Protein 4XCW (pdb70)

CATH classification: 3.40.980.10

Secondary structure (DSSP, 8-state):
-PPPPEEEEEEEE---S--HHHHHHHHHHHHHB-S-EEEEEEEE-S-HHHHHHHHHHHHHTS--SEEEEES--SSSTT--HHHHHHHH-SEE-HHHHHHHHHHHHTT-GGGGG----EEEETTEEEEEE-SSHHHHHHHHHHHGGGHHHHHHHTT-----B-TTTS-------/-PPPPEEEEEEEE--SSS-SS-TTHHHHHHHHHHHHHB-S-EEEEEEEE-S-HHHHHHHHHIIIIIS--SEEEEES--SSSTT--HHHHHHHH-SEE-HHHHHHHHHHHHTT-GGGGG----EEEETTEEEEEE-SSHHHHHHHHHHHGGGHHHHHHHTT-----B-TTT--------/--PPPEEEEEEEE--SSSSTT-TTHHHHHHHHHHHHHB-S-EEEEEEEE-S-HHHHHHHHHHHHHTS--SEEEEES--SSSTT--HHHHHHHH-SEE-HHHHHHHHHHHHTT-GGGGG----EEEETTEEEEEE-SSHHHHHHHHHHHGGGHHHHHHHTT-----B-TTT-------/-PPPPEEEEEEEE--S-----HHHHHHHHHHHHHB-S-EEEEEEEE-S-HHHHHHHHHIIIIIS--SEEEEES--SSSTT--HHHHHHHH-SEE-HHHHHHHHHHHHTT-GGGGG----EEEETTEEEEEE-SSHHHHHHHHHHHGGGHHHHHHHTT-----B-TTT--------/-PPPPEEEEEEEE------STTHHHHHHHHHHHHHB-S-EEEEEEEE-S-HHHHHHHHHHHHHTS--SEEEEES--SSSTT--HHHHHHHH-SEE-HHHHHHHHHHHHTT-GGGGG----EEEETTEEEEEE-SSHHHHHHHHHHHGGGHHHHHHHTT-----B-TTT--------/---PPEEEEEEEE--S---HHHHHHHHHHHHHB-S-EEEEEEEE-S-HHHHHHHHHHHHHTS--SEEEEES--SSSTT--HHHHHHHH-SEE-HHHHHHHHHHHTTT-GGGGG----EEEETTEEEEEE-SSHHHHHHHHHHHGGGHHHHHHHTT-----B-TTT--------

Structure (mmCIF, N/CA/C/O backbone):
data_4XCW
#
_entry.id   4XCW
#
_cell.length_a   65.619
_cell.length_b   66.018
_cell.length_c   76.049
_cell.angle_alpha   71.97
_cell.angle_beta   86.42
_cell.angle_gamma   60.22
#
_symmetry.space_group_name_H-M   'P 1'
#
loop_
_entity.id
_entity.type
_entity.pdbx_description
1 polymer 'Molybdopterin adenylyltransferase'
2 water water
#
loop_
_atom_site.group_PDB
_atom_site.id
_atom_site.type_symbol
_atom_site.label_atom_id
_atom_site.label_alt_id
_atom_site.label_comp_id
_atom_site.label_asym_id
_atom_site.label_entity_id
_atom_site.label_seq_id
_atom_site.pdbx_PDB_ins_code
_atom_site.Cartn_x
_atom_site.Cartn_y
_atom_site.Cartn_z
_atom_site.occupancy
_atom_site.B_iso_or_equiv
_atom_site.auth_seq_id
_atom_site.auth_comp_id
_atom_site.auth_asym_id
_atom_site.auth_atom_id
_atom_site.pdbx_PDB_model_num
ATOM 1 N N . GLN A 1 1 ? -64.284 38.857 20.600 1.00 77.67 -1 GLN A N 1
ATOM 2 C CA . GLN A 1 1 ? -64.170 39.496 19.294 1.00 77.44 -1 GLN A CA 1
ATOM 3 C C . GLN A 1 1 ? -64.131 41.021 19.409 1.00 71.92 -1 GLN A C 1
ATOM 4 O O . GLN A 1 1 ? -63.632 41.708 18.516 1.00 73.46 -1 GLN A O 1
ATOM 10 N N . GLY A 1 2 ? -64.656 41.545 20.512 1.00 62.30 0 GLY A N 1
ATOM 11 C CA . GLY A 1 2 ? -64.656 42.978 20.743 1.00 54.25 0 GLY A CA 1
ATOM 12 C C . GLY A 1 2 ? -63.263 43.510 21.018 1.00 49.24 0 GLY A C 1
ATOM 13 O O . GLY A 1 2 ? -62.500 42.908 21.772 1.00 49.12 0 GLY A O 1
ATOM 14 N N . MET A 1 3 ? -62.925 44.638 20.405 1.00 39.34 1 MET A N 1
ATOM 15 C CA . MET A 1 3 ? -61.644 45.280 20.666 1.00 36.98 1 MET A CA 1
ATOM 16 C C . MET A 1 3 ? -61.629 45.890 22.060 1.00 38.73 1 MET A C 1
ATOM 17 O O . MET A 1 3 ? -62.628 46.461 22.496 1.00 38.50 1 MET A O 1
ATOM 22 N N . GLN A 1 4 ? -60.499 45.775 22.751 1.00 32.60 2 GLN A N 1
ATOM 23 C CA . GLN A 1 4 ? -60.347 46.393 24.065 1.00 34.54 2 GLN A CA 1
ATOM 24 C C . GLN A 1 4 ? -60.257 47.908 23.950 1.00 34.87 2 GLN A C 1
ATOM 25 O O . GLN A 1 4 ? -59.711 48.439 22.981 1.00 31.96 2 GLN A O 1
ATOM 31 N N . THR A 1 5 ? -60.794 48.604 24.943 1.00 35.48 3 THR A N 1
ATOM 32 C CA . THR A 1 5 ? -60.636 50.047 25.008 1.00 33.29 3 THR A CA 1
ATOM 33 C C . THR A 1 5 ? -59.214 50.363 25.404 1.00 29.63 3 THR A C 1
ATOM 34 O O . THR A 1 5 ? -58.694 49.791 26.354 1.00 32.89 3 THR A O 1
ATOM 38 N N . ILE A 1 6 ? -58.582 51.265 24.666 1.00 26.86 4 ILE A N 1
ATOM 39 C CA . ILE A 1 6 ? -57.244 51.717 25.021 1.00 22.98 4 ILE A CA 1
ATOM 40 C C . ILE A 1 6 ? -57.337 53.048 25.753 1.00 29.35 4 ILE A C 1
ATOM 41 O O . ILE A 1 6 ? -57.935 54.000 25.251 1.00 30.65 4 ILE A O 1
ATOM 46 N N . HIS A 1 7 ? -56.762 53.111 26.947 1.00 29.96 5 HIS A N 1
ATOM 47 C CA . HIS A 1 7 ? -56.740 54.362 27.692 1.00 25.95 5 HIS A CA 1
ATOM 48 C C . HIS A 1 7 ? -55.412 55.063 27.463 1.00 26.18 5 HIS A C 1
ATOM 49 O O . HIS A 1 7 ? -54.356 54.475 27.654 1.00 23.61 5 HIS A O 1
ATOM 56 N N . ILE A 1 8 ? -55.483 56.318 27.034 1.00 26.20 6 ILE A N 1
ATOM 57 C CA . ILE A 1 8 ? -54.299 57.064 26.633 1.00 27.59 6 ILE A CA 1
ATOM 58 C C . ILE A 1 8 ? -54.221 58.371 27.405 1.00 25.98 6 ILE A C 1
ATOM 59 O O . ILE A 1 8 ? -55.155 59.174 27.389 1.00 26.34 6 ILE A O 1
ATOM 64 N N . GLY A 1 9 ? -53.109 58.564 28.103 1.00 23.90 7 GLY A N 1
ATOM 65 C CA . GLY A 1 9 ? -52.908 59.782 28.862 1.00 28.99 7 GLY A CA 1
ATOM 66 C C . GLY A 1 9 ? -52.160 60.793 28.026 1.00 28.18 7 GLY A C 1
ATOM 67 O O . GLY A 1 9 ? -51.202 60.455 27.336 1.00 26.45 7 GLY A O 1
ATOM 68 N N . VAL A 1 10 ? -52.613 62.037 28.079 1.00 24.14 8 VAL A N 1
ATOM 69 C CA . VAL A 1 10 ? -51.981 63.121 27.347 1.00 24.61 8 VAL A CA 1
ATOM 70 C C . VAL A 1 10 ? -51.671 64.229 28.339 1.00 25.77 8 VAL A C 1
ATOM 71 O O . VAL A 1 10 ? -52.574 64.891 28.833 1.00 27.55 8 VAL A O 1
ATOM 75 N N . LEU A 1 11 ? -50.390 64.404 28.645 1.00 25.84 9 LEU A N 1
ATOM 76 C CA . LEU A 1 11 ? -49.965 65.372 29.644 1.00 26.40 9 LEU A CA 1
ATOM 77 C C . LEU A 1 11 ? -49.242 66.543 28.990 1.00 31.74 9 LEU A C 1
ATOM 78 O O . LEU A 1 11 ? -48.136 66.391 28.478 1.00 30.74 9 LEU A O 1
ATOM 83 N N . SER A 1 12 ? -49.864 67.716 29.009 1.00 29.67 10 SER A N 1
ATOM 84 C CA . SER A 1 12 ? -49.216 68.905 28.467 1.00 34.85 10 SER A CA 1
ATOM 85 C C . SER A 1 12 ? -48.551 69.723 29.572 1.00 39.45 10 SER A C 1
ATOM 86 O O . SER A 1 12 ? -49.223 70.259 30.454 1.00 42.47 10 SER A O 1
ATOM 89 N N . ALA A 1 13 ? -47.227 69.811 29.520 1.00 40.72 11 ALA A N 1
ATOM 90 C CA . ALA A 1 13 ? -46.462 70.529 30.530 1.00 49.04 11 ALA A CA 1
ATOM 91 C C . ALA A 1 13 ? -46.224 71.975 30.110 1.00 56.57 11 ALA A C 1
ATOM 92 O O . ALA A 1 13 ? -45.444 72.245 29.194 1.00 54.48 11 ALA A O 1
ATOM 94 N N . SER A 1 14 ? -46.913 72.896 30.778 1.00 71.56 12 SER A N 1
ATOM 95 C CA . SER A 1 14 ? -46.780 74.327 30.513 1.00 79.98 12 SER A CA 1
ATOM 96 C C . SER A 1 14 ? -47.526 75.142 31.563 1.00 87.89 12 SER A C 1
ATOM 97 O O . SER A 1 14 ? -47.200 76.304 31.805 1.00 95.44 12 SER A O 1
ATOM 100 N N . GLY A 1 20 ? -52.671 80.832 29.135 1.00 78.18 18 GLY A N 1
ATOM 101 C CA . GLY A 1 20 ? -53.883 80.284 28.556 1.00 73.49 18 GLY A CA 1
ATOM 102 C C . GLY A 1 20 ? -54.432 81.118 27.413 1.00 76.38 18 GLY A C 1
ATOM 103 O O . GLY A 1 20 ? -55.639 81.146 27.188 1.00 76.74 18 GLY A O 1
ATOM 104 N N . VAL A 1 21 ? -53.601 81.766 26.620 1.00 74.87 19 VAL A N 1
ATOM 105 C CA . VAL A 1 21 ? -54.073 82.526 25.473 1.00 70.04 19 VAL A CA 1
ATOM 106 C C . VAL A 1 21 ? -53.777 81.716 24.214 1.00 63.84 19 VAL A C 1
ATOM 107 O O . VAL A 1 21 ? -53.931 82.180 23.115 1.00 60.12 19 VAL A O 1
ATOM 111 N N . TYR A 1 22 ? -53.315 80.493 24.394 1.00 72.45 20 TYR A N 1
ATOM 112 C CA . TYR A 1 22 ? -52.938 79.660 23.259 1.00 70.80 20 TYR A CA 1
ATOM 113 C C . TYR A 1 22 ? -53.872 78.470 23.066 1.00 67.16 20 TYR A C 1
ATOM 114 O O . TYR A 1 22 ? -54.454 77.951 24.023 1.00 63.61 20 TYR A O 1
ATOM 123 N N . GLU A 1 23 ? -54.001 78.045 21.815 1.00 74.90 21 GLU A N 1
ATOM 124 C CA . GLU A 1 23 ? -54.649 76.786 21.477 1.00 77.75 21 GLU A CA 1
ATOM 125 C C . GLU A 1 23 ? -53.669 75.648 21.755 1.00 68.62 21 GLU A C 1
ATOM 126 O O . GLU A 1 23 ? -52.497 75.746 21.389 1.00 67.49 21 GLU A O 1
ATOM 132 N N . ASP A 1 24 ? -54.118 74.576 22.405 1.00 57.89 22 ASP A N 1
ATOM 133 C CA . ASP A 1 24 ? -53.231 73.432 22.586 1.00 52.91 22 ASP A CA 1
ATOM 134 C C . ASP A 1 24 ? -53.199 72.610 21.311 1.00 45.50 22 ASP A C 1
ATOM 135 O O . ASP A 1 24 ? -53.745 71.506 21.259 1.00 42.87 22 ASP A O 1
ATOM 140 N N . LEU A 1 25 ? -52.551 73.157 20.288 1.00 43.87 23 LEU A N 1
ATOM 141 C CA . LEU A 1 25 ? -52.373 72.453 19.025 1.00 43.33 23 LEU A CA 1
ATOM 142 C C . LEU A 1 25 ? -51.630 71.132 19.216 1.00 37.59 23 LEU A C 1
ATOM 143 O O . LEU A 1 25 ? -51.858 70.171 18.481 1.00 36.85 23 LEU A O 1
ATOM 148 N N . SER A 1 26 ? -50.753 71.082 20.214 1.00 38.77 24 SER A N 1
ATOM 149 C CA . SER A 1 26 ? -49.988 69.872 20.501 1.00 34.44 24 SER A CA 1
ATOM 150 C C . SER A 1 26 ? -50.867 68.740 21.033 1.00 33.35 24 SER A C 1
ATOM 151 O O . SER A 1 26 ? -50.779 67.600 20.569 1.00 28.13 24 SER A O 1
ATOM 154 N N . GLY A 1 27 ? -51.702 69.053 22.017 1.00 35.26 25 GLY A N 1
ATOM 155 C CA . GLY A 1 27 ? -52.623 68.078 22.567 1.00 33.52 25 GLY A CA 1
ATOM 156 C C . GLY A 1 27 ? -53.578 67.545 21.516 1.00 35.37 25 GLY A C 1
ATOM 157 O O . GLY A 1 27 ? -53.857 66.345 21.468 1.00 33.79 25 GLY A O 1
ATOM 158 N N . LYS A 1 28 ? -54.076 68.438 20.665 1.00 35.32 26 LYS A N 1
ATOM 159 C CA . LYS A 1 28 ? -54.995 68.043 19.600 1.00 34.70 26 LYS A CA 1
ATOM 160 C C . LYS A 1 28 ? -54.295 67.150 18.582 1.00 35.80 26 LYS A C 1
ATOM 161 O O . LYS A 1 28 ? -54.866 66.159 18.119 1.00 37.93 26 LYS A O 1
ATOM 167 N N . ALA A 1 29 ? -53.053 67.500 18.251 1.00 31.33 27 ALA A N 1
ATOM 168 C CA . ALA A 1 29 ? -52.270 66.746 17.278 1.00 31.58 27 ALA A CA 1
ATOM 169 C C . ALA A 1 29 ? -52.068 65.325 17.766 1.00 30.07 27 ALA A C 1
ATOM 170 O O . ALA A 1 29 ? -52.142 64.373 16.985 1.00 32.98 27 ALA A O 1
ATOM 172 N N . ILE A 1 30 ? -51.807 65.190 19.063 1.00 28.05 28 ILE A N 1
ATOM 173 C CA . ILE A 1 30 ? -51.572 63.885 19.667 1.00 27.64 28 ILE A CA 1
ATOM 174 C C . ILE A 1 30 ? -52.816 63.006 19.546 1.00 26.08 28 ILE A C 1
ATOM 175 O O . ILE A 1 30 ? -52.730 61.863 19.089 1.00 23.75 28 ILE A O 1
ATOM 180 N N . GLN A 1 31 ? -53.974 63.543 19.919 1.00 28.32 29 GLN A N 1
ATOM 181 C CA A GLN A 1 31 ? -55.202 62.765 19.847 0.50 30.73 29 GLN A CA 1
ATOM 182 C CA B GLN A 1 31 ? -55.220 62.785 19.845 0.50 31.32 29 GLN A CA 1
ATOM 183 C C . GLN A 1 31 ? -55.587 62.464 18.397 1.00 33.84 29 GLN A C 1
ATOM 184 O O . GLN A 1 31 ? -56.077 61.375 18.097 1.00 32.12 29 GLN A O 1
ATOM 195 N N . GLU A 1 32 ? -55.344 63.412 17.497 1.00 28.03 30 GLU A N 1
ATOM 196 C CA . GLU A 1 32 ? -55.624 63.196 16.078 1.00 27.65 30 GLU A CA 1
ATOM 197 C C . GLU A 1 32 ? -54.806 62.042 15.500 1.00 30.31 30 GLU A C 1
ATOM 198 O O . GLU A 1 32 ? -55.340 61.169 14.813 1.00 34.47 30 GLU A O 1
ATOM 204 N N . VAL A 1 33 ? -53.504 62.057 15.768 1.00 28.68 31 VAL A N 1
ATOM 205 C CA . VAL A 1 33 ? -52.595 61.057 15.215 1.00 27.08 31 VAL A CA 1
ATOM 206 C C . VAL A 1 33 ? -52.889 59.674 15.786 1.00 28.71 31 VAL A C 1
ATOM 207 O O . VAL A 1 33 ? -52.934 58.680 15.054 1.00 29.22 31 VAL A O 1
ATOM 211 N N . LEU A 1 34 ? -53.087 59.608 17.096 1.00 26.49 32 LEU A N 1
ATOM 212 C CA . LEU A 1 34 ? -53.319 58.324 17.741 1.00 26.32 32 LEU A CA 1
ATOM 213 C C . LEU A 1 34 ? -54.652 57.726 17.290 1.00 27.82 32 LEU A C 1
ATOM 214 O O . LEU A 1 34 ? -54.787 56.510 17.175 1.00 28.72 32 LEU A O 1
ATOM 219 N N . SER A 1 35 ? -55.630 58.584 17.012 1.00 27.95 33 SER A N 1
ATOM 220 C CA . SER A 1 35 ? -56.928 58.118 16.528 1.00 28.67 33 SER A CA 1
ATOM 221 C C . SER A 1 35 ? -56.843 57.575 15.103 1.00 30.76 33 SER A C 1
ATOM 222 O O . SER A 1 35 ? -57.651 56.735 14.704 1.00 31.29 33 SER A O 1
ATOM 225 N N . GLU A 1 36 ? -55.873 58.062 14.337 1.00 28.56 34 GLU A N 1
ATOM 226 C CA . GLU A 1 36 ? -55.616 57.534 12.997 1.00 28.52 34 GLU A CA 1
ATOM 227 C C . GLU A 1 36 ? -54.907 56.185 13.048 1.00 29.56 34 GLU A C 1
ATOM 228 O O . GLU A 1 36 ? -55.068 55.355 12.153 1.00 29.90 34 GLU A O 1
ATOM 234 N N . TYR A 1 37 ? -54.099 55.987 14.087 1.00 26.24 35 TYR A N 1
ATOM 235 C CA . TYR A 1 37 ? -53.208 54.828 14.156 1.00 25.91 35 TYR A CA 1
ATOM 236 C C . TYR A 1 37 ? -53.863 53.601 14.784 1.00 28.51 35 TYR A C 1
ATOM 237 O O . TYR A 1 37 ? -53.382 52.481 14.609 1.00 29.11 35 TYR A O 1
ATOM 246 N N . LEU A 1 38 ? -54.946 53.817 15.524 1.00 30.24 36 LEU A N 1
ATOM 247 C CA . LEU A 1 38 ? -55.577 52.745 16.284 1.00 27.79 36 LEU A CA 1
ATOM 248 C C . LEU A 1 38 ? -57.028 52.514 15.874 1.00 29.69 36 LEU A C 1
ATOM 249 O O . LEU A 1 38 ? -57.779 53.460 15.626 1.00 33.34 36 LEU A O 1
ATOM 254 N N . LEU A 1 39 ? -57.417 51.245 15.803 1.00 27.90 37 LEU A N 1
ATOM 255 C CA . LEU A 1 39 ? -58.798 50.890 15.493 1.00 30.59 37 LEU A CA 1
ATOM 256 C C . LEU A 1 39 ? -59.639 50.792 16.759 1.00 32.01 37 LEU A C 1
ATOM 257 O O . LEU A 1 39 ? -60.862 50.913 16.702 1.00 32.60 37 LEU A O 1
ATOM 262 N N . ASN A 1 40 ? -58.978 50.569 17.894 1.00 31.96 38 ASN A N 1
ATOM 263 C CA . ASN A 1 40 ? -59.661 50.413 19.185 1.00 31.83 38 ASN A CA 1
ATOM 264 C C . ASN A 1 40 ? -60.532 51.591 19.573 1.00 32.51 38 ASN A C 1
ATOM 265 O O . ASN A 1 40 ? -60.279 52.715 19.140 1.00 31.04 38 ASN A O 1
ATOM 270 N N . PRO A 1 41 ? -61.448 51.372 20.511 1.00 31.83 39 PRO A N 1
ATOM 271 C CA . PRO A 1 41 ? -62.218 52.481 21.074 1.00 34.02 39 PRO A CA 1
ATOM 272 C C . PRO A 1 41 ? -61.179 53.149 21.988 1.00 35.17 39 PRO A C 1
ATOM 273 O O . PRO A 1 41 ? -60.515 52.434 22.737 1.00 33.96 39 PRO A O 1
ATOM 277 N N . LEU A 1 42 ? -61.019 54.468 21.922 1.00 30.07 40 LEU A N 1
ATOM 278 C CA . LEU A 1 42 ? -60.005 55.168 22.694 1.00 28.36 40 LEU A CA 1
ATOM 279 C C . LEU A 1 42 ? -60.651 56.051 23.751 1.00 35.25 40 LEU A C 1
ATOM 280 O O . LEU A 1 42 ? -61.701 56.642 23.512 1.00 34.34 40 LEU A O 1
ATOM 285 N N . GLU A 1 43 ? -60.033 56.120 24.926 1.00 31.96 41 GLU A N 1
ATOM 286 C CA . GLU A 1 43 ? -60.424 57.100 25.931 1.00 34.56 41 GLU A CA 1
ATOM 287 C C . GLU A 1 43 ? -59.206 57.920 26.297 1.00 31.86 41 GLU A C 1
ATOM 288 O O . GLU A 1 43 ? -58.230 57.392 26.823 1.00 31.72 41 GLU A O 1
ATOM 294 N N . PHE A 1 44 ? -59.260 59.211 25.997 1.00 33.32 42 PHE A N 1
ATOM 295 C CA . PHE A 1 44 ? -58.145 60.092 26.290 1.00 30.46 42 PHE A CA 1
ATOM 296 C C . PHE A 1 44 ? -58.318 60.763 27.639 1.00 33.09 42 PHE A C 1
ATOM 297 O O . PHE A 1 44 ? -59.382 61.303 27.953 1.00 33.56 42 PHE A O 1
ATOM 305 N N . HIS A 1 45 ? -57.254 60.721 28.427 1.00 29.55 43 HIS A N 1
ATOM 306 C CA . HIS A 1 45 ? -57.201 61.405 29.708 1.00 33.12 43 HIS A CA 1
ATOM 307 C C . HIS A 1 45 ? -56.220 62.558 29.579 1.00 30.34 43 HIS A C 1
ATOM 308 O O . HIS A 1 45 ? -55.007 62.379 29.702 1.00 29.37 43 HIS A O 1
ATOM 315 N N . TYR A 1 46 ? -56.757 63.739 29.303 1.00 36.12 44 TYR A N 1
ATOM 316 C CA . TYR A 1 46 ? -55.945 64.896 28.963 1.00 37.04 44 TYR A CA 1
ATOM 317 C C . TYR A 1 46 ? -55.839 65.855 30.134 1.00 38.44 44 TYR A C 1
ATOM 318 O O . TYR A 1 46 ? -56.852 66.251 30.710 1.00 39.86 44 TYR A O 1
ATOM 327 N N . GLU A 1 47 ? -54.611 66.217 30.492 1.00 32.90 45 GLU A N 1
ATOM 328 C CA . GLU A 1 47 ? -54.378 67.162 31.579 1.00 40.53 45 GLU A CA 1
ATOM 329 C C . GLU A 1 47 ? -53.280 68.168 31.253 1.00 40.01 45 GLU A C 1
ATOM 330 O O . GLU A 1 47 ? -52.254 67.829 30.655 1.00 36.96 45 GLU A O 1
ATOM 336 N N . ILE A 1 48 ? -53.518 69.412 31.645 1.00 38.52 46 ILE A N 1
ATOM 337 C CA . ILE A 1 48 ? -52.515 70.462 31.579 1.00 41.74 46 ILE A CA 1
ATOM 338 C C . ILE A 1 48 ? -51.889 70.608 32.956 1.00 43.40 46 ILE A C 1
ATOM 339 O O . ILE A 1 48 ? -52.600 70.727 33.956 1.00 49.51 46 ILE A O 1
ATOM 344 N N . VAL A 1 49 ? -50.563 70.593 33.010 1.00 38.04 47 VAL A N 1
ATOM 345 C CA . VAL A 1 49 ? -49.852 70.658 34.283 1.00 42.82 47 VAL A CA 1
ATOM 346 C C . VAL A 1 49 ? -48.687 71.647 34.210 1.00 47.36 47 VAL A C 1
ATOM 347 O O . VAL A 1 49 ? -48.000 71.739 33.190 1.00 46.12 47 VAL A O 1
ATOM 351 N N . ALA A 1 50 ? -48.484 72.400 35.287 1.00 51.02 48 ALA A N 1
ATOM 352 C CA . ALA A 1 50 ? -47.408 73.384 35.352 1.00 54.57 48 ALA A CA 1
ATOM 353 C C . ALA A 1 50 ? -46.038 72.714 35.369 1.00 54.92 48 ALA A C 1
ATOM 354 O O . ALA A 1 50 ? -45.911 71.555 35.762 1.00 53.02 48 ALA A O 1
ATOM 356 N N . ASP A 1 51 ? -45.013 73.452 34.948 1.00 56.41 49 ASP A N 1
ATOM 357 C CA . ASP A 1 51 ? -43.659 72.912 34.867 1.00 57.12 49 ASP A CA 1
ATOM 358 C C . ASP A 1 51 ? -43.003 72.761 36.236 1.00 52.96 49 ASP A C 1
ATOM 359 O O . ASP A 1 51 ? -41.962 73.362 36.509 1.00 52.97 49 ASP A O 1
ATOM 364 N N . GLU A 1 52 ? -43.619 71.950 37.089 1.00 46.51 50 GLU A N 1
ATOM 365 C CA . GLU A 1 52 ? -43.038 71.598 38.376 1.00 43.00 50 GLU A CA 1
ATOM 366 C C . GLU A 1 52 ? -42.871 70.088 38.428 1.00 41.15 50 GLU A C 1
ATOM 367 O O . GLU A 1 52 ? -43.793 69.346 38.086 1.00 40.24 50 GLU A O 1
ATOM 373 N N . ARG A 1 53 ? -41.698 69.631 38.852 1.00 43.85 51 ARG A N 1
ATOM 374 C CA . ARG A 1 53 ? -41.376 68.211 38.758 1.00 45.08 51 ARG A CA 1
ATOM 375 C C . ARG A 1 53 ? -42.332 67.341 39.572 1.00 40.69 51 ARG A C 1
ATOM 376 O O . ARG A 1 53 ? -42.826 66.332 39.072 1.00 40.23 51 ARG A O 1
ATOM 384 N N . ASP A 1 54 ? -42.611 67.738 40.810 1.00 37.59 52 ASP A N 1
ATOM 385 C CA . ASP A 1 54 ? -43.497 66.943 41.652 1.00 40.47 52 ASP A CA 1
ATOM 386 C C . ASP A 1 54 ? -44.915 66.891 41.079 1.00 37.81 52 ASP A C 1
ATOM 387 O O . ASP A 1 54 ? -45.581 65.860 41.173 1.00 38.69 52 ASP A O 1
ATOM 392 N N . LEU A 1 55 ? -45.358 67.979 40.452 1.00 39.92 53 LEU A N 1
ATOM 393 C CA . LEU A 1 55 ? -46.691 68.018 39.844 1.00 38.23 53 LEU A CA 1
ATOM 394 C C . LEU A 1 55 ? -46.797 67.139 38.593 1.00 33.33 53 LEU A C 1
ATOM 395 O O . LEU A 1 55 ? -47.815 66.469 38.372 1.00 31.12 53 LEU A O 1
ATOM 400 N N . ILE A 1 56 ? -45.757 67.142 37.765 1.00 29.12 54 ILE A N 1
ATOM 401 C CA . ILE A 1 56 ? -45.747 66.264 36.601 1.00 29.38 54 ILE A CA 1
ATOM 402 C C . ILE A 1 56 ? -45.662 64.802 37.044 1.00 31.02 54 ILE A C 1
ATOM 403 O O . ILE A 1 56 ? -46.329 63.934 36.475 1.00 30.00 54 ILE A O 1
ATOM 408 N N . GLU A 1 57 ? -44.855 64.531 38.068 1.00 29.01 55 GLU A N 1
ATOM 409 C CA . GLU A 1 57 ? -44.773 63.176 38.607 1.00 28.94 55 GLU A CA 1
ATOM 410 C C . GLU A 1 57 ? -46.151 62.708 39.074 1.00 29.62 55 GLU A C 1
ATOM 411 O O . GLU A 1 57 ? -46.576 61.590 38.779 1.00 29.52 55 GLU A O 1
ATOM 417 N N . LYS A 1 58 ? -46.839 63.587 39.794 1.00 31.36 56 LYS A N 1
ATOM 418 C CA . LYS A 1 58 ? -48.146 63.295 40.365 1.00 34.70 56 LYS A CA 1
ATOM 419 C C . LYS A 1 58 ? -49.170 63.000 39.270 1.00 31.12 56 LYS A C 1
ATOM 420 O O . LYS A 1 58 ? -49.989 62.087 39.394 1.00 29.03 56 LYS A O 1
ATOM 426 N N . SER A 1 59 ? -49.100 63.761 38.182 1.00 27.18 57 SER A N 1
ATOM 427 C CA . SER A 1 59 ? -50.027 63.583 37.074 1.00 33.34 57 SER A CA 1
ATOM 428 C C . SER A 1 59 ? -49.754 62.282 36.325 1.00 28.49 57 SER A C 1
ATOM 429 O O . SER A 1 59 ? -50.686 61.551 35.976 1.00 25.55 57 SER A O 1
ATOM 432 N N . LEU A 1 60 ? -48.477 61.999 36.083 1.00 24.00 58 LEU A N 1
ATOM 433 C CA . LEU A 1 60 ? -48.077 60.756 35.436 1.00 28.25 58 LEU A CA 1
ATOM 434 C C . LEU A 1 60 ? -48.538 59.557 36.263 1.00 31.47 58 LEU A C 1
ATOM 435 O O . LEU A 1 60 ? -49.072 58.586 35.734 1.00 26.90 58 LEU A O 1
ATOM 440 N N . ILE A 1 61 ? -48.332 59.640 37.571 1.00 25.11 59 ILE A N 1
ATOM 441 C CA . ILE A 1 61 ? -48.698 58.554 38.459 1.00 26.51 59 ILE A CA 1
ATOM 442 C C . ILE A 1 61 ? -50.215 58.330 38.412 1.00 34.16 59 ILE A C 1
ATOM 443 O O . ILE A 1 61 ? -50.679 57.191 38.343 1.00 32.12 59 ILE A O 1
ATOM 448 N N . LYS A 1 62 ? -50.984 59.415 38.391 1.00 27.39 60 LYS A N 1
ATOM 449 C CA . LYS A 1 62 ? -52.440 59.284 38.321 1.00 33.27 60 LYS A CA 1
ATOM 450 C C . LYS A 1 62 ? -52.890 58.632 37.009 1.00 27.53 60 LYS A C 1
ATOM 451 O O . LYS A 1 62 ? -53.750 57.750 37.016 1.00 29.55 60 LYS A O 1
ATOM 457 N N . MET A 1 63 ? -52.305 59.051 35.891 1.00 26.27 61 MET A N 1
ATOM 458 C CA . MET A 1 63 ? -52.703 58.511 34.593 1.00 25.05 61 MET A CA 1
ATOM 459 C C . MET A 1 63 ? -52.400 57.017 34.481 1.00 29.51 61 MET A C 1
ATOM 460 O O . MET A 1 63 ? -53.221 56.254 33.970 1.00 29.07 61 MET A O 1
ATOM 465 N N . CYS A 1 64 ? -51.234 56.595 34.966 1.00 25.77 62 CYS A N 1
ATOM 466 C CA . CYS A 1 64 ? -50.889 55.172 34.938 1.00 27.53 62 CYS A CA 1
ATOM 467 C C . CYS A 1 64 ? -51.693 54.355 35.938 1.00 30.51 62 CYS A C 1
ATOM 468 O O . CYS A 1 64 ? -52.283 53.333 35.583 1.00 32.65 62 CYS A O 1
ATOM 471 N N . ASP A 1 65 ? -51.699 54.803 37.191 1.00 27.65 63 ASP A N 1
ATOM 472 C CA . ASP A 1 65 ? -52.188 53.990 38.305 1.00 30.42 63 ASP A CA 1
ATOM 473 C C . ASP A 1 65 ? -53.702 54.004 38.471 1.00 37.60 63 ASP A C 1
ATOM 474 O O . ASP A 1 65 ? -54.308 52.974 38.772 1.00 39.88 63 ASP A O 1
ATOM 479 N N . GLU A 1 66 ? -54.303 55.177 38.311 1.00 33.96 64 GLU A N 1
ATOM 480 C CA . GLU A 1 66 ? -55.731 55.344 38.568 1.00 36.27 64 GLU A CA 1
ATOM 481 C C . GLU A 1 66 ? -56.551 55.233 37.286 1.00 35.19 64 GLU A C 1
ATOM 482 O O . GLU A 1 66 ? -57.588 54.561 37.261 1.00 36.53 64 GLU A O 1
ATOM 488 N N . TYR A 1 67 ? -56.086 55.898 36.233 1.00 32.97 65 TYR A N 1
ATOM 489 C CA . TYR A 1 67 ? -56.781 55.885 34.947 1.00 35.58 65 TYR A CA 1
ATOM 490 C C . TYR A 1 67 ? -56.413 54.652 34.124 1.00 35.11 65 TYR A C 1
ATOM 491 O O . TYR A 1 67 ? -57.034 54.378 33.095 1.00 29.80 65 TYR A O 1
ATOM 500 N N . GLN A 1 68 ? -55.399 53.921 34.584 1.00 33.61 66 GLN A N 1
ATOM 501 C CA . GLN A 1 68 ? -54.941 52.695 33.931 1.00 36.09 66 GLN A CA 1
ATOM 502 C C . GLN A 1 68 ? -54.611 52.901 32.453 1.00 32.69 66 GLN A C 1
ATOM 503 O O . GLN A 1 68 ? -54.970 52.082 31.602 1.00 30.57 66 GLN A O 1
ATOM 509 N N . CYS A 1 69 ? -53.926 53.995 32.149 1.00 27.12 67 CYS A N 1
ATOM 510 C CA . CYS A 1 69 ? -53.507 54.258 30.776 1.00 28.20 67 CYS A CA 1
ATOM 511 C C . CYS A 1 69 ? -52.474 53.244 30.291 1.00 27.61 67 CYS A C 1
ATOM 512 O O . CYS A 1 69 ? -51.487 52.972 30.974 1.00 29.24 67 CYS A O 1
ATOM 515 N N . ASP A 1 70 ? -52.703 52.690 29.104 1.00 26.94 68 ASP A N 1
ATOM 516 C CA . ASP A 1 70 ? -51.738 51.798 28.467 1.00 26.86 68 ASP A CA 1
ATOM 517 C C . ASP A 1 70 ? -50.551 52.578 27.914 1.00 23.90 68 ASP A C 1
ATOM 518 O O . ASP A 1 70 ? -49.410 52.106 27.906 1.00 24.42 68 ASP A O 1
ATOM 523 N N . LEU A 1 71 ? -50.850 53.773 27.426 1.00 23.60 69 LEU A N 1
ATOM 524 C CA . LEU A 1 71 ? -49.865 54.665 26.849 1.00 21.87 69 LEU A CA 1
ATOM 525 C C . LEU A 1 71 ? -50.055 56.046 27.439 1.00 22.88 69 LEU A C 1
ATOM 526 O O . LEU A 1 71 ? -51.166 56.561 27.456 1.00 24.97 69 LEU A O 1
ATOM 531 N N . VAL A 1 72 ? -48.975 56.647 27.924 1.00 20.77 70 VAL A N 1
ATOM 532 C CA . VAL A 1 72 ? -49.042 58.025 28.396 1.00 21.99 70 VAL A CA 1
ATOM 533 C C . VAL A 1 72 ? -48.022 58.843 27.640 1.00 24.38 70 VAL A C 1
ATOM 534 O O . VAL A 1 72 ? -46.846 58.486 27.611 1.00 22.68 70 VAL A O 1
ATOM 538 N N . VAL A 1 73 ? -48.459 59.931 27.018 1.00 22.71 71 VAL A N 1
ATOM 539 C CA . VAL A 1 73 ? -47.522 60.787 26.299 1.00 24.63 71 VAL A CA 1
ATOM 540 C C . VAL A 1 73 ? -47.496 62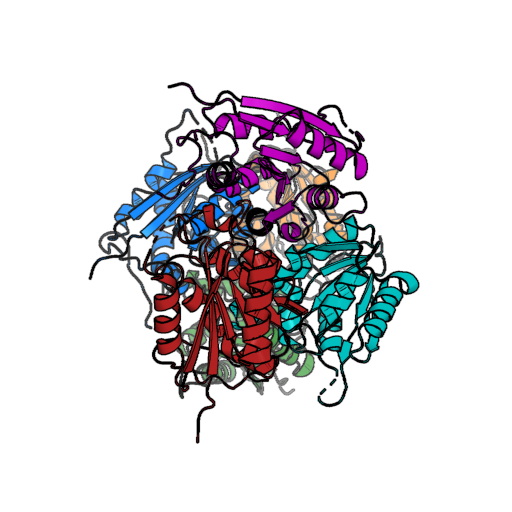.191 26.891 1.00 24.52 71 VAL A C 1
ATOM 541 O O . VAL A 1 73 ? -48.527 62.722 27.305 1.00 28.61 71 VAL A O 1
ATOM 545 N N . THR A 1 74 ? -46.305 62.771 26.964 1.00 24.36 72 THR A N 1
ATOM 546 C CA . THR A 1 74 ? -46.162 64.138 27.437 1.00 20.94 72 THR A CA 1
ATOM 547 C C . THR A 1 74 ? -45.797 65.053 26.288 1.00 24.07 72 THR A C 1
ATOM 548 O O . THR A 1 74 ? -45.244 64.615 25.279 1.00 23.96 72 THR A O 1
ATOM 552 N N . THR A 1 75 ? -46.112 66.329 26.426 1.00 20.49 73 THR A N 1
ATOM 553 C CA . THR A 1 75 ? -45.585 67.282 25.471 1.00 23.46 73 THR A CA 1
ATOM 554 C C . THR A 1 75 ? -45.100 68.504 26.240 1.00 26.99 73 THR A C 1
ATOM 555 O O . THR A 1 75 ? -45.772 68.984 27.153 1.00 31.95 73 THR A O 1
ATOM 559 N N . GLY A 1 76 ? -43.908 68.969 25.893 1.00 28.70 74 GLY A N 1
ATOM 560 C CA . GLY A 1 76 ? -43.332 70.138 26.534 1.00 32.74 74 GLY A CA 1
ATOM 561 C C . GLY A 1 76 ? -42.205 69.808 27.496 1.00 30.72 74 GLY A C 1
ATOM 562 O O . GLY A 1 76 ? -42.091 68.674 27.960 1.00 26.75 74 GLY A O 1
ATOM 563 N N . GLY A 1 77 ? -41.359 70.804 27.768 1.00 28.51 75 GLY A N 1
ATOM 564 C CA . GLY A 1 77 ? -40.352 70.736 28.813 1.00 26.81 75 GLY A CA 1
ATOM 565 C C . GLY A 1 77 ? -39.249 69.702 28.709 1.00 23.75 75 GLY A C 1
ATOM 566 O O . GLY A 1 77 ? -38.890 69.087 29.716 1.00 26.57 75 GLY A O 1
ATOM 567 N N . THR A 1 78 ? -38.678 69.521 27.519 1.00 24.63 76 THR A N 1
ATOM 568 C CA . THR A 1 78 ? -37.708 68.446 27.322 1.00 21.58 76 THR A CA 1
ATOM 569 C C . THR A 1 78 ? -36.355 68.910 26.796 1.00 23.64 76 THR A C 1
ATOM 570 O O . THR A 1 78 ? -35.531 68.086 26.393 1.00 27.61 76 THR A O 1
ATOM 574 N N . GLY A 1 79 ? -36.119 70.217 26.801 1.00 23.90 77 GLY A N 1
ATOM 575 C CA . GLY A 1 79 ? -34.844 70.751 26.350 1.00 22.26 77 GLY A CA 1
ATOM 576 C C . GLY A 1 79 ? -33.849 71.011 27.471 1.00 27.22 77 GLY A C 1
ATOM 577 O O . GLY A 1 79 ? -34.033 70.555 28.599 1.00 26.36 77 GLY A O 1
ATOM 578 N N . PRO A 1 80 ? -32.773 71.748 27.162 1.00 27.25 78 PRO A N 1
ATOM 579 C CA . PRO A 1 80 ? -31.707 72.018 28.134 1.00 26.05 78 PRO A CA 1
ATOM 580 C C . PRO A 1 80 ? -32.038 73.103 29.158 1.00 26.87 78 PRO A C 1
ATOM 581 O O . PRO A 1 80 ? -31.284 73.270 30.118 1.00 26.42 78 PRO A O 1
ATOM 585 N N . ALA A 1 81 ? -33.143 73.821 28.968 1.00 27.15 79 ALA A N 1
ATOM 586 C CA . ALA A 1 81 ? -33.457 74.969 29.819 1.00 28.51 79 ALA A CA 1
ATOM 587 C C . ALA A 1 81 ? -33.818 74.546 31.238 1.00 26.30 79 ALA A C 1
ATOM 588 O O . ALA A 1 81 ? -34.244 73.413 31.470 1.00 25.09 79 ALA A O 1
ATOM 590 N N . LEU A 1 82 ? -33.671 75.483 32.171 1.00 26.61 80 LEU A N 1
ATOM 591 C CA . LEU A 1 82 ? -33.791 75.210 33.602 1.00 38.30 80 LEU A CA 1
ATOM 592 C C . LEU A 1 82 ? -35.131 74.600 34.021 1.00 36.31 80 LEU A C 1
ATOM 593 O O . LEU A 1 82 ? -35.165 73.662 34.818 1.00 36.39 80 LEU A O 1
ATOM 598 N N . ARG A 1 83 ? -36.231 75.122 33.489 1.00 30.57 81 ARG A N 1
ATOM 599 C CA . ARG A 1 83 ? -37.548 74.636 33.890 1.00 31.97 81 ARG A CA 1
ATOM 600 C C . ARG A 1 83 ? -38.056 73.494 33.017 1.00 31.33 81 ARG A C 1
ATOM 601 O O . ARG A 1 83 ? -39.215 73.114 33.106 1.00 31.99 81 ARG A O 1
ATOM 609 N N . ASP A 1 84 ? -37.194 72.940 32.173 1.00 27.67 82 ASP A N 1
ATOM 610 C CA . ASP A 1 84 ? -37.574 71.759 31.404 1.00 26.96 82 ASP A CA 1
ATOM 611 C C . ASP A 1 84 ? -37.292 70.481 32.189 1.00 29.92 82 ASP A C 1
ATOM 612 O O . ASP A 1 84 ? -36.217 69.897 32.059 1.00 27.24 82 ASP A O 1
ATOM 617 N N . ILE A 1 85 ? -38.262 70.040 32.987 1.00 25.63 83 ILE A N 1
ATOM 618 C CA . ILE A 1 85 ? -38.041 68.923 33.903 1.00 25.28 83 ILE A CA 1
ATOM 619 C C . ILE A 1 85 ? -38.954 67.733 33.647 1.00 27.82 83 ILE A C 1
ATOM 620 O O . ILE A 1 85 ? -39.149 66.897 34.526 1.00 29.72 83 ILE A O 1
ATOM 625 N N . THR A 1 86 ? -39.516 67.648 32.445 1.00 22.32 84 THR A N 1
ATOM 626 C CA . THR A 1 86 ? -40.389 66.528 32.124 1.00 25.63 84 THR A CA 1
ATOM 627 C C . THR A 1 86 ? -39.615 65.195 32.056 1.00 24.71 84 THR A C 1
ATOM 628 O O . THR A 1 86 ? -40.111 64.181 32.556 1.00 24.45 84 THR A O 1
ATOM 632 N N . PRO A 1 87 ? -38.391 65.183 31.474 1.00 25.49 85 PRO A N 1
ATOM 633 C CA . PRO A 1 87 ? -37.672 63.900 31.500 1.00 22.43 85 PRO A CA 1
ATOM 634 C C . PRO A 1 87 ? -37.295 63.452 32.914 1.00 23.71 85 PRO A C 1
ATOM 635 O O . PRO A 1 87 ? -37.380 62.256 33.202 1.00 26.69 85 PRO A O 1
ATOM 639 N N . GLU A 1 88 ? -36.900 64.384 33.781 1.00 23.75 86 GLU A N 1
ATOM 640 C CA . GLU A 1 88 ? -36.641 64.060 35.185 1.00 27.36 86 GLU A CA 1
ATOM 641 C C . GLU A 1 88 ? -37.852 63.434 35.874 1.00 28.61 86 GLU A C 1
ATOM 642 O O . GLU A 1 88 ? -37.733 62.415 36.556 1.00 28.31 86 GLU A O 1
ATOM 648 N N . ALA A 1 89 ? -39.012 64.063 35.713 1.00 27.73 87 ALA A N 1
ATOM 649 C CA . ALA A 1 89 ? -40.245 63.532 36.277 1.00 29.82 87 ALA A CA 1
ATOM 650 C C . ALA A 1 89 ? -40.536 62.138 35.737 1.00 27.17 87 ALA A C 1
ATOM 651 O O . ALA A 1 89 ? -40.975 61.253 36.472 1.00 26.71 87 ALA A O 1
ATOM 653 N N . THR A 1 90 ? -40.303 61.950 34.441 1.00 22.07 88 THR A N 1
ATOM 654 C CA . THR A 1 90 ? -40.557 60.666 33.800 1.00 22.97 88 THR A CA 1
ATOM 655 C C . THR A 1 90 ? -39.670 59.566 34.383 1.00 21.50 88 THR A C 1
ATOM 656 O O . THR A 1 90 ? -40.154 58.492 34.752 1.00 25.22 88 THR A O 1
ATOM 660 N N . LYS A 1 91 ? -38.373 59.836 34.473 1.00 23.60 89 LYS A N 1
ATOM 661 C CA . LYS A 1 91 ? -37.441 58.861 35.042 1.00 28.35 89 LYS A CA 1
ATOM 662 C C . LYS A 1 91 ? -37.814 58.484 36.469 1.00 28.58 89 LYS A C 1
ATOM 663 O O . LYS A 1 91 ? -37.586 57.355 36.903 1.00 30.89 89 LYS A O 1
ATOM 669 N N . LYS A 1 92 ? -38.383 59.437 37.197 1.00 27.08 90 LYS A N 1
ATOM 670 C CA . LYS A 1 92 ? -38.730 59.237 38.602 1.00 26.90 90 LYS A CA 1
ATOM 671 C C . LYS A 1 92 ? -39.884 58.242 38.775 1.00 31.08 90 LYS A C 1
ATOM 672 O O . LYS A 1 92 ? -39.902 57.455 39.722 1.00 29.60 90 LYS A O 1
ATOM 678 N N . VAL A 1 93 ? -40.851 58.274 37.867 1.00 28.64 91 VAL A N 1
ATOM 679 C CA . VAL A 1 93 ? -42.033 57.435 38.041 1.00 30.85 91 VAL A CA 1
ATOM 680 C C . VAL A 1 93 ? -41.916 56.100 37.304 1.00 27.77 91 VAL A C 1
ATOM 681 O O . VAL A 1 93 ? -42.692 55.185 37.562 1.00 29.95 91 VAL A O 1
ATOM 685 N N . CYS A 1 94 ? -40.943 55.985 36.402 1.00 28.42 92 CYS A N 1
ATOM 686 C CA . CYS A 1 94 ? -40.709 54.736 35.670 1.00 29.27 92 CYS A CA 1
ATOM 687 C C . CYS A 1 94 ? -39.770 53.778 36.418 1.00 33.27 92 CYS A C 1
ATOM 688 O O . CYS A 1 94 ? -38.865 54.215 37.125 1.00 37.55 92 CYS A O 1
ATOM 691 N N . GLN A 1 95 ? -39.983 52.475 36.247 1.00 28.57 93 GLN A N 1
ATOM 692 C CA . GLN A 1 95 ? -39.083 51.464 36.818 1.00 34.88 93 GLN A CA 1
ATOM 693 C C . GLN A 1 95 ? -37.949 51.090 35.865 1.00 36.01 93 GLN A C 1
ATOM 694 O O . GLN A 1 95 ? -36.847 50.745 36.296 1.00 38.46 93 GLN A O 1
ATOM 700 N N . LYS A 1 96 ? -38.246 51.124 34.572 1.00 33.55 94 LYS A N 1
ATOM 701 C CA . LYS A 1 96 ? -37.283 50.818 33.516 1.00 33.19 94 LYS A CA 1
ATOM 702 C C . LYS A 1 96 ? -37.337 51.937 32.494 1.00 30.71 94 LYS A C 1
ATOM 703 O O . LYS A 1 96 ? -38.422 52.388 32.163 1.00 30.88 94 LYS A O 1
ATOM 709 N N . MET A 1 97 ? -36.194 52.384 31.981 1.00 25.21 95 MET A N 1
ATOM 710 C CA . MET A 1 97 ? -36.215 53.320 30.856 1.00 24.61 95 MET A CA 1
ATOM 711 C C . MET A 1 97 ? -35.870 52.580 29.566 1.00 24.49 95 MET A C 1
ATOM 712 O O . MET A 1 97 ? -35.152 51.583 29.592 1.00 27.06 95 MET A O 1
ATOM 717 N N . LEU A 1 98 ? -36.363 53.080 28.439 1.00 21.86 96 LEU A N 1
ATOM 718 C CA . LEU A 1 98 ? -36.085 52.451 27.151 1.00 23.97 96 LEU A CA 1
ATOM 719 C C . LEU A 1 98 ? -35.288 53.403 26.276 1.00 22.37 96 LEU A C 1
ATOM 720 O O . LEU A 1 98 ? -35.867 54.234 25.580 1.00 22.61 96 LEU A O 1
ATOM 725 N N . PRO A 1 99 ? -33.953 53.299 26.318 1.00 23.17 97 PRO A N 1
ATOM 726 C CA . PRO A 1 99 ? -33.116 54.294 25.635 1.00 25.37 97 PRO A CA 1
ATOM 727 C C . PRO A 1 99 ? -33.323 54.317 24.122 1.00 26.97 97 PRO A C 1
ATOM 728 O O . PRO A 1 99 ? -33.071 55.343 23.494 1.00 23.65 97 PRO A O 1
ATOM 732 N N . GLY A 1 100 ? -33.792 53.211 23.552 1.00 24.22 98 GLY A N 1
ATOM 733 C CA . GLY A 1 100 ? -34.039 53.145 22.119 1.00 25.89 98 GLY A CA 1
ATOM 734 C C . GLY A 1 100 ? -35.007 54.200 21.605 1.00 25.27 98 GLY A C 1
ATOM 735 O O . GLY A 1 100 ? -34.845 54.709 20.490 1.00 21.70 98 GLY A O 1
ATOM 736 N N . PHE A 1 101 ? -36.017 54.530 22.408 1.00 24.68 99 PHE A N 1
ATOM 737 C CA . PHE A 1 101 ? -36.986 55.568 22.033 1.00 22.80 99 PHE A CA 1
ATOM 738 C C . PHE A 1 101 ? -36.337 56.941 21.938 1.00 24.79 99 PHE A C 1
ATOM 739 O O . PHE A 1 101 ? -36.542 57.669 20.960 1.00 23.83 99 PHE A O 1
ATOM 747 N N . GLY A 1 102 ? -35.562 57.298 22.958 1.00 24.55 100 GLY A N 1
ATOM 748 C CA . GLY A 1 102 ? -34.890 58.586 22.972 1.00 26.24 100 GLY A CA 1
ATOM 749 C C . GLY A 1 102 ? -33.959 58.723 21.785 1.00 26.93 100 GLY A C 1
ATOM 750 O O . GLY A 1 102 ? -33.904 59.772 21.140 1.00 22.66 100 GLY A O 1
ATOM 751 N N . GLU A 1 103 ? -33.229 57.652 21.491 1.00 19.74 101 GLU A N 1
ATOM 752 C CA . GLU A 1 103 ? -32.330 57.630 20.335 1.00 19.90 101 GLU A CA 1
ATOM 753 C C . GLU A 1 103 ? -33.077 57.852 19.029 1.00 22.55 101 GLU A C 1
ATOM 754 O O . GLU A 1 103 ? -32.665 58.663 18.194 1.00 25.04 101 GLU A O 1
ATOM 760 N N . LEU A 1 104 ? -34.165 57.116 18.838 1.00 21.05 102 LEU A N 1
ATOM 761 C CA . LEU A 1 104 ? -34.893 57.197 17.574 1.00 23.00 102 LEU A CA 1
ATOM 762 C C . LEU A 1 104 ? -35.609 58.541 17.418 1.00 22.00 102 LEU A C 1
ATOM 763 O O . LEU A 1 104 ? -35.677 59.092 16.321 1.00 24.76 102 LEU A O 1
ATOM 768 N N . MET A 1 105 ? -36.129 59.086 18.510 1.00 21.56 103 MET A N 1
ATOM 769 C CA . MET A 1 105 ? -36.807 60.369 18.409 1.00 19.17 103 MET A CA 1
ATOM 770 C C . MET A 1 105 ? -35.811 61.470 18.025 1.00 21.01 103 MET A C 1
ATOM 771 O O . MET A 1 105 ? -36.112 62.312 17.187 1.00 22.89 103 MET A O 1
ATOM 776 N N . ARG A 1 106 ? -34.617 61.446 18.605 1.00 21.66 104 ARG A N 1
ATOM 777 C CA . ARG A 1 106 ? -33.598 62.426 18.232 1.00 19.90 104 ARG A CA 1
ATOM 778 C C . ARG A 1 106 ? -33.118 62.235 16.799 1.00 22.17 104 ARG A C 1
ATOM 779 O O . ARG A 1 106 ? -32.960 63.210 16.063 1.00 25.29 104 ARG A O 1
ATOM 787 N N . MET A 1 107 ? -32.893 60.985 16.398 1.00 21.71 105 MET A N 1
ATOM 788 C CA . MET A 1 107 ? -32.447 60.692 15.039 1.00 25.84 105 MET A CA 1
ATOM 789 C C . MET A 1 107 ? -33.476 61.188 14.024 1.00 25.56 105 MET A C 1
ATOM 790 O O . MET A 1 107 ? -33.129 61.695 12.953 1.00 27.72 105 MET A O 1
ATOM 795 N N . THR A 1 108 ? -34.746 61.043 14.385 1.00 25.23 106 THR A N 1
ATOM 796 C CA . THR A 1 108 ? -35.842 61.456 13.527 1.00 25.86 106 THR A CA 1
ATOM 797 C C . THR A 1 108 ? -35.828 62.964 13.333 1.00 25.54 106 THR A C 1
ATOM 798 O O . THR A 1 108 ? -35.853 63.454 12.211 1.00 27.48 106 THR A O 1
ATOM 802 N N . SER A 1 109 ? -35.762 63.700 14.434 1.00 25.00 107 SER A N 1
ATOM 803 C CA A SER A 1 109 ? -35.767 65.157 14.370 0.50 27.53 107 SER A CA 1
ATOM 804 C CA B SER A 1 109 ? -35.772 65.154 14.360 0.50 27.54 107 SER A CA 1
ATOM 805 C C . SER A 1 109 ? -34.490 65.702 13.741 1.00 27.10 107 SER A C 1
ATOM 806 O O . SER A 1 109 ? -34.509 66.744 13.088 1.00 28.03 107 SER A O 1
ATOM 811 N N . LEU A 1 110 ? -33.381 64.989 13.939 1.00 23.82 108 LEU A N 1
ATOM 812 C CA . LEU A 1 110 ? -32.083 65.420 13.421 1.00 26.72 108 LEU A CA 1
ATOM 813 C C . LEU A 1 110 ? -32.051 65.453 11.892 1.00 28.80 108 LEU A C 1
ATOM 814 O O . LEU A 1 110 ? -31.195 66.113 11.293 1.00 30.00 108 LEU A O 1
ATOM 819 N N . LYS A 1 111 ? -32.986 64.746 11.264 1.00 26.01 109 LYS A N 1
ATOM 820 C CA . LYS A 1 111 ? -33.147 64.814 9.816 1.00 30.82 109 LYS A CA 1
ATOM 821 C C . LYS A 1 111 ? -33.384 66.248 9.360 1.00 30.97 109 LYS A C 1
ATOM 822 O O . LYS A 1 111 ? -32.990 66.637 8.264 1.00 32.63 109 LYS A O 1
ATOM 828 N N . TYR A 1 112 ? -34.029 67.033 10.213 1.00 30.29 110 TYR A N 1
ATOM 829 C CA . TYR A 1 112 ? -34.545 68.329 9.792 1.00 35.33 110 TYR A CA 1
ATOM 830 C C . TYR A 1 112 ? -33.869 69.523 10.457 1.00 37.89 110 TYR A C 1
ATOM 831 O O . TYR A 1 112 ? -33.698 70.559 9.820 1.00 39.21 110 TYR A O 1
ATOM 840 N N . VAL A 1 113 ? -33.497 69.388 11.731 1.00 35.75 111 VAL A N 1
ATOM 841 C CA . VAL A 1 113 ? -32.836 70.478 12.458 1.00 35.07 111 VAL A CA 1
ATOM 842 C C . VAL A 1 113 ? -31.685 69.976 13.334 1.00 29.80 111 VAL A C 1
ATOM 843 O O . VAL A 1 113 ? -31.815 68.963 14.023 1.00 27.56 111 VAL A O 1
ATOM 847 N N . PRO A 1 114 ? -30.548 70.684 13.298 1.00 29.69 112 PRO A N 1
ATOM 848 C CA . PRO A 1 114 ? -29.345 70.276 14.030 1.00 30.11 112 PRO A CA 1
ATOM 849 C C . PRO A 1 114 ? -29.548 70.338 15.539 1.00 30.92 112 PRO A C 1
ATOM 850 O O . PRO A 1 114 ? -28.908 69.590 16.278 1.00 29.75 112 PRO A O 1
ATOM 854 N N . THR A 1 115 ? -30.446 71.210 15.981 1.00 25.51 113 THR A N 1
ATOM 855 C CA . THR A 1 115 ? -30.719 71.384 17.407 1.00 26.18 113 THR A CA 1
ATOM 856 C C . THR A 1 115 ? -31.519 70.230 18.019 1.00 25.27 113 THR A C 1
ATOM 857 O O . THR A 1 115 ? -31.838 70.238 19.210 1.00 24.44 113 THR A O 1
ATOM 861 N N . ALA A 1 116 ? -31.825 69.222 17.212 1.00 24.06 114 ALA A N 1
ATOM 862 C CA . ALA A 1 116 ? -32.492 68.029 17.710 1.00 25.18 114 ALA A CA 1
ATOM 863 C C . ALA A 1 116 ? -31.697 67.336 18.813 1.00 23.72 114 ALA A C 1
ATOM 864 O O . ALA A 1 116 ? -32.275 66.647 19.647 1.00 25.42 114 ALA A O 1
ATOM 866 N N . ILE A 1 117 ? -30.378 67.511 18.819 1.00 23.64 115 ILE A N 1
ATOM 867 C CA . ILE A 1 117 ? -29.546 66.811 19.790 1.00 23.16 115 ILE A CA 1
ATOM 868 C C . ILE A 1 117 ? -29.657 67.436 21.172 1.00 23.44 115 ILE A C 1
ATOM 869 O O . ILE A 1 117 ? -29.064 66.945 22.126 1.00 23.17 115 ILE A O 1
ATOM 874 N N . LEU A 1 118 ? -30.413 68.523 21.276 1.00 21.50 116 LEU A N 1
ATOM 875 C CA . LEU A 1 118 ? -30.595 69.180 22.565 1.00 22.21 116 LEU A CA 1
ATOM 876 C C . LEU A 1 118 ? -31.737 68.556 23.343 1.00 21.82 116 LEU A C 1
ATOM 877 O O . LEU A 1 118 ? -31.927 68.860 24.525 1.00 22.92 116 LEU A O 1
ATOM 882 N N . SER A 1 119 ? -32.501 67.685 22.686 1.00 21.95 117 SER A N 1
ATOM 883 C CA . SER A 1 119 ? -33.688 67.105 23.312 1.00 25.31 117 SER A CA 1
ATOM 884 C C . SER A 1 119 ? -33.375 65.983 24.293 1.00 22.15 117 SER A C 1
ATOM 885 O O . SER A 1 119 ? -32.571 65.095 24.001 1.00 23.68 117 SER A O 1
ATOM 888 N N . ARG A 1 120 ? -34.033 66.024 25.451 1.00 19.43 118 ARG A N 1
ATOM 889 C CA . ARG A 1 120 ? -33.869 65.002 26.479 1.00 22.03 118 ARG A CA 1
ATOM 890 C C . ARG A 1 120 ? -35.101 64.108 26.567 1.00 24.26 118 ARG A C 1
ATOM 891 O O . ARG A 1 120 ? -35.290 63.410 27.561 1.00 25.30 118 ARG A O 1
ATOM 899 N N . GLN A 1 121 ? -35.931 64.134 25.524 1.00 20.48 119 GLN A N 1
ATOM 900 C CA . GLN A 1 121 ? -37.110 63.269 25.457 1.00 23.86 119 GLN A CA 1
ATOM 901 C C . GLN A 1 121 ? -36.711 61.819 25.691 1.00 25.50 119 GLN A C 1
ATOM 902 O O . GLN A 1 121 ? -35.709 61.351 25.154 1.00 23.71 119 GLN A O 1
ATOM 908 N N . SER A 1 122 ? -37.478 61.111 26.510 1.00 21.64 120 SER A N 1
ATOM 909 C CA A SER A 1 122 ? -37.203 59.714 26.812 0.50 23.52 120 SER A CA 1
ATOM 910 C CA B SER A 1 122 ? -37.194 59.694 26.717 0.50 22.26 120 SER A CA 1
ATOM 911 C C . SER A 1 122 ? -38.484 58.892 26.798 1.00 23.28 120 SER A C 1
ATOM 912 O O . SER A 1 122 ? -39.561 59.407 26.502 1.00 23.11 120 SER A O 1
ATOM 917 N N . ALA A 1 123 ? -38.356 57.617 27.146 1.00 22.15 121 ALA A N 1
ATOM 918 C CA . ALA A 1 123 ? -39.508 56.749 27.325 1.00 22.34 121 ALA A CA 1
ATOM 919 C C . ALA A 1 123 ? -39.162 55.698 28.364 1.00 22.61 121 ALA A C 1
ATOM 920 O O . ALA A 1 123 ? -37.997 55.310 28.502 1.00 23.81 121 ALA A O 1
ATOM 922 N N . GLY A 1 124 ? -40.165 55.253 29.107 1.00 21.48 122 GLY A N 1
ATOM 923 C CA . GLY A 1 124 ? -39.961 54.200 30.081 1.00 22.20 122 GLY A CA 1
ATOM 924 C C . GLY A 1 124 ? -41.236 53.463 30.442 1.00 25.10 122 GLY A C 1
ATOM 925 O O . GLY A 1 124 ? -42.316 53.783 29.951 1.00 24.48 122 GLY A O 1
ATOM 926 N N . ILE A 1 125 ? -41.097 52.484 31.328 1.00 25.77 123 ILE A N 1
ATOM 927 C CA . ILE A 1 125 ? -42.211 51.658 31.756 1.00 27.55 123 ILE A CA 1
ATOM 928 C C . ILE A 1 125 ? -42.560 51.912 33.218 1.00 27.61 123 ILE A C 1
ATOM 929 O O . ILE A 1 125 ? -41.683 51.943 34.076 1.00 27.71 123 ILE A O 1
ATOM 934 N N . ARG A 1 126 ? -43.847 52.106 33.492 1.00 25.30 124 ARG A N 1
ATOM 935 C CA . ARG A 1 126 ? -44.346 52.083 34.859 1.00 25.71 124 ARG A CA 1
ATOM 936 C C . ARG A 1 126 ? -45.445 51.033 34.931 1.00 25.63 124 ARG A C 1
ATOM 937 O O . ARG A 1 126 ? -46.541 51.245 34.415 1.00 26.46 124 ARG A O 1
ATOM 945 N N . ASN A 1 127 ? -45.138 49.900 35.557 1.00 25.67 125 ASN A N 1
ATOM 946 C CA . ASN A 1 127 ? -46.071 48.781 35.625 1.00 29.05 125 ASN A CA 1
ATOM 947 C C . ASN A 1 127 ? -46.570 48.389 34.233 1.00 28.41 125 ASN A C 1
ATOM 948 O O . ASN A 1 127 ? -45.794 47.911 33.408 1.00 31.61 125 ASN A O 1
ATOM 953 N N . LYS A 1 128 ? -47.852 48.616 33.966 1.00 28.17 126 LYS A N 1
ATOM 954 C CA . LYS A 1 128 ? -48.447 48.227 32.689 1.00 29.17 126 LYS A CA 1
ATOM 955 C C . LYS A 1 128 ? -48.622 49.410 31.743 1.00 28.01 126 LYS A C 1
ATOM 956 O O . LYS A 1 128 ? -49.434 49.353 30.807 1.00 27.90 126 LYS A O 1
ATOM 962 N N . SER A 1 129 ? -47.874 50.482 31.990 1.00 28.92 127 SER A N 1
ATOM 963 C CA . SER A 1 129 ? -47.955 51.687 31.168 1.00 26.42 127 SER A CA 1
ATOM 964 C C . SER A 1 129 ? -46.627 52.020 30.492 1.00 22.83 127 SER A C 1
ATOM 965 O O . SER A 1 129 ? -45.574 51.952 31.116 1.00 25.61 127 SER A O 1
ATOM 968 N N . LEU A 1 130 ? -46.694 52.394 29.219 1.00 21.95 128 LEU A N 1
ATOM 969 C CA . LEU A 1 130 ? -45.564 53.000 28.521 1.00 21.02 128 LEU A CA 1
ATOM 970 C C . LEU A 1 130 ? -45.722 54.520 28.516 1.00 21.53 128 LEU A C 1
ATOM 971 O O . LEU A 1 130 ? -46.756 55.042 28.104 1.00 22.00 128 LEU A O 1
ATOM 976 N N . ILE A 1 131 ? -44.702 55.220 29.005 1.00 20.70 129 ILE A N 1
ATOM 977 C CA . ILE A 1 131 ? -44.676 56.676 29.005 1.00 23.53 129 ILE A CA 1
ATOM 978 C C . ILE A 1 131 ? -43.660 57.154 27.982 1.00 23.14 129 ILE A C 1
ATOM 979 O O . ILE A 1 131 ? -42.524 56.704 27.995 1.00 24.07 129 ILE A O 1
ATOM 984 N N . ILE A 1 132 ? -44.070 58.055 27.095 1.00 18.92 130 ILE A N 1
ATOM 985 C CA . ILE A 1 132 ? -43.156 58.605 26.099 1.00 19.54 130 ILE A CA 1
ATOM 986 C C . ILE A 1 132 ? -43.205 60.126 26.089 1.00 21.44 130 ILE A C 1
ATOM 987 O O . ILE A 1 132 ? -44.291 60.700 26.040 1.00 22.86 130 ILE A O 1
ATOM 992 N N . ASN A 1 133 ? -42.040 60.773 26.125 1.00 20.28 131 ASN A N 1
ATOM 993 C CA . ASN A 1 133 ? -41.973 62.229 25.985 1.00 22.11 131 ASN A CA 1
ATOM 994 C C . ASN A 1 133 ? -41.983 62.633 24.511 1.00 24.00 131 ASN A C 1
ATOM 995 O O . ASN A 1 133 ? -41.106 62.213 23.761 1.00 22.02 131 ASN A O 1
ATOM 1000 N N . LEU A 1 134 ? -42.950 63.455 24.107 1.00 21.23 132 LEU A N 1
ATOM 1001 C CA . LEU A 1 134 ? -43.068 63.904 22.715 1.00 24.65 132 LEU A CA 1
ATOM 1002 C C . LEU A 1 134 ? -42.627 65.368 22.558 1.00 29.91 132 LEU A C 1
ATOM 1003 O O . LEU A 1 134 ? -42.470 66.078 23.557 1.00 27.60 132 LEU A O 1
ATOM 1008 N N . PRO A 1 135 ? -42.436 65.833 21.304 1.00 29.79 133 PRO A N 1
ATOM 1009 C CA . PRO A 1 135 ? -42.073 67.241 21.091 1.00 31.79 133 PRO A CA 1
ATOM 1010 C C . PRO A 1 135 ? -43.223 68.199 21.387 1.00 30.58 133 PRO A C 1
ATOM 1011 O O . PRO A 1 135 ? -44.277 67.772 21.862 1.00 30.37 133 PRO A O 1
ATOM 1015 N N . GLY A 1 136 ? -43.028 69.479 21.074 1.00 36.32 134 GLY A N 1
ATOM 1016 C CA . GLY A 1 136 ? -44.003 70.505 21.407 1.00 39.87 134 GLY A CA 1
ATOM 1017 C C . GLY A 1 136 ? -44.872 71.028 20.276 1.00 44.59 134 GLY A C 1
ATOM 1018 O O . GLY A 1 136 ? -45.849 71.729 20.529 1.00 53.60 134 GLY A O 1
ATOM 1019 N N . LYS A 1 137 ? -44.533 70.697 19.032 1.00 41.24 135 LYS A N 1
ATOM 1020 C CA . LYS A 1 137 ? -45.292 71.192 17.884 1.00 42.55 135 LYS A CA 1
ATOM 1021 C C . LYS A 1 137 ? -45.978 70.066 17.109 1.00 39.21 135 LYS A C 1
ATOM 1022 O O . LYS A 1 137 ? -45.440 68.969 17.004 1.00 40.58 135 LYS A O 1
ATOM 1028 N N . PRO A 1 138 ? -47.167 70.345 16.553 1.00 39.95 136 PRO A N 1
ATOM 1029 C CA . PRO A 1 138 ? -47.944 69.364 15.782 1.00 40.82 136 PRO A CA 1
ATOM 1030 C C . PRO A 1 138 ? -47.136 68.620 14.712 1.00 40.98 136 PRO A C 1
ATOM 1031 O O . PRO A 1 138 ? -47.223 67.394 14.635 1.00 38.08 136 PRO A O 1
ATOM 1035 N N . LYS A 1 139 ? -46.365 69.344 13.909 1.00 42.63 137 LYS A N 1
ATOM 1036 C CA . LYS A 1 139 ? -45.585 68.717 12.846 1.00 40.83 137 LYS A CA 1
ATOM 1037 C C . LYS A 1 139 ? -44.568 67.733 13.421 1.00 36.58 137 LYS A C 1
ATOM 1038 O O . LYS A 1 139 ? -44.487 66.587 12.981 1.00 33.84 137 LYS A O 1
ATOM 1044 N N . SER A 1 140 ? -43.805 68.174 14.416 1.00 33.91 138 SER A N 1
ATOM 1045 C CA . SER A 1 140 ? -42.783 67.318 15.012 1.00 34.64 138 SER A CA 1
ATOM 1046 C C . SER A 1 140 ? -43.400 66.166 15.807 1.00 32.78 138 SER A C 1
ATOM 1047 O O . SER A 1 140 ? -42.806 65.092 15.924 1.00 26.98 138 SER A O 1
ATOM 1050 N N . ILE A 1 141 ? -44.594 66.388 16.351 1.00 28.62 139 ILE A N 1
ATOM 1051 C CA . ILE A 1 141 ? -45.301 65.335 17.075 1.00 28.10 139 ILE A CA 1
ATOM 1052 C C . ILE A 1 141 ? -45.706 64.202 16.128 1.00 27.62 139 ILE A C 1
ATOM 1053 O O . ILE A 1 141 ? -45.529 63.021 16.447 1.00 29.21 139 ILE A O 1
ATOM 1058 N N . ARG A 1 142 ? -46.219 64.561 14.953 1.00 29.40 140 ARG A N 1
ATOM 1059 C CA . ARG A 1 142 ? -46.606 63.552 13.975 1.00 32.95 140 ARG A CA 1
ATOM 1060 C C . ARG A 1 142 ? -45.386 62.785 13.488 1.00 33.58 140 ARG A C 1
ATOM 1061 O O . ARG A 1 142 ? -45.409 61.557 13.417 1.00 33.40 140 ARG A O 1
ATOM 1069 N N . GLU A 1 143 ? -44.323 63.516 13.164 1.00 35.04 141 GLU A N 1
ATOM 1070 C CA . GLU A 1 143 ? -43.069 62.903 12.737 1.00 34.45 141 GLU A CA 1
ATOM 1071 C C . GLU A 1 143 ? -42.535 61.975 13.821 1.00 33.27 141 GLU A C 1
ATOM 1072 O O . GLU A 1 143 ? -42.048 60.878 13.538 1.00 31.08 141 GLU A O 1
ATOM 1078 N N . CYS A 1 144 ? -42.647 62.414 15.069 1.00 30.57 142 CYS A N 1
ATOM 1079 C CA . CYS A 1 144 ? -42.196 61.613 16.198 1.00 27.81 142 CYS A CA 1
ATOM 1080 C C . CYS A 1 144 ? -43.003 60.320 16.349 1.00 26.12 142 CYS A C 1
ATOM 1081 O O . CYS A 1 144 ? -42.442 59.226 16.435 1.00 27.64 142 CYS A O 1
ATOM 1084 N N . LEU A 1 145 ? -44.323 60.451 16.384 1.00 25.26 143 LEU A N 1
ATOM 1085 C CA . LEU A 1 145 ? -45.192 59.290 16.538 1.00 23.73 143 LEU A CA 1
ATOM 1086 C C . LEU A 1 145 ? -45.076 58.343 15.353 1.00 27.70 143 LEU A C 1
ATOM 1087 O O . LEU A 1 145 ? -45.130 57.122 15.519 1.00 27.87 143 LEU A O 1
ATOM 1092 N N . GLU A 1 146 ? -44.912 58.904 14.159 1.00 30.21 144 GLU A N 1
ATOM 1093 C CA . GLU A 1 146 ? -44.757 58.090 12.961 1.00 35.74 144 GLU A CA 1
ATOM 1094 C C . GLU A 1 146 ? -43.547 57.171 13.111 1.00 33.06 144 GLU A C 1
ATOM 1095 O O . GLU A 1 146 ? -43.591 56.009 12.721 1.00 32.35 144 GLU A O 1
ATOM 1101 N N . ALA A 1 147 ? -42.483 57.691 13.719 1.00 26.12 145 ALA A N 1
ATOM 1102 C CA . ALA A 1 147 ? -41.260 56.928 13.911 1.00 26.81 145 ALA A CA 1
ATOM 1103 C C . ALA A 1 147 ? -41.384 55.867 15.005 1.00 27.45 145 ALA A C 1
ATOM 1104 O O . ALA A 1 147 ? -40.954 54.726 14.816 1.00 27.19 145 ALA A O 1
ATOM 1106 N N . VAL A 1 148 ? -41.967 56.226 16.145 1.00 29.19 146 VAL A N 1
ATOM 1107 C CA . VAL A 1 148 ? -41.934 55.316 17.283 1.00 24.63 146 VAL A CA 1
ATOM 1108 C C . VAL A 1 148 ? -43.185 54.451 17.442 1.00 25.82 146 VAL A C 1
ATOM 1109 O O . VAL A 1 148 ? -43.132 53.435 18.129 1.00 26.79 146 VAL A O 1
ATOM 1113 N N . PHE A 1 149 ? -44.299 54.823 16.818 1.00 25.88 147 PHE A N 1
ATOM 1114 C CA . PHE A 1 149 ? -45.511 54.036 17.039 1.00 26.94 147 PHE A CA 1
ATOM 1115 C C . PHE A 1 149 ? -45.413 52.573 16.590 1.00 26.15 147 PHE A C 1
ATOM 1116 O O . PHE A 1 149 ? -45.977 51.714 17.255 1.00 25.16 147 PHE A O 1
ATOM 1124 N N . PRO A 1 150 ? -44.710 52.276 15.474 1.00 27.65 148 PRO A N 1
ATOM 1125 C CA . PRO A 1 150 ? -44.683 50.858 15.082 1.00 28.17 148 PRO A CA 1
ATOM 1126 C C . PRO A 1 150 ? -44.217 49.874 16.163 1.00 30.70 148 PRO A C 1
ATOM 1127 O O . PRO A 1 150 ? -44.566 48.689 16.100 1.00 33.77 148 PRO A O 1
ATOM 1131 N N . ALA A 1 151 ? -43.463 50.353 17.144 1.00 22.24 149 ALA A N 1
ATOM 1132 C CA . ALA A 1 151 ? -42.978 49.489 18.219 1.00 28.01 149 ALA A CA 1
ATOM 1133 C C . ALA A 1 151 ? -43.890 49.479 19.453 1.00 26.34 149 ALA A C 1
ATOM 1134 O O . ALA A 1 151 ? -43.709 48.663 20.361 1.00 24.30 149 ALA A O 1
ATOM 1136 N N . ILE A 1 152 ? -44.868 50.377 19.490 1.00 26.43 150 ILE A N 1
ATOM 1137 C CA . ILE A 1 152 ? -45.647 50.575 20.715 1.00 23.46 150 ILE A CA 1
ATOM 1138 C C . ILE A 1 152 ? -46.633 49.436 21.060 1.00 21.50 150 ILE A C 1
ATOM 1139 O O . ILE A 1 152 ? -46.670 48.999 22.211 1.00 25.95 150 ILE A O 1
ATOM 1144 N N . PRO A 1 153 ? -47.425 48.940 20.088 1.00 22.78 151 PRO A N 1
ATOM 1145 C CA . PRO A 1 153 ? -48.353 47.861 20.464 1.00 22.35 151 PRO A CA 1
ATOM 1146 C C . PRO A 1 153 ? -47.664 46.636 21.084 1.00 24.94 151 PRO A C 1
ATOM 1147 O O . PRO A 1 153 ? -48.130 46.117 22.093 1.00 25.64 151 PRO A O 1
ATOM 1151 N N . TYR A 1 154 ? -46.562 46.192 20.499 1.00 23.30 152 TYR A N 1
ATOM 1152 C CA . TYR A 1 154 ? -45.853 45.046 21.068 1.00 25.86 152 TYR A CA 1
ATOM 1153 C C . TYR A 1 154 ? -45.293 45.369 22.456 1.00 27.18 152 TYR A C 1
ATOM 1154 O O . TYR A 1 154 ? -45.316 44.523 23.355 1.00 29.36 152 TYR A O 1
ATOM 1163 N N . CYS A 1 155 ? -44.793 46.589 22.628 1.00 26.96 153 CYS A N 1
ATOM 1164 C CA . CYS A 1 155 ? -44.287 47.016 23.932 1.00 26.69 153 CYS A CA 1
ATOM 1165 C C . CYS A 1 155 ? -45.396 46.943 24.970 1.00 26.67 153 CYS A C 1
ATOM 1166 O O . CYS A 1 155 ? -45.194 46.426 26.068 1.00 27.16 153 CYS A O 1
ATOM 1169 N N . VAL A 1 156 ? -46.578 47.436 24.608 1.00 26.34 154 VAL A N 1
ATOM 1170 C CA . VAL A 1 156 ? -47.720 47.402 25.517 1.00 25.09 154 VAL A CA 1
ATOM 1171 C C . VAL A 1 156 ? -48.130 45.959 25.802 1.00 26.09 154 VAL A C 1
ATOM 1172 O O . VAL A 1 156 ? -48.477 45.626 26.937 1.00 27.73 154 VAL A O 1
ATOM 1176 N N . ASP A 1 157 ? -48.067 45.099 24.783 1.00 26.88 155 ASP A N 1
ATOM 1177 C CA . ASP A 1 157 ? -48.286 43.665 24.982 1.00 30.87 155 ASP A CA 1
ATOM 1178 C C . ASP A 1 157 ? -47.368 43.101 26.070 1.00 31.83 155 ASP A C 1
ATOM 1179 O O . ASP A 1 157 ? -47.818 42.401 26.976 1.00 28.59 155 ASP A O 1
ATOM 1184 N N . LEU A 1 158 ? -46.076 43.404 25.969 1.00 29.58 156 LEU A N 1
ATOM 1185 C CA . LEU A 1 158 ? -45.081 42.804 26.851 1.00 30.95 156 LEU A CA 1
ATOM 1186 C C . LEU A 1 158 ? -45.217 43.254 28.304 1.00 30.17 156 LEU A C 1
ATOM 1187 O O . LEU A 1 158 ? -44.870 42.508 29.217 1.00 34.27 156 LEU A O 1
ATOM 1192 N N . ILE A 1 159 ? -45.706 44.474 28.515 1.00 27.39 157 ILE A N 1
ATOM 1193 C CA . ILE A 1 159 ? -45.855 44.992 29.871 1.00 31.40 157 ILE A CA 1
ATOM 1194 C C . ILE A 1 159 ? -47.261 44.700 30.397 1.00 31.19 157 ILE A C 1
ATOM 1195 O O . ILE A 1 159 ? -47.634 45.146 31.482 1.00 30.36 157 ILE A O 1
ATOM 1200 N N . LEU A 1 160 ? -48.007 43.922 29.612 1.00 32.29 158 LEU A N 1
ATOM 1201 C CA . LEU A 1 160 ? -49.329 43.393 29.966 1.00 32.85 158 LEU A CA 1
ATOM 1202 C C . LEU A 1 160 ? -50.420 44.466 29.949 1.00 30.91 158 LEU A C 1
ATOM 1203 O O . LEU A 1 160 ? -51.402 44.377 30.688 1.00 32.36 158 LEU A O 1
ATOM 1208 N N . GLY A 1 161 ? -50.250 45.470 29.093 1.00 28.13 159 GLY A N 1
ATOM 1209 C CA . GLY A 1 161 ? -51.304 46.441 28.842 1.00 29.07 159 GLY A CA 1
ATOM 1210 C C . GLY A 1 161 ? -52.336 45.871 27.878 1.00 30.04 159 GLY A C 1
ATOM 1211 O O . GLY A 1 161 ? -52.201 44.733 27.427 1.00 29.79 159 GLY A O 1
ATOM 1212 N N . ASN A 1 162 ? -53.372 46.647 27.563 1.00 28.94 160 ASN A N 1
ATOM 1213 C CA . ASN A 1 162 ? -54.414 46.171 26.651 1.00 27.60 160 ASN A CA 1
ATOM 1214 C C . ASN A 1 162 ? -53.914 46.020 25.219 1.00 28.22 160 ASN A C 1
ATOM 1215 O O . ASN A 1 162 ? -52.873 46.554 24.848 1.00 30.11 160 ASN A O 1
ATOM 1220 N N . TYR A 1 163 ? -54.678 45.293 24.416 1.00 27.77 161 TYR A N 1
ATOM 1221 C CA . TYR A 1 163 ? -54.223 44.896 23.095 1.00 28.82 161 TYR A CA 1
ATOM 1222 C C . TYR A 1 163 ? -54.626 45.906 22.022 1.00 28.71 161 TYR A C 1
ATOM 1223 O O . TYR A 1 163 ? -55.791 45.982 21.626 1.00 27.46 161 TYR A O 1
ATOM 1232 N N . MET A 1 164 ? -53.651 46.681 21.561 1.00 29.21 162 MET A N 1
ATOM 1233 C CA . MET A 1 164 ? -53.866 47.663 20.504 1.00 24.14 162 MET A CA 1
ATOM 1234 C C . MET A 1 164 ? -54.065 46.995 19.152 1.00 28.81 162 MET A C 1
ATOM 1235 O O . MET A 1 164 ? -53.319 46.089 18.788 1.00 32.68 162 MET A O 1
ATOM 1240 N N . GLN A 1 165 ? -55.068 47.453 18.411 1.00 31.95 163 GLN A N 1
ATOM 1241 C CA . GLN A 1 165 ? -55.283 46.989 17.047 1.00 34.17 163 GLN A CA 1
ATOM 1242 C C . GLN A 1 165 ? -54.993 48.134 16.090 1.00 31.97 163 GLN A C 1
ATOM 1243 O O . GLN A 1 165 ? -55.708 49.136 16.061 1.00 31.38 163 GLN A O 1
ATOM 1249 N N . VAL A 1 166 ? -53.931 47.974 15.314 1.00 27.05 164 VAL A N 1
ATOM 1250 C CA . VAL A 1 166 ? -53.391 49.045 14.488 1.00 26.98 164 VAL A CA 1
ATOM 1251 C C . VAL A 1 166 ? -54.207 49.270 13.218 1.00 31.73 164 VAL A C 1
ATOM 1252 O O . VAL A 1 166 ? -54.693 48.319 12.601 1.00 31.03 164 VAL A O 1
ATOM 1256 N N . ASN A 1 167 ? -54.383 50.535 12.848 1.00 28.92 165 ASN A N 1
ATOM 1257 C CA . ASN A 1 167 ? -54.985 50.868 11.568 1.00 31.58 165 ASN A CA 1
ATOM 1258 C C . ASN A 1 167 ? -53.873 50.854 10.531 1.00 31.88 165 ASN A C 1
ATOM 1259 O O . ASN A 1 167 ? -53.154 51.842 10.359 1.00 30.64 165 ASN A O 1
ATOM 1264 N N . GLU A 1 168 ? -53.726 49.716 9.862 1.00 30.31 166 GLU A N 1
ATOM 1265 C CA . GLU A 1 168 ? -52.617 49.487 8.939 1.00 33.72 166 GLU A CA 1
ATOM 1266 C C . GLU A 1 168 ? -52.614 50.411 7.732 1.00 34.99 166 GLU A C 1
ATOM 1267 O O . GLU A 1 168 ? -51.590 50.571 7.068 1.00 35.89 166 GLU A O 1
ATOM 1273 N N . LYS A 1 169 ? -53.768 50.987 7.423 1.00 36.82 167 LYS A N 1
ATOM 1274 C CA . LYS A 1 169 ? -53.843 51.974 6.363 1.00 38.07 167 LYS A CA 1
ATOM 1275 C C . LYS A 1 169 ? -52.933 53.164 6.675 1.00 33.67 167 LYS A C 1
ATOM 1276 O O . LYS A 1 169 ? -52.366 53.778 5.772 1.00 39.82 167 LYS A O 1
ATOM 1282 N N . ASN A 1 170 ? -52.767 53.465 7.959 1.00 28.72 168 ASN A N 1
ATOM 1283 C CA . ASN A 1 170 ? -52.092 54.696 8.355 1.00 34.53 168 ASN A CA 1
ATOM 1284 C C . ASN A 1 170 ? -50.706 54.523 8.964 1.00 35.15 168 ASN A C 1
ATOM 1285 O O . ASN A 1 170 ? -49.901 55.459 8.957 1.00 34.21 168 ASN A O 1
ATOM 1290 N N . ILE A 1 171 ? -50.421 53.334 9.479 1.00 33.75 169 ILE A N 1
ATOM 1291 C CA . ILE A 1 171 ? -49.153 53.091 10.157 1.00 30.46 169 ILE A CA 1
ATOM 1292 C C . ILE A 1 171 ? -48.879 51.591 10.137 1.00 32.46 169 ILE A C 1
ATOM 1293 O O . ILE A 1 171 ? -49.816 50.789 10.116 1.00 31.83 169 ILE A O 1
ATOM 1298 N N . GLN A 1 172 ? -47.607 51.203 10.116 1.00 33.79 170 GLN A N 1
ATOM 1299 C CA . GLN A 1 172 ? -47.286 49.785 9.992 1.00 40.75 170 GLN A CA 1
ATOM 1300 C C . GLN A 1 172 ? -47.586 49.031 11.285 1.00 40.31 170 GLN A C 1
ATOM 1301 O O . GLN A 1 172 ? -47.307 49.500 12.391 1.00 40.16 170 GLN A O 1
ATOM 1307 N N . ALA A 1 173 ? -48.195 47.863 11.135 1.00 40.05 171 ALA A N 1
ATOM 1308 C CA . ALA A 1 173 ? -48.414 46.981 12.265 1.00 40.77 171 ALA A CA 1
ATOM 1309 C C . ALA A 1 173 ? -47.279 45.975 12.311 1.00 42.34 171 ALA A C 1
ATOM 1310 O O . ALA A 1 173 ? -46.968 45.352 11.296 1.00 49.04 171 ALA A O 1
ATOM 1312 N N . PHE A 1 174 ? -46.650 45.821 13.470 1.00 35.88 172 PHE A N 1
ATOM 1313 C CA . PHE A 1 174 ? -45.618 44.799 13.605 1.00 42.55 172 PHE A CA 1
ATOM 1314 C C . PHE A 1 174 ? -45.536 44.188 14.994 1.00 45.40 172 PHE A C 1
ATOM 1315 O O . PHE A 1 174 ? -45.240 44.868 15.977 1.00 44.97 172 PHE A O 1
ATOM 1323 N N . ARG A 1 175 ? -45.774 42.885 15.052 1.00 38.95 173 ARG A N 1
ATOM 1324 C CA . ARG A 1 175 ? -45.541 42.102 16.252 1.00 39.07 173 ARG A CA 1
ATOM 1325 C C . ARG A 1 175 ? -44.721 40.883 15.855 1.00 45.54 173 ARG A C 1
ATOM 1326 O O . ARG A 1 175 ? -45.121 40.134 14.968 1.00 45.01 173 ARG A O 1
ATOM 1334 N N . PRO A 1 176 ? -43.561 40.687 16.496 1.00 48.78 174 PRO A N 1
ATOM 1335 C CA . PRO A 1 176 ? -42.654 39.607 16.090 1.00 54.98 174 PRO A CA 1
ATOM 1336 C C . PRO A 1 176 ? -43.221 38.220 16.356 1.00 64.74 174 PRO A C 1
ATOM 1337 O O . PRO A 1 176 ? -44.211 38.080 17.074 1.00 63.96 174 PRO A O 1
ATOM 1341 N N . LYS A 1 177 ? -42.582 37.210 15.775 1.00 76.19 175 LYS A N 1
ATOM 1342 C CA . LYS A 1 177 ? -43.005 35.823 15.922 1.00 85.47 175 LYS A CA 1
ATOM 1343 C C . LYS A 1 177 ? -42.894 35.343 17.365 1.00 91.65 175 LYS A C 1
ATOM 1344 O O . LYS A 1 177 ? -41.800 35.285 17.927 1.00 90.98 175 LYS A O 1
ATOM 1350 N N . GLN A 1 178 ? -44.031 35.001 17.961 1.00 99.15 176 GLN A N 1
ATOM 1351 C CA . GLN A 1 178 ? -44.048 34.447 19.309 1.00 105.32 176 GLN A CA 1
ATOM 1352 C C . GLN A 1 178 ? -44.536 33.003 19.291 1.00 109.28 176 GLN A C 1
ATOM 1353 O O . GLN A 1 178 ? -45.332 32.615 18.436 1.00 109.73 176 GLN A O 1
ATOM 1360 N N . GLN B 1 1 ? -24.960 97.548 20.702 1.00 77.36 -1 GLN B N 1
ATOM 1361 C CA . GLN B 1 1 ? -24.757 96.662 19.563 1.00 74.94 -1 GLN B CA 1
ATOM 1362 C C . GLN B 1 1 ? -23.399 95.971 19.618 1.00 68.97 -1 GLN B C 1
ATOM 1363 O O . GLN B 1 1 ? -22.989 95.310 18.663 1.00 66.74 -1 GLN B O 1
ATOM 1369 N N . GLY B 1 2 ? -22.696 96.138 20.732 1.00 66.31 0 GLY B N 1
ATOM 1370 C CA . GLY B 1 2 ? -21.442 95.441 20.939 1.00 60.31 0 GLY B CA 1
ATOM 1371 C C . GLY B 1 2 ? -21.713 93.975 21.212 1.00 61.81 0 GLY B C 1
ATOM 1372 O O . GLY B 1 2 ? -22.596 93.634 21.999 1.00 62.03 0 GLY B O 1
ATOM 1373 N N . MET B 1 3 ? -20.965 93.100 20.553 1.00 51.62 1 MET B N 1
ATOM 1374 C CA . MET B 1 3 ? -21.117 91.674 20.796 1.00 49.52 1 MET B CA 1
ATOM 1375 C C . MET B 1 3 ? -20.622 91.319 22.186 1.00 48.60 1 MET B C 1
ATOM 1376 O O . MET B 1 3 ? -19.627 91.867 22.660 1.00 48.33 1 MET B O 1
ATOM 1381 N N . GLN B 1 4 ? -21.319 90.400 22.841 1.00 42.72 2 GLN B N 1
ATOM 1382 C CA . GLN B 1 4 ? -20.891 89.940 24.152 1.00 42.20 2 GLN B CA 1
ATOM 1383 C C . GLN B 1 4 ? -19.621 89.116 24.048 1.00 41.98 2 GLN B C 1
ATOM 1384 O O . GLN B 1 4 ? -19.419 88.382 23.079 1.00 39.72 2 GLN B O 1
ATOM 1390 N N . THR B 1 5 ? -18.761 89.248 25.049 1.00 45.30 3 THR B N 1
ATOM 1391 C CA . THR B 1 5 ? -17.602 88.379 25.162 1.00 41.61 3 THR B CA 1
ATOM 1392 C C . THR B 1 5 ? -18.048 86.977 25.534 1.00 37.80 3 THR B C 1
ATOM 1393 O O . THR B 1 5 ? -18.847 86.788 26.456 1.00 38.58 3 THR B O 1
ATOM 1397 N N . ILE B 1 6 ? -17.546 85.993 24.803 1.00 33.12 4 ILE B N 1
ATOM 1398 C CA . ILE B 1 6 ? -17.842 84.605 25.121 1.00 31.13 4 ILE B CA 1
ATOM 1399 C C . ILE B 1 6 ? -16.656 84.027 25.871 1.00 35.86 4 ILE B C 1
ATOM 1400 O O . ILE B 1 6 ? -15.524 84.069 25.387 1.00 36.11 4 ILE B O 1
ATOM 1405 N N . HIS B 1 7 ? -16.915 83.521 27.070 1.00 35.04 5 HIS B N 1
ATOM 1406 C CA . HIS B 1 7 ? -15.880 82.867 27.852 1.00 32.55 5 HIS B CA 1
ATOM 1407 C C . HIS B 1 7 ? -15.924 81.368 27.610 1.00 33.26 5 HIS B C 1
ATOM 1408 O O . HIS B 1 7 ? -16.981 80.739 27.697 1.00 33.42 5 HIS B O 1
ATOM 1415 N N . ILE B 1 8 ? -14.769 80.807 27.269 1.00 31.81 6 ILE B N 1
ATOM 1416 C CA . ILE B 1 8 ? -14.689 79.406 26.880 1.00 27.32 6 ILE B CA 1
ATOM 1417 C C . ILE B 1 8 ? -13.635 78.666 27.689 1.00 29.28 6 ILE B C 1
ATOM 1418 O O . ILE B 1 8 ? -12.470 79.061 27.712 1.00 29.45 6 ILE B O 1
ATOM 1423 N N . GLY B 1 9 ? -14.056 77.602 28.362 1.00 30.96 7 GLY B N 1
ATOM 1424 C CA . GLY B 1 9 ? -13.137 76.763 29.110 1.00 28.04 7 GLY B CA 1
ATOM 1425 C C . GLY B 1 9 ? -12.570 75.661 28.237 1.00 28.57 7 GLY B C 1
ATOM 1426 O O . GLY B 1 9 ? -13.287 75.046 27.450 1.00 26.22 7 GLY B O 1
ATOM 1427 N N . VAL B 1 10 ? -11.268 75.426 28.358 1.00 26.49 8 VAL B N 1
ATOM 1428 C CA . VAL B 1 10 ? -10.619 74.335 27.638 1.00 25.24 8 VAL B CA 1
ATOM 1429 C C . VAL B 1 10 ? -9.839 73.516 28.653 1.00 29.31 8 VAL B C 1
ATOM 1430 O O . VAL B 1 10 ? -8.841 73.979 29.200 1.00 31.76 8 VAL B O 1
ATOM 1434 N N . LEU B 1 11 ? -10.306 72.301 28.906 1.00 27.80 9 LEU B N 1
ATOM 1435 C CA A LEU B 1 11 ? -9.717 71.448 29.921 0.50 28.91 9 LEU B CA 1
ATOM 1436 C CA B LEU B 1 11 ? -9.702 71.450 29.929 0.50 28.93 9 LEU B CA 1
ATOM 1437 C C . LEU B 1 11 ? -9.025 70.235 29.307 1.00 32.20 9 LEU B C 1
ATOM 1438 O O . LEU B 1 11 ? -9.684 69.361 28.757 1.00 30.38 9 LEU B O 1
ATOM 1447 N N . SER B 1 12 ? -7.700 70.184 29.405 1.00 27.93 10 SER B N 1
ATOM 1448 C CA . SER B 1 12 ? -6.961 69.016 28.938 1.00 31.71 10 SER B CA 1
ATOM 1449 C C . SER B 1 12 ? -6.699 68.069 30.098 1.00 33.46 10 SER B C 1
ATOM 1450 O O . SER B 1 12 ? -6.022 68.430 31.058 1.00 36.82 10 SER B O 1
ATOM 1453 N N . ALA B 1 13 ? -7.259 66.866 30.015 1.00 34.95 11 ALA B N 1
ATOM 1454 C CA . ALA B 1 13 ? -7.038 65.842 31.026 1.00 37.01 11 ALA B CA 1
ATOM 1455 C C . ALA B 1 13 ? -5.857 64.994 30.605 1.00 38.91 11 ALA B C 1
ATOM 1456 O O . ALA B 1 13 ? -5.903 64.336 29.565 1.00 41.40 11 ALA B O 1
ATOM 1458 N N . SER B 1 14 ? -4.801 65.009 31.409 1.00 40.95 12 SER B N 1
ATOM 1459 C CA . SER B 1 14 ? -3.556 64.351 31.025 1.00 46.82 12 SER B CA 1
ATOM 1460 C C . SER B 1 14 ? -2.636 64.124 32.216 1.00 48.97 12 SER B C 1
ATOM 1461 O O . SER B 1 14 ? -2.480 65.002 33.061 1.00 53.49 12 SER B O 1
ATOM 1464 N N . ASP B 1 15 ? -2.023 62.945 32.276 1.00 51.99 13 ASP B N 1
ATOM 1465 C CA . ASP B 1 15 ? -1.062 62.648 33.331 1.00 56.39 13 ASP B CA 1
ATOM 1466 C C . ASP B 1 15 ? 0.323 63.170 32.957 1.00 63.16 13 ASP B C 1
ATOM 1467 O O . ASP B 1 15 ? 1.265 63.074 33.746 1.00 72.14 13 ASP B O 1
ATOM 1472 N N . ARG B 1 16 ? 0.429 63.722 31.749 1.00 64.05 14 ARG B N 1
ATOM 1473 C CA . ARG B 1 16 ? 1.686 64.251 31.210 1.00 74.99 14 ARG B CA 1
ATOM 1474 C C . ARG B 1 16 ? 2.818 63.230 31.246 1.00 84.26 14 ARG B C 1
ATOM 1475 O O . ARG B 1 16 ? 3.941 63.543 31.648 1.00 90.94 14 ARG B O 1
ATOM 1483 N N . ALA B 1 17 ? 2.517 62.011 30.814 1.00 82.15 15 ALA B N 1
ATOM 1484 C CA . ALA B 1 17 ? 3.497 60.935 30.818 1.00 85.04 15 ALA B CA 1
ATOM 1485 C C . ALA B 1 17 ? 3.452 60.154 29.508 1.00 84.30 15 ALA B C 1
ATOM 1486 O O . ALA B 1 17 ? 4.023 59.069 29.401 1.00 86.15 15 ALA B O 1
ATOM 1488 N N . SER B 1 18 ? 2.770 60.715 28.514 1.00 93.60 16 SER B N 1
ATOM 1489 C CA . SER B 1 18 ? 2.614 60.051 27.225 1.00 95.01 16 SER B CA 1
ATOM 1490 C C . SER B 1 18 ? 3.095 60.934 26.078 1.00 95.59 16 SER B C 1
ATOM 1491 O O . SER B 1 18 ? 3.881 60.503 25.229 1.00 79.88 16 SER B O 1
ATOM 1494 N N . LYS B 1 19 ? 2.615 62.174 26.064 1.00 92.38 17 LYS B N 1
ATOM 1495 C CA . LYS B 1 19 ? 2.882 63.094 24.964 1.00 93.66 17 LYS B CA 1
ATOM 1496 C C . LYS B 1 19 ? 4.285 63.698 25.025 1.00 96.99 17 LYS B C 1
ATOM 1497 O O . LYS B 1 19 ? 4.969 63.784 24.008 1.00 97.21 17 LYS B O 1
ATOM 1503 N N . GLY B 1 20 ? 4.710 64.109 26.217 1.00 99.31 18 GLY B N 1
ATOM 1504 C CA . GLY B 1 20 ? 5.986 64.787 26.375 1.00 101.75 18 GLY B CA 1
ATOM 1505 C C . GLY B 1 20 ? 5.870 66.235 25.940 1.00 98.65 18 GLY B C 1
ATOM 1506 O O . GLY B 1 20 ? 5.259 67.051 26.632 1.00 99.93 18 GLY B O 1
ATOM 1507 N N . VAL B 1 21 ? 6.461 66.559 24.793 1.00 97.25 19 VAL B N 1
ATOM 1508 C CA . VAL B 1 21 ? 6.130 67.804 24.112 1.00 95.31 19 VAL B CA 1
ATOM 1509 C C . VAL B 1 21 ? 4.829 67.547 23.355 1.00 87.38 19 VAL B C 1
ATOM 1510 O O . VAL B 1 21 ? 4.244 66.472 23.489 1.00 83.87 19 VAL B O 1
ATOM 1514 N N . TYR B 1 22 ? 4.373 68.526 22.577 1.00 86.80 20 TYR B N 1
ATOM 1515 C CA . TYR B 1 22 ? 3.086 68.441 21.877 1.00 86.32 20 TYR B CA 1
ATOM 1516 C C . TYR B 1 22 ? 1.912 68.284 22.847 1.00 89.46 20 TYR B C 1
ATOM 1517 O O . TYR B 1 22 ? 0.833 67.840 22.453 1.00 83.49 20 TYR B O 1
ATOM 1526 N N . GLU B 1 23 ? 2.119 68.648 24.109 1.00 100.16 21 GLU B N 1
ATOM 1527 C CA . GLU B 1 23 ? 1.073 68.520 25.121 1.00 101.19 21 GLU B CA 1
ATOM 1528 C C . GLU B 1 23 ? -0.032 69.557 24.901 1.00 95.16 21 GLU B C 1
ATOM 1529 O O . GLU B 1 23 ? -1.092 69.500 25.526 1.00 96.57 21 GLU B O 1
ATOM 1535 N N . ASP B 1 24 ? 0.215 70.493 23.990 1.00 84.65 22 ASP B N 1
ATOM 1536 C CA . ASP B 1 24 ? -0.715 71.586 23.741 1.00 75.87 22 ASP B CA 1
ATOM 1537 C C . ASP B 1 24 ? -1.484 71.455 22.428 1.00 63.37 22 ASP B C 1
ATOM 1538 O O . ASP B 1 24 ? -2.352 72.276 22.144 1.00 48.25 22 ASP B O 1
ATOM 1543 N N . LEU B 1 25 ? -1.172 70.432 21.636 1.00 54.82 23 LEU B N 1
ATOM 1544 C CA . LEU B 1 25 ? -1.739 70.303 20.291 1.00 46.60 23 LEU B CA 1
ATOM 1545 C C . LEU B 1 25 ? -3.267 70.277 20.265 1.00 42.96 23 LEU B C 1
ATOM 1546 O O . LEU B 1 25 ? -3.892 70.960 19.452 1.00 42.03 23 LEU B O 1
ATOM 1551 N N . SER B 1 26 ? -3.862 69.482 21.147 1.00 38.63 24 SER B N 1
ATOM 1552 C CA . SER B 1 26 ? -5.313 69.347 21.191 1.00 37.24 24 SER B CA 1
ATOM 1553 C C . SER B 1 26 ? -5.971 70.657 21.600 1.00 39.53 24 SER B C 1
ATOM 1554 O O . SER B 1 26 ? -6.947 71.085 20.987 1.00 35.13 24 SER B O 1
ATOM 1557 N N . GLY B 1 27 ? -5.416 71.299 22.624 1.00 42.67 25 GLY B N 1
ATOM 1558 C CA . GLY B 1 27 ? -5.912 72.581 23.084 1.00 39.43 25 GLY B CA 1
ATOM 1559 C C . GLY B 1 27 ? -5.795 73.653 22.019 1.00 37.64 25 GLY B C 1
ATOM 1560 O O . GLY B 1 27 ? -6.692 74.479 21.858 1.00 38.74 25 GLY B O 1
ATOM 1561 N N . LYS B 1 28 ? -4.687 73.639 21.284 1.00 41.90 26 LYS B N 1
ATOM 1562 C CA . LYS B 1 28 ? -4.475 74.606 20.213 1.00 46.40 26 LYS B CA 1
ATOM 1563 C C . LYS B 1 28 ? -5.495 74.419 19.096 1.00 45.79 26 LYS B C 1
ATOM 1564 O O . LYS B 1 28 ? -5.972 75.392 18.513 1.00 45.06 26 LYS B O 1
ATOM 1570 N N . ALA B 1 29 ? -5.828 73.167 18.801 1.00 44.60 27 ALA B N 1
ATOM 1571 C CA . ALA B 1 29 ? -6.806 72.870 17.764 1.00 43.13 27 ALA B CA 1
ATOM 1572 C C . ALA B 1 29 ? -8.187 73.354 18.182 1.00 40.19 27 ALA B C 1
ATOM 1573 O O . ALA B 1 29 ? -8.955 73.853 17.361 1.00 39.95 27 ALA B O 1
ATOM 1575 N N . ILE B 1 30 ? -8.494 73.204 19.467 1.00 38.28 28 ILE B N 1
ATOM 1576 C CA . ILE B 1 30 ? -9.767 73.658 20.009 1.00 34.65 28 ILE B CA 1
ATOM 1577 C C . ILE B 1 30 ? -9.920 75.172 19.881 1.00 33.47 28 ILE B C 1
ATOM 1578 O O . ILE B 1 30 ? -10.949 75.655 19.412 1.00 31.50 28 ILE B O 1
ATOM 1583 N N . GLN B 1 31 ? -8.895 75.917 20.282 1.00 34.50 29 GLN B N 1
ATOM 1584 C CA . GLN B 1 31 ? -8.945 77.375 20.204 1.00 37.72 29 GLN B CA 1
ATOM 1585 C C . GLN B 1 31 ? -8.995 77.877 18.766 1.00 37.74 29 GLN B C 1
ATOM 1586 O O . GLN B 1 31 ? -9.706 78.835 18.472 1.00 36.91 29 GLN B O 1
ATOM 1592 N N . GLU B 1 32 ? -8.249 77.231 17.877 1.00 33.50 30 GLU B N 1
ATOM 1593 C CA . GLU B 1 32 ? -8.261 77.600 16.462 1.00 40.06 30 GLU B CA 1
ATOM 1594 C C . GLU B 1 32 ? -9.660 77.480 15.867 1.00 36.11 30 GLU B C 1
ATOM 1595 O O . GLU B 1 32 ? -10.148 78.401 15.219 1.00 39.05 30 GLU B O 1
ATOM 1601 N N . VAL B 1 33 ? -10.296 76.337 16.090 1.00 35.54 31 VAL B N 1
ATOM 1602 C CA . VAL B 1 33 ? -11.617 76.073 15.530 1.00 34.64 31 VAL B CA 1
ATOM 1603 C C . VAL B 1 33 ? -12.684 77.015 16.073 1.00 36.68 31 VAL B C 1
ATOM 1604 O O . VAL B 1 33 ? -13.461 77.598 15.315 1.00 36.57 31 VAL B O 1
ATOM 1608 N N . LEU B 1 34 ? -12.726 77.160 17.391 1.00 32.00 32 LEU B N 1
ATOM 1609 C CA . LEU B 1 34 ? -13.735 78.011 18.001 1.00 34.47 32 LEU B CA 1
ATOM 1610 C C . LEU B 1 34 ? -13.520 79.473 17.612 1.00 39.53 32 LEU B C 1
ATOM 1611 O O . LEU B 1 34 ? -14.483 80.229 17.464 1.00 39.41 32 LEU B O 1
ATOM 1616 N N . SER B 1 35 ? -12.261 79.860 17.415 1.00 38.87 33 SER B N 1
ATOM 1617 C CA . SER B 1 35 ? -11.946 81.225 16.992 1.00 42.49 33 SER B CA 1
ATOM 1618 C C . SER B 1 35 ? -12.467 81.521 15.590 1.00 42.34 33 SER B C 1
ATOM 1619 O O . SER B 1 35 ? -12.825 82.655 15.286 1.00 40.33 33 SER B O 1
ATOM 1622 N N . GLU B 1 36 ? -12.499 80.502 14.738 1.00 43.22 34 GLU B N 1
ATOM 1623 C CA . GLU B 1 36 ? -12.986 80.660 13.371 1.00 43.45 34 GLU B CA 1
ATOM 1624 C C . GLU B 1 36 ? -14.512 80.610 13.299 1.00 40.19 34 GLU B C 1
ATOM 1625 O O . GLU B 1 36 ? -15.116 81.167 12.381 1.00 41.68 34 GLU B O 1
ATOM 1631 N N . TYR B 1 37 ? -15.123 79.942 14.272 1.00 36.36 35 TYR B N 1
ATOM 1632 C CA . TYR B 1 37 ? -16.570 79.734 14.289 1.00 34.87 35 TYR B CA 1
ATOM 1633 C C . TYR B 1 37 ? -17.349 80.917 14.856 1.00 37.19 35 TYR B C 1
ATOM 1634 O O . TYR B 1 37 ? -18.514 81.121 14.509 1.00 38.44 35 TYR B O 1
ATOM 1643 N N . LEU B 1 38 ? -16.711 81.682 15.737 1.00 36.62 36 LEU B N 1
ATOM 1644 C CA . LEU B 1 38 ? -17.383 82.773 16.440 1.00 37.64 36 LEU B CA 1
ATOM 1645 C C . LEU B 1 38 ? -16.846 84.149 16.065 1.00 39.33 36 LEU B C 1
ATOM 1646 O O . LEU B 1 38 ? -15.645 84.330 15.863 1.00 42.13 36 LEU B O 1
ATOM 1651 N N . LEU B 1 39 ? -17.750 85.120 15.989 1.00 37.53 37 LEU B N 1
ATOM 1652 C CA . LEU B 1 39 ? -17.385 86.499 15.706 1.00 40.90 37 LEU B CA 1
ATOM 1653 C C . LEU B 1 39 ? -17.128 87.275 16.995 1.00 42.45 37 LEU B C 1
ATOM 1654 O O . LEU B 1 39 ? -16.470 88.316 16.980 1.00 42.90 37 LEU B O 1
ATOM 1659 N N . ASN B 1 40 ? -17.647 86.760 18.105 1.00 40.11 38 ASN B N 1
ATOM 1660 C CA . ASN B 1 40 ? -17.501 87.417 19.403 1.00 39.85 38 ASN B CA 1
ATOM 1661 C C . ASN B 1 40 ? -16.050 87.588 19.811 1.00 39.87 38 ASN B C 1
ATOM 1662 O O . ASN B 1 40 ? -15.202 86.787 19.425 1.00 38.24 38 ASN B O 1
ATOM 1667 N N . PRO B 1 41 ? -15.760 88.631 20.601 1.00 42.87 39 PRO B N 1
ATOM 1668 C CA . PRO B 1 41 ? -14.497 88.598 21.338 1.00 44.81 39 PRO B CA 1
ATOM 1669 C C . PRO B 1 41 ? -14.477 87.366 22.235 1.00 40.82 39 PRO B C 1
ATOM 1670 O O . PRO B 1 41 ? -15.453 87.091 22.941 1.00 39.56 39 PRO B O 1
ATOM 1674 N N . LEU B 1 42 ? -13.387 86.611 22.190 1.00 37.93 40 LEU B N 1
ATOM 1675 C CA . LEU B 1 42 ? -13.315 85.369 22.939 1.00 35.70 40 LEU B CA 1
ATOM 1676 C C . LEU B 1 42 ? -12.257 85.440 24.028 1.00 38.89 40 LEU B C 1
ATOM 1677 O O . LEU B 1 42 ? -11.190 86.027 23.840 1.00 39.54 40 LEU B O 1
ATOM 1682 N N . GLU B 1 43 ? -12.565 84.847 25.174 1.00 37.08 41 GLU B N 1
ATOM 1683 C CA . GLU B 1 43 ? -11.577 84.679 26.227 1.00 43.11 41 GLU B CA 1
ATOM 1684 C C . GLU B 1 43 ? -11.511 83.208 26.589 1.00 39.34 41 GLU B C 1
ATOM 1685 O O . GLU B 1 43 ? -12.510 82.611 26.991 1.00 35.67 41 GLU B O 1
ATOM 1691 N N . PHE B 1 44 ? -10.330 82.622 26.419 1.00 38.05 42 PHE B N 1
ATOM 1692 C CA . PHE B 1 44 ? -10.141 81.205 26.668 1.00 35.86 42 PHE B CA 1
ATOM 1693 C C . PHE B 1 44 ? -9.532 80.939 28.038 1.00 40.98 42 PHE B C 1
ATOM 1694 O O . PHE B 1 44 ? -8.569 81.591 28.442 1.00 46.56 42 PHE B O 1
ATOM 1702 N N . HIS B 1 45 ? -10.105 79.972 28.746 1.00 36.00 43 HIS B N 1
ATOM 1703 C CA . HIS B 1 45 ? -9.608 79.574 30.055 1.00 37.47 43 HIS B CA 1
ATOM 1704 C C . HIS B 1 45 ? -9.082 78.152 29.977 1.00 34.52 43 HIS B C 1
ATOM 1705 O O . HIS B 1 45 ? -9.850 77.198 30.073 1.00 29.82 43 HIS B O 1
ATOM 1712 N N . TYR B 1 46 ? -7.772 78.024 29.799 1.00 39.71 44 TYR B N 1
ATOM 1713 C CA . TYR B 1 46 ? -7.156 76.731 29.529 1.00 40.38 44 TYR B CA 1
ATOM 1714 C C . TYR B 1 46 ? -6.447 76.181 30.758 1.00 39.94 44 TYR B C 1
ATOM 1715 O O . TYR B 1 46 ? -5.740 76.908 31.451 1.00 41.35 44 TYR B O 1
ATOM 1724 N N . GLU B 1 47 ? -6.645 74.894 31.022 1.00 36.16 45 GLU B N 1
ATOM 1725 C CA . GLU B 1 47 ? -5.991 74.225 32.138 1.00 41.10 45 GLU B CA 1
ATOM 1726 C C . GLU B 1 47 ? -5.653 72.790 31.779 1.00 36.06 45 GLU B C 1
ATOM 1727 O O . GLU B 1 47 ? -6.448 72.102 31.141 1.00 33.56 45 GLU B O 1
ATOM 1733 N N . ILE B 1 48 ? -4.470 72.353 32.189 1.00 39.00 46 ILE B N 1
ATOM 1734 C CA . ILE B 1 48 ? -4.087 70.954 32.091 1.00 43.19 46 ILE B CA 1
ATOM 1735 C C . ILE B 1 48 ? -4.289 70.316 33.455 1.00 41.78 46 ILE B C 1
ATOM 1736 O O . ILE B 1 48 ? -3.750 70.791 34.451 1.00 45.80 46 ILE B O 1
ATOM 1741 N N . VAL B 1 49 ? -5.069 69.246 33.499 1.00 36.87 47 VAL B N 1
ATOM 1742 C CA . VAL B 1 49 ? -5.397 68.596 34.762 1.00 39.17 47 VAL B CA 1
ATOM 1743 C C . VAL B 1 49 ? -5.107 67.096 34.697 1.00 41.14 47 VAL B C 1
ATOM 1744 O O . VAL B 1 49 ? -5.379 66.447 33.687 1.00 38.66 47 VAL B O 1
ATOM 1748 N N . ALA B 1 50 ? -4.533 66.558 35.770 1.00 39.37 48 ALA B N 1
ATOM 1749 C CA . ALA B 1 50 ? -4.239 65.129 35.850 1.00 41.61 48 ALA B CA 1
ATOM 1750 C C . ALA B 1 50 ? -5.512 64.285 35.764 1.00 45.82 48 ALA B C 1
ATOM 1751 O O . ALA B 1 50 ? -6.612 64.771 36.027 1.00 42.88 48 ALA B O 1
ATOM 1753 N N . ASP B 1 51 ? -5.356 63.018 35.391 1.00 46.81 49 ASP B N 1
ATOM 1754 C CA . ASP B 1 51 ? -6.494 62.106 35.282 1.00 45.67 49 ASP B CA 1
ATOM 1755 C C . ASP B 1 51 ? -7.011 61.684 36.652 1.00 41.93 49 ASP B C 1
ATOM 1756 O O . ASP B 1 51 ? -7.125 60.490 36.936 1.00 42.77 49 ASP B O 1
ATOM 1761 N N . GLU B 1 52 ? -7.298 62.665 37.503 1.00 40.30 50 GLU B N 1
ATOM 1762 C CA . GLU B 1 52 ? -7.870 62.405 38.820 1.00 39.12 50 GLU B CA 1
ATOM 1763 C C . GLU B 1 52 ? -9.260 63.009 38.850 1.00 33.47 50 GLU B C 1
ATOM 1764 O O . GLU B 1 52 ? -9.431 64.190 38.544 1.00 33.18 50 GLU B O 1
ATOM 1770 N N . ARG B 1 53 ? -10.253 62.200 39.205 1.00 38.58 51 ARG B N 1
ATOM 1771 C CA . ARG B 1 53 ? -11.646 62.623 39.084 1.00 38.37 51 ARG B CA 1
ATOM 1772 C C . ARG B 1 53 ? -11.946 63.923 39.825 1.00 34.94 51 ARG B C 1
ATOM 1773 O O . ARG B 1 53 ? -12.531 64.843 39.249 1.00 35.13 51 ARG B O 1
ATOM 1781 N N . ASP B 1 54 ? -11.552 64.013 41.092 1.00 32.18 52 ASP B N 1
ATOM 1782 C CA . ASP B 1 54 ? -11.916 65.196 41.867 1.00 35.35 52 ASP B CA 1
ATOM 1783 C C . ASP B 1 54 ? -11.262 66.458 41.300 1.00 33.74 52 ASP B C 1
ATOM 1784 O O . ASP B 1 54 ? -11.860 67.536 41.316 1.00 31.02 52 ASP B O 1
ATOM 1789 N N . LEU B 1 55 ? -10.046 66.321 40.782 1.00 33.35 53 LEU B N 1
ATOM 1790 C CA . LEU B 1 55 ? -9.352 67.458 40.191 1.00 31.61 53 LEU B CA 1
ATOM 1791 C C . LEU B 1 55 ? -10.055 67.940 38.929 1.00 30.28 53 LEU B C 1
ATOM 1792 O O . LEU B 1 55 ? -10.175 69.142 38.689 1.00 30.54 53 LEU B O 1
ATOM 1797 N N . ILE B 1 56 ? -10.525 67.006 38.114 1.00 28.26 54 ILE B N 1
ATOM 1798 C CA . ILE B 1 56 ? -11.257 67.388 36.913 1.00 24.88 54 ILE B CA 1
ATOM 1799 C C . ILE B 1 56 ? -12.594 68.040 37.274 1.00 24.41 54 ILE B C 1
ATOM 1800 O O . ILE B 1 56 ? -12.990 69.036 36.669 1.00 26.81 54 ILE B O 1
ATOM 1805 N N . GLU B 1 57 ? -13.276 67.496 38.277 1.00 27.55 55 GLU B N 1
ATOM 1806 C CA . GLU B 1 57 ? -14.531 68.095 38.734 1.00 27.29 55 GLU B CA 1
ATOM 1807 C C . GLU B 1 57 ? -14.298 69.525 39.199 1.00 27.08 55 GLU B C 1
ATOM 1808 O O . GLU B 1 57 ? -15.014 70.439 38.807 1.00 29.34 55 GLU B O 1
ATOM 1814 N N . LYS B 1 58 ? -13.290 69.708 40.047 1.00 29.56 56 LYS B N 1
ATOM 1815 C CA . LYS B 1 58 ? -12.966 71.031 40.564 1.00 30.60 56 LYS B CA 1
ATOM 1816 C C . LYS B 1 58 ? -12.648 72.025 39.458 1.00 29.96 56 LYS B C 1
ATOM 1817 O O . LYS B 1 58 ? -13.047 73.181 39.526 1.00 32.31 56 LYS B O 1
ATOM 1823 N N . SER B 1 59 ? -11.922 71.575 38.441 1.00 33.52 57 SER B N 1
ATOM 1824 C CA A SER B 1 59 ? -11.562 72.430 37.312 0.50 31.27 57 SER B CA 1
ATOM 1825 C CA B SER B 1 59 ? -11.567 72.451 37.335 0.50 31.36 57 SER B CA 1
ATOM 1826 C C . SER B 1 59 ? -12.791 72.832 36.508 1.00 29.40 57 SER B C 1
ATOM 1827 O O . SER B 1 59 ? -12.972 74.001 36.174 1.00 28.88 57 SER B O 1
ATOM 1832 N N . LEU B 1 60 ? -13.631 71.850 36.190 1.00 25.00 58 LEU B N 1
ATOM 1833 C CA . LEU B 1 60 ? -14.875 72.120 35.477 1.00 24.41 58 LEU B CA 1
ATOM 1834 C C . LEU B 1 60 ? -15.733 73.111 36.261 1.00 26.43 58 LEU B C 1
ATOM 1835 O O . LEU B 1 60 ? -16.283 74.059 35.703 1.00 26.25 58 LEU B O 1
ATOM 1840 N N . ILE B 1 61 ? -15.836 72.888 37.566 1.00 29.53 59 ILE B N 1
ATOM 1841 C CA . ILE B 1 61 ? -16.661 73.743 38.403 1.00 29.21 59 ILE B CA 1
ATOM 1842 C C . ILE B 1 61 ? -16.112 75.170 38.409 1.00 29.20 59 ILE B C 1
ATOM 1843 O O . ILE B 1 61 ? -16.874 76.134 38.334 1.00 29.40 59 ILE B O 1
ATOM 1848 N N . LYS B 1 62 ? -14.791 75.301 38.449 1.00 29.70 60 LYS B N 1
ATOM 1849 C CA . LYS B 1 62 ? -14.162 76.620 38.465 1.00 31.88 60 LYS B CA 1
ATOM 1850 C C . LYS B 1 62 ? -14.417 77.348 37.145 1.00 28.80 60 LYS B C 1
ATOM 1851 O O . LYS B 1 62 ? -14.714 78.542 37.133 1.00 33.28 60 LYS B O 1
ATOM 1857 N N . MET B 1 63 ? -14.316 76.626 36.033 1.00 29.29 61 MET B N 1
ATOM 1858 C CA . MET B 1 63 ? -14.526 77.245 34.725 1.00 29.76 61 MET B CA 1
ATOM 1859 C C . MET B 1 63 ? -15.965 77.736 34.566 1.00 30.68 61 MET B C 1
ATOM 1860 O O . MET B 1 63 ? -16.199 78.845 34.076 1.00 29.61 61 MET B O 1
ATOM 1865 N N . CYS B 1 64 ? -16.925 76.920 34.999 1.00 26.42 62 CYS B N 1
ATOM 1866 C CA . CYS B 1 64 ? -18.334 77.307 34.939 1.00 27.96 62 CYS B CA 1
ATOM 1867 C C . CYS B 1 64 ? -18.678 78.407 35.941 1.00 31.27 62 CYS B C 1
ATOM 1868 O O . CYS B 1 64 ? -19.253 79.440 35.574 1.00 32.09 62 CYS B O 1
ATOM 1871 N N . ASP B 1 65 ? -18.328 78.179 37.207 1.00 30.75 63 ASP B N 1
ATOM 1872 C CA . ASP B 1 65 ? -18.788 79.039 38.296 1.00 33.87 63 ASP B CA 1
ATOM 1873 C C . ASP B 1 65 ? -17.971 80.319 38.470 1.00 37.45 63 ASP B C 1
ATOM 1874 O O . ASP B 1 65 ? -18.539 81.402 38.630 1.00 41.60 63 ASP B O 1
ATOM 1879 N N . GLU B 1 66 ? -16.647 80.200 38.463 1.00 35.55 64 GLU B N 1
ATOM 1880 C CA . GLU B 1 66 ? -15.798 81.360 38.715 1.00 39.16 64 GLU B CA 1
ATOM 1881 C C . GLU B 1 66 ? -15.476 82.133 37.441 1.00 36.65 64 GLU B C 1
ATOM 1882 O O . GLU B 1 66 ? -15.571 83.361 37.420 1.00 40.21 64 GLU B O 1
ATOM 1888 N N . TYR B 1 67 ? -15.091 81.418 36.388 1.00 36.23 65 TYR B N 1
ATOM 1889 C CA . TYR B 1 67 ? -14.723 82.054 35.123 1.00 39.60 65 TYR B CA 1
ATOM 1890 C C . TYR B 1 67 ? -15.943 82.374 34.263 1.00 40.73 65 TYR B C 1
ATOM 1891 O O . TYR B 1 67 ? -15.821 83.051 33.240 1.00 36.27 65 TYR B O 1
ATOM 1900 N N . GLN B 1 68 ? -17.107 81.875 34.680 1.00 33.98 66 GLN B N 1
ATOM 1901 C CA . GLN B 1 68 ? -18.369 82.117 33.983 1.00 34.35 66 GLN B CA 1
ATOM 1902 C C . GLN B 1 68 ? -18.327 81.724 32.505 1.00 33.44 66 GLN B C 1
ATOM 1903 O O . GLN B 1 68 ? -18.844 82.445 31.652 1.00 32.13 66 GLN B O 1
ATOM 1909 N N . CYS B 1 69 ? -17.718 80.584 32.202 1.00 29.17 67 CYS B N 1
ATOM 1910 C CA . CYS B 1 69 ? -17.660 80.111 30.821 1.00 25.99 67 CYS B CA 1
ATOM 1911 C C . CYS B 1 69 ? -19.036 79.693 30.319 1.00 26.45 67 CYS B C 1
ATOM 1912 O O . CYS B 1 69 ? -19.734 78.934 30.982 1.00 31.44 67 CYS B O 1
ATOM 1915 N N . ASP B 1 70 ? -19.421 80.186 29.145 1.00 28.25 68 ASP B N 1
ATOM 1916 C CA . ASP B 1 70 ? -20.659 79.762 28.497 1.00 25.28 68 ASP B CA 1
ATOM 1917 C C . ASP B 1 70 ? -20.510 78.352 27.934 1.00 22.48 68 ASP B C 1
ATOM 1918 O O . ASP B 1 70 ? -21.472 77.586 27.858 1.00 24.70 68 ASP B O 1
ATOM 1923 N N . LEU B 1 71 ? -19.289 78.036 27.530 1.00 22.05 69 LEU B N 1
ATOM 1924 C CA . LEU B 1 71 ? -18.957 76.751 26.929 1.00 25.37 69 LEU B CA 1
ATOM 1925 C C . LEU B 1 71 ? -17.667 76.234 27.531 1.00 23.98 69 LEU B C 1
ATOM 1926 O O . LEU B 1 71 ? -16.676 76.955 27.603 1.00 26.69 69 LEU B O 1
ATOM 1931 N N . VAL B 1 72 ? -17.687 74.983 27.973 1.00 22.88 70 VAL B N 1
ATOM 1932 C CA . VAL B 1 72 ? -16.492 74.347 28.500 1.00 20.28 70 VAL B CA 1
ATOM 1933 C C . VAL B 1 72 ? -16.285 73.045 27.745 1.00 20.03 70 VAL B C 1
ATOM 1934 O O . VAL B 1 72 ? -17.196 72.224 27.653 1.00 22.93 70 VAL B O 1
ATOM 1938 N N . VAL B 1 73 ? -15.108 72.863 27.164 1.00 19.99 71 VAL B N 1
ATOM 1939 C CA . VAL B 1 73 ? -14.851 71.624 26.444 1.00 21.23 71 VAL B CA 1
ATOM 1940 C C . VAL B 1 73 ? -13.647 70.914 27.037 1.00 22.92 71 VAL B C 1
ATOM 1941 O O . VAL B 1 73 ? -12.695 71.548 27.481 1.00 28.46 71 VAL B O 1
ATOM 1945 N N . THR B 1 74 ? -13.702 69.587 27.051 1.00 22.51 72 THR B N 1
ATOM 1946 C CA . THR B 1 74 ? -12.585 68.799 27.538 1.00 22.60 72 THR B CA 1
ATOM 1947 C C . THR B 1 74 ? -11.952 68.030 26.396 1.00 24.67 72 THR B C 1
ATOM 1948 O O . THR B 1 74 ? -12.594 67.773 25.378 1.00 25.47 72 THR B O 1
ATOM 1952 N N . THR B 1 75 ? -10.688 67.654 26.571 1.00 23.49 73 THR B N 1
ATOM 1953 C CA . THR B 1 75 ? -10.032 66.759 25.642 1.00 23.11 73 THR B CA 1
ATOM 1954 C C . THR B 1 75 ? -9.276 65.714 26.448 1.00 33.80 73 THR B C 1
ATOM 1955 O O . THR B 1 75 ? -8.658 66.027 27.468 1.00 32.37 73 THR B O 1
ATOM 1959 N N . GLY B 1 76 ? -9.367 64.463 26.012 1.00 32.48 74 GLY B N 1
ATOM 1960 C CA . GLY B 1 76 ? -8.691 63.370 26.684 1.00 32.88 74 GLY B CA 1
ATOM 1961 C C . GLY B 1 76 ? -9.557 62.588 27.656 1.00 30.78 74 GLY B C 1
ATOM 1962 O O . GLY B 1 76 ? -10.558 63.094 28.173 1.00 29.37 74 GLY B O 1
ATOM 1963 N N . GLY B 1 77 ? -9.168 61.336 27.886 1.00 29.57 75 GLY B N 1
ATOM 1964 C CA . GLY B 1 77 ? -9.712 60.524 28.962 1.00 29.73 75 GLY B CA 1
ATOM 1965 C C . GLY B 1 77 ? -11.167 60.130 28.839 1.00 27.31 75 GLY B C 1
ATOM 1966 O O . GLY B 1 77 ? -11.911 60.202 29.816 1.00 24.81 75 GLY B O 1
ATOM 1967 N N . THR B 1 78 ? -11.580 59.688 27.654 1.00 23.67 76 THR B N 1
ATOM 1968 C CA . THR B 1 78 ? -12.991 59.382 27.428 1.00 22.16 76 THR B CA 1
ATOM 1969 C C . THR B 1 78 ? -13.261 57.996 26.831 1.00 26.27 76 THR B C 1
ATOM 1970 O O . THR B 1 78 ? -14.336 57.756 26.287 1.00 28.28 76 THR B O 1
ATOM 1974 N N . GLY B 1 79 ? -12.297 57.091 26.946 1.00 26.56 77 GLY B N 1
ATOM 1975 C CA . GLY B 1 79 ? -12.468 55.733 26.455 1.00 25.60 77 GLY B CA 1
ATOM 1976 C C . GLY B 1 79 ? -12.815 54.760 27.566 1.00 29.33 77 GLY B C 1
ATOM 1977 O O . GLY B 1 79 ? -13.233 55.172 28.655 1.00 29.61 77 GLY B O 1
ATOM 1978 N N . PRO B 1 80 ? -12.661 53.455 27.297 1.00 25.32 78 PRO B N 1
ATOM 1979 C CA . PRO B 1 80 ? -12.994 52.405 28.269 1.00 24.83 78 PRO B CA 1
ATOM 1980 C C . PRO B 1 80 ? -11.898 52.121 29.285 1.00 26.64 78 PRO B C 1
ATOM 1981 O O . PRO B 1 80 ? -12.116 51.313 30.190 1.00 28.01 78 PRO B O 1
ATOM 1985 N N . ALA B 1 81 ? -10.741 52.762 29.138 1.00 25.86 79 ALA B N 1
ATOM 1986 C CA . ALA B 1 81 ? -9.592 52.445 29.982 1.00 28.27 79 ALA B CA 1
ATOM 1987 C C . ALA B 1 81 ? -9.750 52.985 31.404 1.00 29.33 79 ALA B C 1
ATOM 1988 O O . ALA B 1 81 ? -10.529 53.904 31.651 1.00 29.28 79 ALA B O 1
ATOM 1990 N N . LEU B 1 82 ? -8.982 52.405 32.321 1.00 29.93 80 LEU B N 1
ATOM 1991 C CA . LEU B 1 82 ? -9.124 52.647 33.754 1.00 30.34 80 LEU B CA 1
ATOM 1992 C C . LEU B 1 82 ? -9.105 54.122 34.143 1.00 29.73 80 LEU B C 1
ATOM 1993 O O . LEU B 1 82 ? -9.966 54.580 34.895 1.00 31.03 80 LEU B O 1
ATOM 1998 N N . ARG B 1 83 ? -8.126 54.867 33.639 1.00 29.76 81 ARG B N 1
ATOM 1999 C CA . ARG B 1 83 ? -7.968 56.260 34.055 1.00 29.93 81 ARG B CA 1
ATOM 2000 C C . ARG B 1 83 ? -8.676 57.252 33.131 1.00 31.55 81 ARG B C 1
ATOM 2001 O O . ARG B 1 83 ? -8.438 58.461 33.208 1.00 31.16 81 ARG B O 1
ATOM 2009 N N . ASP B 1 84 ? -9.555 56.744 32.268 1.00 29.38 82 ASP B N 1
ATOM 2010 C CA . ASP B 1 84 ? -10.404 57.612 31.451 1.00 26.00 82 ASP B CA 1
ATOM 2011 C C . ASP B 1 84 ? -11.643 58.035 32.244 1.00 29.81 82 ASP B C 1
ATOM 2012 O O . ASP B 1 84 ? -12.722 57.458 32.089 1.00 30.10 82 ASP B O 1
ATOM 2017 N N . ILE B 1 85 ? -11.486 59.039 33.101 1.00 29.31 83 ILE B N 1
ATOM 2018 C CA . ILE B 1 85 ? -12.547 59.385 34.043 1.00 27.24 83 ILE B CA 1
ATOM 2019 C C . ILE B 1 85 ? -13.188 60.743 33.765 1.00 26.69 83 ILE B C 1
ATOM 2020 O O . ILE B 1 85 ? -13.941 61.266 34.585 1.00 26.98 83 ILE B O 1
ATOM 2025 N N . THR B 1 86 ? -12.898 61.310 32.600 1.00 23.11 84 THR B N 1
ATOM 2026 C CA . THR B 1 86 ? -13.457 62.609 32.236 1.00 20.31 84 THR B CA 1
ATOM 2027 C C . THR B 1 86 ? -14.996 62.612 32.106 1.00 22.73 84 THR B C 1
ATOM 2028 O O . THR B 1 86 ? -15.639 63.535 32.608 1.00 23.31 84 THR B O 1
ATOM 2032 N N . PRO B 1 87 ? -15.599 61.586 31.461 1.00 25.87 85 PRO B N 1
ATOM 2033 C CA . PRO B 1 87 ? -17.067 61.608 31.427 1.00 24.67 85 PRO B CA 1
ATOM 2034 C C . PRO B 1 87 ? -17.704 61.486 32.816 1.00 24.28 85 PRO B C 1
ATOM 2035 O O . PRO B 1 87 ? -18.707 62.140 33.062 1.00 27.36 85 PRO B O 1
ATOM 2039 N N . GLU B 1 88 ? -17.143 60.658 33.696 1.00 24.78 86 GLU B N 1
ATOM 2040 C CA . GLU B 1 88 ? -17.654 60.557 35.067 1.00 27.07 86 GLU B CA 1
ATOM 2041 C C . GLU B 1 88 ? -17.628 61.897 35.801 1.00 27.15 86 GLU B C 1
ATOM 2042 O O . GLU B 1 88 ? -18.573 62.249 36.512 1.00 26.47 86 GLU B O 1
ATOM 2048 N N . ALA B 1 89 ? -16.523 62.621 35.656 1.00 28.65 87 ALA B N 1
ATOM 2049 C CA . ALA B 1 89 ? -16.384 63.920 36.296 1.00 25.51 87 ALA B CA 1
ATOM 2050 C C . ALA B 1 89 ? -17.390 64.895 35.705 1.00 22.51 87 ALA B C 1
ATOM 2051 O O . ALA B 1 89 ? -17.979 65.697 36.415 1.00 25.37 87 ALA B O 1
ATOM 2053 N N . THR B 1 90 ? -17.593 64.807 34.396 1.00 19.74 88 THR B N 1
ATOM 2054 C CA . THR B 1 90 ? -18.537 65.677 33.710 1.00 19.75 88 THR B CA 1
ATOM 2055 C C . THR B 1 90 ? -19.957 65.430 34.208 1.00 23.34 88 THR B C 1
ATOM 2056 O O . THR B 1 90 ? -20.698 66.373 34.491 1.00 22.80 88 THR B O 1
ATOM 2060 N N . LYS B 1 91 ? -20.324 64.161 34.348 1.00 25.17 89 LYS B N 1
ATOM 2061 C CA . LYS B 1 91 ? -21.665 63.813 34.815 1.00 23.74 89 LYS B CA 1
ATOM 2062 C C . LYS B 1 91 ? -21.896 64.285 36.241 1.00 27.26 89 LYS B C 1
ATOM 2063 O O . LYS B 1 91 ? -23.007 64.687 36.620 1.00 25.99 89 LYS B O 1
ATOM 2069 N N . LYS B 1 92 ? -20.838 64.246 37.042 1.00 24.35 90 LYS B N 1
ATOM 2070 C CA . LYS B 1 92 ? -20.947 64.617 38.446 1.00 28.85 90 LYS B CA 1
ATOM 2071 C C . LYS B 1 92 ? -21.249 66.115 38.613 1.00 30.96 90 LYS B C 1
ATOM 2072 O O . LYS B 1 92 ? -22.010 66.510 39.503 1.00 32.08 90 LYS B O 1
ATOM 2078 N N . VAL B 1 93 ? -20.678 66.955 37.754 1.00 25.14 91 VAL B N 1
ATOM 2079 C CA . VAL B 1 93 ? -20.827 68.397 37.958 1.00 30.05 91 VAL B CA 1
ATOM 2080 C C . VAL B 1 93 ? -21.988 68.990 37.158 1.00 29.24 91 VAL B C 1
ATOM 2081 O O . VAL B 1 93 ? -22.365 70.139 37.384 1.00 27.99 91 VAL B O 1
ATOM 2085 N N . CYS B 1 94 ? -22.553 68.218 36.228 1.00 25.18 92 CYS B N 1
ATOM 2086 C CA . CYS B 1 94 ? -23.710 68.682 35.467 1.00 25.38 92 CYS B CA 1
ATOM 2087 C C . CYS B 1 94 ? -25.013 68.346 36.167 1.00 28.07 92 CYS B C 1
ATOM 2088 O O . CYS B 1 94 ? -25.103 67.344 36.875 1.00 30.41 92 CYS B O 1
ATOM 2091 N N . GLN B 1 95 ? -26.022 69.185 35.953 1.00 26.59 93 GLN B N 1
ATOM 2092 C CA . GLN B 1 95 ? -27.349 68.961 36.518 1.00 26.96 93 GLN B CA 1
ATOM 2093 C C . GLN B 1 95 ? -28.267 68.199 35.551 1.00 29.80 93 GLN B C 1
ATOM 2094 O O . GLN B 1 95 ? -29.146 67.445 35.977 1.00 34.62 93 GLN B O 1
ATOM 2100 N N . LYS B 1 96 ? -28.059 68.421 34.257 1.00 26.43 94 LYS B N 1
ATOM 2101 C CA . LYS B 1 96 ? -28.785 67.746 33.173 1.00 24.99 94 LYS B CA 1
ATOM 2102 C C . LYS B 1 96 ? -27.796 67.259 32.129 1.00 25.54 94 LYS B C 1
ATOM 2103 O O . LYS B 1 96 ? -26.965 68.043 31.676 1.00 28.60 94 LYS B O 1
ATOM 2109 N N . MET B 1 97 ? -27.891 65.998 31.710 1.00 21.17 95 MET B N 1
ATOM 2110 C CA . MET B 1 97 ? -27.050 65.530 30.610 1.00 20.70 95 MET B CA 1
ATOM 2111 C C . MET B 1 97 ? -27.816 65.617 29.289 1.00 20.74 95 MET B C 1
ATOM 2112 O O . MET B 1 97 ? -29.047 65.564 29.268 1.00 23.20 95 MET B O 1
ATOM 2117 N N . LEU B 1 98 ? -27.075 65.752 28.195 1.00 19.35 96 LEU B N 1
ATOM 2118 C CA . LEU B 1 98 ? -27.663 65.839 26.862 1.00 21.27 96 LEU B CA 1
ATOM 2119 C C . LEU B 1 98 ? -27.172 64.664 26.026 1.00 22.87 96 LEU B C 1
ATOM 2120 O O . LEU B 1 98 ? -26.159 64.775 25.341 1.00 22.43 96 LEU B O 1
ATOM 2125 N N . PRO B 1 99 ? -27.877 63.521 26.101 1.00 20.25 97 PRO B N 1
ATOM 2126 C CA . PRO B 1 99 ? -27.442 62.299 25.416 1.00 24.62 97 PRO B CA 1
ATOM 2127 C C . PRO B 1 99 ? -27.303 62.471 23.903 1.00 21.92 97 PRO B C 1
ATOM 2128 O O . PRO B 1 99 ? -26.566 61.711 23.281 1.00 25.93 97 PRO B O 1
ATOM 2132 N N . GLY B 1 100 ? -27.999 63.446 23.329 1.00 25.38 98 GLY B N 1
ATOM 2133 C CA . GLY B 1 100 ? -27.938 63.675 21.893 1.00 24.34 98 GLY B CA 1
ATOM 2134 C C . GLY B 1 100 ? -26.552 64.045 21.398 1.00 24.66 98 GLY B C 1
ATOM 2135 O O . GLY B 1 100 ? -26.177 63.712 20.270 1.00 24.95 98 GLY B O 1
ATOM 2136 N N . PHE B 1 101 ? -25.783 64.730 22.240 1.00 23.94 99 PHE B N 1
ATOM 2137 C CA . PHE B 1 101 ? -24.409 65.077 21.883 1.00 24.70 99 PHE B CA 1
ATOM 2138 C C . PHE B 1 101 ? -23.548 63.833 21.805 1.00 23.63 99 PHE B C 1
ATOM 2139 O O . PHE B 1 101 ? -22.824 63.646 20.838 1.00 21.13 99 PHE B O 1
ATOM 2147 N N . GLY B 1 102 ? -23.620 62.993 22.831 1.00 21.65 100 GLY B N 1
ATOM 2148 C CA . GLY B 1 102 ? -22.879 61.739 22.837 1.00 21.45 100 GLY B CA 1
ATOM 2149 C C . GLY B 1 102 ? -23.220 60.855 21.651 1.00 24.21 100 GLY B C 1
ATOM 2150 O O . GLY B 1 102 ? -22.348 60.218 21.054 1.00 23.11 100 GLY B O 1
ATOM 2151 N N . GLU B 1 103 ? -24.501 60.815 21.303 1.00 22.32 101 GLU B N 1
ATOM 2152 C CA . GLU B 1 103 ? -24.945 60.037 20.153 1.00 23.04 101 GLU B CA 1
ATOM 2153 C C . GLU B 1 103 ? -24.332 60.544 18.854 1.00 25.25 101 GLU B C 1
ATOM 2154 O O . GLU B 1 103 ? -23.797 59.763 18.057 1.00 27.42 101 GLU B O 1
ATOM 2160 N N . LEU B 1 104 ? -24.399 61.852 18.647 1.00 23.20 102 LEU B N 1
ATOM 2161 C CA . LEU B 1 104 ? -23.932 62.430 17.397 1.00 24.66 102 LEU B CA 1
ATOM 2162 C C . LEU B 1 104 ? -22.413 62.361 17.282 1.00 23.64 102 LEU B C 1
ATOM 2163 O O . LEU B 1 104 ? -21.888 62.137 16.197 1.00 26.35 102 LEU B O 1
ATOM 2168 N N . MET B 1 105 ? -21.702 62.556 18.394 1.00 23.76 103 MET B N 1
ATOM 2169 C CA . MET B 1 105 ? -20.242 62.516 18.333 1.00 24.75 103 MET B CA 1
ATOM 2170 C C . MET B 1 105 ? -19.754 61.105 17.973 1.00 26.25 103 MET B C 1
ATOM 2171 O O . MET B 1 105 ? -18.819 60.951 17.184 1.00 25.53 103 MET B O 1
ATOM 2176 N N . ARG B 1 106 ? -20.400 60.079 18.522 1.00 23.79 104 ARG B N 1
ATOM 2177 C CA . ARG B 1 106 ? -20.092 58.709 18.106 1.00 23.44 104 ARG B CA 1
ATOM 2178 C C . ARG B 1 106 ? -20.456 58.436 16.645 1.00 30.55 104 ARG B C 1
ATOM 2179 O O . ARG B 1 106 ? -19.668 57.819 15.931 1.00 32.41 104 ARG B O 1
ATOM 2187 N N . MET B 1 107 ? -21.636 58.875 16.201 1.00 30.33 105 MET B N 1
ATOM 2188 C CA A MET B 1 107 ? -22.059 58.654 14.817 0.50 31.57 105 MET B CA 1
ATOM 2189 C CA B MET B 1 107 ? -22.060 58.651 14.819 0.50 31.56 105 MET B CA 1
ATOM 2190 C C . MET B 1 107 ? -21.088 59.307 13.844 1.00 32.06 105 MET B C 1
ATOM 2191 O O . MET B 1 107 ? -20.765 58.745 12.789 1.00 38.19 105 MET B O 1
ATOM 2200 N N . THR B 1 108 ? -20.625 60.496 14.207 1.00 34.50 106 THR B N 1
ATOM 2201 C CA . THR B 1 108 ? -19.684 61.245 13.389 1.00 37.29 106 THR B CA 1
ATOM 2202 C C . THR B 1 108 ? -18.366 60.486 13.259 1.00 36.02 106 THR B C 1
ATOM 2203 O O . THR B 1 108 ? -17.835 60.329 12.159 1.00 39.35 106 THR B O 1
ATOM 2207 N N . SER B 1 109 ? -17.851 60.006 14.386 1.00 34.83 107 SER B N 1
ATOM 2208 C CA A SER B 1 109 ? -16.606 59.250 14.388 0.50 36.15 107 SER B CA 1
ATOM 2209 C CA B SER B 1 109 ? -16.608 59.246 14.400 0.50 36.11 107 SER B CA 1
ATOM 2210 C C . SER B 1 109 ? -16.786 57.876 13.747 1.00 37.52 107 SER B C 1
ATOM 2211 O O . SER B 1 109 ? -15.864 57.354 13.109 1.00 41.18 107 SER B O 1
ATOM 2216 N N . LEU B 1 110 ? -17.979 57.302 13.897 1.00 32.01 108 LEU B N 1
ATOM 2217 C CA . LEU B 1 110 ? -18.251 55.955 13.385 1.00 36.95 108 LEU B CA 1
ATOM 2218 C C . LEU B 1 110 ? -18.204 55.888 11.858 1.00 43.40 108 LEU B C 1
ATOM 2219 O O . LEU B 1 110 ? -18.091 54.803 11.279 1.00 42.79 108 LEU B O 1
ATOM 2224 N N . LYS B 1 111 ? -18.282 57.042 11.203 1.00 44.59 109 LYS B N 1
ATOM 2225 C CA . LYS B 1 111 ? -18.071 57.090 9.760 1.00 50.32 109 LYS B CA 1
ATOM 2226 C C . LYS B 1 111 ? -16.658 56.631 9.416 1.00 50.59 109 LYS B C 1
ATOM 2227 O O . LYS B 1 111 ? -16.432 56.006 8.378 1.00 54.11 109 LYS B O 1
ATOM 2233 N N . TYR B 1 112 ? -15.711 56.935 10.300 1.00 51.61 110 TYR B N 1
ATOM 2234 C CA . TYR B 1 112 ? -14.300 56.651 10.051 1.00 55.85 110 TYR B CA 1
ATOM 2235 C C . TYR B 1 112 ? -13.813 55.354 10.707 1.00 51.48 110 TYR B C 1
ATOM 2236 O O . TYR B 1 112 ? -13.246 54.488 10.038 1.00 49.67 110 TYR B O 1
ATOM 2245 N N . VAL B 1 113 ? -14.019 55.229 12.015 1.00 45.07 111 VAL B N 1
ATOM 2246 C CA . VAL B 1 113 ? -13.491 54.087 12.759 1.00 45.17 111 VAL B CA 1
ATOM 2247 C C . VAL B 1 113 ? -14.576 53.297 13.498 1.00 39.07 111 VAL B C 1
ATOM 2248 O O . VAL B 1 113 ? -15.438 53.877 14.157 1.00 35.52 111 VAL B O 1
ATOM 2252 N N . PRO B 1 114 ? -14.535 51.959 13.384 1.00 39.33 112 PRO B N 1
ATOM 2253 C CA . PRO B 1 114 ? -15.484 51.085 14.086 1.00 35.85 112 PRO B CA 1
ATOM 2254 C C . PRO B 1 114 ? -15.409 51.247 15.597 1.00 34.30 112 PRO B C 1
ATOM 2255 O O . PRO B 1 114 ? -16.429 51.168 16.286 1.00 32.74 112 PRO B O 1
ATOM 2259 N N . THR B 1 115 ? -14.210 51.510 16.103 1.00 32.21 113 THR B N 1
ATOM 2260 C CA . THR B 1 115 ? -13.997 51.655 17.539 1.00 29.42 113 THR B CA 1
ATOM 2261 C C . THR B 1 115 ? -14.566 52.951 18.107 1.00 30.12 113 THR B C 1
ATOM 2262 O O . THR B 1 115 ? -14.430 53.234 19.303 1.00 27.73 113 THR B O 1
ATOM 2266 N N . ALA B 1 116 ? -15.230 53.729 17.259 1.00 29.02 114 ALA B N 1
ATOM 2267 C CA . ALA B 1 116 ? -15.937 54.916 17.720 1.00 28.66 114 ALA B CA 1
ATOM 2268 C C . ALA B 1 116 ? -16.941 54.582 18.828 1.00 23.91 114 ALA B C 1
ATOM 2269 O O . ALA B 1 116 ? -17.226 55.424 19.669 1.00 24.74 114 ALA B O 1
ATOM 2271 N N . ILE B 1 117 ? -17.461 53.352 18.845 1.00 25.86 115 ILE B N 1
ATOM 2272 C CA . ILE B 1 117 ? -18.517 53.023 19.809 1.00 24.04 115 ILE B CA 1
ATOM 2273 C C . ILE B 1 117 ? -17.961 52.797 21.210 1.00 26.19 115 ILE B C 1
ATOM 2274 O O . ILE B 1 117 ? -18.720 52.607 22.163 1.00 27.18 115 ILE B O 1
ATOM 2279 N N . LEU B 1 118 ? -16.637 52.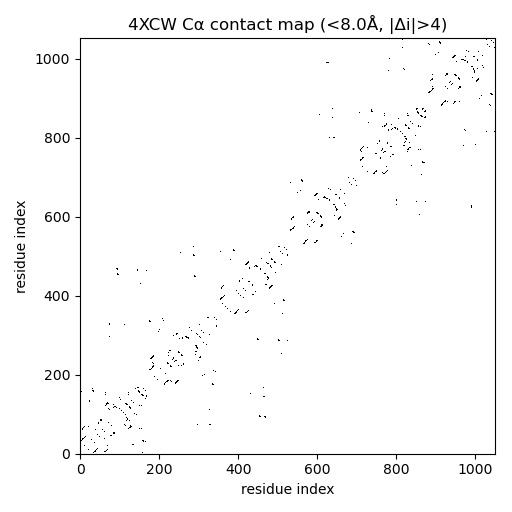839 21.332 1.00 20.59 116 LEU B N 1
ATOM 2280 C CA . LEU B 1 118 ? -15.976 52.742 22.635 1.00 21.40 116 LEU B CA 1
ATOM 2281 C C . LEU B 1 118 ? -15.946 54.061 23.394 1.00 23.57 116 LEU B C 1
ATOM 2282 O O . LEU B 1 118 ? -15.609 54.095 24.585 1.00 25.88 116 LEU B O 1
ATOM 2287 N N . SER B 1 119 ? -16.282 55.150 22.711 1.00 23.51 117 SER B N 1
ATOM 2288 C CA . SER B 1 119 ? -16.183 56.476 23.315 1.00 27.92 117 SER B CA 1
ATOM 2289 C C . SER B 1 119 ? -17.311 56.767 24.295 1.00 27.44 117 SER B C 1
ATOM 2290 O O . SER B 1 119 ? -18.482 56.501 24.011 1.00 25.60 117 SER B O 1
ATOM 2293 N N . ARG B 1 120 ? -16.948 57.329 25.448 1.00 23.63 118 ARG B N 1
ATOM 2294 C CA . ARG B 1 120 ? -17.925 57.744 26.440 1.00 22.22 118 ARG B CA 1
ATOM 2295 C C . ARG B 1 120 ? -18.065 59.265 26.504 1.00 21.83 118 ARG B C 1
ATOM 2296 O O . ARG B 1 120 ? -18.605 59.784 27.479 1.00 24.99 118 ARG B O 1
ATOM 2304 N N . GLN B 1 121 ? -17.586 59.968 25.477 1.00 21.02 119 GLN B N 1
ATOM 2305 C CA . GLN B 1 121 ? -17.735 61.429 25.403 1.00 21.67 119 GLN B CA 1
ATOM 2306 C C . GLN B 1 121 ? -19.187 61.810 25.562 1.00 24.96 119 GLN B C 1
ATOM 2307 O O . GLN B 1 121 ? -20.055 61.224 24.922 1.00 23.98 119 GLN B O 1
ATOM 2313 N N . SER B 1 122 ? -19.448 62.802 26.405 1.00 21.80 120 SER B N 1
ATOM 2314 C CA A SER B 1 122 ? -20.814 63.232 26.670 0.50 23.10 120 SER B CA 1
ATOM 2315 C CA B SER B 1 122 ? -20.818 63.229 26.665 0.50 23.08 120 SER B CA 1
ATOM 2316 C C . SER B 1 122 ? -20.912 64.749 26.711 1.00 21.72 120 SER B C 1
ATOM 2317 O O . SER B 1 122 ? -19.934 65.453 26.459 1.00 24.82 120 SER B O 1
ATOM 2322 N N . ALA B 1 123 ? -22.097 65.245 27.037 1.00 19.87 121 ALA B N 1
ATOM 2323 C CA . ALA B 1 123 ? -22.295 66.674 27.210 1.00 20.32 121 ALA B CA 1
ATOM 2324 C C . ALA B 1 123 ? -23.411 66.897 28.206 1.00 22.35 121 ALA B C 1
ATOM 2325 O O . ALA B 1 123 ? -24.293 66.054 28.358 1.00 22.23 121 ALA B O 1
ATOM 2327 N N . GLY B 1 124 ? -23.358 68.025 28.906 1.00 19.20 122 GLY B N 1
ATOM 2328 C CA . GLY B 1 124 ? -24.371 68.331 29.894 1.00 19.89 122 GLY B CA 1
ATOM 2329 C C . GLY B 1 124 ? -24.390 69.798 30.261 1.00 22.73 122 GLY B C 1
ATOM 2330 O O . GLY B 1 124 ? -23.539 70.576 29.824 1.00 20.43 122 GLY B O 1
ATOM 2331 N N . ILE B 1 125 ? -25.358 70.169 31.088 1.00 19.96 123 ILE B N 1
ATOM 2332 C CA . ILE B 1 125 ? -25.529 71.545 31.512 1.00 22.44 123 ILE B CA 1
ATOM 2333 C C . ILE B 1 125 ? -25.186 71.714 32.985 1.00 22.39 123 ILE B C 1
ATOM 2334 O O . ILE B 1 125 ? -25.654 70.951 33.817 1.00 20.88 123 ILE B O 1
ATOM 2339 N N . ARG B 1 126 ? -24.344 72.697 33.291 1.00 24.64 124 ARG B N 1
ATOM 2340 C CA . ARG B 1 126 ? -24.178 73.174 34.660 1.00 22.98 124 ARG B CA 1
ATOM 2341 C C . ARG B 1 126 ? -24.534 74.649 34.694 1.00 24.90 124 ARG B C 1
ATOM 2342 O O . ARG B 1 126 ? -23.777 75.485 34.197 1.00 25.32 124 ARG B O 1
ATOM 2350 N N . ASN B 1 127 ? -25.688 74.952 35.279 1.00 26.72 125 ASN B N 1
ATOM 2351 C CA . ASN B 1 127 ? -26.207 76.315 35.356 1.00 28.93 125 ASN B CA 1
ATOM 2352 C C . ASN B 1 127 ? -26.278 76.964 33.976 1.00 28.93 125 ASN B C 1
ATOM 2353 O O . ASN B 1 127 ? -27.072 76.538 33.140 1.00 29.31 125 ASN B O 1
ATOM 2358 N N . LYS B 1 128 ? -25.461 77.984 33.735 1.00 27.59 126 LYS B N 1
ATOM 2359 C CA . LYS B 1 128 ? -25.506 78.692 32.458 1.00 25.56 126 LYS B CA 1
ATOM 2360 C C . LYS B 1 128 ? -24.353 78.254 31.551 1.00 27.14 126 LYS B C 1
ATOM 2361 O O . LYS B 1 128 ? -23.956 78.979 30.634 1.00 25.75 126 LYS B O 1
ATOM 2367 N N . SER B 1 129 ? -23.826 77.059 31.813 1.00 24.49 127 SER B N 1
ATOM 2368 C CA . SER B 1 129 ? -22.686 76.531 31.062 1.00 24.42 127 SER B CA 1
ATOM 2369 C C . SER B 1 129 ? -22.987 75.211 30.365 1.00 23.87 127 SER B C 1
ATOM 2370 O O . SER B 1 129 ? -23.572 74.302 30.957 1.00 24.43 127 SER B O 1
ATOM 2373 N N . LEU B 1 130 ? -22.569 75.106 29.108 1.00 25.37 128 LEU B N 1
ATOM 2374 C CA . LEU B 1 130 ? -22.611 73.841 28.392 1.00 20.93 128 LEU B CA 1
ATOM 2375 C C . LEU B 1 130 ? -21.229 73.196 28.420 1.00 20.16 128 LEU B C 1
ATOM 2376 O O . LEU B 1 130 ? -20.246 73.810 28.017 1.00 21.65 128 LEU B O 1
ATOM 2381 N N . ILE B 1 131 ? -21.162 71.964 28.914 1.00 20.48 129 ILE B N 1
ATOM 2382 C CA . ILE B 1 131 ? -19.911 71.207 28.924 1.00 18.95 129 ILE B CA 1
ATOM 2383 C C . ILE B 1 131 ? -19.964 70.066 27.918 1.00 20.26 129 ILE B C 1
ATOM 2384 O O . ILE B 1 131 ? -20.908 69.286 27.902 1.00 21.10 129 ILE B O 1
ATOM 2389 N N . ILE B 1 132 ? -18.953 69.986 27.060 1.00 18.65 130 ILE B N 1
ATOM 2390 C CA . ILE B 1 132 ? -18.875 68.910 26.073 1.00 19.12 130 ILE B CA 1
ATOM 2391 C C . ILE B 1 132 ? -17.509 68.256 26.126 1.00 21.08 130 ILE B C 1
ATOM 2392 O O . ILE B 1 132 ? -16.498 68.957 26.128 1.00 22.04 130 ILE B O 1
ATOM 2397 N N . ASN B 1 133 ? -17.477 66.924 26.145 1.00 22.16 131 ASN B N 1
ATOM 2398 C CA . ASN B 1 133 ? -16.224 66.173 26.021 1.00 20.20 131 ASN B CA 1
ATOM 2399 C C . ASN B 1 133 ? -15.840 65.987 24.555 1.00 22.82 131 ASN B C 1
ATOM 2400 O O . ASN B 1 133 ? -16.615 65.423 23.796 1.00 24.72 131 ASN B O 1
ATOM 2405 N N . LEU B 1 134 ? -14.647 66.436 24.168 1.00 23.40 132 LEU B N 1
ATOM 2406 C CA . LEU B 1 134 ? -14.183 66.328 22.782 1.00 24.01 132 LEU B CA 1
ATOM 2407 C C . LEU B 1 134 ? -13.152 65.203 22.655 1.00 25.17 132 LEU B C 1
ATOM 2408 O O . LEU B 1 134 ? -12.710 64.676 23.669 1.00 29.19 132 LEU B O 1
ATOM 2413 N N . PRO B 1 135 ? -12.766 64.825 21.414 1.00 25.14 133 PRO B N 1
ATOM 2414 C CA . PRO B 1 135 ? -11.741 63.785 21.283 1.00 27.13 133 PRO B CA 1
ATOM 2415 C C . PRO B 1 135 ? -10.357 64.292 21.664 1.00 31.95 133 PRO B C 1
ATOM 2416 O O . PRO B 1 135 ? -10.223 65.423 22.135 1.00 32.01 133 PRO B O 1
ATOM 2420 N N . GLY B 1 136 ? -9.343 63.459 21.444 1.00 32.18 134 GLY B N 1
ATOM 2421 C CA . GLY B 1 136 ? -7.980 63.798 21.809 1.00 42.01 134 GLY B CA 1
ATOM 2422 C C . GLY B 1 136 ? -7.121 64.328 20.671 1.00 46.84 134 GLY B C 1
ATOM 2423 O O . GLY B 1 136 ? -6.207 65.122 20.895 1.00 53.35 134 GLY B O 1
ATOM 2424 N N . LYS B 1 137 ? -7.406 63.897 19.447 1.00 44.33 135 LYS B N 1
ATOM 2425 C CA . LYS B 1 137 ? -6.557 64.248 18.310 1.00 48.33 135 LYS B CA 1
ATOM 2426 C C . LYS B 1 137 ? -7.124 65.441 17.547 1.00 43.69 135 LYS B C 1
ATOM 2427 O O . LYS B 1 137 ? -8.335 65.525 17.339 1.00 35.24 135 LYS B O 1
ATOM 2433 N N . PRO B 1 138 ? -6.249 66.379 17.145 1.00 43.09 136 PRO B N 1
ATOM 2434 C CA . PRO B 1 138 ? -6.666 67.603 16.449 1.00 38.79 136 PRO B CA 1
ATOM 2435 C C . PRO B 1 138 ? -7.635 67.354 15.292 1.00 34.20 136 PRO B C 1
ATOM 2436 O O . PRO B 1 138 ? -8.642 68.050 15.213 1.00 33.20 136 PRO B O 1
ATOM 2440 N N . LYS B 1 139 ? -7.345 66.379 14.431 1.00 37.21 137 LYS B N 1
ATOM 2441 C CA . LYS B 1 139 ? -8.226 66.070 13.306 1.00 39.56 137 LYS B CA 1
ATOM 2442 C C . LYS B 1 139 ? -9.596 65.612 13.796 1.00 39.27 137 LYS B C 1
ATOM 2443 O O . LYS B 1 139 ? -10.627 66.051 13.277 1.00 38.61 137 LYS B O 1
ATOM 2449 N N . SER B 1 140 ? -9.606 64.742 14.804 1.00 37.78 138 SER B N 1
ATOM 2450 C CA . SER B 1 140 ? -10.859 64.280 15.408 1.00 33.30 138 SER B CA 1
ATOM 2451 C C . SER B 1 140 ? -11.631 65.417 16.077 1.00 34.81 138 SER B C 1
ATOM 2452 O O . SER B 1 140 ? -12.867 65.476 16.012 1.00 29.73 138 SER B O 1
ATOM 2455 N N . ILE B 1 141 ? -10.903 66.311 16.740 1.00 31.59 139 ILE B N 1
ATOM 2456 C CA . ILE B 1 141 ? -11.522 67.464 17.380 1.00 30.31 139 ILE B CA 1
ATOM 2457 C C . ILE B 1 141 ? -12.238 68.337 16.349 1.00 29.56 139 ILE B C 1
ATOM 2458 O O . ILE B 1 141 ? -13.373 68.761 16.568 1.00 31.68 139 ILE B O 1
ATOM 2463 N N . ARG B 1 142 ? -11.592 68.574 15.209 1.00 33.30 140 ARG B N 1
ATOM 2464 C CA . ARG B 1 142 ? -12.192 69.418 14.177 1.00 31.64 140 ARG B CA 1
ATOM 2465 C C . ARG B 1 142 ? -13.485 68.819 13.638 1.00 32.41 140 ARG B C 1
ATOM 2466 O O . ARG B 1 142 ? -14.500 69.510 13.536 1.00 34.15 140 ARG B O 1
ATOM 2474 N N . GLU B 1 143 ? -13.443 67.532 13.303 1.00 33.51 141 GLU B N 1
ATOM 2475 C CA . GLU B 1 143 ? -14.616 66.837 12.784 1.00 31.83 141 GLU B CA 1
ATOM 2476 C C . GLU B 1 143 ? -15.746 66.829 13.803 1.00 31.46 141 GLU B C 1
ATOM 2477 O O . GLU B 1 143 ? -16.912 66.998 13.451 1.00 34.28 141 GLU B O 1
ATOM 2483 N N . CYS B 1 144 ? -15.393 66.637 15.068 1.00 31.26 142 CYS B N 1
ATOM 2484 C CA . CYS B 1 144 ? -16.374 66.622 16.141 1.00 26.00 142 CYS B CA 1
ATOM 2485 C C . CYS B 1 144 ? -17.052 67.982 16.310 1.00 28.46 142 CYS B C 1
ATOM 2486 O O . CYS B 1 144 ? -18.279 68.069 16.355 1.00 28.95 142 CYS B O 1
ATOM 2489 N N . LEU B 1 145 ? -16.253 69.043 16.382 1.00 27.00 143 LEU B N 1
ATOM 2490 C CA . LEU B 1 145 ? -16.796 70.387 16.566 1.00 27.93 143 LEU B CA 1
ATOM 2491 C C . LEU B 1 145 ? -17.636 70.804 15.359 1.00 28.87 143 LEU B C 1
ATOM 2492 O O . LEU B 1 145 ? -18.674 71.445 15.508 1.00 29.79 143 LEU B O 1
ATOM 2497 N N . GLU B 1 146 ? -17.194 70.432 14.161 1.00 31.16 144 GLU B N 1
ATOM 2498 C CA . GLU B 1 146 ? -17.959 70.750 12.959 1.00 29.37 144 GLU B CA 1
ATOM 2499 C C . GLU B 1 146 ? -19.353 70.127 13.034 1.00 30.59 144 GLU B C 1
ATOM 2500 O O . GLU B 1 146 ? -20.341 70.725 12.602 1.00 30.73 144 GLU B O 1
ATOM 2506 N N . ALA B 1 147 ? -19.428 68.939 13.620 1.00 28.18 145 ALA B N 1
ATOM 2507 C CA . ALA B 1 147 ? -20.684 68.214 13.714 1.00 29.46 145 ALA B CA 1
ATOM 2508 C C . ALA B 1 147 ? -21.616 68.778 14.780 1.00 30.04 145 ALA B C 1
ATOM 2509 O O . ALA B 1 147 ? -22.822 68.871 14.554 1.00 29.90 145 ALA B O 1
ATOM 2511 N N . VAL B 1 148 ? -21.069 69.138 15.940 1.00 23.68 146 VAL B N 1
ATOM 2512 C CA . VAL B 1 148 ? -21.923 69.503 17.073 1.00 22.82 146 VAL B CA 1
ATOM 2513 C C . VAL B 1 148 ? -22.139 71.002 17.237 1.00 25.24 146 VAL B C 1
ATOM 2514 O O . VAL B 1 148 ? -23.137 71.413 17.826 1.00 26.89 146 VAL B O 1
ATOM 2518 N N . PHE B 1 149 ? -21.226 71.819 16.723 1.00 23.89 147 PHE B N 1
ATOM 2519 C CA . PHE B 1 149 ? -21.351 73.259 16.936 1.00 25.91 147 PHE B CA 1
ATOM 2520 C C . PHE B 1 149 ? -22.656 73.900 16.422 1.00 26.11 147 PHE B C 1
ATOM 2521 O O . PHE B 1 149 ? -23.143 74.844 17.047 1.00 27.19 147 PHE B O 1
ATOM 2529 N N . PRO B 1 150 ? -23.222 73.415 15.292 1.00 21.90 148 PRO B N 1
ATOM 2530 C CA . PRO B 1 150 ? -24.465 74.066 14.855 1.00 27.31 148 PRO B CA 1
ATOM 2531 C C . PRO B 1 150 ? -25.603 74.067 15.884 1.00 25.98 148 PRO B C 1
ATOM 2532 O O . PRO B 1 150 ? -26.546 74.835 15.719 1.00 28.01 148 PRO B O 1
ATOM 2536 N N . ALA B 1 151 ? -25.503 73.253 16.933 1.00 27.45 149 ALA B N 1
ATOM 2537 C CA . ALA B 1 151 ? -26.536 73.209 17.963 1.00 25.91 149 ALA B CA 1
ATOM 2538 C C . ALA B 1 151 ? -26.138 73.997 19.207 1.00 21.34 149 ALA B C 1
ATOM 2539 O O . ALA B 1 151 ? -26.942 74.177 20.121 1.00 25.98 149 ALA B O 1
ATOM 2541 N N . ILE B 1 152 ? -24.901 74.475 19.245 1.00 21.14 150 ILE B N 1
ATOM 2542 C CA . ILE B 1 152 ? -24.361 75.051 20.480 1.00 23.31 150 ILE B CA 1
ATOM 2543 C C . ILE B 1 152 ? -24.877 76.475 20.803 1.00 22.54 150 ILE B C 1
ATOM 2544 O O . ILE B 1 152 ? -25.301 76.730 21.937 1.00 24.27 150 ILE B O 1
ATOM 2549 N N . PRO B 1 153 ? -24.860 77.403 19.828 1.00 24.04 151 PRO B N 1
ATOM 2550 C CA . PRO B 1 153 ? -25.352 78.743 20.191 1.00 23.92 151 PRO B CA 1
ATOM 2551 C C . PRO B 1 153 ? -26.786 78.763 20.737 1.00 24.36 151 PRO B C 1
ATOM 2552 O O . PRO B 1 153 ? -27.065 79.481 21.697 1.00 25.82 151 PRO B O 1
ATOM 2556 N N . TYR B 1 154 ? -27.681 77.987 20.135 1.00 25.01 152 TYR B N 1
ATOM 2557 C CA . TYR B 1 154 ? -29.051 77.929 20.623 1.00 24.49 152 TYR B CA 1
ATOM 2558 C C . TYR B 1 154 ? -29.086 77.301 22.008 1.00 24.08 152 TYR B C 1
ATOM 2559 O O . TYR B 1 154 ? -29.830 77.750 22.873 1.00 25.93 152 TYR B O 1
ATOM 2568 N N . CYS B 1 155 ? -28.280 76.259 22.214 1.00 23.38 153 CYS B N 1
ATOM 2569 C CA . CYS B 1 155 ? -28.217 75.623 23.532 1.00 24.01 153 CYS B CA 1
ATOM 2570 C C . CYS B 1 155 ? -27.778 76.622 24.595 1.00 27.60 153 CYS B C 1
ATOM 2571 O O . CYS B 1 155 ? -28.340 76.670 25.689 1.00 26.56 153 CYS B O 1
ATOM 2574 N N . VAL B 1 156 ? -26.762 77.413 24.269 1.00 24.68 154 VAL B N 1
ATOM 2575 C CA . VAL B 1 156 ? -26.239 78.402 25.206 1.00 24.82 154 VAL B CA 1
ATOM 2576 C C . VAL B 1 156 ? -27.299 79.492 25.456 1.00 25.49 154 VAL B C 1
ATOM 2577 O O . VAL B 1 156 ? -27.446 79.968 26.586 1.00 23.48 154 VAL B O 1
ATOM 2581 N N . ASP B 1 157 ? -28.063 79.851 24.422 1.00 24.52 155 ASP B N 1
ATOM 2582 C CA . ASP B 1 157 ? -29.200 80.772 24.596 1.00 25.39 155 ASP B CA 1
ATOM 2583 C C . ASP B 1 157 ? -30.202 80.238 25.618 1.00 28.33 155 ASP B C 1
ATOM 2584 O O . ASP B 1 157 ? -30.646 80.966 26.509 1.00 26.12 155 ASP B O 1
ATOM 2589 N N . LEU B 1 158 ? -30.572 78.968 25.468 1.00 24.81 156 LEU B N 1
ATOM 2590 C CA . LEU B 1 158 ? -31.623 78.377 26.290 1.00 26.19 156 LEU B CA 1
ATOM 2591 C C . LEU B 1 158 ? -31.249 78.259 27.762 1.00 25.71 156 LEU B C 1
ATOM 2592 O O . LEU B 1 158 ? -32.126 78.288 28.620 1.00 28.09 156 LEU B O 1
ATOM 2597 N N . ILE B 1 159 ? -29.957 78.101 28.044 1.00 23.25 157 ILE B N 1
ATOM 2598 C CA . ILE B 1 159 ? -29.480 78.002 29.426 1.00 25.74 157 ILE B CA 1
ATOM 2599 C C . ILE B 1 159 ? -29.065 79.373 29.971 1.00 29.76 157 ILE B C 1
ATOM 2600 O O . ILE B 1 159 ? -28.528 79.486 31.075 1.00 31.59 157 ILE B O 1
ATOM 2605 N N . LEU B 1 160 ? -29.335 80.407 29.177 1.00 26.64 158 LEU B N 1
ATOM 2606 C CA . LEU B 1 160 ? -29.154 81.811 29.557 1.00 26.10 158 LEU B CA 1
ATOM 2607 C C . LEU B 1 160 ? -27.689 82.242 29.623 1.00 31.31 158 LEU B C 1
ATOM 2608 O O . LEU B 1 160 ? -27.344 83.167 30.361 1.00 29.29 158 LEU B O 1
ATOM 2613 N N . GLY B 1 161 ? -26.838 81.589 28.834 1.00 27.49 159 GLY B N 1
ATOM 2614 C CA . GLY B 1 161 ? -25.478 82.054 28.622 1.00 28.36 159 GLY B CA 1
ATOM 2615 C C . GLY B 1 161 ? -25.441 83.238 27.668 1.00 27.78 159 GLY B C 1
ATOM 2616 O O . GLY B 1 161 ? -26.486 83.700 27.195 1.00 28.93 159 GLY B O 1
ATOM 2617 N N . ASN B 1 162 ? -24.240 83.736 27.379 1.00 28.02 160 ASN B N 1
ATOM 2618 C CA . ASN B 1 162 ? -24.091 84.891 26.493 1.00 28.89 160 ASN B CA 1
ATOM 2619 C C . ASN B 1 162 ? -24.405 84.525 25.048 1.00 29.99 160 ASN B C 1
ATOM 2620 O O . ASN B 1 162 ? -24.427 83.352 24.677 1.00 33.15 160 ASN B O 1
ATOM 2625 N N . TYR B 1 163 ? -24.640 85.540 24.229 1.00 31.96 161 TYR B N 1
ATOM 2626 C CA . TYR B 1 163 ? -25.167 85.326 22.888 1.00 27.96 161 TYR B CA 1
ATOM 2627 C C . TYR B 1 163 ? -24.072 85.182 21.841 1.00 30.01 161 TYR B C 1
ATOM 2628 O O . TYR B 1 163 ? -23.464 86.167 21.425 1.00 29.80 161 TYR B O 1
ATOM 2637 N N . MET B 1 164 ? -23.829 83.944 21.424 1.00 29.92 162 MET B N 1
ATOM 2638 C CA . MET B 1 164 ? -22.852 83.652 20.389 1.00 28.52 162 MET B CA 1
ATOM 2639 C C . MET B 1 164 ? -23.296 84.162 19.031 1.00 33.88 162 MET B C 1
ATOM 2640 O O . MET B 1 164 ? -24.436 83.943 18.619 1.00 33.95 162 MET B O 1
ATOM 2645 N N . GLN B 1 165 ? -22.381 84.827 18.336 1.00 33.72 163 GLN B N 1
ATOM 2646 C CA . GLN B 1 165 ? -22.628 85.268 16.975 1.00 38.13 163 GLN B CA 1
ATOM 2647 C C . GLN B 1 165 ? -21.704 84.518 16.027 1.00 38.55 163 GLN B C 1
ATOM 2648 O O . GLN B 1 165 ? -20.481 84.659 16.065 1.00 39.73 163 GLN B O 1
ATOM 2654 N N . VAL B 1 166 ? -22.321 83.704 15.184 1.00 37.31 164 VAL B N 1
ATOM 2655 C CA . VAL B 1 166 ? -21.621 82.750 14.340 1.00 37.67 164 VAL B CA 1
ATOM 2656 C C . VAL B 1 166 ? -20.946 83.390 13.131 1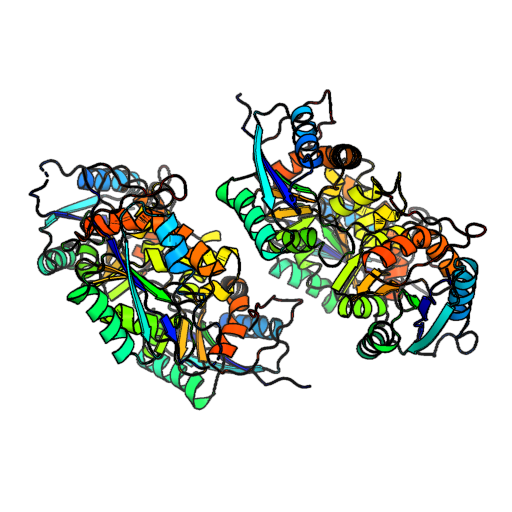.00 35.58 164 VAL B C 1
ATOM 2657 O O . VAL B 1 166 ? -21.503 84.285 12.503 1.00 37.54 164 VAL B O 1
ATOM 2661 N N . ASN B 1 167 ? -19.731 82.936 12.831 1.00 35.42 165 ASN B N 1
ATOM 2662 C CA . ASN B 1 167 ? -19.068 83.281 11.582 1.00 39.25 165 ASN B CA 1
ATOM 2663 C C . ASN B 1 167 ? -19.578 82.334 10.501 1.00 40.57 165 ASN B C 1
ATOM 2664 O O . ASN B 1 167 ? -19.096 81.211 10.362 1.00 39.75 165 ASN B O 1
ATOM 2669 N N . GLU B 1 168 ? -20.566 82.796 9.747 1.00 42.81 166 GLU B N 1
ATOM 2670 C CA . GLU B 1 168 ? -21.292 81.936 8.824 1.00 47.04 166 GLU B CA 1
ATOM 2671 C C . GLU B 1 168 ? -20.450 81.565 7.605 1.00 49.14 166 GLU B C 1
ATOM 2672 O O . GLU B 1 168 ? -20.806 80.672 6.839 1.00 50.77 166 GLU B O 1
ATOM 2678 N N . LYS B 1 169 ? -19.324 82.249 7.444 1.00 47.20 167 LYS B N 1
ATOM 2679 C CA . LYS B 1 169 ? -18.337 81.870 6.446 1.00 53.50 167 LYS B CA 1
ATOM 2680 C C . LYS B 1 169 ? -17.743 80.497 6.771 1.00 52.09 167 LYS B C 1
ATOM 2681 O O . LYS B 1 169 ? -17.271 79.785 5.886 1.00 54.83 167 LYS B O 1
ATOM 2687 N N . ASN B 1 170 ? -17.779 80.123 8.045 1.00 43.42 168 ASN B N 1
ATOM 2688 C CA . ASN B 1 170 ? -17.098 78.914 8.490 1.00 44.21 168 ASN B CA 1
ATOM 2689 C C . ASN B 1 170 ? -18.009 77.816 9.033 1.00 45.98 168 ASN B C 1
ATOM 2690 O O . ASN B 1 170 ? -17.647 76.640 9.008 1.00 45.13 168 ASN B O 1
ATOM 2695 N N . ILE B 1 171 ? -19.184 78.195 9.527 1.00 43.96 169 ILE B N 1
ATOM 2696 C CA . ILE B 1 171 ? -20.099 77.231 10.128 1.00 42.08 169 ILE B CA 1
ATOM 2697 C C . ILE B 1 171 ? -21.506 77.829 10.172 1.00 46.82 169 ILE B C 1
ATOM 2698 O O . ILE B 1 171 ? -21.669 79.049 10.184 1.00 46.17 169 ILE B O 1
ATOM 2703 N N . GLN B 1 172 ? -22.522 76.973 10.161 1.00 49.31 170 GLN B N 1
ATOM 2704 C CA . GLN B 1 172 ? -23.905 77.426 10.251 1.00 50.30 170 GLN B CA 1
ATOM 2705 C C . GLN B 1 172 ? -24.481 77.051 11.603 1.00 49.14 170 GLN B C 1
ATOM 2706 O O . GLN B 1 172 ? -24.314 75.921 12.047 1.00 48.52 170 GLN B O 1
ATOM 2712 N N . ALA B 1 173 ? -25.150 77.987 12.268 1.00 46.08 171 ALA B N 1
ATOM 2713 C CA . ALA B 1 173 ? -25.850 77.641 13.501 1.00 44.38 171 ALA B CA 1
ATOM 2714 C C . ALA B 1 173 ? -27.319 77.997 13.413 1.00 46.76 171 ALA B C 1
ATOM 2715 O O . ALA B 1 173 ? -27.696 79.076 12.960 1.00 51.12 171 ALA B O 1
ATOM 2717 N N . PHE B 1 174 ? -28.144 77.065 13.864 1.00 49.66 172 PHE B N 1
ATOM 2718 C CA . PHE B 1 174 ? -29.582 77.178 13.738 1.00 47.77 172 PHE B CA 1
ATOM 2719 C C . PHE B 1 174 ? -30.206 77.692 15.025 1.00 38.60 172 PHE B C 1
ATOM 2720 O O . PHE B 1 174 ? -29.979 77.133 16.092 1.00 32.73 172 PHE B O 1
ATOM 2728 N N . ARG B 1 175 ? -30.979 78.766 14.921 1.00 38.72 173 ARG B N 1
ATOM 2729 C CA . ARG B 1 175 ? -31.782 79.239 16.042 1.00 41.72 173 ARG B CA 1
ATOM 2730 C C . ARG B 1 175 ? -33.262 79.239 15.662 1.00 51.45 173 ARG B C 1
ATOM 2731 O O . ARG B 1 175 ? -33.682 80.003 14.789 1.00 57.68 173 ARG B O 1
ATOM 2739 N N . PRO B 1 176 ? -34.055 78.362 16.301 1.00 52.94 174 PRO B N 1
ATOM 2740 C CA . PRO B 1 176 ? -35.508 78.335 16.099 1.00 61.25 174 PRO B CA 1
ATOM 2741 C C . PRO B 1 176 ? -36.148 79.656 16.502 1.00 70.53 174 PRO B C 1
ATOM 2742 O O . PRO B 1 176 ? -35.833 80.189 17.567 1.00 70.26 174 PRO B O 1
ATOM 2746 N N . LYS B 1 177 ? -37.039 80.169 15.659 1.00 81.01 175 LYS B N 1
ATOM 2747 C CA . LYS B 1 177 ? -37.649 81.476 15.881 1.00 91.77 175 LYS B CA 1
ATOM 2748 C C . LYS B 1 177 ? -38.816 81.411 16.864 1.00 99.37 175 LYS B C 1
ATOM 2749 O O . LYS B 1 177 ? -38.812 80.596 17.788 1.00 97.94 175 LYS B O 1
ATOM 2755 N N . GLN B 1 178 ? -39.800 82.285 16.647 1.00 107.98 176 GLN B N 1
ATOM 2756 C CA . GLN B 1 178 ? -40.976 82.432 17.511 1.00 114.60 176 GLN B CA 1
ATOM 2757 C C . GLN B 1 178 ? -40.607 82.973 18.891 1.00 114.81 176 GLN B C 1
ATOM 2758 O O . GLN B 1 178 ? -41.152 82.540 19.907 1.00 115.30 176 GLN B O 1
ATOM 2765 N N . GLN C 1 1 ? 5.366 34.385 19.324 1.00 77.43 -1 GLN C N 1
ATOM 2766 C CA . GLN C 1 1 ? 5.136 33.119 20.009 1.00 79.19 -1 GLN C CA 1
ATOM 2767 C C . GLN C 1 1 ? 3.734 32.576 19.765 1.00 74.38 -1 GLN C C 1
ATOM 2768 O O . GLN C 1 1 ? 3.153 32.760 18.696 1.00 72.66 -1 GLN C O 1
ATOM 2774 N N . GLY C 1 2 ? 3.202 31.896 20.774 1.00 70.17 0 GLY C N 1
ATOM 2775 C CA . GLY C 1 2 ? 1.862 31.357 20.703 1.00 56.21 0 GLY C CA 1
ATOM 2776 C C . GLY C 1 2 ? 0.844 32.425 21.040 1.00 52.79 0 GLY C C 1
ATOM 2777 O O . GLY C 1 2 ? 1.191 33.542 21.422 1.00 53.44 0 GLY C O 1
ATOM 2778 N N . MET C 1 3 ? -0.424 32.083 20.899 1.00 49.74 1 MET C N 1
ATOM 2779 C CA . MET C 1 3 ? -1.482 33.025 21.218 1.00 48.79 1 MET C CA 1
ATOM 2780 C C . MET C 1 3 ? -1.930 32.861 22.660 1.00 52.05 1 MET C C 1
ATOM 2781 O O . MET C 1 3 ? -1.892 31.761 23.214 1.00 50.84 1 MET C O 1
ATOM 2786 N N . GLN C 1 4 ? -2.337 33.964 23.276 1.00 45.70 2 GLN C N 1
ATOM 2787 C CA . GLN C 1 4 ? -2.905 33.905 24.611 1.00 47.55 2 GLN C CA 1
ATOM 2788 C C . GLN C 1 4 ? -4.258 33.218 24.553 1.00 45.00 2 GLN C C 1
ATOM 2789 O O . GLN C 1 4 ? -4.999 33.375 23.582 1.00 45.35 2 GLN C O 1
ATOM 2795 N N . THR C 1 5 ? -4.588 32.457 25.588 1.00 46.97 3 THR C N 1
ATOM 2796 C CA . THR C 1 5 ? -5.925 31.887 25.682 1.00 45.99 3 THR C CA 1
ATOM 2797 C C . THR C 1 5 ? -6.917 32.984 26.028 1.00 44.35 3 THR C C 1
ATOM 2798 O O . THR C 1 5 ? -6.686 33.761 26.954 1.00 48.37 3 THR C O 1
ATOM 2802 N N . ILE C 1 6 ? -8.007 33.065 25.273 1.00 37.18 4 ILE C N 1
ATOM 2803 C CA . ILE C 1 6 ? -9.072 34.019 25.576 1.00 34.88 4 ILE C CA 1
ATOM 2804 C C . ILE C 1 6 ? -10.157 33.319 26.379 1.00 40.23 4 ILE C C 1
ATOM 2805 O O . ILE C 1 6 ? -10.704 32.307 25.943 1.00 39.58 4 ILE C O 1
ATOM 2810 N N . HIS C 1 7 ? -10.457 33.850 27.559 1.00 40.26 5 HIS C N 1
ATOM 2811 C CA . HIS C 1 7 ? -11.512 33.284 28.386 1.00 38.98 5 HIS C CA 1
ATOM 2812 C C . HIS C 1 7 ? -12.817 34.035 28.145 1.00 36.55 5 HIS C C 1
ATOM 2813 O O . HIS C 1 7 ? -12.862 35.260 28.198 1.00 34.58 5 HIS C O 1
ATOM 2820 N N . ILE C 1 8 ? -13.877 33.290 27.862 1.00 37.02 6 ILE C N 1
ATOM 2821 C CA . ILE C 1 8 ? -15.143 33.910 27.503 1.00 33.04 6 ILE C CA 1
ATOM 2822 C C . ILE C 1 8 ? -16.271 33.416 28.399 1.00 33.55 6 ILE C C 1
ATOM 2823 O O . ILE C 1 8 ? -16.486 32.214 28.542 1.00 34.47 6 ILE C O 1
ATOM 2828 N N . GLY C 1 9 ? -16.989 34.350 29.010 1.00 36.23 7 GLY C N 1
ATOM 2829 C CA . GLY C 1 9 ? -18.113 33.990 29.852 1.00 36.60 7 GLY C CA 1
ATOM 2830 C C . GLY C 1 9 ? -19.409 34.041 29.068 1.00 32.83 7 GLY C C 1
ATOM 2831 O O . GLY C 1 9 ? -19.636 34.968 28.294 1.00 31.11 7 GLY C O 1
ATOM 2832 N N . VAL C 1 10 ? -20.251 33.029 29.251 1.00 36.59 8 VAL C N 1
ATOM 2833 C CA . VAL C 1 10 ? -21.562 33.006 28.613 1.00 36.58 8 VAL C CA 1
ATOM 2834 C C . VAL C 1 10 ? -22.633 32.760 29.666 1.00 37.35 8 VAL C C 1
ATOM 2835 O O . VAL C 1 10 ? -22.683 31.693 30.277 1.00 43.00 8 VAL C O 1
ATOM 2839 N N . LEU C 1 11 ? -23.484 33.756 29.886 1.00 33.78 9 LEU C N 1
ATOM 2840 C CA . LEU C 1 11 ? -24.493 33.662 30.924 1.00 37.07 9 LEU C CA 1
ATOM 2841 C C . LEU C 1 11 ? -25.885 33.671 30.305 1.00 40.24 9 LEU C C 1
ATOM 2842 O O . LEU C 1 11 ? -26.277 34.633 29.647 1.00 38.46 9 LEU C O 1
ATOM 2847 N N . SER C 1 12 ? -26.628 32.593 30.512 1.00 44.51 10 SER C N 1
ATOM 2848 C CA . SER C 1 12 ? -27.985 32.516 29.993 1.00 49.36 10 SER C CA 1
ATOM 2849 C C . SER C 1 12 ? -29.023 32.760 31.083 1.00 50.79 10 SER C C 1
ATOM 2850 O O . SER C 1 12 ? -29.105 32.015 32.061 1.00 51.91 10 SER C O 1
ATOM 2853 N N . ALA C 1 13 ? -29.811 33.817 30.903 1.00 47.76 11 ALA C N 1
ATOM 2854 C CA . ALA C 1 13 ? -30.908 34.127 31.807 1.00 50.54 11 ALA C CA 1
ATOM 2855 C C . ALA C 1 13 ? -32.182 33.428 31.332 1.00 55.53 11 ALA C C 1
ATOM 2856 O O . ALA C 1 13 ? -32.736 33.760 30.281 1.00 57.39 11 ALA C O 1
ATOM 2858 N N . SER C 1 14 ? -32.627 32.448 32.111 1.00 58.88 12 SER C N 1
ATOM 2859 C CA . SER C 1 14 ? -33.748 31.598 31.735 1.00 71.51 12 SER C CA 1
ATOM 2860 C C . SER C 1 14 ? -34.661 31.361 32.943 1.00 79.38 12 SER C C 1
ATOM 2861 O O . SER C 1 14 ? -34.222 30.827 33.961 1.00 81.84 12 SER C O 1
ATOM 2864 N N . ASP C 1 15 ? -35.924 31.775 32.821 1.00 138.86 13 ASP C N 1
ATOM 2865 C CA . ASP C 1 15 ? -36.943 31.510 33.840 1.00 143.05 13 ASP C CA 1
ATOM 2866 C C . ASP C 1 15 ? -37.369 30.036 33.816 1.00 141.76 13 ASP C C 1
ATOM 2867 O O . ASP C 1 15 ? -38.546 29.715 33.650 1.00 141.80 13 ASP C O 1
ATOM 2872 N N . ARG C 1 16 ? -36.383 29.156 34.001 1.00 140.90 14 ARG C N 1
ATOM 2873 C CA . ARG C 1 16 ? -36.551 27.697 34.018 1.00 139.71 14 ARG C CA 1
ATOM 2874 C C . ARG C 1 16 ? -37.017 27.151 32.659 1.00 137.15 14 ARG C C 1
ATOM 2875 O O . ARG C 1 16 ? -36.198 26.997 31.752 1.00 135.39 14 ARG C O 1
ATOM 2883 N N . ALA C 1 17 ? -38.306 26.851 32.508 1.00 136.71 15 ALA C N 1
ATOM 2884 C CA . ALA C 1 17 ? -38.767 26.205 31.276 1.00 132.71 15 ALA C CA 1
ATOM 2885 C C . ALA C 1 17 ? -39.897 26.921 30.525 1.00 132.28 15 ALA C C 1
ATOM 2886 O O . ALA C 1 17 ? -41.064 26.873 30.927 1.00 133.22 15 ALA C O 1
ATOM 2888 N N . SER C 1 18 ? -39.524 27.583 29.433 1.00 129.35 16 SER C N 1
ATOM 2889 C CA . SER C 1 18 ? -40.460 28.006 28.401 1.00 125.07 16 SER C CA 1
ATOM 2890 C C . SER C 1 18 ? -39.882 27.513 27.082 1.00 120.67 16 SER C C 1
ATOM 2891 O O . SER C 1 18 ? -40.591 27.333 26.089 1.00 118.96 16 SER C O 1
ATOM 2894 N N . LYS C 1 19 ? -38.570 27.291 27.106 1.00 119.03 17 LYS C N 1
ATOM 2895 C CA . LYS C 1 19 ? -37.820 26.783 25.965 1.00 114.49 17 LYS C CA 1
ATOM 2896 C C . LYS C 1 19 ? -38.084 25.298 25.716 1.00 109.13 17 LYS C C 1
ATOM 2897 O O . LYS C 1 19 ? -38.284 24.878 24.578 1.00 106.95 17 LYS C O 1
ATOM 2903 N N . GLY C 1 20 ? -38.084 24.509 26.787 1.00 106.51 18 GLY C N 1
ATOM 2904 C CA . GLY C 1 20 ? -38.293 23.073 26.687 1.00 102.73 18 GLY C CA 1
ATOM 2905 C C . GLY C 1 20 ? -36.992 22.292 26.626 1.00 100.16 18 GLY C C 1
ATOM 2906 O O . GLY C 1 20 ? -36.232 22.268 27.591 1.00 97.04 18 GLY C O 1
ATOM 2907 N N . VAL C 1 21 ? -36.739 21.648 25.490 1.00 100.10 19 VAL C N 1
ATOM 2908 C CA . VAL C 1 21 ? -35.498 20.909 25.276 1.00 101.97 19 VAL C CA 1
ATOM 2909 C C . VAL C 1 21 ? -34.465 21.787 24.578 1.00 108.05 19 VAL C C 1
ATOM 2910 O O . VAL C 1 21 ? -33.300 21.412 24.444 1.00 107.01 19 VAL C O 1
ATOM 2914 N N . TYR C 1 22 ? -34.906 22.962 24.141 1.00 117.86 20 TYR C N 1
ATOM 2915 C CA . TYR C 1 22 ? -34.050 23.901 23.421 1.00 128.38 20 TYR C CA 1
ATOM 2916 C C . TYR C 1 22 ? -33.115 24.662 24.359 1.00 134.36 20 TYR C C 1
ATOM 2917 O O . TYR C 1 22 ? -32.475 25.627 23.943 1.00 136.87 20 TYR C O 1
ATOM 2926 N N . GLU C 1 23 ? -33.040 24.226 25.614 1.00 136.92 21 GLU C N 1
ATOM 2927 C CA . GLU C 1 23 ? -32.387 24.980 26.691 1.00 138.03 21 GLU C CA 1
ATOM 2928 C C . GLU C 1 23 ? -30.996 25.550 26.386 1.00 134.84 21 GLU C C 1
ATOM 2929 O O . GLU C 1 23 ? -30.531 26.454 27.081 1.00 137.23 21 GLU C O 1
ATOM 2935 N N . ASP C 1 24 ? -30.341 25.042 25.348 1.00 123.68 22 ASP C N 1
ATOM 2936 C CA . ASP C 1 24 ? -28.919 25.301 25.157 1.00 115.75 22 ASP C CA 1
ATOM 2937 C C . ASP C 1 24 ? -28.558 26.055 23.873 1.00 112.44 22 ASP C C 1
ATOM 2938 O O . ASP C 1 24 ? -27.395 26.402 23.666 1.00 101.81 22 ASP C O 1
ATOM 2943 N N . LEU C 1 25 ? -29.548 26.318 23.026 1.00 60.82 23 LEU C N 1
ATOM 2944 C CA . LEU C 1 25 ? -29.297 26.789 21.660 1.00 57.97 23 LEU C CA 1
ATOM 2945 C C . LEU C 1 25 ? -28.570 28.132 21.546 1.00 54.57 23 LEU C C 1
ATOM 2946 O O . LEU C 1 25 ? -27.788 28.339 20.617 1.00 48.46 23 LEU C O 1
ATOM 2951 N N . SER C 1 26 ? -28.825 29.044 22.478 1.00 49.87 24 SER C N 1
ATOM 2952 C CA . SER C 1 26 ? -28.234 30.377 22.403 1.00 50.89 24 SER C CA 1
ATOM 2953 C C . SER C 1 26 ? -26.734 30.363 22.692 1.00 49.70 24 SER C C 1
ATOM 2954 O O . SER C 1 26 ? -25.945 30.978 21.972 1.00 46.42 24 SER C O 1
ATOM 2957 N N . GLY C 1 27 ? -26.343 29.655 23.746 1.00 50.94 25 GLY C N 1
ATOM 2958 C CA . GLY C 1 27 ? -24.947 29.579 24.134 1.00 48.62 25 GLY C CA 1
ATOM 2959 C C . GLY C 1 27 ? -24.079 28.878 23.106 1.00 49.60 25 GLY C C 1
ATOM 2960 O O . GLY C 1 27 ? -22.891 29.179 22.984 1.00 48.78 25 GLY C O 1
ATOM 2961 N N . LYS C 1 28 ? -24.665 27.942 22.364 1.00 50.52 26 LYS C N 1
ATOM 2962 C CA . LYS C 1 28 ? -23.917 27.220 21.334 1.00 52.54 26 LYS C CA 1
ATOM 2963 C C . LYS C 1 28 ? -23.670 28.138 20.148 1.00 52.70 26 LYS C C 1
ATOM 2964 O O . LYS C 1 28 ? -22.587 28.138 19.563 1.00 53.10 26 LYS C O 1
ATOM 2970 N N . ALA C 1 29 ? -24.700 28.901 19.789 1.00 51.90 27 ALA C N 1
ATOM 2971 C CA . ALA C 1 29 ? -24.604 29.895 18.729 1.00 49.44 27 ALA C CA 1
ATOM 2972 C C . ALA C 1 29 ? -23.452 30.846 19.019 1.00 46.46 27 ALA C C 1
ATOM 2973 O O . ALA C 1 29 ? -22.644 31.152 18.142 1.00 44.02 27 ALA C O 1
ATOM 2975 N N . ILE C 1 30 ? -23.377 31.290 20.268 1.00 45.95 28 ILE C N 1
ATOM 2976 C CA . ILE C 1 30 ? -22.310 32.174 20.716 1.00 42.35 28 ILE C CA 1
ATOM 2977 C C . ILE C 1 30 ? -20.950 31.488 20.611 1.00 42.36 28 ILE C C 1
ATOM 2978 O O . ILE C 1 30 ? -19.985 32.075 20.119 1.00 38.67 28 ILE C O 1
ATOM 2983 N N . GLN C 1 31 ? -20.881 30.242 21.068 1.00 43.64 29 GLN C N 1
ATOM 2984 C CA . GLN C 1 31 ? -19.650 29.464 20.978 1.00 45.08 29 GLN C CA 1
ATOM 2985 C C . GLN C 1 31 ? -19.182 29.344 19.530 1.00 46.25 29 GLN C C 1
ATOM 2986 O O . GLN C 1 31 ? -18.005 29.550 19.232 1.00 47.26 29 GLN C O 1
ATOM 2992 N N . GLU C 1 32 ? -20.109 29.009 18.639 1.00 47.36 30 GLU C N 1
ATOM 2993 C CA . GLU C 1 32 ? -19.788 28.800 17.230 1.00 52.71 30 GLU C CA 1
ATOM 2994 C C . GLU C 1 32 ? -19.250 30.066 16.571 1.00 51.22 30 GLU C C 1
ATOM 2995 O O . GLU C 1 32 ? -18.258 30.022 15.846 1.00 48.90 30 GLU C O 1
ATOM 3001 N N . VAL C 1 33 ? -19.906 31.192 16.835 1.00 48.41 31 VAL C N 1
ATOM 3002 C CA . VAL C 1 33 ? -19.523 32.464 16.232 1.00 45.65 31 VAL C CA 1
ATOM 3003 C C . VAL C 1 33 ? -18.134 32.913 16.678 1.00 43.73 31 VAL C C 1
ATOM 3004 O O . VAL C 1 33 ? -17.282 33.248 15.850 1.00 41.13 31 VAL C O 1
ATOM 3008 N N . LEU C 1 34 ? -17.902 32.906 17.986 1.00 38.46 32 LEU C N 1
ATOM 3009 C CA . LEU C 1 34 ? -16.630 33.362 18.531 1.00 41.18 32 LEU C CA 1
ATOM 3010 C C . LEU C 1 34 ? -15.476 32.443 18.137 1.00 45.23 32 LEU C C 1
ATOM 3011 O O . LEU C 1 34 ? -14.352 32.904 17.940 1.00 43.35 32 LEU C O 1
ATOM 3016 N N . SER C 1 35 ? -15.757 31.149 18.008 1.00 44.87 33 SER C N 1
ATOM 3017 C CA . SER C 1 35 ? -14.753 30.192 17.555 1.00 49.55 33 SER C CA 1
ATOM 3018 C C . SER C 1 35 ? -14.362 30.483 16.110 1.00 50.05 33 SER C C 1
ATOM 3019 O O . SER C 1 35 ? -13.255 30.177 15.674 1.00 50.43 33 SER C O 1
ATOM 3022 N N . GLU C 1 36 ? -15.293 31.085 15.382 1.00 48.80 34 GLU C N 1
ATOM 3023 C CA . GLU C 1 36 ? -15.105 31.440 13.984 1.00 51.20 34 GLU C CA 1
ATOM 3024 C C . GLU C 1 36 ? -14.397 32.791 13.842 1.00 45.32 34 GLU C C 1
ATOM 3025 O O . GLU C 1 36 ? -13.667 33.030 12.878 1.00 42.04 34 GLU C O 1
ATOM 3031 N N . TYR C 1 37 ? -14.601 33.667 14.818 1.00 40.73 35 TYR C N 1
ATOM 3032 C CA . TYR C 1 37 ? -14.041 35.015 14.761 1.00 38.30 35 TYR C CA 1
ATOM 3033 C C . TYR C 1 37 ? -12.615 35.090 15.287 1.00 36.51 35 TYR C C 1
ATOM 3034 O O . TYR C 1 37 ? -11.851 35.984 14.914 1.00 35.45 35 TYR C O 1
ATOM 3043 N N . LEU C 1 38 ? -12.257 34.155 16.160 1.00 35.22 36 LEU C N 1
ATOM 3044 C CA . LEU C 1 38 ? -10.982 34.232 16.863 1.00 36.67 36 LEU C CA 1
ATOM 3045 C C . LEU C 1 38 ? -10.072 33.079 16.507 1.00 38.78 36 LEU C C 1
ATOM 3046 O O . LEU C 1 38 ? -10.524 31.948 16.350 1.00 40.35 36 LEU C O 1
ATOM 3051 N N . LEU C 1 39 ? -8.784 33.383 16.382 1.00 36.16 37 LEU C N 1
ATOM 3052 C CA . LEU C 1 39 ? -7.762 32.381 16.139 1.00 43.96 37 LEU C CA 1
ATOM 3053 C C . LEU C 1 39 ? -7.229 31.812 17.448 1.00 45.09 37 LEU C C 1
ATOM 3054 O O . LEU C 1 39 ? -6.658 30.724 17.468 1.00 47.23 37 LEU C O 1
ATOM 3059 N N . ASN C 1 40 ? -7.411 32.554 18.537 1.00 40.64 38 ASN C N 1
ATOM 3060 C CA . ASN C 1 40 ? -6.901 32.136 19.841 1.00 40.85 38 ASN C CA 1
ATOM 3061 C C . ASN C 1 40 ? -7.514 30.832 20.309 1.00 44.31 38 ASN C C 1
ATOM 3062 O O . ASN C 1 40 ? -8.662 30.534 19.974 1.00 44.65 38 ASN C O 1
ATOM 3067 N N . PRO C 1 41 ? -6.761 30.054 21.100 1.00 44.73 39 PRO C N 1
ATOM 3068 C CA . PRO C 1 41 ? -7.454 28.999 21.842 1.00 48.69 39 PRO C CA 1
ATOM 3069 C C . PRO C 1 41 ? -8.441 29.653 22.796 1.00 46.59 39 PRO C C 1
ATOM 3070 O O . PRO C 1 41 ? -8.111 30.678 23.393 1.00 39.85 39 PRO C O 1
ATOM 3074 N N . LEU C 1 42 ? -9.635 29.088 22.922 1.00 44.97 40 LEU C N 1
ATOM 3075 C CA . LEU C 1 42 ? -10.667 29.691 23.750 1.00 39.55 40 LEU C CA 1
ATOM 3076 C C . LEU C 1 42 ? -11.058 28.800 24.918 1.00 44.53 40 LEU C C 1
ATOM 3077 O O . LEU C 1 42 ? -11.050 27.574 24.808 1.00 45.91 40 LEU C O 1
ATOM 3082 N N . GLU C 1 43 ? -11.409 29.419 26.038 1.00 39.94 41 GLU C N 1
ATOM 3083 C CA . GLU C 1 43 ? -12.000 28.671 27.137 1.00 45.10 41 GLU C CA 1
ATOM 3084 C C . GLU C 1 43 ? -13.286 29.347 27.575 1.00 44.65 41 GLU C C 1
ATOM 3085 O O . GLU C 1 43 ? -13.266 30.449 28.123 1.00 38.45 41 GLU C O 1
ATOM 3091 N N . PHE C 1 44 ? -14.410 28.691 27.315 1.00 45.20 42 PHE C N 1
ATOM 3092 C CA . PHE C 1 44 ? -15.696 29.272 27.666 1.00 43.41 42 PHE C CA 1
ATOM 3093 C C . PHE C 1 44 ? -16.087 28.908 29.090 1.00 44.21 42 PHE C C 1
ATOM 3094 O O . PHE C 1 44 ? -15.806 27.806 29.563 1.00 47.45 42 PHE C O 1
ATOM 3102 N N . HIS C 1 45 ? -16.733 29.846 29.769 1.00 43.16 43 HIS C N 1
ATOM 3103 C CA . HIS C 1 45 ? -17.284 29.597 31.091 1.00 43.51 43 HIS C CA 1
ATOM 3104 C C . HIS C 1 45 ? -18.783 29.853 31.040 1.00 44.35 43 HIS C C 1
ATOM 3105 O O . HIS C 1 45 ? -19.225 30.996 30.999 1.00 45.04 43 HIS C O 1
ATOM 3112 N N . TYR C 1 46 ? -19.554 28.772 31.033 1.00 46.73 44 TYR C N 1
ATOM 3113 C CA . TYR C 1 46 ? -20.988 28.839 30.781 1.00 45.41 44 TYR C CA 1
ATOM 3114 C C . TYR C 1 46 ? -21.789 28.609 32.049 1.00 49.16 44 TYR C C 1
ATOM 3115 O O . TYR C 1 46 ? -21.438 27.764 32.873 1.00 51.06 44 TYR C O 1
ATOM 3124 N N . GLU C 1 47 ? -22.874 29.359 32.197 1.00 47.64 45 GLU C N 1
ATOM 3125 C CA . GLU C 1 47 ? -23.762 29.183 33.332 1.00 52.46 45 GLU C CA 1
ATOM 3126 C C . GLU C 1 47 ? -25.174 29.625 32.980 1.00 51.07 45 GLU C C 1
ATOM 3127 O O . GLU C 1 47 ? -25.369 30.655 32.336 1.00 42.75 45 GLU C O 1
ATOM 3133 N N . ILE C 1 48 ? -26.148 28.815 33.383 1.00 47.06 46 ILE C N 1
ATOM 3134 C CA . ILE C 1 48 ? -27.553 29.187 33.322 1.00 50.25 46 ILE C CA 1
ATOM 3135 C C . ILE C 1 48 ? -27.988 29.623 34.713 1.00 51.50 46 ILE C C 1
ATOM 3136 O O . ILE C 1 48 ? -27.747 28.916 35.689 1.00 51.68 46 ILE C O 1
ATOM 3141 N N . VAL C 1 49 ? -28.603 30.794 34.813 1.00 50.60 47 VAL C N 1
ATOM 3142 C CA . VAL C 1 49 ? -29.118 31.252 36.096 1.00 56.95 47 VAL C CA 1
ATOM 3143 C C . VAL C 1 49 ? -30.562 31.701 35.967 1.00 58.65 47 VAL C C 1
ATOM 3144 O O . VAL C 1 49 ? -30.990 32.157 34.905 1.00 59.99 47 VAL C O 1
ATOM 3148 N N . ALA C 1 50 ? -31.309 31.566 37.056 1.00 60.57 48 ALA C N 1
ATOM 3149 C CA . ALA C 1 50 ? -32.691 32.020 37.096 1.00 64.62 48 ALA C CA 1
ATOM 3150 C C . ALA C 1 50 ? -32.760 33.533 36.915 1.00 66.84 48 ALA C C 1
ATOM 3151 O O . ALA C 1 50 ? -31.791 34.244 37.182 1.00 65.86 48 ALA C O 1
ATOM 3153 N N . ASP C 1 51 ? -33.911 34.019 36.463 1.00 69.57 49 ASP C N 1
ATOM 3154 C CA . ASP C 1 51 ? -34.122 35.446 36.233 1.00 73.03 49 ASP C CA 1
ATOM 3155 C C . ASP C 1 51 ? -34.172 36.269 37.517 1.00 76.03 49 ASP C C 1
ATOM 3156 O O . ASP C 1 51 ? -35.085 37.072 37.708 1.00 76.93 49 ASP C O 1
ATOM 3161 N N . GLU C 1 52 ? -33.199 36.069 38.398 1.00 50.44 50 GLU C N 1
ATOM 3162 C CA A GLU C 1 52 ? -33.116 36.861 39.616 0.50 51.39 50 GLU C CA 1
ATOM 3163 C CA B GLU C 1 52 ? -33.105 36.841 39.630 0.50 51.42 50 GLU C CA 1
ATOM 3164 C C . GLU C 1 52 ? -31.897 37.765 39.547 1.00 47.99 50 GLU C C 1
ATOM 3165 O O . GLU C 1 52 ? -30.788 37.310 39.262 1.00 45.84 50 GLU C O 1
ATOM 3176 N N . ARG C 1 53 ? -32.111 39.055 39.794 1.00 43.64 51 ARG C N 1
ATOM 3177 C CA . ARG C 1 53 ? -31.051 40.046 39.601 1.00 46.76 51 ARG C CA 1
ATOM 3178 C C . ARG C 1 53 ? -29.787 39.731 40.402 1.00 46.17 51 ARG C C 1
ATOM 3179 O O . ARG C 1 53 ? -28.685 39.794 39.864 1.00 46.50 51 ARG C O 1
ATOM 3187 N N . ASP C 1 54 ? -29.941 39.381 41.675 1.00 45.98 52 ASP C N 1
ATOM 3188 C CA . ASP C 1 54 ? -28.771 39.115 42.506 1.00 48.63 52 ASP C CA 1
ATOM 3189 C C . ASP C 1 54 ? -27.953 37.926 41.995 1.00 49.53 52 ASP C C 1
ATOM 3190 O O . ASP C 1 54 ? -26.725 37.967 42.006 1.00 45.98 52 ASP C O 1
ATOM 3195 N N . LEU C 1 55 ? -28.630 36.871 41.546 1.00 48.74 53 LEU C N 1
ATOM 3196 C CA . LEU C 1 55 ? -27.935 35.691 41.034 1.00 43.88 53 LEU C CA 1
ATOM 3197 C C . LEU C 1 55 ? -27.141 36.011 39.771 1.00 39.99 53 LEU C C 1
ATOM 3198 O O . LEU C 1 55 ? -26.004 35.557 39.604 1.00 38.35 53 LEU C O 1
ATOM 3203 N N . ILE C 1 56 ? -27.742 36.791 38.879 1.00 40.08 54 ILE C N 1
ATOM 3204 C CA . ILE C 1 56 ? -27.065 37.198 37.652 1.00 37.95 54 ILE C CA 1
ATOM 3205 C C . ILE C 1 56 ? -25.865 38.080 37.964 1.00 38.20 54 ILE C C 1
ATOM 3206 O O . ILE C 1 56 ? -24.793 37.894 37.390 1.00 35.49 54 ILE C O 1
ATOM 3211 N N . GLU C 1 57 ? -26.044 39.028 38.882 1.00 35.84 55 GLU C N 1
ATOM 3212 C CA . GLU C 1 57 ? -24.932 39.840 39.369 1.00 33.34 55 GLU C CA 1
ATOM 3213 C C . GLU C 1 57 ? -23.775 38.980 39.863 1.00 36.86 55 GLU C C 1
ATOM 3214 O O . GLU C 1 57 ? -22.635 39.166 39.439 1.00 37.36 55 GLU C O 1
ATOM 3220 N N . LYS C 1 58 ? -24.075 38.037 40.755 1.00 37.51 56 LYS C N 1
ATOM 3221 C CA . LYS C 1 58 ? -23.054 37.152 41.312 1.00 43.20 56 LYS C CA 1
ATOM 3222 C C . LYS C 1 58 ? -22.355 36.355 40.217 1.00 43.05 56 LYS C C 1
ATOM 3223 O O . LYS C 1 58 ? -21.144 36.154 40.263 1.00 43.12 56 LYS C O 1
ATOM 3229 N N . SER C 1 59 ? -23.122 35.911 39.226 1.00 41.68 57 SER C N 1
ATOM 3230 C CA . SER C 1 59 ? -22.576 35.093 38.149 1.00 43.86 57 SER C CA 1
ATOM 3231 C C . SER C 1 59 ? -21.636 35.897 37.249 1.00 38.17 57 SER C C 1
ATOM 3232 O O . SER C 1 59 ? -20.570 35.415 36.861 1.00 38.86 57 SER C O 1
ATOM 3235 N N . LEU C 1 60 ? -22.035 37.119 36.915 1.00 36.03 58 LEU C N 1
ATOM 3236 C CA . LEU C 1 60 ? -21.175 38.011 36.139 1.00 34.62 58 LEU C CA 1
ATOM 3237 C C . LEU C 1 60 ? -19.879 38.290 36.899 1.00 35.98 58 LEU C C 1
ATOM 3238 O O . LEU C 1 60 ? -18.787 38.280 36.326 1.00 32.45 58 LEU C O 1
ATOM 3243 N N . ILE C 1 61 ? -20.015 38.532 38.197 1.00 37.09 59 ILE C N 1
ATOM 3244 C CA . ILE C 1 61 ? -18.873 38.847 39.037 1.00 37.65 59 ILE C CA 1
ATOM 3245 C C . ILE C 1 61 ? -17.919 37.659 39.087 1.00 39.29 59 ILE C C 1
ATOM 3246 O O . ILE C 1 61 ? -16.703 37.832 39.024 1.00 40.84 59 ILE C O 1
ATOM 3251 N N . LYS C 1 62 ? -18.480 36.453 39.162 1.00 36.69 60 LYS C N 1
ATOM 3252 C CA . LYS C 1 62 ? -17.677 35.235 39.193 1.00 38.97 60 LYS C CA 1
ATOM 3253 C C . LYS C 1 62 ? -16.900 35.064 37.888 1.00 38.62 60 LYS C C 1
ATOM 3254 O O . LYS C 1 62 ? -15.721 34.735 37.904 1.00 40.84 60 LYS C O 1
ATOM 3260 N N . MET C 1 63 ? -17.560 35.299 36.760 1.00 36.83 61 MET C N 1
ATOM 3261 C CA . MET C 1 63 ? -16.906 35.141 35.461 1.00 36.49 61 MET C CA 1
ATOM 3262 C C . MET C 1 63 ? -15.755 36.131 35.285 1.00 36.86 61 MET C C 1
ATOM 3263 O O . MET C 1 63 ? -14.676 35.772 34.808 1.00 38.59 61 MET C O 1
ATOM 3268 N N . CYS C 1 64 ? -15.991 37.381 35.674 1.00 36.18 62 CYS C N 1
ATOM 3269 C CA . CYS C 1 64 ? -14.963 38.411 35.591 1.00 33.48 62 CYS C CA 1
ATOM 3270 C C . CYS C 1 64 ? -13.837 38.207 36.595 1.00 37.75 62 CYS C C 1
ATOM 3271 O O . CYS C 1 64 ? -12.667 38.170 36.220 1.00 40.08 62 CYS C O 1
ATOM 3274 N N . ASP C 1 65 ? -14.192 38.073 37.870 1.00 35.52 63 ASP C N 1
ATOM 3275 C CA . ASP C 1 65 ? -13.206 38.112 38.950 1.00 36.06 63 ASP C CA 1
ATOM 3276 C C . ASP C 1 65 ? -12.463 36.791 39.159 1.00 43.67 63 ASP C C 1
ATOM 3277 O O . ASP C 1 65 ? -11.276 36.788 39.491 1.00 43.97 63 ASP C O 1
ATOM 3282 N N . GLU C 1 66 ? -13.154 35.672 38.972 1.00 45.24 64 GLU C N 1
ATOM 3283 C CA . GLU C 1 66 ? -12.556 34.375 39.271 1.00 48.92 64 GLU C CA 1
ATOM 3284 C C . GLU C 1 66 ? -12.077 33.654 38.019 1.00 47.34 64 GLU C C 1
ATOM 3285 O O . GLU C 1 66 ? -10.944 33.176 37.965 1.00 45.26 64 GLU C O 1
ATOM 3291 N N . TYR C 1 67 ? -12.947 33.572 37.018 1.00 44.25 65 TYR C N 1
ATOM 3292 C CA . TYR C 1 67 ? -12.617 32.904 35.765 1.00 45.38 65 TYR C CA 1
ATOM 3293 C C . TYR C 1 67 ? -11.769 33.810 34.876 1.00 43.61 65 TYR C C 1
ATOM 3294 O O . TYR C 1 67 ? -11.258 33.376 33.844 1.00 43.17 65 TYR C O 1
ATOM 3303 N N . GLN C 1 68 ? -11.638 35.068 35.291 1.00 39.49 66 GLN C N 1
ATOM 3304 C CA . GLN C 1 68 ? -10.842 36.071 34.584 1.00 40.35 66 GLN C CA 1
ATOM 3305 C C . GLN C 1 68 ? -11.196 36.158 33.099 1.00 36.71 66 GLN C C 1
ATOM 3306 O O . GLN C 1 68 ? -10.317 36.135 32.239 1.00 35.64 66 GLN C O 1
ATOM 3312 N N . CYS C 1 69 ? -12.487 36.260 32.806 1.00 35.83 67 CYS C N 1
ATOM 3313 C CA . CYS C 1 69 ? -12.945 36.360 31.428 1.00 33.17 67 CYS C CA 1
ATOM 3314 C C . CYS C 1 69 ? -12.606 37.705 30.813 1.00 33.45 67 CYS C C 1
ATOM 3315 O O . CYS C 1 69 ? -12.801 38.754 31.434 1.00 36.72 67 CYS C O 1
ATOM 3318 N N . ASP C 1 70 ? -12.107 37.668 29.581 1.00 31.79 68 ASP C N 1
ATOM 3319 C CA . ASP C 1 70 ? -11.825 38.884 28.822 1.00 27.26 68 ASP C CA 1
ATOM 3320 C C . ASP C 1 70 ? -13.111 39.453 28.252 1.00 29.43 68 ASP C C 1
ATOM 3321 O O . ASP C 1 70 ? -13.320 40.669 28.237 1.00 26.65 68 ASP C O 1
ATOM 3326 N N . LEU C 1 71 ? -13.970 38.553 27.789 1.00 27.83 69 LEU C N 1
ATOM 3327 C CA . LEU C 1 71 ? -15.291 38.899 27.280 1.00 23.63 69 LEU C CA 1
ATOM 3328 C C . LEU C 1 71 ? -16.345 38.107 28.033 1.00 28.91 69 LEU C C 1
ATOM 3329 O O . LEU C 1 71 ? -16.207 36.898 28.221 1.00 29.90 69 LEU C O 1
ATOM 3334 N N . VAL C 1 72 ? -17.391 38.795 28.479 1.00 26.64 70 VAL C N 1
ATOM 3335 C CA . VAL C 1 72 ? -18.514 38.125 29.112 1.00 30.11 70 VAL C CA 1
ATOM 3336 C C . VAL C 1 72 ? -19.766 38.518 28.356 1.00 28.75 70 VAL C C 1
ATOM 3337 O O . VAL C 1 72 ? -20.060 39.700 28.240 1.00 28.41 70 VAL C O 1
ATOM 3341 N N . VAL C 1 73 ? -20.500 37.544 27.828 1.00 32.32 71 VAL C N 1
ATOM 3342 C CA . VAL C 1 73 ? -21.755 37.875 27.156 1.00 33.62 71 VAL C CA 1
ATOM 3343 C C . VAL C 1 73 ? -22.966 37.209 27.801 1.00 29.48 71 VAL C C 1
ATOM 3344 O O . VAL C 1 73 ? -22.895 36.077 28.276 1.00 30.17 71 VAL C O 1
ATOM 3348 N N . THR C 1 74 ? -24.085 37.929 27.814 1.00 29.84 72 THR C N 1
ATOM 3349 C CA . THR C 1 74 ? -25.327 37.394 28.353 1.00 29.40 72 THR C CA 1
ATOM 3350 C C . THR C 1 74 ? -26.319 37.216 27.228 1.00 30.75 72 THR C C 1
ATOM 3351 O O . THR C 1 74 ? -26.185 37.838 26.179 1.00 32.56 72 THR C O 1
ATOM 3355 N N . THR C 1 75 ? -27.323 36.377 27.446 1.00 31.23 73 THR C N 1
ATOM 3356 C CA . THR C 1 75 ? -28.352 36.177 26.439 1.00 32.28 73 THR C CA 1
ATOM 3357 C C . THR C 1 75 ? -29.718 36.160 27.117 1.00 36.29 73 THR C C 1
ATOM 3358 O O . THR C 1 75 ? -29.888 35.555 28.173 1.00 36.55 73 THR C O 1
ATOM 3362 N N . GLY C 1 76 ? -30.676 36.868 26.526 1.00 38.55 74 GLY C N 1
ATOM 3363 C CA . GLY C 1 76 ? -32.027 36.924 27.057 1.00 40.07 74 GLY C CA 1
ATOM 3364 C C . GLY C 1 76 ? -32.261 38.017 28.084 1.00 40.79 74 GLY C C 1
ATOM 3365 O O . GLY C 1 76 ? -31.314 38.635 28.578 1.00 36.06 74 GLY C O 1
ATOM 3366 N N . GLY C 1 77 ? -33.539 38.268 28.373 1.00 36.89 75 GLY C N 1
ATOM 3367 C CA . GLY C 1 77 ? -33.963 39.128 29.467 1.00 34.24 75 GLY C CA 1
ATOM 3368 C C . GLY C 1 77 ? -33.600 40.601 29.411 1.00 29.08 75 GLY C C 1
ATOM 3369 O O . GLY C 1 77 ? -33.245 41.190 30.429 1.00 28.85 75 GLY C O 1
ATOM 3370 N N . THR C 1 78 ? -33.729 41.210 28.239 1.00 25.90 76 THR C N 1
ATOM 3371 C CA . THR C 1 78 ? -33.292 42.588 28.055 1.00 27.98 76 THR C CA 1
ATOM 3372 C C . THR C 1 78 ? -34.383 43.475 27.459 1.00 28.15 76 THR C C 1
ATOM 3373 O O . THR C 1 78 ? -34.100 44.565 26.969 1.00 29.73 76 THR C O 1
ATOM 3377 N N . GLY C 1 79 ? -35.627 43.012 27.505 1.00 28.66 77 GLY C N 1
ATOM 3378 C CA . GLY C 1 79 ? -36.733 43.766 26.942 1.00 30.51 77 GLY C CA 1
ATOM 3379 C C . GLY C 1 79 ? -37.520 44.539 27.987 1.00 30.03 77 GLY C C 1
ATOM 3380 O O . GLY C 1 79 ? -37.068 44.706 29.117 1.00 31.39 77 GLY C O 1
ATOM 3381 N N . PRO C 1 80 ? -38.706 45.029 27.612 1.00 27.66 78 PRO C N 1
ATOM 3382 C CA . PRO C 1 80 ? -39.498 45.839 28.546 1.00 26.16 78 PRO C CA 1
ATOM 3383 C C . PRO C 1 80 ? -40.269 45.040 29.592 1.00 29.54 78 PRO C C 1
ATOM 3384 O O . PRO C 1 80 ? -40.771 45.640 30.545 1.00 29.95 78 PRO C O 1
ATOM 3388 N N . ALA C 1 81 ? -40.364 43.721 29.430 1.00 30.62 79 ALA C N 1
ATOM 3389 C CA . ALA C 1 81 ? -41.172 42.910 30.336 1.00 34.56 79 ALA C CA 1
ATOM 3390 C C . ALA C 1 81 ? -40.599 42.933 31.750 1.00 35.01 79 ALA C C 1
ATOM 3391 O O . ALA C 1 81 ? -39.400 43.145 31.944 1.00 35.03 79 ALA C O 1
ATOM 3393 N N . LEU C 1 82 ? -41.475 42.721 32.729 1.00 36.51 80 LEU C N 1
ATOM 3394 C CA . LEU C 1 82 ? -41.133 42.876 34.141 1.00 36.45 80 LEU C CA 1
ATOM 3395 C C . LEU C 1 82 ? -39.888 42.093 34.574 1.00 37.19 80 LEU C C 1
ATOM 3396 O O . LEU C 1 82 ? -38.995 42.651 35.214 1.00 39.06 80 LEU C O 1
ATOM 3401 N N . ARG C 1 83 ? -39.817 40.815 34.213 1.00 33.31 81 ARG C N 1
ATOM 3402 C CA . ARG C 1 83 ? -38.737 39.960 34.703 1.00 35.42 81 ARG C CA 1
ATOM 3403 C C . ARG C 1 83 ? -37.459 40.063 33.870 1.00 35.71 81 ARG C C 1
ATOM 3404 O O . ARG C 1 83 ? -36.500 39.334 34.113 1.00 36.92 81 ARG C O 1
ATOM 3412 N N . ASP C 1 84 ? -37.435 40.969 32.897 1.00 31.35 82 ASP C N 1
ATOM 3413 C CA . ASP C 1 84 ? -36.225 41.192 32.106 1.00 31.65 82 ASP C CA 1
ATOM 3414 C C . ASP C 1 84 ? -35.240 42.106 32.838 1.00 36.88 82 ASP C C 1
ATOM 3415 O O . ASP C 1 84 ? -35.197 43.311 32.592 1.00 37.16 82 ASP C O 1
ATOM 3420 N N . ILE C 1 85 ? -34.439 41.528 33.726 1.00 37.08 83 ILE C N 1
ATOM 3421 C CA . ILE C 1 85 ? -33.589 42.325 34.602 1.00 32.25 83 ILE C CA 1
ATOM 3422 C C . ILE C 1 85 ? -32.096 42.201 34.309 1.00 31.94 83 ILE C C 1
ATOM 3423 O O . ILE C 1 85 ? -31.267 42.657 35.098 1.00 34.84 83 ILE C O 1
ATOM 3428 N N . THR C 1 86 ? -31.749 41.588 33.183 1.00 25.89 84 THR C N 1
ATOM 3429 C CA . THR C 1 86 ? -30.341 41.399 32.846 1.00 27.52 84 THR C CA 1
ATOM 3430 C C . THR C 1 86 ? -29.585 42.731 32.689 1.00 30.95 84 THR C C 1
ATOM 3431 O O . THR C 1 86 ? -28.462 42.847 33.174 1.00 28.83 84 THR C O 1
ATOM 3435 N N . PRO C 1 87 ? -30.192 43.752 32.042 1.00 31.37 85 PRO C N 1
ATOM 3436 C CA . PRO C 1 87 ? -29.405 44.991 31.940 1.00 28.51 85 PRO C CA 1
ATOM 3437 C C . PRO C 1 87 ? -29.171 45.673 33.290 1.00 30.59 85 PRO C C 1
ATOM 3438 O O . PRO C 1 87 ? -28.117 46.278 33.481 1.00 30.88 85 PRO C O 1
ATOM 3442 N N . GLU C 1 88 ? -30.131 45.572 34.206 1.00 32.61 86 GLU C N 1
ATOM 3443 C CA . GLU C 1 88 ? -29.965 46.128 35.547 1.00 32.70 86 GLU C CA 1
ATOM 3444 C C . GLU C 1 88 ? -28.813 45.467 36.292 1.00 30.95 86 GLU C C 1
ATOM 3445 O O . GLU C 1 88 ? -28.023 46.136 36.960 1.00 30.39 86 GLU C O 1
ATOM 3451 N N . ALA C 1 89 ? -28.734 44.145 36.193 1.00 31.05 87 ALA C N 1
ATOM 3452 C CA . ALA C 1 89 ? -27.656 43.406 36.834 1.00 31.19 87 ALA C CA 1
ATOM 3453 C C . ALA C 1 89 ? -26.325 43.792 36.214 1.00 30.97 87 ALA C C 1
ATOM 3454 O O . ALA C 1 89 ? -25.317 43.925 36.909 1.00 33.15 87 ALA C O 1
ATOM 3456 N N . THR C 1 90 ? -26.330 43.972 34.898 1.00 26.42 88 THR C N 1
ATOM 3457 C CA . THR C 1 90 ? -25.116 44.308 34.166 1.00 25.31 88 THR C CA 1
ATOM 3458 C C . THR C 1 90 ? -24.568 45.650 34.606 1.00 27.55 88 THR C C 1
ATOM 3459 O O . THR C 1 90 ? -23.370 45.798 34.848 1.00 30.04 88 THR C O 1
ATOM 3463 N N . LYS C 1 91 ? -25.462 46.624 34.729 1.00 27.33 89 LYS C N 1
ATOM 3464 C CA A LYS C 1 91 ? -25.084 47.970 35.117 0.50 29.00 89 LYS C CA 1
ATOM 3465 C CA B LYS C 1 91 ? -25.066 47.972 35.110 0.50 28.96 89 LYS C CA 1
ATOM 3466 C C . LYS C 1 91 ? -24.495 47.978 36.518 1.00 28.82 89 LYS C C 1
ATOM 3467 O O . LYS C 1 91 ? -23.561 48.724 36.809 1.00 30.18 89 LYS C O 1
ATOM 3478 N N . LYS C 1 92 ? -25.055 47.140 37.384 1.00 29.04 90 LYS C N 1
ATOM 3479 C CA . LYS C 1 92 ? -24.634 47.101 38.777 1.00 32.18 90 LYS C CA 1
ATOM 3480 C C . LYS C 1 92 ? -23.202 46.600 38.932 1.00 31.18 90 LYS C C 1
ATOM 3481 O O . LYS C 1 92 ? -22.476 47.065 39.808 1.00 31.54 90 LYS C O 1
ATOM 3487 N N . VAL C 1 93 ? -22.784 45.661 38.092 1.00 29.02 91 VAL C N 1
ATOM 3488 C CA . VAL C 1 93 ? -21.460 45.077 38.274 1.00 31.12 91 VAL C CA 1
ATOM 3489 C C . VAL C 1 93 ? -20.388 45.800 37.457 1.00 29.33 91 VAL C C 1
ATOM 3490 O O . VAL C 1 93 ? -19.203 45.633 37.716 1.00 30.98 91 VAL C O 1
ATOM 3494 N N . CYS C 1 94 ? -20.796 46.602 36.479 1.00 27.86 92 CYS C N 1
ATOM 3495 C CA . CYS C 1 94 ? -19.828 47.349 35.674 1.00 28.07 92 CYS C CA 1
ATOM 3496 C C . CYS C 1 94 ? -19.433 48.676 36.317 1.00 31.93 92 CYS C C 1
ATOM 3497 O O . CYS C 1 94 ? -20.221 49.294 37.026 1.00 28.96 92 CYS C O 1
ATOM 3500 N N . GLN C 1 95 ? -18.200 49.104 36.068 1.00 26.78 93 GLN C N 1
ATOM 3501 C CA . GLN C 1 95 ? -17.699 50.377 36.576 1.00 27.88 93 GLN C CA 1
ATOM 3502 C C . GLN C 1 95 ? -17.953 51.516 35.587 1.00 30.35 93 GLN C C 1
ATOM 3503 O O . GLN C 1 95 ? -18.299 52.628 35.981 1.00 32.58 93 GLN C O 1
ATOM 3509 N N . LYS C 1 96 ? -17.770 51.225 34.304 1.00 28.83 94 LYS C N 1
ATOM 3510 C CA . LYS C 1 96 ? -18.060 52.170 33.231 1.00 27.23 94 LYS C CA 1
ATOM 3511 C C . LYS C 1 96 ? -19.019 51.502 32.266 1.00 27.93 94 LYS C C 1
ATOM 3512 O O . LYS C 1 96 ? -18.797 50.356 31.902 1.00 28.92 94 LYS C O 1
ATOM 3518 N N . MET C 1 97 ? -20.068 52.200 31.837 1.00 24.48 95 MET C N 1
ATOM 3519 C CA . MET C 1 97 ? -20.897 51.672 30.754 1.00 22.55 95 MET C CA 1
ATOM 3520 C C . MET C 1 97 ? -20.445 52.251 29.416 1.00 22.01 95 MET C C 1
ATOM 3521 O O . MET C 1 97 ? -19.863 53.337 29.364 1.00 21.79 95 MET C O 1
ATOM 3526 N N . LEU C 1 98 ? -20.712 51.515 28.339 1.00 20.76 96 LEU C N 1
ATOM 3527 C CA . LEU C 1 98 ? -20.354 51.943 26.990 1.00 20.38 96 LEU C CA 1
ATOM 3528 C C . LEU C 1 98 ? -21.613 52.087 26.132 1.00 24.02 96 LEU C C 1
ATOM 3529 O O . LEU C 1 98 ? -22.035 51.129 25.482 1.00 23.67 96 LEU C O 1
ATOM 3534 N N . PRO C 1 99 ? -22.221 53.280 26.129 1.00 23.32 97 PRO C N 1
ATOM 3535 C CA . PRO C 1 99 ? -23.512 53.450 25.446 1.00 25.63 97 PRO C CA 1
ATOM 3536 C C . PRO C 1 99 ? -23.426 53.205 23.937 1.00 25.19 97 PRO C C 1
ATOM 3537 O O . PRO C 1 99 ? -24.438 52.867 23.326 1.00 26.54 97 PRO C O 1
ATOM 3541 N N . GLY C 1 100 ? -22.237 53.348 23.359 1.00 22.83 98 GLY C N 1
ATOM 3542 C CA . GLY C 1 100 ? -22.053 53.105 21.933 1.00 22.08 98 GLY C CA 1
ATOM 3543 C C . GLY C 1 100 ? -22.443 51.701 21.491 1.00 26.88 98 GLY C C 1
ATOM 3544 O O . GLY C 1 100 ? -22.943 51.507 20.377 1.00 23.79 98 GLY C O 1
ATOM 3545 N N . PHE C 1 101 ? -22.212 50.716 22.355 1.00 28.32 99 PHE C N 1
ATOM 3546 C CA . PHE C 1 101 ? -22.573 49.336 22.039 1.00 23.87 99 PHE C CA 1
ATOM 3547 C C . PHE C 1 101 ? -24.080 49.173 21.953 1.00 24.99 99 PHE C C 1
ATOM 3548 O O . PHE C 1 101 ? -24.590 48.574 21.011 1.00 23.84 99 PHE C O 1
ATOM 3556 N N . GLY C 1 102 ? -24.786 49.699 22.946 1.00 23.07 100 GLY C N 1
ATOM 3557 C CA . GLY C 1 102 ? -26.242 49.637 22.960 1.00 25.27 100 GLY C CA 1
ATOM 3558 C C . GLY C 1 102 ? -26.853 50.307 21.748 1.00 25.35 100 GLY C C 1
ATOM 3559 O O . GLY C 1 102 ? -27.798 49.787 21.138 1.00 24.83 100 GLY C O 1
ATOM 3560 N N . GLU C 1 103 ? -26.312 51.470 21.392 1.00 23.67 101 GLU C N 1
ATOM 3561 C CA . GLU C 1 103 ? -26.779 52.201 20.219 1.00 25.80 101 GLU C CA 1
ATOM 3562 C C . GLU C 1 103 ? -26.622 51.367 18.952 1.00 24.64 101 GLU C C 1
ATOM 3563 O O . GLU C 1 103 ? -27.552 51.252 18.149 1.00 27.06 101 GLU C O 1
ATOM 3569 N N . LEU C 1 104 ? -25.436 50.792 18.778 1.00 25.38 102 LEU C N 1
ATOM 3570 C CA . LEU C 1 104 ? -25.134 50.006 17.585 1.00 27.67 102 LEU C CA 1
ATOM 3571 C C . LEU C 1 104 ? -25.996 48.747 17.508 1.00 27.89 102 LEU C C 1
ATOM 3572 O O . LEU C 1 104 ? -26.482 48.388 16.439 1.00 27.76 102 LEU C O 1
ATOM 3577 N N . MET C 1 105 ? -26.185 48.075 18.638 1.00 24.71 103 MET C N 1
ATOM 3578 C CA . MET C 1 105 ? -26.954 46.832 18.637 1.00 24.49 103 MET C CA 1
ATOM 3579 C C . MET C 1 105 ? -28.416 47.106 18.278 1.00 26.63 103 MET C C 1
ATOM 3580 O O . MET C 1 105 ? -29.051 46.330 17.546 1.00 26.68 103 MET C O 1
ATOM 3585 N N . ARG C 1 106 ? -28.938 48.229 18.757 1.00 22.85 104 ARG C N 1
ATOM 3586 C CA . ARG C 1 106 ? -30.304 48.611 18.421 1.00 24.15 104 ARG C CA 1
ATOM 3587 C C . ARG C 1 106 ? -30.437 49.035 16.957 1.00 27.15 104 ARG C C 1
ATOM 3588 O O . ARG C 1 106 ? -31.409 48.680 16.294 1.00 29.56 104 ARG C O 1
ATOM 3596 N N . MET C 1 107 ? -29.468 49.797 16.457 1.00 26.28 105 MET C N 1
ATOM 3597 C CA . MET C 1 107 ? -29.502 50.239 15.063 1.00 34.81 105 MET C CA 1
ATOM 3598 C C . MET C 1 107 ? -29.412 49.068 14.095 1.00 36.54 105 MET C C 1
ATOM 3599 O O . MET C 1 107 ? -30.091 49.050 13.069 1.00 33.67 105 MET C O 1
ATOM 3604 N N . THR C 1 108 ? -28.559 48.103 14.424 1.00 35.05 106 THR C N 1
ATOM 3605 C CA . THR C 1 108 ? -28.408 46.896 13.623 1.00 36.85 106 THR C CA 1
ATOM 3606 C C . THR C 1 108 ? -29.731 46.144 13.497 1.00 39.88 106 THR C C 1
ATOM 3607 O O . THR C 1 108 ? -30.148 45.777 12.399 1.00 39.85 106 THR C O 1
ATOM 3611 N N . SER C 1 109 ? -30.392 45.936 14.632 1.00 37.70 107 SER C N 1
ATOM 3612 C CA A SER C 1 109 ? -31.649 45.201 14.655 0.50 39.22 107 SER C CA 1
ATOM 3613 C CA B SER C 1 109 ? -31.654 45.207 14.668 0.50 39.22 107 SER C CA 1
ATOM 3614 C C . SER C 1 109 ? -32.781 46.003 14.015 1.00 40.63 107 SER C C 1
ATOM 3615 O O . SER C 1 109 ? -33.719 45.428 13.458 1.00 44.82 107 SER C O 1
ATOM 3620 N N . LEU C 1 110 ? -32.679 47.330 14.078 1.00 39.20 108 LEU C N 1
ATOM 3621 C CA . LEU C 1 110 ? -33.722 48.207 13.547 1.00 39.37 108 LEU C CA 1
ATOM 3622 C C . LEU C 1 110 ? -33.813 48.161 12.023 1.00 43.24 108 LEU C C 1
ATOM 3623 O O . LEU C 1 110 ? -34.835 48.535 11.449 1.00 42.63 108 LEU C O 1
ATOM 3628 N N . LYS C 1 111 ? -32.756 47.700 11.365 1.00 45.09 109 LYS C N 1
ATOM 3629 C CA . LYS C 1 111 ? -32.817 47.537 9.918 1.00 53.09 109 LYS C CA 1
ATOM 3630 C C . LYS C 1 111 ? -33.744 46.367 9.594 1.00 54.15 109 LYS C C 1
ATOM 3631 O O . LYS C 1 111 ? -34.275 46.263 8.487 1.00 57.15 109 LYS C O 1
ATOM 3637 N N . TYR C 1 112 ? -33.947 45.499 10.580 1.00 52.28 110 TYR C N 1
ATOM 3638 C CA . TYR C 1 112 ? -34.831 44.352 10.427 1.00 57.85 110 TYR C CA 1
ATOM 3639 C C . TYR C 1 112 ? -36.226 44.624 10.988 1.00 52.96 110 TYR C C 1
ATOM 3640 O O . TYR C 1 112 ? -37.214 44.596 10.253 1.00 52.82 110 TYR C O 1
ATOM 3649 N N . VAL C 1 113 ? -36.302 44.890 12.290 1.00 45.89 111 VAL C N 1
ATOM 3650 C CA . VAL C 1 113 ? -37.594 44.989 12.965 1.00 39.92 111 VAL C CA 1
ATOM 3651 C C . VAL C 1 113 ? -37.756 46.307 13.728 1.00 37.40 111 VAL C C 1
ATOM 3652 O O . VAL C 1 113 ? -36.828 46.771 14.381 1.00 34.04 111 VAL C O 1
ATOM 3656 N N . PRO C 1 114 ? -38.947 46.922 13.630 1.00 37.06 112 PRO C N 1
ATOM 3657 C CA . PRO C 1 114 ? -39.224 48.193 14.312 1.00 36.88 112 PRO C CA 1
ATOM 3658 C C . PRO C 1 114 ? -39.114 48.081 15.829 1.00 34.12 112 PRO C C 1
ATOM 3659 O O . PRO C 1 114 ? -38.812 49.064 16.510 1.00 35.30 112 PRO C O 1
ATOM 3663 N N . THR C 1 115 ? -39.338 46.884 16.355 1.00 30.39 113 THR C N 1
ATOM 3664 C CA . THR C 1 115 ? -39.354 46.688 17.801 1.00 28.71 113 THR C CA 1
ATOM 3665 C C . THR C 1 115 ? -37.950 46.603 18.395 1.00 28.61 113 THR C C 1
ATOM 3666 O O . THR C 1 115 ? -37.782 46.386 19.598 1.00 26.61 113 THR C O 1
ATOM 3670 N N . ALA C 1 116 ? -36.940 46.807 17.553 1.00 27.26 114 ALA C N 1
ATOM 3671 C CA . ALA C 1 116 ? -35.561 46.890 18.012 1.00 29.79 114 ALA C CA 1
ATOM 3672 C C . ALA C 1 116 ? -35.373 47.960 19.086 1.00 26.77 114 ALA C C 1
ATOM 3673 O O . ALA C 1 116 ? -34.506 47.829 19.953 1.00 25.22 114 ALA C O 1
ATOM 3675 N N . ILE C 1 117 ? -36.184 49.014 19.049 1.00 26.31 115 ILE C N 1
ATOM 3676 C CA . ILE C 1 117 ? -35.988 50.121 19.982 1.00 23.81 115 ILE C CA 1
ATOM 3677 C C . ILE C 1 117 ? -36.462 49.764 21.382 1.00 24.33 115 ILE C C 1
ATOM 3678 O O . ILE C 1 117 ? -36.253 50.527 22.324 1.00 28.49 115 ILE C O 1
ATOM 3683 N N . LEU C 1 118 ? -37.100 48.607 21.521 1.00 22.76 116 LEU C N 1
ATOM 3684 C CA . LEU C 1 118 ? -37.568 48.146 22.829 1.00 23.50 116 LEU C CA 1
ATOM 3685 C C . LEU C 1 118 ? -36.437 47.547 23.662 1.00 27.21 116 LEU C C 1
ATOM 3686 O O . LEU C 1 118 ? -36.563 47.381 24.878 1.00 27.78 116 LEU C O 1
ATOM 3691 N N . SER C 1 119 ? -35.337 47.203 23.000 1.00 26.13 117 SER C N 1
ATOM 3692 C CA . SER C 1 119 ? -34.240 46.504 23.664 1.00 26.49 117 SER C CA 1
ATOM 3693 C C . SER C 1 119 ? -33.452 47.386 24.628 1.00 24.55 117 SER C C 1
ATOM 3694 O O . SER C 1 119 ? -33.157 48.546 24.332 1.00 30.91 117 SER C O 1
ATOM 3697 N N . ARG C 1 120 ? -33.100 46.822 25.780 1.00 24.30 118 ARG C N 1
ATOM 3698 C CA . ARG C 1 120 ? -32.277 47.533 26.748 1.00 24.36 118 ARG C CA 1
ATOM 3699 C C . ARG C 1 120 ? -30.884 46.910 26.837 1.00 25.51 118 ARG C C 1
ATOM 3700 O O . ARG C 1 120 ? -30.165 47.119 27.818 1.00 25.34 118 ARG C O 1
ATOM 3708 N N . GLN C 1 121 ? -30.506 46.150 25.808 1.00 25.92 119 GLN C N 1
ATOM 3709 C CA . GLN C 1 121 ? -29.162 45.565 25.738 1.00 23.57 119 GLN C CA 1
ATOM 3710 C C . GLN C 1 121 ? -28.085 46.625 25.894 1.00 25.69 119 GLN C C 1
ATOM 3711 O O . GLN C 1 121 ? -28.152 47.685 25.274 1.00 26.16 119 GLN C O 1
ATOM 3717 N N . SER C 1 122 ? -27.085 46.330 26.719 1.00 25.20 120 SER C N 1
ATOM 3718 C CA A SER C 1 122 ? -26.024 47.277 27.027 0.50 24.17 120 SER C CA 1
ATOM 3719 C CA B SER C 1 122 ? -26.013 47.290 26.940 0.50 23.53 120 SER C CA 1
ATOM 3720 C C . SER C 1 122 ? -24.656 46.604 27.012 1.00 24.44 120 SER C C 1
ATOM 3721 O O . SER C 1 122 ? -24.543 45.401 26.787 1.00 23.11 120 SER C O 1
ATOM 3726 N N . ALA C 1 123 ? -23.624 47.391 27.286 1.00 24.52 121 ALA C N 1
ATOM 3727 C CA . ALA C 1 123 ? -22.279 46.870 27.432 1.00 24.87 121 ALA C CA 1
ATOM 3728 C C . ALA C 1 123 ? -21.531 47.749 28.416 1.00 23.53 121 ALA C C 1
ATOM 3729 O O . ALA C 1 123 ? -21.851 48.928 28.579 1.00 24.54 121 ALA C O 1
ATOM 3731 N N . GLY C 1 124 ? -20.546 47.173 29.089 1.00 22.13 122 GLY C N 1
ATOM 3732 C CA . GLY C 1 124 ? -19.793 47.925 30.068 1.00 21.38 122 GLY C CA 1
ATOM 3733 C C . GLY C 1 124 ? -18.529 47.201 30.482 1.00 22.99 122 GLY C C 1
ATOM 3734 O O . GLY C 1 124 ? -18.304 46.056 30.098 1.00 26.15 122 GLY C O 1
ATOM 3735 N N . ILE C 1 125 ? -17.716 47.886 31.279 1.00 23.06 123 ILE C N 1
ATOM 3736 C CA . ILE C 1 125 ? -16.427 47.382 31.728 1.00 20.28 123 ILE C CA 1
ATOM 3737 C C . ILE C 1 125 ? -16.437 47.054 33.214 1.00 24.97 123 ILE C C 1
ATOM 3738 O O . ILE C 1 125 ? -16.873 47.864 34.030 1.00 25.19 123 ILE C O 1
ATOM 3743 N N . ARG C 1 126 ? -15.961 45.865 33.561 1.00 25.38 124 ARG C N 1
ATOM 3744 C CA . ARG C 1 126 ? -15.627 45.551 34.942 1.00 23.47 124 ARG C CA 1
ATOM 3745 C C . ARG C 1 126 ? -14.174 45.103 34.985 1.00 26.36 124 ARG C C 1
ATOM 3746 O O . ARG C 1 126 ? -13.853 44.002 34.543 1.00 32.36 124 ARG C O 1
ATOM 3754 N N . ASN C 1 127 ? -13.311 45.967 35.513 1.00 25.21 125 ASN C N 1
ATOM 3755 C CA . ASN C 1 127 ? -11.882 45.694 35.582 1.00 26.73 125 ASN C CA 1
ATOM 3756 C C . ASN C 1 127 ? -11.336 45.337 34.199 1.00 28.58 125 ASN C C 1
ATOM 3757 O O . ASN C 1 127 ? -11.371 46.167 33.295 1.00 30.02 125 ASN C O 1
ATOM 3762 N N . LYS C 1 128 ? -10.848 44.112 34.024 1.00 27.77 126 LYS C N 1
ATOM 3763 C CA . LYS C 1 128 ? -10.289 43.725 32.730 1.00 28.11 126 LYS C CA 1
ATOM 3764 C C . LYS C 1 128 ? -11.277 42.930 31.875 1.00 30.79 126 LYS C C 1
ATOM 3765 O O . LYS C 1 128 ? -10.875 42.153 31.003 1.00 29.87 126 LYS C O 1
ATOM 3771 N N . SER C 1 129 ? -12.569 43.124 32.124 1.00 29.50 127 SER C N 1
ATOM 3772 C CA . SER C 1 129 ? -13.597 42.356 31.430 1.00 27.37 127 SER C CA 1
ATOM 3773 C C . SER C 1 129 ? -14.570 43.274 30.700 1.00 27.10 127 SER C C 1
ATOM 3774 O O . SER C 1 129 ? -15.047 44.255 31.262 1.00 26.36 127 SER C O 1
ATOM 3777 N N . LEU C 1 130 ? -14.848 42.954 29.441 1.00 25.00 128 LEU C N 1
ATOM 3778 C CA . LEU C 1 130 ? -15.925 43.604 28.704 1.00 24.60 128 LEU C CA 1
ATOM 3779 C C . LEU C 1 130 ? -17.179 42.742 28.794 1.00 25.86 128 LEU C C 1
ATOM 3780 O O . LEU C 1 130 ? -17.146 41.558 28.443 1.00 25.69 128 LEU C O 1
ATOM 3785 N N . ILE C 1 131 ? -18.269 43.323 29.295 1.00 24.16 129 ILE C N 1
ATOM 3786 C CA . ILE C 1 131 ? -19.548 42.618 29.387 1.00 26.06 129 ILE C CA 1
ATOM 3787 C C . ILE C 1 131 ? -20.531 43.193 28.379 1.00 24.60 129 ILE C C 1
ATOM 3788 O O . ILE C 1 131 ? -20.695 44.405 28.296 1.00 25.61 129 ILE C O 1
ATOM 3793 N N . ILE C 1 132 ? -21.173 42.317 27.611 1.00 25.20 130 ILE C N 1
ATOM 3794 C CA . ILE C 1 132 ? -22.141 42.731 26.599 1.00 24.50 130 ILE C CA 1
ATOM 3795 C C . ILE C 1 132 ? -23.397 41.878 26.684 1.00 23.07 130 ILE C C 1
ATOM 3796 O O . ILE C 1 132 ? -23.312 40.652 26.764 1.00 24.91 130 ILE C O 1
ATOM 3801 N N . ASN C 1 133 ? -24.557 42.530 26.654 1.00 22.08 131 ASN C N 1
ATOM 3802 C CA . ASN C 1 133 ? -25.834 41.831 26.567 1.00 23.96 131 ASN C CA 1
ATOM 3803 C C . ASN C 1 133 ? -26.176 41.530 25.116 1.00 28.43 131 ASN C C 1
ATOM 3804 O O . ASN C 1 133 ? -26.271 42.446 24.302 1.00 26.98 131 ASN C O 1
ATOM 3809 N N . LEU C 1 134 ? -26.390 40.256 24.803 1.00 25.40 132 LEU C N 1
ATOM 3810 C CA . LEU C 1 134 ? -26.729 39.840 23.446 1.00 27.79 132 LEU C CA 1
ATOM 3811 C C . LEU C 1 134 ? -28.207 39.454 23.346 1.00 31.31 132 LEU C C 1
ATOM 3812 O O . LEU C 1 134 ? -28.878 39.308 24.367 1.00 33.21 132 LEU C O 1
ATOM 3817 N N . PRO C 1 135 ? -28.728 39.292 22.115 1.00 34.80 133 PRO C N 1
ATOM 3818 C CA . PRO C 1 135 ? -30.124 38.858 21.988 1.00 39.75 133 PRO C CA 1
ATOM 3819 C C . PRO C 1 135 ? -30.348 37.433 22.503 1.00 44.58 133 PRO C C 1
ATOM 3820 O O . PRO C 1 135 ? -29.432 36.808 23.042 1.00 43.51 133 PRO C O 1
ATOM 3824 N N . GLY C 1 136 ? -31.563 36.929 22.326 1.00 45.20 134 GLY C N 1
ATOM 3825 C CA . GLY C 1 136 ? -31.930 35.628 22.851 1.00 52.66 134 GLY C CA 1
ATOM 3826 C C . GLY C 1 136 ? -31.864 34.499 21.839 1.00 55.82 134 GLY C C 1
ATOM 3827 O O . GLY C 1 136 ? -31.608 33.352 22.203 1.00 62.56 134 GLY C O 1
ATOM 3828 N N . LYS C 1 137 ? -32.091 34.816 20.568 1.00 54.20 135 LYS C N 1
ATOM 3829 C CA . LYS C 1 137 ? -32.159 33.784 19.535 1.00 56.22 135 LYS C CA 1
ATOM 3830 C C . LYS C 1 137 ? -30.904 33.743 18.666 1.00 51.60 135 LYS C C 1
ATOM 3831 O O . LYS C 1 137 ? -30.298 34.779 18.395 1.00 45.01 135 LYS C O 1
ATOM 3837 N N . PRO C 1 138 ? -30.513 32.534 18.226 1.00 54.03 136 PRO C N 1
ATOM 3838 C CA . PRO C 1 138 ? -29.319 32.280 17.411 1.00 52.22 136 PRO C CA 1
ATOM 3839 C C . PRO C 1 138 ? -29.142 33.227 16.223 1.00 50.81 136 PRO C C 1
ATOM 3840 O O . PRO C 1 138 ? -28.044 33.747 16.042 1.00 50.67 136 PRO C O 1
ATOM 3844 N N . LYS C 1 139 ? -30.194 33.438 15.436 1.00 51.34 137 LYS C N 1
ATOM 3845 C CA . LYS C 1 139 ? -30.119 34.329 14.277 1.00 51.66 137 LYS C CA 1
ATOM 3846 C C . LYS C 1 139 ? -29.760 35.758 14.681 1.00 46.51 137 LYS C C 1
ATOM 3847 O O . LYS C 1 139 ? -28.858 36.367 14.109 1.00 43.35 137 LYS C O 1
ATOM 3853 N N . SER C 1 140 ? -30.474 36.289 15.669 1.00 47.07 138 SER C N 1
ATOM 3854 C CA . SER C 1 140 ? -30.216 37.638 16.157 1.00 42.97 138 SER C CA 1
ATOM 3855 C C . SER C 1 140 ? -28.831 37.746 16.787 1.00 39.51 138 SER C C 1
ATOM 3856 O O . SER C 1 140 ? -28.163 38.778 16.679 1.00 34.69 138 SER C O 1
ATOM 3859 N N . ILE C 1 141 ? -28.407 36.678 17.454 1.00 37.86 139 ILE C N 1
ATOM 3860 C CA . ILE C 1 141 ? -27.102 36.655 18.104 1.00 37.58 139 ILE C CA 1
ATOM 3861 C C . ILE C 1 141 ? -25.965 36.780 17.090 1.00 38.86 139 ILE C C 1
ATOM 3862 O O . ILE C 1 141 ? -25.018 37.538 17.307 1.00 35.78 139 ILE C O 1
ATOM 3867 N N . ARG C 1 142 ? -26.061 36.047 15.984 1.00 44.08 140 ARG C N 1
ATOM 3868 C CA . ARG C 1 142 ? -25.041 36.126 14.940 1.00 42.99 140 ARG C CA 1
ATOM 3869 C C . ARG C 1 142 ? -24.982 37.533 14.346 1.00 40.06 140 ARG C C 1
ATOM 3870 O O . ARG C 1 142 ? -23.903 38.103 14.194 1.00 37.34 140 ARG C O 1
ATOM 3878 N N . GLU C 1 143 ? -26.149 38.093 14.036 1.00 40.94 141 GLU C N 1
ATOM 3879 C CA . GLU C 1 143 ? -26.245 39.440 13.478 1.00 38.62 141 GLU C CA 1
ATOM 3880 C C . GLU C 1 143 ? -25.674 40.482 14.433 1.00 38.78 141 GLU C C 1
ATOM 3881 O O . GLU C 1 143 ? -25.027 41.444 14.014 1.00 38.83 141 GLU C O 1
ATOM 3887 N N . CYS C 1 144 ? -25.913 40.279 15.722 1.00 36.52 142 CYS C N 1
ATOM 3888 C CA . CYS C 1 144 ? -25.439 41.203 16.739 1.00 33.82 142 CYS C CA 1
ATOM 3889 C C . CYS C 1 144 ? -23.920 41.149 16.880 1.00 32.28 142 CYS C C 1
ATOM 3890 O O . CYS C 1 144 ? -23.250 42.183 16.866 1.00 30.82 142 CYS C O 1
ATOM 3893 N N . LEU C 1 145 ? -23.380 39.941 17.009 1.00 32.00 143 LEU C N 1
ATOM 3894 C CA . LEU C 1 145 ? -21.937 39.774 17.147 1.00 32.62 143 LEU C CA 1
ATOM 3895 C C . LEU C 1 145 ? -21.203 40.250 15.898 1.00 33.53 143 LEU C C 1
ATOM 3896 O O . LEU C 1 145 ? -20.119 40.826 15.991 1.00 33.45 143 LEU C O 1
ATOM 3901 N N . GLU C 1 146 ? -21.794 40.019 14.733 1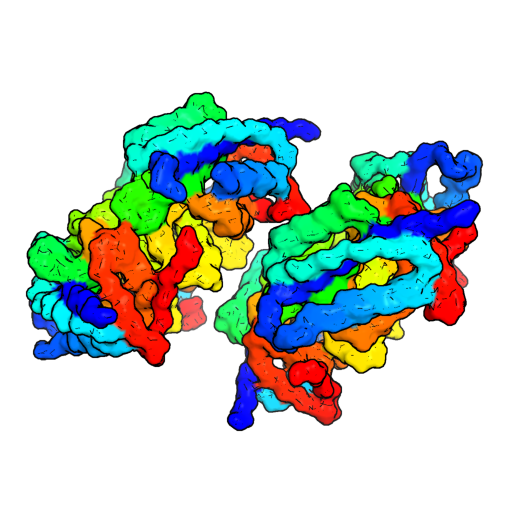.00 34.79 144 GLU C N 1
ATOM 3902 C CA . GLU C 1 146 ? -21.184 40.468 13.487 1.00 34.54 144 GLU C CA 1
ATOM 3903 C C . GLU C 1 146 ? -20.995 41.979 13.497 1.00 34.76 144 GLU C C 1
ATOM 3904 O O . GLU C 1 146 ? -19.988 42.494 13.012 1.00 34.43 144 GLU C O 1
ATOM 3910 N N . ALA C 1 147 ? -21.958 42.684 14.081 1.00 33.45 145 ALA C N 1
ATOM 3911 C CA . ALA C 1 147 ? -21.930 44.144 14.102 1.00 33.45 145 ALA C CA 1
ATOM 3912 C C . ALA C 1 147 ? -20.953 44.709 15.132 1.00 34.78 145 ALA C C 1
ATOM 3913 O O . ALA C 1 147 ? -20.251 45.680 14.852 1.00 34.75 145 ALA C O 1
ATOM 3915 N N . VAL C 1 148 ? -20.912 44.117 16.323 1.00 30.54 146 VAL C N 1
ATOM 3916 C CA . VAL C 1 148 ? -20.153 44.712 17.419 1.00 29.89 146 VAL C CA 1
ATOM 3917 C C . VAL C 1 148 ? -18.734 44.170 17.551 1.00 27.95 146 VAL C C 1
ATOM 3918 O O . VAL C 1 148 ? -17.875 44.829 18.135 1.00 30.21 146 VAL C O 1
ATOM 3922 N N . PHE C 1 149 ? -18.472 42.984 17.014 1.00 27.13 147 PHE C N 1
ATOM 3923 C CA . PHE C 1 149 ? -17.174 42.372 17.265 1.00 28.14 147 PHE C CA 1
ATOM 3924 C C . PHE C 1 149 ? -15.981 43.162 16.708 1.00 29.11 147 PHE C C 1
ATOM 3925 O O . PHE C 1 149 ? -14.910 43.107 17.301 1.00 31.55 147 PHE C O 1
ATOM 3933 N N . PRO C 1 150 ? -16.141 43.888 15.579 1.00 30.35 148 PRO C N 1
ATOM 3934 C CA . PRO C 1 150 ? -14.958 44.644 15.136 1.00 30.03 148 PRO C CA 1
ATOM 3935 C C . PRO C 1 150 ? -14.366 45.597 16.186 1.00 29.14 148 PRO C C 1
ATOM 3936 O O . PRO C 1 150 ? -13.173 45.887 16.130 1.00 29.78 148 PRO C O 1
ATOM 3940 N N . ALA C 1 151 ? -15.170 46.040 17.148 1.00 25.68 149 ALA C N 1
ATOM 3941 C CA . ALA C 1 151 ? -14.683 46.974 18.156 1.00 25.04 149 ALA C CA 1
ATOM 3942 C C . ALA C 1 151 ? -14.184 46.270 19.414 1.00 26.70 149 ALA C C 1
ATOM 3943 O O . ALA C 1 151 ? -13.633 46.911 20.308 1.00 26.01 149 ALA C O 1
ATOM 3945 N N . ILE C 1 152 ? -14.370 44.955 19.487 1.00 26.35 150 ILE C N 1
ATOM 3946 C CA . ILE C 1 152 ? -14.123 44.232 20.732 1.00 24.62 150 ILE C CA 1
ATOM 3947 C C . ILE C 1 152 ? -12.638 43.957 21.039 1.00 24.74 150 ILE C C 1
ATOM 3948 O O . ILE C 1 152 ? -12.198 44.238 22.151 1.00 26.50 150 ILE C O 1
ATOM 3953 N N . PRO C 1 153 ? -11.860 43.424 20.076 1.00 25.69 151 PRO C N 1
ATOM 3954 C CA . PRO C 1 153 ? -10.447 43.210 20.416 1.00 23.38 151 PRO C CA 1
ATOM 3955 C C . PRO C 1 153 ? -9.750 44.472 20.933 1.00 25.82 151 PRO C C 1
ATOM 3956 O O . PRO C 1 153 ? -8.970 44.390 21.878 1.00 29.74 151 PRO C O 1
ATOM 3960 N N . TYR C 1 154 ? -10.041 45.624 20.340 1.00 24.94 152 TYR C N 1
ATOM 3961 C CA . TYR C 1 154 ? -9.348 46.838 20.752 1.00 26.93 152 TYR C CA 1
ATOM 3962 C C . TYR C 1 154 ? -9.811 47.254 22.143 1.00 26.85 152 TYR C C 1
ATOM 3963 O O . TYR C 1 154 ? -9.010 47.702 22.968 1.00 28.58 152 TYR C O 1
ATOM 3972 N N . CYS C 1 155 ? -11.104 47.087 22.404 1.00 26.18 153 CYS C N 1
ATOM 3973 C CA . CYS C 1 155 ? -11.661 47.425 23.709 1.00 25.81 153 CYS C CA 1
ATOM 3974 C C . CYS C 1 155 ? -11.008 46.563 24.779 1.00 28.81 153 CYS C C 1
ATOM 3975 O O . CYS C 1 155 ? -10.622 47.050 25.842 1.00 27.01 153 CYS C O 1
ATOM 3978 N N . VAL C 1 156 ? -10.868 45.277 24.481 1.00 25.23 154 VAL C N 1
ATOM 3979 C CA . VAL C 1 156 ? -10.231 44.363 25.411 1.00 25.76 154 VAL C CA 1
ATOM 3980 C C . VAL C 1 156 ? -8.756 44.735 25.617 1.00 26.37 154 VAL C C 1
ATOM 3981 O O . VAL C 1 156 ? -8.237 44.624 26.731 1.00 27.32 154 VAL C O 1
ATOM 3985 N N . ASP C 1 157 ? -8.084 45.193 24.563 1.00 25.17 155 ASP C N 1
ATOM 3986 C CA . ASP C 1 157 ? -6.714 45.695 24.717 1.00 26.26 155 ASP C CA 1
ATOM 3987 C C . ASP C 1 157 ? -6.675 46.829 25.741 1.00 27.72 155 ASP C C 1
ATOM 3988 O O . ASP C 1 157 ? -5.845 46.839 26.649 1.00 28.36 155 ASP C O 1
ATOM 3993 N N . LEU C 1 158 ? -7.583 47.786 25.572 1.00 22.58 156 LEU C N 1
ATOM 3994 C CA . LEU C 1 158 ? -7.570 49.018 26.357 1.00 24.46 156 LEU C CA 1
ATOM 3995 C C . LEU C 1 158 ? -7.832 48.784 27.837 1.00 26.89 156 LEU C C 1
ATOM 3996 O O . LEU C 1 158 ? -7.329 49.526 28.691 1.00 25.08 156 LEU C O 1
ATOM 4001 N N . ILE C 1 159 ? -8.605 47.747 28.144 1.00 25.81 157 ILE C N 1
ATOM 4002 C CA . ILE C 1 159 ? -8.905 47.436 29.535 1.00 25.60 157 ILE C CA 1
ATOM 4003 C C . ILE C 1 159 ? -7.927 46.412 30.091 1.00 28.68 157 ILE C C 1
ATOM 4004 O O . ILE C 1 159 ? -8.107 45.923 31.204 1.00 26.36 157 ILE C O 1
ATOM 4009 N N . LEU C 1 160 ? -6.894 46.115 29.301 1.00 26.91 158 LEU C N 1
ATOM 4010 C CA . LEU C 1 160 ? -5.774 45.258 29.690 1.00 29.47 158 LEU C CA 1
ATOM 4011 C C . LEU C 1 160 ? -6.163 43.779 29.774 1.00 33.17 158 LEU C C 1
ATOM 4012 O O . LEU C 1 160 ? -5.597 43.017 30.562 1.00 32.08 158 LEU C O 1
ATOM 4017 N N . GLY C 1 161 ? -7.117 43.369 28.941 1.00 30.66 159 GLY C N 1
ATOM 4018 C CA . GLY C 1 161 ? -7.464 41.964 28.825 1.00 30.49 159 GLY C CA 1
ATOM 4019 C C . GLY C 1 161 ? -6.489 41.283 27.886 1.00 30.64 159 GLY C C 1
ATOM 4020 O O . GLY C 1 161 ? -5.581 41.928 27.363 1.00 34.34 159 GLY C O 1
ATOM 4021 N N . ASN C 1 162 ? -6.662 39.983 27.666 1.00 32.85 160 ASN C N 1
ATOM 4022 C CA . ASN C 1 162 ? -5.756 39.252 26.784 1.00 32.10 160 ASN C CA 1
ATOM 4023 C C . ASN C 1 162 ? -5.929 39.643 25.316 1.00 32.26 160 ASN C C 1
ATOM 4024 O O . ASN C 1 162 ? -6.962 40.170 24.912 1.00 32.25 160 ASN C O 1
ATOM 4029 N N . TYR C 1 163 ? -4.897 39.379 24.525 1.00 34.01 161 TYR C N 1
ATOM 4030 C CA . TYR C 1 163 ? -4.819 39.889 23.165 1.00 31.65 161 TYR C CA 1
ATOM 4031 C C . TYR C 1 163 ? -5.504 38.987 22.145 1.00 31.60 161 TYR C C 1
ATOM 4032 O O . TYR C 1 163 ? -4.976 37.933 21.787 1.00 34.44 161 TYR C O 1
ATOM 4041 N N . MET C 1 164 ? -6.674 39.417 21.679 1.00 32.48 162 MET C N 1
ATOM 4042 C CA . MET C 1 164 ? -7.424 38.679 20.667 1.00 31.64 162 MET C CA 1
ATOM 4043 C C . MET C 1 164 ? -6.776 38.753 19.292 1.00 36.61 162 MET C C 1
ATOM 4044 O O . MET C 1 164 ? -6.444 39.838 18.803 1.00 36.51 162 MET C O 1
ATOM 4049 N N . GLN C 1 165 ? -6.605 37.589 18.674 1.00 37.78 163 GLN C N 1
ATOM 4050 C CA . GLN C 1 165 ? -6.088 37.501 17.316 1.00 41.27 163 GLN C CA 1
ATOM 4051 C C . GLN C 1 165 ? -7.226 37.074 16.396 1.00 42.02 163 GLN C C 1
ATOM 4052 O O . GLN C 1 165 ? -7.686 35.933 16.426 1.00 43.33 163 GLN C O 1
ATOM 4058 N N . VAL C 1 166 ? -7.683 38.022 15.593 1.00 40.81 164 VAL C N 1
ATOM 4059 C CA . VAL C 1 166 ? -8.882 37.872 14.781 1.00 38.14 164 VAL C CA 1
ATOM 4060 C C . VAL C 1 166 ? -8.675 36.983 13.555 1.00 40.51 164 VAL C C 1
ATOM 4061 O O . VAL C 1 166 ? -7.645 37.068 12.889 1.00 43.16 164 VAL C O 1
ATOM 4065 N N . ASN C 1 167 ? -9.649 36.121 13.271 1.00 39.84 165 ASN C N 1
ATOM 4066 C CA . ASN C 1 167 ? -9.658 35.372 12.019 1.00 45.92 165 ASN C CA 1
ATOM 4067 C C . ASN C 1 167 ? -10.176 36.299 10.935 1.00 47.68 165 ASN C C 1
ATOM 4068 O O . ASN C 1 167 ? -11.385 36.505 10.807 1.00 45.75 165 ASN C O 1
ATOM 4073 N N . GLU C 1 168 ? -9.258 36.872 10.163 1.00 46.82 166 GLU C N 1
ATOM 4074 C CA . GLU C 1 168 ? -9.623 37.926 9.224 1.00 53.68 166 GLU C CA 1
ATOM 4075 C C . GLU C 1 168 ? -10.314 37.373 7.981 1.00 58.28 166 GLU C C 1
ATOM 4076 O O . GLU C 1 168 ? -10.721 38.128 7.097 1.00 60.11 166 GLU C O 1
ATOM 4082 N N . LYS C 1 169 ? -10.460 36.054 7.927 1.00 60.15 167 LYS C N 1
ATOM 4083 C CA . LYS C 1 169 ? -11.238 35.420 6.873 1.00 61.92 167 LYS C CA 1
ATOM 4084 C C . LYS C 1 169 ? -12.732 35.541 7.160 1.00 59.74 167 LYS C C 1
ATOM 4085 O O . LYS C 1 169 ? -13.552 35.510 6.244 1.00 61.61 167 LYS C O 1
ATOM 4091 N N . ASN C 1 170 ? -13.080 35.692 8.435 1.00 53.18 168 ASN C N 1
ATOM 4092 C CA . ASN C 1 170 ? -14.481 35.668 8.852 1.00 53.48 168 ASN C CA 1
ATOM 4093 C C . ASN C 1 170 ? -15.009 37.001 9.368 1.00 54.74 168 ASN C C 1
ATOM 4094 O O . ASN C 1 170 ? -16.202 37.286 9.270 1.00 58.36 168 ASN C O 1
ATOM 4099 N N . ILE C 1 171 ? -14.119 37.809 9.927 1.00 51.71 169 ILE C N 1
ATOM 4100 C CA . ILE C 1 171 ? -14.503 39.088 10.501 1.00 49.57 169 ILE C CA 1
ATOM 4101 C C . ILE C 1 171 ? -13.278 39.998 10.492 1.00 50.51 169 ILE C C 1
ATOM 4102 O O . ILE C 1 171 ? -12.145 39.520 10.516 1.00 48.44 169 ILE C O 1
ATOM 4107 N N . GLN C 1 172 ? -13.504 41.304 10.420 1.00 49.78 170 GLN C N 1
ATOM 4108 C CA . GLN C 1 172 ? -12.410 42.263 10.476 1.00 52.68 170 GLN C CA 1
ATOM 4109 C C . GLN C 1 172 ? -12.495 43.043 11.775 1.00 51.69 170 GLN C C 1
ATOM 4110 O O . GLN C 1 172 ? -13.571 43.496 12.155 1.00 55.28 170 GLN C O 1
ATOM 4116 N N . ALA C 1 173 ? -11.373 43.191 12.469 1.00 50.04 171 ALA C N 1
ATOM 4117 C CA . ALA C 1 173 ? -11.370 43.973 13.702 1.00 46.98 171 ALA C CA 1
ATOM 4118 C C . ALA C 1 173 ? -10.314 45.066 13.671 1.00 47.80 171 ALA C C 1
ATOM 4119 O O . ALA C 1 173 ? -9.164 44.837 13.303 1.00 50.32 171 ALA C O 1
ATOM 4121 N N . PHE C 1 174 ? -10.723 46.256 14.088 1.00 47.92 172 PHE C N 1
ATOM 4122 C CA . PHE C 1 174 ? -9.913 47.450 13.935 1.00 49.95 172 PHE C CA 1
ATOM 4123 C C . PHE C 1 174 ? -9.103 47.769 15.188 1.00 44.32 172 PHE C C 1
ATOM 4124 O O . PHE C 1 174 ? -9.650 47.880 16.283 1.00 46.20 172 PHE C O 1
ATOM 4132 N N . ARG C 1 175 ? -7.792 47.899 15.013 1.00 40.42 173 ARG C N 1
ATOM 4133 C CA . ARG C 1 175 ? -6.924 48.445 16.048 1.00 43.99 173 ARG C CA 1
ATOM 4134 C C . ARG C 1 175 ? -6.229 49.670 15.469 1.00 48.51 173 ARG C C 1
ATOM 4135 O O . ARG C 1 175 ? -5.441 49.550 14.537 1.00 47.29 173 ARG C O 1
ATOM 4143 N N . PRO C 1 176 ? -6.540 50.858 16.006 1.00 53.34 174 PRO C N 1
ATOM 4144 C CA . PRO C 1 176 ? -6.021 52.110 15.444 1.00 61.99 174 PRO C CA 1
ATOM 4145 C C . PRO C 1 176 ? -4.507 52.232 15.564 1.00 69.39 174 PRO C C 1
ATOM 4146 O O . PRO C 1 176 ? -3.895 51.551 16.387 1.00 70.22 174 PRO C O 1
ATOM 4150 N N . LYS C 1 177 ? -3.921 53.096 14.739 1.00 77.65 175 LYS C N 1
ATOM 4151 C CA . LYS C 1 177 ? -2.474 53.278 14.699 1.00 83.15 175 LYS C CA 1
ATOM 4152 C C . LYS C 1 177 ? -1.951 53.882 15.999 1.00 84.20 175 LYS C C 1
ATOM 4153 O O . LYS C 1 177 ? -2.161 55.063 16.274 1.00 85.38 175 LYS C O 1
ATOM 4159 N N . GLN D 1 1 ? -54.875 8.718 53.456 1.00 95.86 -1 GLN D N 1
ATOM 4160 C CA . GLN D 1 1 ? -55.739 8.120 54.467 1.00 94.68 -1 GLN D CA 1
ATOM 4161 C C . GLN D 1 1 ? -56.875 9.046 54.862 1.00 82.81 -1 GLN D C 1
ATOM 4162 O O . GLN D 1 1 ? -57.403 9.806 54.048 1.00 78.99 -1 GLN D O 1
ATOM 4168 N N . GLY D 1 2 ? -57.227 8.980 56.141 1.00 76.73 0 GLY D N 1
ATOM 4169 C CA . GLY D 1 2 ? -58.276 9.806 56.693 1.00 58.09 0 GLY D CA 1
ATOM 4170 C C . GLY D 1 2 ? -57.851 11.253 56.819 1.00 57.11 0 GLY D C 1
ATOM 4171 O O . GLY D 1 2 ? -56.893 11.578 57.525 1.00 54.36 0 GLY D O 1
ATOM 4172 N N . MET D 1 3 ? -58.560 12.128 56.118 1.00 51.53 1 MET D N 1
ATOM 4173 C CA . MET D 1 3 ? -58.391 13.554 56.332 1.00 46.32 1 MET D CA 1
ATOM 4174 C C . MET D 1 3 ? -58.900 13.887 57.720 1.00 50.38 1 MET D C 1
ATOM 4175 O O . MET D 1 3 ? -59.896 13.325 58.174 1.00 51.77 1 MET D O 1
ATOM 4180 N N . GLN D 1 4 ? -58.212 14.792 58.401 1.00 42.24 2 GLN D N 1
ATOM 4181 C CA . GLN D 1 4 ? -58.659 15.221 59.713 1.00 43.87 2 GLN D CA 1
ATOM 4182 C C . GLN D 1 4 ? -59.947 16.017 59.584 1.00 40.65 2 GLN D C 1
ATOM 4183 O O . GLN D 1 4 ? -60.167 16.707 58.585 1.00 39.20 2 GLN D O 1
ATOM 4189 N N . THR D 1 5 ? -60.810 15.904 60.586 1.00 42.00 3 THR D N 1
ATOM 4190 C CA . THR D 1 5 ? -61.981 16.760 60.657 1.00 40.52 3 THR D CA 1
ATOM 4191 C C . THR D 1 5 ? -61.537 18.163 61.036 1.00 36.48 3 THR D C 1
ATOM 4192 O O . THR D 1 5 ? -60.733 18.342 61.953 1.00 36.15 3 THR D O 1
ATOM 4196 N N . ILE D 1 6 ? -62.039 19.154 60.313 1.00 35.60 4 ILE D N 1
ATOM 4197 C CA . ILE D 1 6 ? -61.754 20.542 60.641 1.00 32.58 4 ILE D CA 1
ATOM 4198 C C . ILE D 1 6 ? -62.947 21.140 61.367 1.00 36.45 4 ILE D C 1
ATOM 4199 O O . ILE D 1 6 ? -64.065 21.148 60.839 1.00 34.83 4 ILE D O 1
ATOM 4204 N N . HIS D 1 7 ? -62.719 21.628 62.581 1.00 32.43 5 HIS D N 1
ATOM 4205 C CA . HIS D 1 7 ? -63.782 22.289 63.324 1.00 32.11 5 HIS D CA 1
ATOM 4206 C C . HIS D 1 7 ? -63.705 23.786 63.080 1.00 31.74 5 HIS D C 1
ATOM 4207 O O . HIS D 1 7 ? -62.643 24.398 63.197 1.00 27.03 5 HIS D O 1
ATOM 4214 N N . ILE D 1 8 ? -64.836 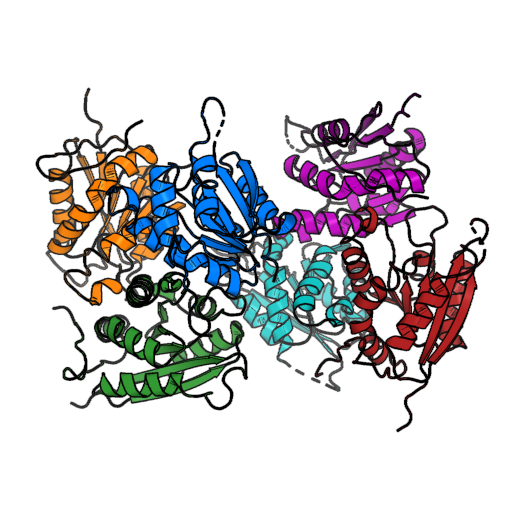24.364 62.698 1.00 30.99 6 ILE D N 1
ATOM 4215 C CA . ILE D 1 8 ? -64.879 25.765 62.313 1.00 26.77 6 ILE D CA 1
ATOM 4216 C C . ILE D 1 8 ? -65.932 26.506 63.114 1.00 28.61 6 ILE D C 1
ATOM 4217 O O . ILE D 1 8 ? -67.105 26.122 63.117 1.00 32.15 6 ILE D O 1
ATOM 4222 N N . GLY D 1 9 ? -65.506 27.555 63.807 1.00 29.39 7 GLY D N 1
ATOM 4223 C CA . GLY D 1 9 ? -66.419 28.367 64.589 1.00 31.61 7 GLY D CA 1
ATOM 4224 C C . GLY D 1 9 ? -66.998 29.476 63.738 1.00 32.28 7 GLY D C 1
ATOM 4225 O O . GLY D 1 9 ? -66.283 30.121 62.977 1.00 31.90 7 GLY D O 1
ATOM 4226 N N . VAL D 1 10 ? -68.303 29.686 63.853 1.00 32.59 8 VAL D N 1
ATOM 4227 C CA . VAL D 1 10 ? -68.962 30.752 63.117 1.00 26.32 8 VAL D CA 1
ATOM 4228 C C . VAL D 1 10 ? -69.783 31.581 64.090 1.00 29.15 8 VAL D C 1
ATOM 4229 O O . VAL D 1 10 ? -70.815 31.130 64.587 1.00 31.41 8 VAL D O 1
ATOM 4233 N N . LEU D 1 11 ? -69.310 32.788 64.369 1.00 29.57 9 LEU D N 1
ATOM 4234 C CA . LEU D 1 11 ? -69.921 33.634 65.384 1.00 32.74 9 LEU D CA 1
ATOM 4235 C C . LEU D 1 11 ? -70.562 34.852 64.737 1.00 40.05 9 LEU D C 1
ATOM 4236 O O . LEU D 1 11 ? -69.877 35.698 64.168 1.00 33.65 9 LEU D O 1
ATOM 4241 N N . SER D 1 12 ? -71.880 34.945 64.844 1.00 37.78 10 SER D N 1
ATOM 4242 C CA . SER D 1 12 ? -72.596 36.099 64.327 1.00 40.54 10 SER D CA 1
ATOM 4243 C C . SER D 1 12 ? -72.932 37.061 65.459 1.00 44.53 10 SER D C 1
ATOM 4244 O O . SER D 1 12 ? -73.685 36.718 66.370 1.00 47.50 10 SER D O 1
ATOM 4247 N N . ALA D 1 13 ? -72.361 38.262 65.398 1.00 45.10 11 ALA D N 1
ATOM 4248 C CA . ALA D 1 13 ? -72.588 39.284 66.411 1.00 49.32 11 ALA D CA 1
ATOM 4249 C C . ALA D 1 13 ? -73.726 40.205 65.990 1.00 57.56 11 ALA D C 1
ATOM 4250 O O . ALA D 1 13 ? -73.661 40.857 64.944 1.00 53.68 11 ALA D O 1
ATOM 4252 N N . SER D 1 14 ? -74.772 40.253 66.808 1.00 58.71 12 SER D N 1
ATOM 4253 C CA . SER D 1 14 ? -75.982 40.975 66.446 1.00 63.98 12 SER D CA 1
ATOM 4254 C C . SER D 1 14 ? -76.896 41.183 67.644 1.00 79.52 12 SER D C 1
ATOM 4255 O O . SER D 1 14 ? -77.175 40.249 68.395 1.00 78.05 12 SER D O 1
ATOM 4258 N N . ASP D 1 15 ? -77.366 42.413 67.813 1.00 86.89 13 ASP D N 1
ATOM 4259 C CA . ASP D 1 15 ? -78.354 42.711 68.840 1.00 97.35 13 ASP D CA 1
ATOM 4260 C C . ASP D 1 15 ? -79.730 42.267 68.360 1.00 106.11 13 ASP D C 1
ATOM 4261 O O . ASP D 1 15 ? -80.709 42.332 69.105 1.00 114.26 13 ASP D O 1
ATOM 4266 N N . ARG D 1 16 ? -79.783 41.843 67.096 1.00 106.26 14 ARG D N 1
ATOM 4267 C CA . ARG D 1 16 ? -80.965 41.239 66.477 1.00 111.46 14 ARG D CA 1
ATOM 4268 C C . ARG D 1 16 ? -82.122 42.218 66.273 1.00 120.24 14 ARG D C 1
ATOM 4269 O O . ARG D 1 16 ? -83.040 41.949 65.498 1.00 123.04 14 ARG D O 1
ATOM 4277 N N . ALA D 1 17 ? -82.073 43.354 66.961 1.00 123.94 15 ALA D N 1
ATOM 4278 C CA . ALA D 1 17 ? -83.154 44.328 66.907 1.00 130.60 15 ALA D CA 1
ATOM 4279 C C . ALA D 1 17 ? -83.009 45.274 65.719 1.00 130.22 15 ALA D C 1
ATOM 4280 O O . ALA D 1 17 ? -83.241 46.475 65.845 1.00 136.19 15 ALA D O 1
ATOM 4282 N N . SER D 1 18 ? -82.632 44.728 64.566 1.00 123.32 16 SER D N 1
ATOM 4283 C CA . SER D 1 18 ? -82.472 45.528 63.355 1.00 118.51 16 SER D CA 1
ATOM 4284 C C . SER D 1 18 ? -83.051 44.816 62.136 1.00 112.86 16 SER D C 1
ATOM 4285 O O . SER D 1 18 ? -82.980 45.323 61.016 1.00 109.49 16 SER D O 1
ATOM 4288 N N . TYR D 1 22 ? -85.461 37.800 59.848 1.00 148.47 20 TYR D N 1
ATOM 4289 C CA . TYR D 1 22 ? -84.544 37.055 60.703 1.00 141.83 20 TYR D CA 1
ATOM 4290 C C . TYR D 1 22 ? -83.920 35.871 59.978 1.00 129.98 20 TYR D C 1
ATOM 4291 O O . TYR D 1 22 ? -84.300 34.724 60.207 1.00 133.98 20 TYR D O 1
ATOM 4300 N N . GLU D 1 23 ? -82.959 36.148 59.106 1.00 114.11 21 GLU D N 1
ATOM 4301 C CA . GLU D 1 23 ? -82.265 35.077 58.408 1.00 100.65 21 GLU D CA 1
ATOM 4302 C C . GLU D 1 23 ? -80.800 35.435 58.202 1.00 86.90 21 GLU D C 1
ATOM 4303 O O . GLU D 1 23 ? -80.453 36.256 57.350 1.00 84.17 21 GLU D O 1
ATOM 4309 N N . ASP D 1 24 ? -79.948 34.819 59.013 1.00 77.09 22 ASP D N 1
ATOM 4310 C CA . ASP D 1 24 ? -78.514 35.043 58.945 1.00 67.73 22 ASP D CA 1
ATOM 4311 C C . ASP D 1 24 ? -77.953 34.533 57.620 1.00 60.24 22 ASP D C 1
ATOM 4312 O O . ASP D 1 24 ? -77.363 33.450 57.560 1.00 54.06 22 ASP D O 1
ATOM 4317 N N . LEU D 1 25 ? -78.133 35.322 56.563 1.00 57.90 23 LEU D N 1
ATOM 4318 C CA . LEU D 1 25 ? -77.561 35.000 55.259 1.00 54.31 23 LEU D CA 1
ATOM 4319 C C . LEU D 1 25 ? -76.036 34.977 55.313 1.00 48.73 23 LEU D C 1
ATOM 4320 O O . LEU D 1 25 ? -75.381 34.314 54.507 1.00 45.78 23 LEU D O 1
ATOM 4325 N N . SER D 1 26 ? -75.475 35.702 56.276 1.00 47.40 24 SER D N 1
ATOM 4326 C CA . SER D 1 26 ? -74.028 35.790 56.430 1.00 43.78 24 SER D CA 1
ATOM 4327 C C . SER D 1 26 ? -73.429 34.476 56.913 1.00 43.63 24 SER D C 1
ATOM 4328 O O . SER D 1 26 ? -72.442 33.995 56.354 1.00 42.13 24 SER D O 1
ATOM 4331 N N . GLY D 1 27 ? -74.021 33.902 57.956 1.00 46.16 25 GLY D N 1
ATOM 4332 C CA . GLY D 1 27 ? -73.571 32.623 58.474 1.00 41.87 25 GLY D CA 1
ATOM 4333 C C . GLY D 1 27 ? -73.624 31.536 57.415 1.00 42.64 25 GLY D C 1
ATOM 4334 O O . GLY D 1 27 ? -72.716 30.713 57.306 1.00 43.43 25 GLY D O 1
ATOM 4335 N N . LYS D 1 28 ? -74.688 31.539 56.620 1.00 43.99 26 LYS D N 1
ATOM 4336 C CA . LYS D 1 28 ? -74.829 30.564 55.545 1.00 47.45 26 LYS D CA 1
ATOM 4337 C C . LYS D 1 28 ? -73.776 30.736 54.449 1.00 48.17 26 LYS D C 1
ATOM 4338 O O . LYS D 1 28 ? -73.226 29.752 53.954 1.00 48.89 26 LYS D O 1
ATOM 4344 N N . ALA D 1 29 ? -73.508 31.982 54.069 1.00 43.93 27 ALA D N 1
ATOM 4345 C CA . ALA D 1 29 ? -72.480 32.285 53.075 1.00 42.74 27 ALA D CA 1
ATOM 4346 C C . ALA D 1 29 ? -71.119 31.748 53.510 1.00 38.96 27 ALA D C 1
ATOM 4347 O O . ALA D 1 29 ? -70.374 31.164 52.718 1.00 37.02 27 ALA D O 1
ATOM 4349 N N . ILE D 1 30 ? -70.806 31.943 54.783 1.00 36.17 28 ILE D N 1
ATOM 4350 C CA . ILE D 1 30 ? -69.543 31.482 55.336 1.00 34.83 28 ILE D CA 1
ATOM 4351 C C . ILE D 1 30 ? -69.422 29.965 55.224 1.00 35.59 28 ILE D C 1
ATOM 4352 O O . ILE D 1 30 ? -68.388 29.449 54.808 1.00 32.37 28 ILE D O 1
ATOM 4357 N N . GLN D 1 31 ? -70.484 29.253 55.582 1.00 37.29 29 GLN D N 1
ATOM 4358 C CA . GLN D 1 31 ? -70.444 27.795 55.529 1.00 40.62 29 GLN D CA 1
ATOM 4359 C C . GLN D 1 31 ? -70.378 27.290 54.095 1.00 42.10 29 GLN D C 1
ATOM 4360 O O . GLN D 1 31 ? -69.707 26.300 53.810 1.00 43.04 29 GLN D O 1
ATOM 4366 N N . GLU D 1 32 ? -71.070 27.978 53.195 1.00 41.08 30 GLU D N 1
ATOM 4367 C CA . GLU D 1 32 ? -71.067 27.600 51.788 1.00 47.63 30 GLU D CA 1
ATOM 4368 C C . GLU D 1 32 ? -69.673 27.742 51.180 1.00 46.82 30 GLU D C 1
ATOM 4369 O O . GLU D 1 32 ? -69.178 26.832 50.515 1.00 45.43 30 GLU D O 1
ATOM 4375 N N . VAL D 1 33 ? -69.044 28.890 51.413 1.00 40.50 31 VAL D N 1
ATOM 4376 C CA . VAL D 1 33 ? -67.717 29.161 50.870 1.00 37.96 31 VAL D CA 1
ATOM 4377 C C . VAL D 1 33 ? -66.660 28.222 51.449 1.00 37.24 31 VAL D C 1
ATOM 4378 O O . VAL D 1 33 ? -65.863 27.643 50.713 1.00 37.44 31 VAL D O 1
ATOM 4382 N N . LEU D 1 34 ? -66.655 28.061 52.768 1.00 34.32 32 LEU D N 1
ATOM 4383 C CA . LEU D 1 34 ? -65.648 27.210 53.388 1.00 32.41 32 LEU D CA 1
ATOM 4384 C C . LEU D 1 34 ? -65.832 25.752 52.973 1.00 32.72 32 LEU D C 1
ATOM 4385 O O . LEU D 1 34 ? -64.857 25.009 52.864 1.00 33.87 32 LEU D O 1
ATOM 4390 N N . SER D 1 35 ? -67.073 25.347 52.715 1.00 34.69 33 SER D N 1
ATOM 4391 C CA . SER D 1 35 ? -67.335 23.988 52.256 1.00 38.94 33 SER D CA 1
ATOM 4392 C C . SER D 1 35 ? -66.826 23.785 50.829 1.00 41.37 33 SER D C 1
ATOM 4393 O O . SER D 1 35 ? -66.459 22.676 50.449 1.00 42.10 33 SER D O 1
ATOM 4396 N N . GLU D 1 36 ? -66.801 24.861 50.047 1.00 40.21 34 GLU D N 1
ATOM 4397 C CA . GLU D 1 36 ? -66.232 24.818 48.701 1.00 43.52 34 GLU D CA 1
ATOM 4398 C C . GLU D 1 36 ? -64.706 24.748 48.728 1.00 39.78 34 GLU D C 1
ATOM 4399 O O . GLU D 1 36 ? -64.086 24.197 47.820 1.00 39.19 34 GLU D O 1
ATOM 4405 N N . TYR D 1 37 ? -64.108 25.330 49.763 1.00 33.68 35 TYR D N 1
ATOM 4406 C CA . TYR D 1 37 ? -62.656 25.526 49.805 1.00 32.67 35 TYR D CA 1
ATOM 4407 C C . TYR D 1 37 ? -61.882 24.356 50.406 1.00 33.98 35 TYR D C 1
ATOM 4408 O O . TYR D 1 37 ? -60.676 24.229 50.189 1.00 32.59 35 TYR D O 1
ATOM 4417 N N . LEU D 1 38 ? -62.573 23.512 51.165 1.00 35.57 36 LEU D N 1
ATOM 4418 C CA . LEU D 1 38 ? -61.924 22.422 51.884 1.00 34.77 36 LEU D CA 1
ATOM 4419 C C . LEU D 1 38 ? -62.475 21.061 51.479 1.00 35.69 36 LEU D C 1
ATOM 4420 O O . LEU D 1 38 ? -63.658 20.926 51.176 1.00 39.78 36 LEU D O 1
ATOM 4425 N N . LEU D 1 39 ? -61.601 20.060 51.481 1.00 36.74 37 LEU D N 1
ATOM 4426 C CA . LEU D 1 39 ? -61.979 18.686 51.177 1.00 38.89 37 LEU D CA 1
ATOM 4427 C C . LEU D 1 39 ? -62.248 17.893 52.452 1.00 37.97 37 LEU D C 1
ATOM 4428 O O . LEU D 1 39 ? -62.834 16.813 52.407 1.00 38.88 37 LEU D O 1
ATOM 4433 N N . ASN D 1 40 ? -61.806 18.434 53.582 1.00 37.80 38 ASN D N 1
ATOM 4434 C CA . ASN D 1 40 ? -61.968 17.769 54.871 1.00 36.83 38 ASN D CA 1
ATOM 4435 C C . ASN D 1 40 ? -63.418 17.576 55.260 1.00 34.96 38 ASN D C 1
ATOM 4436 O O . ASN D 1 40 ? -64.280 18.342 54.831 1.00 37.66 38 ASN D O 1
ATOM 4441 N N . PRO D 1 41 ? -63.691 16.550 56.081 1.00 35.72 39 PRO D N 1
ATOM 4442 C CA . PRO D 1 41 ? -64.942 16.579 56.834 1.00 37.30 39 PRO D CA 1
ATOM 4443 C C . PRO D 1 41 ? -64.977 17.866 57.637 1.00 33.32 39 PRO D C 1
ATOM 4444 O O . PRO D 1 41 ? -63.977 18.192 58.268 1.00 34.58 39 PRO D O 1
ATOM 4448 N N . LEU D 1 42 ? -66.084 18.595 57.595 1.00 35.53 40 LEU D N 1
ATOM 4449 C CA . LEU D 1 42 ? -66.175 19.850 58.325 1.00 37.33 40 LEU D CA 1
ATOM 4450 C C . LEU D 1 42 ? -67.237 19.767 59.410 1.00 42.04 40 LEU D C 1
ATOM 4451 O O . LEU D 1 42 ? -68.315 19.215 59.197 1.00 42.28 40 LEU D O 1
ATOM 4456 N N . GLU D 1 43 ? -66.928 20.314 60.578 1.00 40.31 41 GLU D N 1
ATOM 4457 C CA . GLU D 1 43 ? -67.944 20.471 61.603 1.00 43.08 41 GLU D CA 1
ATOM 4458 C C . GLU D 1 43 ? -68.032 21.933 61.998 1.00 40.01 41 GLU D C 1
ATOM 4459 O O . GLU D 1 43 ? -67.086 22.501 62.542 1.00 38.11 41 GLU D O 1
ATOM 4465 N N . PHE D 1 44 ? -69.175 22.540 61.704 1.00 38.29 42 PHE D N 1
ATOM 4466 C CA . PHE D 1 44 ? -69.380 23.943 62.012 1.00 36.13 42 PHE D CA 1
ATOM 4467 C C . PHE D 1 44 ? -70.039 24.132 63.367 1.00 36.92 42 PHE D C 1
ATOM 4468 O O . PHE D 1 44 ? -71.000 23.439 63.714 1.00 41.08 42 PHE D O 1
ATOM 4476 N N . HIS D 1 45 ? -69.510 25.081 64.125 1.00 33.90 43 HIS D N 1
ATOM 4477 C CA . HIS D 1 45 ? -70.076 25.453 65.408 1.00 36.88 43 HIS D CA 1
ATOM 4478 C C . HIS D 1 45 ? -70.572 26.886 65.314 1.00 36.70 43 HIS D C 1
ATOM 4479 O O . HIS D 1 45 ? -69.795 27.834 65.432 1.00 35.56 43 HIS D O 1
ATOM 4486 N N . TYR D 1 46 ? -71.872 27.029 65.086 1.00 37.50 44 TYR D N 1
ATOM 4487 C CA . TYR D 1 46 ? -72.471 28.326 64.809 1.00 41.42 44 TYR D CA 1
ATOM 4488 C C . TYR D 1 46 ? -73.211 28.884 66.017 1.00 46.04 44 TYR D C 1
ATOM 4489 O O . TYR D 1 46 ? -73.939 28.163 66.700 1.00 50.66 44 TYR D O 1
ATOM 4498 N N . GLU D 1 47 ? -73.024 30.176 66.274 1.00 44.27 45 GLU D N 1
ATOM 4499 C CA . GLU D 1 47 ? -73.676 30.833 67.402 1.00 47.60 45 GLU D CA 1
ATOM 4500 C C . GLU D 1 47 ? -73.968 32.301 67.137 1.00 45.21 45 GLU D C 1
ATOM 4501 O O . GLU D 1 47 ? -73.170 33.005 66.517 1.00 40.42 45 GLU D O 1
ATOM 4507 N N . ILE D 1 48 ? -75.124 32.747 67.617 1.00 37.75 46 ILE D N 1
ATOM 4508 C CA . ILE D 1 48 ? -75.497 34.153 67.602 1.00 44.23 46 ILE D CA 1
ATOM 4509 C C . ILE D 1 48 ? -75.225 34.767 68.973 1.00 45.55 46 ILE D C 1
ATOM 4510 O O . ILE D 1 48 ? -75.620 34.216 70.001 1.00 49.85 46 ILE D O 1
ATOM 4515 N N . VAL D 1 49 ? -74.538 35.904 68.983 1.00 44.03 47 VAL D N 1
ATOM 4516 C CA . VAL D 1 49 ? -74.136 36.554 70.226 1.00 44.88 47 VAL D CA 1
ATOM 4517 C C . VAL D 1 49 ? -74.473 38.043 70.176 1.00 48.68 47 VAL D C 1
ATOM 4518 O O . VAL D 1 49 ? -74.298 38.687 69.141 1.00 47.59 47 VAL D O 1
ATOM 4522 N N . ALA D 1 50 ? -74.961 38.587 71.288 1.00 47.30 48 ALA D N 1
ATOM 4523 C CA . ALA D 1 50 ? -75.280 40.010 71.363 1.00 48.60 48 ALA D CA 1
ATOM 4524 C C . ALA D 1 50 ? -74.021 40.878 71.316 1.00 50.06 48 ALA D C 1
ATOM 4525 O O . ALA D 1 50 ? -72.919 40.412 71.622 1.00 44.55 48 ALA D O 1
ATOM 4527 N N . ASP D 1 51 ? -74.189 42.142 70.936 1.00 49.60 49 ASP D N 1
ATOM 4528 C CA . ASP D 1 51 ? -73.065 43.068 70.804 1.00 51.08 49 ASP D CA 1
ATOM 4529 C C . ASP D 1 51 ? -72.511 43.506 72.155 1.00 50.43 49 ASP D C 1
ATOM 4530 O O . ASP D 1 51 ? -72.415 44.701 72.436 1.00 51.53 49 ASP D O 1
ATOM 4535 N N . GLU D 1 52 ? -72.151 42.535 72.987 1.00 45.28 50 GLU D N 1
ATOM 4536 C CA . GLU D 1 52 ? -71.543 42.811 74.280 1.00 45.24 50 GLU D CA 1
ATOM 4537 C C . GLU D 1 52 ? -70.162 42.177 74.303 1.00 44.03 50 GLU D C 1
ATOM 4538 O O . GLU D 1 52 ? -70.022 40.991 74.000 1.00 43.21 50 GLU D O 1
ATOM 4544 N N . ARG D 1 53 ? -69.146 42.964 74.652 1.00 41.01 51 ARG D N 1
ATOM 4545 C CA . ARG D 1 53 ? -67.763 42.505 74.546 1.00 43.41 51 ARG D CA 1
ATOM 4546 C C . ARG D 1 53 ? -67.520 41.217 75.329 1.00 42.65 51 ARG D C 1
ATOM 4547 O O . ARG D 1 53 ? -66.900 40.285 74.814 1.00 43.15 51 ARG D O 1
ATOM 4555 N N . ASP D 1 54 ? -68.015 41.152 76.563 1.00 40.49 52 ASP D N 1
ATOM 4556 C CA . ASP D 1 54 ? -67.765 39.969 77.379 1.00 36.42 52 ASP D CA 1
ATOM 4557 C C . ASP D 1 54 ? -68.467 38.737 76.799 1.00 36.92 52 ASP D C 1
ATOM 4558 O O . ASP D 1 54 ? -67.947 37.627 76.887 1.00 39.05 52 ASP D O 1
ATOM 4563 N N . LEU D 1 55 ? -69.628 38.935 76.181 1.00 37.92 53 LEU D N 1
ATOM 4564 C CA . LEU D 1 55 ? -70.369 37.820 75.595 1.00 38.68 53 LEU D CA 1
ATOM 4565 C C . LEU D 1 55 ? -69.699 37.268 74.332 1.00 37.46 53 LEU D C 1
ATOM 4566 O O . LEU D 1 55 ? -69.708 36.058 74.089 1.00 33.72 53 LEU D O 1
ATOM 4571 N N . ILE D 1 56 ? -69.111 38.146 73.528 1.00 33.39 54 ILE D N 1
ATOM 4572 C CA . ILE D 1 56 ? -68.391 37.689 72.343 1.00 30.74 54 ILE D CA 1
ATOM 4573 C C . ILE D 1 56 ? -67.078 37.021 72.748 1.00 32.05 54 ILE D C 1
ATOM 4574 O O . ILE D 1 56 ? -66.672 36.025 72.147 1.00 32.44 54 ILE D O 1
ATOM 4579 N N . GLU D 1 57 ? -66.423 37.561 73.772 1.00 28.61 55 GLU D N 1
ATOM 4580 C CA . GLU D 1 57 ? -65.223 36.930 74.318 1.00 31.12 55 GLU D CA 1
ATOM 4581 C C . GLU D 1 57 ? -65.536 35.513 74.778 1.00 28.39 55 GLU D C 1
ATOM 4582 O O . GLU D 1 57 ? -64.828 34.569 74.444 1.00 28.40 55 GLU D O 1
ATOM 4588 N N . LYS D 1 58 ? -66.608 35.379 75.550 1.00 30.29 56 LYS D N 1
ATOM 4589 C CA . LYS D 1 58 ? -67.016 34.084 76.080 1.00 31.96 56 LYS D CA 1
ATOM 4590 C C . LYS D 1 58 ? -67.261 33.068 74.965 1.00 31.10 56 LYS D C 1
ATOM 4591 O O . LYS D 1 58 ? -66.866 31.905 75.072 1.00 32.84 56 LYS D O 1
ATOM 4597 N N . SER D 1 59 ? -67.909 33.524 73.897 1.00 30.12 57 SER D N 1
ATOM 4598 C CA . SER D 1 59 ? -68.238 32.667 72.762 1.00 29.57 57 SER D CA 1
ATOM 4599 C C . SER D 1 59 ? -66.979 32.241 72.004 1.00 30.49 57 SER D C 1
ATOM 4600 O O . SER D 1 59 ? -66.820 31.066 71.655 1.00 28.61 57 SER D O 1
ATOM 4603 N N . LEU D 1 60 ? -66.080 33.191 71.763 1.00 26.07 58 LEU D N 1
ATOM 4604 C CA . LEU D 1 60 ? -64.817 32.885 71.088 1.00 27.79 58 LEU D CA 1
ATOM 4605 C C . LEU D 1 60 ? -63.974 31.899 71.891 1.00 31.36 58 LEU D C 1
ATOM 4606 O O . LEU D 1 60 ? -63.357 30.992 71.334 1.00 28.05 58 LEU D O 1
ATOM 4611 N N . ILE D 1 61 ? -63.938 32.089 73.203 1.00 26.71 59 ILE D N 1
ATOM 4612 C CA . ILE D 1 61 ? -63.193 31.202 74.075 1.00 29.16 59 ILE D CA 1
ATOM 4613 C C . ILE D 1 61 ? -63.763 29.785 74.029 1.00 29.22 59 ILE D C 1
ATOM 4614 O O . ILE D 1 61 ? -63.017 28.806 74.013 1.00 32.47 59 ILE D O 1
ATOM 4619 N N . LYS D 1 62 ? -65.085 29.675 73.982 1.00 30.08 60 LYS D N 1
ATOM 4620 C CA . LYS D 1 62 ? -65.713 28.361 73.940 1.00 32.96 60 LYS D CA 1
ATOM 4621 C C . LYS D 1 62 ? -65.382 27.655 72.626 1.00 31.34 60 LYS D C 1
ATOM 4622 O O . LYS D 1 62 ? -65.071 26.465 72.616 1.00 35.11 60 LYS D O 1
ATOM 4628 N N . MET D 1 63 ? -65.446 28.391 71.523 1.00 28.96 61 MET D N 1
ATOM 4629 C CA . MET D 1 63 ? -65.196 27.795 70.210 1.00 30.40 61 MET D CA 1
ATOM 4630 C C . MET D 1 63 ? -63.748 27.311 70.075 1.00 31.11 61 MET D C 1
ATOM 4631 O O . MET D 1 63 ? -63.499 26.231 69.543 1.00 30.97 61 MET D O 1
ATOM 4636 N N . CYS D 1 64 ? -62.798 28.102 70.564 1.00 30.67 62 CYS D N 1
ATOM 4637 C CA . CYS D 1 64 ? -61.391 27.713 70.498 1.00 29.44 62 CYS D CA 1
ATOM 4638 C C . CYS D 1 64 ? -61.052 26.606 71.488 1.00 33.28 62 CYS D C 1
ATOM 4639 O O . CYS D 1 64 ? -60.441 25.604 71.121 1.00 32.51 62 CYS D O 1
ATOM 4642 N N . ASP D 1 65 ? -61.445 26.799 72.746 1.00 28.83 63 ASP D N 1
ATOM 4643 C CA . ASP D 1 65 ? -60.986 25.946 73.835 1.00 31.32 63 ASP D CA 1
ATOM 4644 C C . ASP D 1 65 ? -61.814 24.679 74.015 1.00 37.04 63 ASP D C 1
ATOM 4645 O O . ASP D 1 65 ? -61.272 23.614 74.317 1.00 40.49 63 ASP D O 1
ATOM 4650 N N . GLU D 1 66 ? -63.127 24.795 73.858 1.00 36.67 64 GLU D N 1
ATOM 4651 C CA . GLU D 1 66 ? -64.002 23.653 74.088 1.00 38.96 64 GLU D CA 1
ATOM 4652 C C . GLU D 1 66 ? -64.294 22.888 72.801 1.00 37.10 64 GLU D C 1
ATOM 4653 O O . GLU D 1 66 ? -64.144 21.668 72.755 1.00 40.56 64 GLU D O 1
ATOM 4659 N N . TYR D 1 67 ? -64.707 23.603 71.759 1.00 34.83 65 TYR D N 1
ATOM 4660 C CA . TYR D 1 67 ? -65.026 22.962 70.488 1.00 38.11 65 TYR D CA 1
ATOM 4661 C C . TYR D 1 67 ? -63.755 22.679 69.693 1.00 36.94 65 TYR D C 1
ATOM 4662 O O . TYR D 1 67 ? -63.796 22.007 68.663 1.00 38.08 65 TYR D O 1
ATOM 4671 N N . GLN D 1 68 ? -62.633 23.194 70.189 1.00 32.34 66 GLN D N 1
ATOM 4672 C CA . GLN D 1 68 ? -61.329 23.002 69.563 1.00 32.59 66 GLN D CA 1
ATOM 4673 C C . GLN D 1 68 ? -61.349 23.382 68.081 1.00 31.48 66 GLN D C 1
ATOM 4674 O O . GLN D 1 68 ? -60.848 22.647 67.230 1.00 33.61 66 GLN D O 1
ATOM 4680 N N . CYS D 1 69 ? -61.928 24.539 67.777 1.00 30.96 67 CYS D N 1
ATOM 4681 C CA . CYS D 1 69 ? -61.973 25.010 66.394 1.00 28.53 67 CYS D CA 1
ATOM 4682 C C . CYS D 1 69 ? -60.596 25.427 65.887 1.00 29.91 67 CYS D C 1
ATOM 4683 O O . CYS D 1 69 ? -59.884 26.179 66.548 1.00 30.91 67 CYS D O 1
ATOM 4686 N N . ASP D 1 70 ? -60.233 24.940 64.704 1.00 28.40 68 ASP D N 1
ATOM 4687 C CA . ASP D 1 70 ? -58.995 25.342 64.051 1.00 27.83 68 ASP D CA 1
ATOM 4688 C C . ASP D 1 70 ? -59.130 26.747 63.490 1.00 26.46 68 ASP D C 1
ATOM 4689 O O . ASP D 1 70 ? -58.165 27.498 63.426 1.00 25.44 68 ASP D O 1
ATOM 4694 N N . LEU D 1 71 ? -60.342 27.066 63.054 1.00 23.12 69 LEU D N 1
ATOM 4695 C CA . LEU D 1 71 ? -60.656 28.355 62.458 1.00 23.37 69 LEU D CA 1
ATOM 4696 C C . LEU D 1 71 ? -61.945 28.885 63.063 1.00 26.01 69 LEU D C 1
ATOM 4697 O O . LEU D 1 71 ? -62.950 28.178 63.107 1.00 27.39 69 LEU D O 1
ATOM 4702 N N . VAL D 1 72 ? -61.916 30.123 63.537 1.00 25.45 70 VAL D N 1
ATOM 4703 C CA . VAL D 1 72 ? -63.126 30.770 64.010 1.00 25.04 70 VAL D CA 1
ATOM 4704 C C . VAL D 1 72 ? -63.320 32.071 63.251 1.00 24.87 70 VAL D C 1
ATOM 4705 O O . VAL D 1 72 ? -62.423 32.910 63.184 1.00 24.04 70 VAL D O 1
ATOM 4709 N N . VAL D 1 73 ? -64.486 32.233 62.647 1.00 24.33 71 VAL D N 1
ATOM 4710 C CA . VAL D 1 73 ? -64.746 33.470 61.935 1.00 24.56 71 VAL D CA 1
ATOM 4711 C C . VAL D 1 73 ? -65.939 34.177 62.552 1.00 24.79 71 VAL D C 1
ATOM 4712 O O . VAL D 1 73 ? -66.911 33.544 62.969 1.00 29.69 71 VAL D O 1
ATOM 4716 N N . THR D 1 74 ? -65.854 35.497 62.623 1.00 23.32 72 THR D N 1
ATOM 4717 C CA . THR D 1 74 ? -66.965 36.281 63.130 1.00 23.37 72 THR D CA 1
ATOM 4718 C C . THR D 1 74 ? -67.571 37.074 61.986 1.00 27.29 72 THR D C 1
ATOM 4719 O O . THR D 1 74 ? -66.911 37.328 60.979 1.00 24.23 72 THR D O 1
ATOM 4723 N N . THR D 1 75 ? -68.833 37.459 62.129 1.00 26.80 73 THR D N 1
ATOM 4724 C CA . THR D 1 75 ? -69.419 38.399 61.186 1.00 27.47 73 THR D CA 1
ATOM 4725 C C . THR D 1 75 ? -70.194 39.465 61.949 1.00 30.65 73 THR D C 1
ATOM 4726 O O . THR D 1 75 ? -70.938 39.155 62.880 1.00 33.78 73 THR D O 1
ATOM 4730 N N . GLY D 1 76 ? -69.987 40.720 61.569 1.00 32.20 74 GLY D N 1
ATOM 4731 C CA . GLY D 1 76 ? -70.701 41.830 62.182 1.00 36.26 74 GLY D CA 1
ATOM 4732 C C . GLY D 1 76 ? -69.906 42.568 63.242 1.00 36.29 74 GLY D C 1
ATOM 4733 O O . GLY D 1 76 ? -68.936 42.038 63.790 1.00 31.00 74 GLY D O 1
ATOM 4734 N N . GLY D 1 77 ? -70.317 43.806 63.512 1.00 34.08 75 GLY D N 1
ATOM 4735 C CA . GLY D 1 77 ? -69.790 44.595 64.614 1.00 32.71 75 GLY D CA 1
ATOM 4736 C C . GLY D 1 77 ? -68.351 45.055 64.507 1.00 26.21 75 GLY D C 1
ATOM 4737 O O . GLY D 1 77 ? -67.637 45.095 65.509 1.00 26.45 75 GLY D O 1
ATOM 4738 N N . THR D 1 78 ? -67.917 45.433 63.307 1.00 27.62 76 THR D N 1
ATOM 4739 C CA . THR D 1 78 ? -66.506 45.749 63.102 1.00 29.96 76 THR D CA 1
ATOM 4740 C C . THR D 1 78 ? -66.252 47.154 62.562 1.00 32.45 76 THR D C 1
ATOM 4741 O O . THR D 1 78 ? -65.155 47.446 62.093 1.00 33.64 76 THR D O 1
ATOM 4745 N N . GLY D 1 79 ? -67.253 48.025 62.643 1.00 25.71 77 GLY D N 1
ATOM 4746 C CA . GLY D 1 79 ? -67.100 49.392 62.174 1.00 28.86 77 GLY D CA 1
ATOM 4747 C C . GLY D 1 79 ? -66.781 50.388 63.276 1.00 28.64 77 GLY D C 1
ATOM 4748 O O . GLY D 1 79 ? -66.418 50.007 64.386 1.00 28.84 77 GLY D O 1
ATOM 4749 N N . PRO D 1 80 ? -66.911 51.685 62.975 1.00 25.86 78 PRO D N 1
ATOM 4750 C CA . PRO D 1 80 ? -66.582 52.713 63.967 1.00 26.34 78 PRO D CA 1
ATOM 4751 C C . PRO D 1 80 ? -67.685 52.980 64.990 1.00 30.00 78 PRO D C 1
ATOM 4752 O O . PRO D 1 80 ? -67.439 53.703 65.958 1.00 31.31 78 PRO D O 1
ATOM 4756 N N . ALA D 1 81 ? -68.874 52.412 64.789 1.00 31.27 79 ALA D N 1
ATOM 4757 C CA . ALA D 1 81 ? -70.015 52.717 65.657 1.00 30.40 79 ALA D CA 1
ATOM 4758 C C . ALA D 1 81 ? -69.826 52.204 67.085 1.00 29.26 79 ALA D C 1
ATOM 4759 O O . ALA D 1 81 ? -69.060 51.274 67.328 1.00 28.44 79 ALA D O 1
ATOM 4761 N N . LEU D 1 82 ? -70.557 52.810 68.015 1.00 30.30 80 LEU D N 1
ATOM 4762 C CA . LEU D 1 82 ? -70.388 52.553 69.444 1.00 31.94 80 LEU D CA 1
ATOM 4763 C C . LEU D 1 82 ? -70.428 51.072 69.826 1.00 35.21 80 LEU D C 1
ATOM 4764 O O . LEU D 1 82 ? -69.570 50.599 70.572 1.00 36.92 80 LEU D O 1
ATOM 4769 N N . ARG D 1 83 ? -71.407 50.336 69.310 1.00 38.10 81 ARG D N 1
ATOM 4770 C CA . ARG D 1 83 ? -71.595 48.950 69.731 1.00 36.23 81 ARG D CA 1
ATOM 4771 C C . ARG D 1 83 ? -70.945 47.943 68.779 1.00 36.10 81 ARG D C 1
ATOM 4772 O O . ARG D 1 83 ? -71.270 46.755 68.796 1.00 37.99 81 ARG D O 1
ATOM 4780 N N . ASP D 1 84 ? -70.013 48.420 67.961 1.00 30.15 82 ASP D N 1
ATOM 4781 C CA . ASP D 1 84 ? -69.211 47.546 67.116 1.00 29.29 82 ASP D CA 1
ATOM 4782 C C . ASP D 1 84 ? -67.948 47.127 67.861 1.00 31.91 82 ASP D C 1
ATOM 4783 O O . ASP D 1 84 ? -66.889 47.721 67.673 1.00 32.82 82 ASP D O 1
ATOM 4788 N N . ILE D 1 85 ? -68.059 46.108 68.707 1.00 30.10 83 ILE D N 1
ATOM 4789 C CA . ILE D 1 85 ? -66.962 45.759 69.609 1.00 29.23 83 ILE D CA 1
ATOM 4790 C C . ILE D 1 85 ? -66.375 44.369 69.360 1.00 27.68 83 ILE D C 1
ATOM 4791 O O . ILE D 1 85 ? -65.667 43.819 70.206 1.00 29.58 83 ILE D O 1
ATOM 4796 N N . THR D 1 86 ? -66.664 43.798 68.198 1.00 27.38 84 THR D N 1
ATOM 4797 C CA . THR D 1 86 ? -66.122 42.489 67.858 1.00 25.17 84 THR D CA 1
ATOM 4798 C C . THR D 1 86 ? -64.581 42.485 67.753 1.00 26.24 84 THR D C 1
ATOM 4799 O O . THR D 1 86 ? -63.949 41.527 68.210 1.00 27.28 84 THR D O 1
ATOM 4803 N N . PRO D 1 87 ? -63.965 43.542 67.171 1.00 28.74 85 PRO D N 1
ATOM 4804 C CA . PRO D 1 87 ? -62.490 43.545 67.180 1.00 26.50 85 PRO D CA 1
ATOM 4805 C C . PRO D 1 87 ? -61.877 43.619 68.575 1.00 24.79 85 PRO D C 1
ATOM 4806 O O . PRO D 1 87 ? -60.860 42.968 68.823 1.00 31.12 85 PRO D O 1
ATOM 4810 N N . GLU D 1 88 ? -62.478 44.406 69.467 1.00 24.33 86 GLU D N 1
ATOM 4811 C CA . GLU D 1 88 ? -62.025 44.487 70.853 1.00 31.40 86 GLU D CA 1
ATOM 4812 C C . GLU D 1 88 ? -62.069 43.122 71.536 1.00 31.03 86 GLU D C 1
ATOM 4813 O O . GLU D 1 88 ? -61.119 42.718 72.215 1.00 28.92 86 GLU D O 1
ATOM 4819 N N . ALA D 1 89 ? -63.186 42.421 71.364 1.00 27.84 87 ALA D N 1
ATOM 4820 C CA . ALA D 1 89 ? -63.352 41.098 71.956 1.00 30.66 87 ALA D CA 1
ATOM 4821 C C . ALA D 1 89 ? -62.325 40.138 71.389 1.00 24.93 87 ALA D C 1
ATOM 4822 O O . ALA D 1 89 ? -61.756 39.314 72.104 1.00 24.98 87 ALA D O 1
ATOM 4824 N N . THR D 1 90 ? -62.086 40.255 70.089 1.00 22.79 88 THR D N 1
ATOM 4825 C CA . THR D 1 90 ? -61.133 39.393 69.404 1.00 23.70 88 THR D CA 1
ATOM 4826 C C . THR D 1 90 ? -59.714 39.595 69.928 1.00 26.71 88 THR D C 1
ATOM 4827 O O . THR D 1 90 ? -58.992 38.628 70.185 1.00 29.26 88 THR D O 1
ATOM 4831 N N . LYS D 1 91 ? -59.317 40.852 70.100 1.00 27.58 89 LYS D N 1
ATOM 4832 C CA A LYS D 1 91 ? -57.976 41.155 70.575 0.50 29.38 89 LYS D CA 1
ATOM 4833 C CA B LYS D 1 91 ? -57.975 41.163 70.579 0.50 29.38 89 LYS D CA 1
ATOM 4834 C C . LYS D 1 91 ? -57.792 40.664 72.005 1.00 29.47 89 LYS D C 1
ATOM 4835 O O . LYS D 1 91 ? -56.697 40.258 72.395 1.00 29.31 89 LYS D O 1
ATOM 4846 N N . LYS D 1 92 ? -58.873 40.697 72.782 1.00 25.30 90 LYS D N 1
ATOM 4847 C CA . LYS D 1 92 ? -58.836 40.279 74.178 1.00 31.94 90 LYS D CA 1
ATOM 4848 C C . LYS D 1 92 ? -58.567 38.777 74.352 1.00 32.20 90 LYS D C 1
ATOM 4849 O O . LYS D 1 92 ? -57.926 38.367 75.318 1.00 32.76 90 LYS D O 1
ATOM 4855 N N . VAL D 1 93 ? -59.045 37.953 73.423 1.00 28.55 91 VAL D N 1
ATOM 4856 C CA . VAL D 1 93 ? -58.878 36.509 73.583 1.00 29.68 91 VAL D CA 1
ATOM 4857 C C . VAL D 1 93 ? -57.678 35.964 72.814 1.00 29.29 91 VAL D C 1
ATOM 4858 O O . VAL D 1 93 ? -57.281 34.821 73.023 1.00 30.66 91 VAL D O 1
ATOM 4862 N N . CYS D 1 94 ? -57.101 36.774 71.931 1.00 29.55 92 CYS D N 1
ATOM 4863 C CA . CYS D 1 94 ? -55.918 36.348 71.179 1.00 29.51 92 CYS D CA 1
ATOM 4864 C C . CYS D 1 94 ? -54.605 36.657 71.888 1.00 29.93 92 CYS D C 1
ATOM 4865 O O . CYS D 1 94 ? -54.485 37.658 72.595 1.00 33.90 92 CYS D O 1
ATOM 4868 N N . GLN D 1 95 ? -53.610 35.798 71.679 1.00 27.43 93 GLN D N 1
ATOM 4869 C CA . GLN D 1 95 ? -52.271 36.020 72.225 1.00 30.85 93 GLN D CA 1
ATOM 4870 C C . GLN D 1 95 ? -51.388 36.845 71.283 1.00 34.37 93 GLN D C 1
ATOM 4871 O O . GLN D 1 95 ? -50.552 37.634 71.731 1.00 35.26 93 GLN D O 1
ATOM 4877 N N . LYS D 1 96 ? -51.565 36.626 69.983 1.00 30.78 94 LYS D N 1
ATOM 4878 C CA . LYS D 1 96 ? -50.850 37.351 68.929 1.00 31.32 94 LYS D CA 1
ATOM 4879 C C . LYS D 1 96 ? -51.860 37.848 67.917 1.00 29.27 94 LYS D C 1
ATOM 4880 O O . LYS D 1 96 ? -52.694 37.066 67.477 1.00 28.78 94 LYS D O 1
ATOM 4886 N N . MET D 1 97 ? -51.778 39.114 67.512 1.00 25.73 95 MET D N 1
ATOM 4887 C CA . MET D 1 97 ? -52.597 39.575 66.392 1.00 23.51 95 MET D CA 1
ATOM 4888 C C . MET D 1 97 ? -51.806 39.485 65.094 1.00 23.15 95 MET D C 1
ATOM 4889 O O . MET D 1 97 ? -50.576 39.567 65.106 1.00 26.15 95 MET D O 1
ATOM 4894 N N . LEU D 1 98 ? -52.516 39.323 63.978 1.00 22.41 96 LEU D N 1
ATOM 4895 C CA . LEU D 1 98 ? -51.876 39.243 62.661 1.00 23.03 96 LEU D CA 1
ATOM 4896 C C . LEU D 1 98 ? -52.320 40.409 61.783 1.00 25.20 96 LEU D C 1
ATOM 4897 O O . LEU D 1 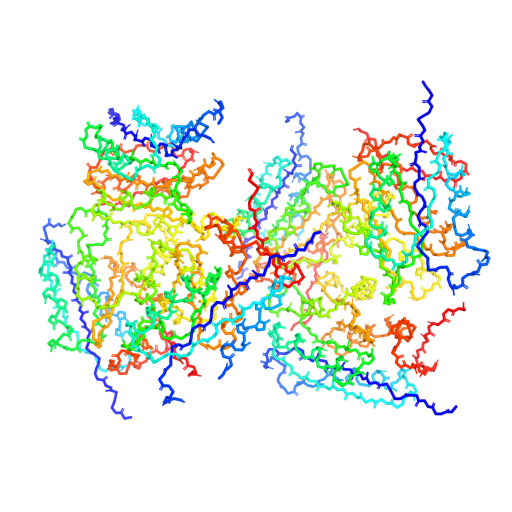98 ? -53.282 40.288 61.017 1.00 23.73 96 LEU D O 1
ATOM 4902 N N . PRO D 1 99 ? -51.617 41.546 61.890 1.00 21.80 97 PRO D N 1
ATOM 4903 C CA . PRO D 1 99 ? -52.007 42.775 61.186 1.00 25.17 97 PRO D CA 1
ATOM 4904 C C . PRO D 1 99 ? -52.119 42.607 59.672 1.00 27.47 97 PRO D C 1
ATOM 4905 O O . PRO D 1 99 ? -52.844 43.363 59.032 1.00 27.49 97 PRO D O 1
ATOM 4909 N N . GLY D 1 100 ? -51.404 41.640 59.108 1.00 28.05 98 GLY D N 1
ATOM 4910 C CA . GLY D 1 100 ? -51.452 41.432 57.675 1.00 24.46 98 GLY D CA 1
ATOM 4911 C C . GLY D 1 100 ? -52.844 41.089 57.181 1.00 23.38 98 GLY D C 1
ATOM 4912 O O . GLY D 1 100 ? -53.207 41.443 56.061 1.00 23.82 98 GLY D O 1
ATOM 4913 N N . PHE D 1 101 ? -53.620 40.389 58.007 1.00 21.53 99 PHE D N 1
ATOM 4914 C CA . PHE D 1 101 ? -54.982 40.019 57.619 1.00 25.24 99 PHE D CA 1
ATOM 4915 C C . PHE D 1 101 ? -55.866 41.248 57.519 1.00 28.04 99 PHE D C 1
ATOM 4916 O O . PHE D 1 101 ? -56.610 41.407 56.554 1.00 25.79 99 PHE D O 1
ATOM 4924 N N . GLY D 1 102 ? -55.794 42.106 58.533 1.00 25.25 100 GLY D N 1
ATOM 4925 C CA . GLY D 1 102 ? -56.563 43.338 58.528 1.00 23.22 100 GLY D CA 1
ATOM 4926 C C . GLY D 1 102 ? -56.210 44.221 57.347 1.00 25.67 100 GLY D C 1
ATOM 4927 O O . GLY D 1 102 ? -57.092 44.812 56.717 1.00 24.87 100 GLY D O 1
ATOM 4928 N N . GLU D 1 103 ? -54.918 44.315 57.043 1.00 22.53 101 GLU D N 1
ATOM 4929 C CA . GLU D 1 103 ? -54.468 45.114 55.907 1.00 23.01 101 GLU D CA 1
ATOM 4930 C C . GLU D 1 103 ? -55.086 44.600 54.616 1.00 24.95 101 GLU D C 1
ATOM 4931 O O . GLU D 1 103 ? -55.609 45.374 53.815 1.00 26.79 101 GLU D O 1
ATOM 4937 N N . LEU D 1 104 ? -55.026 43.287 54.424 1.00 23.14 102 LEU D N 1
ATOM 4938 C CA . LEU D 1 104 ? -55.463 42.699 53.159 1.00 28.54 102 LEU D CA 1
ATOM 4939 C C . LEU D 1 104 ? -56.979 42.765 53.019 1.00 25.20 102 LEU D C 1
ATOM 4940 O O . LEU D 1 104 ? -57.498 42.971 51.921 1.00 27.83 102 LEU D O 1
ATOM 4945 N N . MET D 1 105 ? -57.692 42.608 54.129 1.00 27.18 103 MET D N 1
ATOM 4946 C CA . MET D 1 105 ? -59.146 42.641 54.074 1.00 26.23 103 MET D CA 1
ATOM 4947 C C . MET D 1 105 ? -59.627 44.049 53.705 1.00 24.21 103 MET D C 1
ATOM 4948 O O . MET D 1 105 ? -60.557 44.207 52.914 1.00 23.52 103 MET D O 1
ATOM 4953 N N . ARG D 1 106 ? -58.976 45.071 54.252 1.00 21.83 104 ARG D N 1
ATOM 4954 C CA . ARG D 1 106 ? -59.304 46.449 53.888 1.00 23.19 104 ARG D CA 1
ATOM 4955 C C . ARG D 1 106 ? -58.930 46.779 52.442 1.00 25.33 104 ARG D C 1
ATOM 4956 O O . ARG D 1 106 ? -59.682 47.467 51.743 1.00 25.89 104 ARG D O 1
ATOM 4964 N N . MET D 1 107 ? -57.778 46.290 51.986 1.00 25.15 105 MET D N 1
ATOM 4965 C CA . MET D 1 107 ? -57.348 46.543 50.613 1.00 32.08 105 MET D CA 1
ATOM 4966 C C . MET D 1 107 ? -58.303 45.897 49.622 1.00 31.11 105 MET D C 1
ATOM 4967 O O . MET D 1 107 ? -58.637 46.486 48.594 1.00 30.24 105 MET D O 1
ATOM 4972 N N . THR D 1 108 ? -58.739 44.684 49.946 1.00 30.45 106 THR D N 1
ATOM 4973 C CA . THR D 1 108 ? -59.707 43.964 49.125 1.00 30.40 106 THR D CA 1
ATOM 4974 C C . THR D 1 108 ? -61.021 44.736 49.011 1.00 30.52 106 THR D C 1
ATOM 4975 O O . THR D 1 108 ? -61.551 44.932 47.917 1.00 35.89 106 THR D O 1
ATOM 4979 N N . SER D 1 109 ? -61.533 45.179 50.152 1.00 34.06 107 SER D N 1
ATOM 4980 C CA A SER D 1 109 ? -62.789 45.916 50.202 0.50 34.58 107 SER D CA 1
ATOM 4981 C CA B SER D 1 109 ? -62.793 45.908 50.186 0.50 34.58 107 SER D CA 1
ATOM 4982 C C . SER D 1 109 ? -62.663 47.276 49.521 1.00 35.79 107 SER D C 1
ATOM 4983 O O . SER D 1 109 ? -63.611 47.765 48.888 1.00 36.85 107 SER D O 1
ATOM 4988 N N . LEU D 1 110 ? -61.485 47.882 49.648 1.00 34.51 108 LEU D N 1
ATOM 4989 C CA . LEU D 1 110 ? -61.216 49.205 49.083 1.00 36.39 108 LEU D CA 1
ATOM 4990 C C . LEU D 1 110 ? -61.379 49.236 47.563 1.00 37.32 108 LEU D C 1
ATOM 4991 O O . LEU D 1 110 ? -61.586 50.297 46.966 1.00 35.58 108 LEU D O 1
ATOM 4996 N N . LYS D 1 111 ? -61.280 48.071 46.934 1.00 36.14 109 LYS D N 1
ATOM 4997 C CA . LYS D 1 111 ? -61.492 47.975 45.497 1.00 42.93 109 LYS D CA 1
ATOM 4998 C C . LYS D 1 111 ? -62.937 48.303 45.127 1.00 45.09 109 LYS D C 1
ATOM 4999 O O . LYS D 1 111 ? -63.224 48.701 43.998 1.00 49.09 109 LYS D O 1
ATOM 5005 N N . TYR D 1 112 ? -63.843 48.140 46.085 1.00 42.09 110 TYR D N 1
ATOM 5006 C CA . TYR D 1 112 ? -65.264 48.342 45.830 1.00 46.63 110 TYR D CA 1
ATOM 5007 C C . TYR D 1 112 ? -65.775 49.662 46.405 1.00 44.58 110 TYR D C 1
ATOM 5008 O O . TYR D 1 112 ? -66.414 50.442 45.701 1.00 45.24 110 TYR D O 1
ATOM 5017 N N . VAL D 1 113 ? -65.485 49.904 47.681 1.00 40.20 111 VAL D N 1
ATOM 5018 C CA . VAL D 1 113 ? -66.017 51.072 48.389 1.00 39.18 111 VAL D CA 1
ATOM 5019 C C . VAL D 1 113 ? -64.934 51.819 49.169 1.00 34.34 111 VAL D C 1
ATOM 5020 O O . VAL D 1 113 ? -64.104 51.204 49.829 1.00 29.92 111 VAL D O 1
ATOM 5024 N N . PRO D 1 114 ? -64.937 53.158 49.094 1.00 35.72 112 PRO D N 1
ATOM 5025 C CA . PRO D 1 114 ? -63.936 53.939 49.831 1.00 34.66 112 PRO D CA 1
ATOM 5026 C C . PRO D 1 114 ? -64.119 53.847 51.345 1.00 32.33 112 PRO D C 1
ATOM 5027 O O . PRO D 1 114 ? -63.154 54.018 52.091 1.00 28.64 112 PRO D O 1
ATOM 5031 N N . THR D 1 115 ? -65.331 53.535 51.796 1.00 29.87 113 THR D N 1
ATOM 5032 C CA . THR D 1 115 ? -65.585 53.429 53.231 1.00 26.95 113 THR D CA 1
ATOM 5033 C C . THR D 1 115 ? -64.966 52.163 53.836 1.00 28.87 113 THR D C 1
ATOM 5034 O O . THR D 1 115 ? -65.135 51.874 55.025 1.00 27.62 113 THR D O 1
ATOM 5038 N N . ALA D 1 116 ? -64.223 51.421 53.022 1.00 30.77 114 ALA D N 1
ATOM 5039 C CA . ALA D 1 116 ? -63.517 50.238 53.497 1.00 30.47 114 ALA D CA 1
ATOM 5040 C C . ALA D 1 116 ? -62.541 50.564 54.619 1.00 27.82 114 ALA D C 1
ATOM 5041 O O . ALA D 1 116 ? -62.276 49.722 55.478 1.00 28.69 114 ALA D O 1
ATOM 5043 N N . ILE D 1 117 ? -62.000 51.780 54.621 1.00 24.29 115 ILE D N 1
ATOM 5044 C CA . ILE D 1 117 ? -60.999 52.128 55.629 1.00 24.59 115 ILE D CA 1
ATOM 5045 C C . ILE D 1 117 ? -61.621 52.326 57.006 1.00 24.69 115 ILE D C 1
ATOM 5046 O O . ILE D 1 117 ? -60.904 52.521 57.987 1.00 25.96 115 ILE D O 1
ATOM 5051 N N . LEU D 1 118 ? -62.951 52.286 57.076 1.00 21.68 116 LEU D N 1
ATOM 5052 C CA . LEU D 1 118 ? -63.652 52.399 58.352 1.00 26.54 116 LEU D CA 1
ATOM 5053 C C . LEU D 1 118 ? -63.684 51.075 59.106 1.00 27.35 116 LEU D C 1
ATOM 5054 O O . LEU D 1 118 ? -64.003 51.040 60.297 1.00 25.58 116 LEU D O 1
ATOM 5059 N N . SER D 1 119 ? -63.362 49.990 58.412 1.00 30.41 117 SER D N 1
ATOM 5060 C CA . SER D 1 119 ? -63.416 48.656 59.004 1.00 26.13 117 SER D CA 1
ATOM 5061 C C . SER D 1 119 ? -62.277 48.400 59.982 1.00 29.20 117 SER D C 1
ATOM 5062 O O . SER D 1 119 ? -61.127 48.750 59.717 1.00 28.95 117 SER D O 1
ATOM 5065 N N . ARG D 1 120 ? -62.610 47.778 61.113 1.00 25.37 118 ARG D N 1
ATOM 5066 C CA . ARG D 1 120 ? -61.620 47.417 62.117 1.00 26.37 118 ARG D CA 1
ATOM 5067 C C . ARG D 1 120 ? -61.433 45.901 62.190 1.00 28.12 118 ARG D C 1
ATOM 5068 O O . ARG D 1 120 ? -60.919 45.382 63.185 1.00 24.86 118 ARG D O 1
ATOM 5076 N N . GLN D 1 121 ? -61.857 45.200 61.139 1.00 24.49 119 GLN D N 1
ATOM 5077 C CA . GLN D 1 121 ? -61.685 43.750 61.060 1.00 22.03 119 GLN D CA 1
ATOM 5078 C C . GLN D 1 121 ? -60.234 43.368 61.254 1.00 24.90 119 GLN D C 1
ATOM 5079 O O . GLN D 1 121 ? -59.338 44.002 60.700 1.00 26.25 119 GLN D O 1
ATOM 5085 N N . SER D 1 122 ? -60.010 42.317 62.032 1.00 25.74 120 SER D N 1
ATOM 5086 C CA A SER D 1 122 ? -58.662 41.866 62.345 0.50 26.81 120 SER D CA 1
ATOM 5087 C CA B SER D 1 122 ? -58.653 41.867 62.308 0.50 26.05 120 SER D CA 1
ATOM 5088 C C . SER D 1 122 ? -58.602 40.345 62.395 1.00 25.66 120 SER D C 1
ATOM 5089 O O . SER D 1 122 ? -59.602 39.663 62.168 1.00 24.95 120 SER D O 1
ATOM 5094 N N . ALA D 1 123 ? -57.425 39.820 62.699 1.00 22.70 121 ALA D N 1
ATOM 5095 C CA . ALA D 1 123 ? -57.259 38.390 62.896 1.00 21.76 121 ALA D CA 1
ATOM 5096 C C . ALA D 1 123 ? -56.161 38.175 63.907 1.00 21.24 121 ALA D C 1
ATOM 5097 O O . ALA D 1 123 ? -55.257 38.999 64.037 1.00 23.33 121 ALA D O 1
ATOM 5099 N N . GLY D 1 124 ? -56.247 37.070 64.635 1.00 23.95 122 GLY D N 1
ATOM 5100 C CA . GLY D 1 124 ? -55.231 36.758 65.609 1.00 22.23 122 GLY D CA 1
ATOM 5101 C C . GLY D 1 124 ? -55.241 35.295 65.985 1.00 23.05 122 GLY D C 1
ATOM 5102 O O . GLY D 1 124 ? -56.102 34.534 65.552 1.00 24.00 122 GLY D O 1
ATOM 5103 N N . ILE D 1 125 ? -54.275 34.921 66.811 1.00 21.85 123 ILE D N 1
ATOM 5104 C CA . ILE D 1 125 ? -54.113 33.546 67.240 1.00 23.78 123 ILE D CA 1
ATOM 5105 C C . ILE D 1 125 ? -54.502 33.362 68.697 1.00 23.74 123 ILE D C 1
ATOM 5106 O O . ILE D 1 125 ? -54.084 34.131 69.557 1.00 25.73 123 ILE D O 1
ATOM 5111 N N . ARG D 1 126 ? -55.310 32.344 68.970 1.00 25.11 124 ARG D N 1
ATOM 5112 C CA . ARG D 1 126 ? -55.503 31.881 70.339 1.00 23.18 124 ARG D CA 1
ATOM 5113 C C . ARG D 1 126 ? -55.144 30.404 70.403 1.00 26.12 124 ARG D C 1
ATOM 5114 O O . ARG D 1 126 ? -55.887 29.557 69.908 1.00 29.46 124 ARG D O 1
ATOM 5122 N N . ASN D 1 127 ? -53.993 30.109 71.003 1.00 28.10 125 ASN D N 1
ATOM 5123 C CA . ASN D 1 127 ? -53.483 28.744 71.095 1.00 30.68 125 ASN D CA 1
ATOM 5124 C C . ASN D 1 127 ? -53.411 28.082 69.719 1.00 29.39 125 ASN D C 1
ATOM 5125 O O . ASN D 1 127 ? -52.619 28.506 68.874 1.00 27.05 125 ASN D O 1
ATOM 5130 N N . LYS D 1 128 ? -54.228 27.059 69.482 1.00 28.67 126 LYS D N 1
ATOM 5131 C CA . LYS D 1 128 ? -54.199 26.356 68.196 1.00 25.85 126 LYS D CA 1
ATOM 5132 C C . LYS D 1 128 ? -55.319 26.815 67.259 1.00 27.96 126 LYS D C 1
ATOM 5133 O O . LYS D 1 128 ? -55.712 26.086 66.342 1.00 25.68 126 LYS D O 1
ATOM 5139 N N . SER D 1 129 ? -55.816 28.029 67.482 1.00 28.43 127 SER D N 1
ATOM 5140 C CA . SER D 1 129 ? -56.934 28.564 66.701 1.00 26.83 127 SER D CA 1
ATOM 5141 C C . SER D 1 129 ? -56.629 29.891 66.017 1.00 26.56 127 SER D C 1
ATOM 5142 O O . SER D 1 129 ? -56.059 30.799 66.620 1.00 23.99 127 SER D O 1
ATOM 5145 N N . LEU D 1 130 ? -57.048 30.003 64.760 1.00 23.63 128 LEU D N 1
ATOM 5146 C CA . LEU D 1 130 ? -56.992 31.269 64.046 1.00 21.95 128 LEU D CA 1
ATOM 5147 C C . LEU D 1 130 ? -58.382 31.902 64.058 1.00 23.81 128 LEU D C 1
ATOM 5148 O O . LEU D 1 130 ? -59.358 31.284 63.629 1.00 23.17 128 LEU D O 1
ATOM 5153 N N . ILE D 1 131 ? -58.469 33.119 64.588 1.00 22.09 129 ILE D N 1
ATOM 5154 C CA . ILE D 1 131 ? -59.711 33.884 64.611 1.00 24.43 129 ILE D CA 1
ATOM 5155 C C . ILE D 1 131 ? -59.651 35.018 63.601 1.00 24.04 129 ILE D C 1
ATOM 5156 O O . ILE D 1 131 ? -58.689 35.775 63.588 1.00 22.48 129 ILE D O 1
ATOM 5161 N N . ILE D 1 132 ? -60.667 35.128 62.748 1.00 24.62 130 ILE D N 1
ATOM 5162 C CA . ILE D 1 132 ? -60.703 36.200 61.757 1.00 20.50 130 ILE D CA 1
ATOM 5163 C C . ILE D 1 132 ? -62.061 36.886 61.735 1.00 23.63 130 ILE D C 1
ATOM 5164 O O . ILE D 1 132 ? -63.090 36.214 61.677 1.00 22.19 130 ILE D O 1
ATOM 5169 N N . ASN D 1 133 ? -62.056 38.217 61.778 1.00 20.21 131 ASN D N 1
ATOM 5170 C CA . ASN D 1 133 ? -63.279 39.005 61.624 1.00 19.23 131 ASN D CA 1
ATOM 5171 C C . ASN D 1 133 ? -63.634 39.175 60.152 1.00 22.85 131 ASN D C 1
ATOM 5172 O O . ASN D 1 133 ? -62.864 39.771 59.399 1.00 24.22 131 ASN D O 1
ATOM 5177 N N . LEU D 1 134 ? -64.801 38.679 59.752 1.00 23.66 132 LEU D N 1
ATOM 5178 C CA . LEU D 1 134 ? -65.264 38.795 58.374 1.00 26.98 132 LEU D CA 1
ATOM 5179 C C . LEU D 1 134 ? -66.298 39.912 58.269 1.00 26.73 132 LEU D C 1
ATOM 5180 O O . LEU D 1 134 ? -66.786 40.395 59.290 1.00 26.10 132 LEU D O 1
ATOM 5185 N N . PRO D 1 135 ? -66.629 40.345 57.039 1.00 27.74 133 PRO D N 1
ATOM 5186 C CA . PRO D 1 135 ? -67.648 41.395 56.947 1.00 29.39 133 PRO D CA 1
ATOM 5187 C C . PRO D 1 135 ? -69.066 40.864 57.166 1.00 36.89 133 PRO D C 1
ATOM 5188 O O . PRO D 1 135 ? -69.236 39.714 57.577 1.00 34.44 133 PRO D O 1
ATOM 5192 N N . GLY D 1 136 ? -70.064 41.697 56.879 1.00 40.45 134 GLY D N 1
ATOM 5193 C CA . GLY D 1 136 ? -71.434 41.429 57.280 1.00 42.69 134 GLY D CA 1
ATOM 5194 C C . GLY D 1 136 ? -72.388 40.874 56.237 1.00 50.65 134 GLY D C 1
ATOM 5195 O O . GLY D 1 136 ? -73.414 40.299 56.591 1.00 57.62 134 GLY D O 1
ATOM 5196 N N . LYS D 1 137 ? -72.073 41.044 54.958 1.00 47.93 135 LYS D N 1
ATOM 5197 C CA . LYS D 1 137 ? -72.971 40.571 53.907 1.00 48.85 135 LYS D CA 1
ATOM 5198 C C . LYS D 1 137 ? -72.299 39.537 53.001 1.00 45.38 135 LYS D C 1
ATOM 5199 O O . LYS D 1 137 ? -71.086 39.581 52.803 1.00 46.99 135 LYS D O 1
ATOM 5205 N N . PRO D 1 138 ? -73.090 38.581 52.479 1.00 43.66 136 PRO D N 1
ATOM 5206 C CA . PRO D 1 138 ? -72.623 37.452 51.664 1.00 44.02 136 PRO D CA 1
ATOM 5207 C C . PRO D 1 138 ? -71.633 37.819 50.560 1.00 43.30 136 PRO D C 1
ATOM 5208 O O . PRO D 1 138 ? -70.614 37.143 50.427 1.00 43.22 136 PRO D O 1
ATOM 5212 N N . LYS D 1 139 ? -71.930 38.856 49.783 1.00 45.98 137 LYS D N 1
ATOM 5213 C CA . LYS D 1 139 ? -71.044 39.266 48.696 1.00 47.14 137 LYS D CA 1
ATOM 5214 C C . LYS D 1 139 ? -69.665 39.635 49.233 1.00 42.60 137 LYS D C 1
ATOM 5215 O O . LYS D 1 139 ? -68.645 39.136 48.749 1.00 40.21 137 LYS D O 1
ATOM 5221 N N . SER D 1 140 ? -69.646 40.500 50.243 1.00 40.02 138 SER D N 1
ATOM 5222 C CA . SER D 1 140 ? -68.404 40.925 50.878 1.00 36.38 138 SER D CA 1
ATOM 5223 C C . SER D 1 140 ? -67.696 39.767 51.573 1.00 35.82 138 SER D C 1
ATOM 5224 O O . SER D 1 140 ? -66.468 39.732 51.644 1.00 34.15 138 SER D O 1
ATOM 5227 N N . ILE D 1 141 ? -68.469 38.818 52.091 1.00 32.18 139 ILE D N 1
ATOM 5228 C CA . ILE D 1 141 ? -67.886 37.681 52.799 1.00 31.01 139 ILE D CA 1
ATOM 5229 C C . ILE D 1 141 ? -67.127 36.770 51.830 1.00 28.69 139 ILE D C 1
ATOM 5230 O O . ILE D 1 141 ? -66.029 36.291 52.139 1.00 33.17 139 ILE D O 1
ATOM 5235 N N . ARG D 1 142 ? -67.694 36.554 50.647 1.00 34.26 140 ARG D N 1
ATOM 5236 C CA A ARG D 1 142 ? -67.055 35.719 49.639 0.50 35.86 140 ARG D CA 1
ATOM 5237 C CA B ARG D 1 142 ? -67.043 35.716 49.647 0.50 35.85 140 ARG D CA 1
ATOM 5238 C C . ARG D 1 142 ? -65.776 36.377 49.124 1.00 36.36 140 ARG D C 1
ATOM 5239 O O . ARG D 1 142 ? -64.748 35.723 48.981 1.00 35.04 140 ARG D O 1
ATOM 5254 N N . GLU D 1 143 ? -65.851 37.677 48.852 1.00 36.41 141 GLU D N 1
ATOM 5255 C CA . GLU D 1 143 ? -64.689 38.424 48.387 1.00 34.65 141 GLU D CA 1
ATOM 5256 C C . GLU D 1 143 ? -63.577 38.396 49.426 1.00 32.30 141 GLU D C 1
ATOM 5257 O O . GLU D 1 143 ? -62.398 38.270 49.091 1.00 30.50 141 GLU D O 1
ATOM 5263 N N . CYS D 1 144 ? -63.963 38.509 50.691 1.00 27.74 142 CYS D N 1
ATOM 5264 C CA . CYS D 1 144 ? -63.001 38.527 51.781 1.00 28.69 142 CYS D CA 1
ATOM 5265 C C . CYS D 1 144 ? -62.337 37.160 51.948 1.00 32.06 142 CYS D C 1
ATOM 5266 O O . CYS D 1 144 ? -61.113 37.060 52.026 1.00 30.20 142 CYS D O 1
ATOM 5269 N N . LEU D 1 145 ? -63.146 36.108 51.991 1.00 29.76 143 LEU D N 1
ATOM 5270 C CA . LEU D 1 145 ? -62.616 34.764 52.164 1.00 27.05 143 LEU D CA 1
ATOM 5271 C C . LEU D 1 145 ? -61.755 34.364 50.972 1.00 29.88 143 LEU D C 1
ATOM 5272 O O . LEU D 1 145 ? -60.748 33.681 51.135 1.00 32.79 143 LEU D O 1
ATOM 5277 N N . GLU D 1 146 ? -62.140 34.800 49.777 1.00 30.09 144 GLU D N 1
ATOM 5278 C CA . GLU D 1 146 ? -61.374 34.454 48.589 1.00 34.14 144 GLU D CA 1
ATOM 5279 C C . GLU D 1 146 ? -59.971 35.043 48.678 1.00 33.79 144 GLU D C 1
ATOM 5280 O O . GLU D 1 146 ? -59.001 34.429 48.233 1.00 33.48 144 GLU D O 1
ATOM 5286 N N . ALA D 1 147 ? -59.867 36.223 49.282 1.00 33.14 145 ALA D N 1
ATOM 5287 C CA . ALA D 1 147 ? -58.591 36.922 49.380 1.00 30.96 145 ALA D CA 1
ATOM 5288 C C . ALA D 1 147 ? -57.691 36.369 50.479 1.00 26.03 145 ALA D C 1
ATOM 5289 O O . ALA D 1 147 ? -56.485 36.266 50.289 1.00 32.68 145 ALA D O 1
ATOM 5291 N N . VAL D 1 148 ? -58.265 36.036 51.631 1.00 27.67 146 VAL D N 1
ATOM 5292 C CA . VAL D 1 148 ? -57.440 35.646 52.772 1.00 25.84 146 VAL D CA 1
ATOM 5293 C C . VAL D 1 148 ? -57.235 34.138 52.901 1.00 29.37 146 VAL D C 1
ATOM 5294 O O . VAL D 1 148 ? -56.252 33.711 53.502 1.00 29.32 146 VAL D O 1
ATOM 5298 N N . PHE D 1 149 ? -58.139 33.332 52.349 1.00 29.83 147 PHE D N 1
ATOM 5299 C CA . PHE D 1 149 ? -58.023 31.881 52.546 1.00 25.75 147 PHE D CA 1
ATOM 5300 C C . PHE D 1 149 ? -56.711 31.260 52.036 1.00 27.83 147 PHE D C 1
ATOM 5301 O O . PHE D 1 149 ? -56.245 30.278 52.621 1.00 27.42 147 PHE D O 1
ATOM 5309 N N . PRO D 1 150 ? -56.112 31.806 50.956 1.00 27.42 148 PRO D N 1
ATOM 5310 C CA . PRO D 1 150 ? -54.850 31.178 50.541 1.00 28.11 148 PRO D CA 1
ATOM 5311 C C . PRO D 1 150 ? -53.737 31.163 51.589 1.00 30.57 148 PRO D C 1
ATOM 5312 O O . PRO D 1 150 ? -52.765 30.428 51.398 1.00 33.31 148 PRO D O 1
ATOM 5316 N N . ALA D 1 151 ? -53.869 31.935 52.667 1.00 27.80 149 ALA D N 1
ATOM 5317 C CA . ALA D 1 151 ? -52.853 31.941 53.716 1.00 30.49 149 ALA D CA 1
ATOM 5318 C C . ALA D 1 151 ? -53.271 31.164 54.967 1.00 27.17 149 ALA D C 1
ATOM 5319 O O . ALA D 1 151 ? -52.467 30.978 55.878 1.00 27.68 149 ALA D O 1
ATOM 5321 N N . ILE D 1 152 ? -54.517 30.702 55.007 1.00 24.16 150 ILE D N 1
ATOM 5322 C CA . ILE D 1 152 ? -55.068 30.088 56.217 1.00 24.03 150 ILE D CA 1
ATOM 5323 C C . ILE D 1 152 ? -54.560 28.660 56.533 1.00 24.48 150 ILE D C 1
ATOM 5324 O O . ILE D 1 152 ? -54.203 28.388 57.676 1.00 26.22 150 ILE D O 1
ATOM 5329 N N . PRO D 1 153 ? -54.519 27.752 55.540 1.00 26.17 151 PRO D N 1
ATOM 5330 C CA . PRO D 1 153 ? -54.055 26.399 55.890 1.00 24.35 151 PRO D CA 1
ATOM 5331 C C . PRO D 1 153 ? -52.649 26.356 56.493 1.00 28.90 151 PRO D C 1
ATOM 5332 O O . PRO D 1 153 ? -52.413 25.625 57.461 1.00 25.26 151 PRO D O 1
ATOM 5336 N N . TYR D 1 154 ? -51.733 27.139 55.932 1.00 26.06 152 TYR D N 1
ATOM 5337 C CA . TYR D 1 154 ? -50.369 27.198 56.450 1.00 27.40 152 TYR D CA 1
ATOM 5338 C C . TYR D 1 154 ? -50.352 27.822 57.839 1.00 26.85 152 TYR D C 1
ATOM 5339 O O . TYR D 1 154 ? -49.668 27.332 58.735 1.00 28.71 152 TYR D O 1
ATOM 5348 N N . CYS D 1 155 ? -51.102 28.905 58.013 1.00 25.08 153 CYS D N 1
ATOM 5349 C CA . CYS D 1 155 ? -51.225 29.515 59.331 1.00 24.48 153 CYS D CA 1
ATOM 5350 C C . CYS D 1 155 ? -51.705 28.494 60.357 1.00 27.81 153 CYS D C 1
ATOM 5351 O O . CYS D 1 155 ? -51.155 28.401 61.455 1.00 27.27 153 CYS D O 1
ATOM 5354 N N . VAL D 1 156 ? -52.720 27.716 59.991 1.00 24.55 154 VAL D N 1
ATOM 5355 C CA . VAL D 1 156 ? -53.279 26.734 60.919 1.00 23.70 154 VAL D CA 1
ATOM 5356 C C . VAL D 1 156 ? -52.235 25.647 61.208 1.00 25.42 154 VAL D C 1
ATOM 5357 O O . VAL D 1 156 ? -52.144 25.159 62.334 1.00 27.26 154 VAL D O 1
ATOM 5361 N N . ASP D 1 157 ? -51.430 25.298 60.205 1.00 27.88 155 ASP D N 1
ATOM 5362 C CA . ASP D 1 157 ? -50.322 24.363 60.417 1.00 29.79 155 ASP D CA 1
ATOM 5363 C C . ASP D 1 157 ? -49.364 24.888 61.480 1.00 30.82 155 ASP D C 1
ATOM 5364 O O . ASP D 1 157 ? -48.961 24.152 62.381 1.00 26.08 155 ASP D O 1
ATOM 5369 N N . LEU D 1 158 ? -48.992 26.161 61.350 1.00 27.76 156 LEU D N 1
ATOM 5370 C CA . LEU D 1 158 ? -47.942 26.746 62.183 1.00 30.06 156 LEU D CA 1
ATOM 5371 C C . LEU D 1 158 ? -48.341 26.843 63.648 1.00 29.11 156 LEU D C 1
ATOM 5372 O O . LEU D 1 158 ? -47.482 26.798 64.531 1.00 30.89 156 LEU D O 1
ATOM 5377 N N . ILE D 1 159 ? -49.639 26.973 63.904 1.00 29.26 157 ILE D N 1
ATOM 5378 C CA . ILE D 1 159 ? -50.135 27.091 65.270 1.00 25.95 157 ILE D CA 1
ATOM 5379 C C . ILE D 1 159 ? -50.579 25.729 65.801 1.00 30.94 157 ILE D C 1
ATOM 5380 O O . ILE D 1 159 ? -51.112 25.622 66.908 1.00 31.76 157 ILE D O 1
ATOM 5385 N N . LEU D 1 160 ? -50.320 24.697 64.998 1.00 31.33 158 LEU D N 1
ATOM 5386 C CA . LEU D 1 160 ? -50.523 23.288 65.349 1.00 29.71 158 LEU D CA 1
ATOM 5387 C C . LEU D 1 160 ? -51.995 22.875 65.339 1.00 32.80 158 LEU D C 1
ATOM 5388 O O . LEU D 1 160 ? -52.393 21.942 66.036 1.00 33.52 158 LEU D O 1
ATOM 5393 N N . GLY D 1 161 ? -52.793 23.554 64.523 1.00 31.25 159 GLY D N 1
ATOM 5394 C CA . GLY D 1 161 ? -54.156 23.122 64.274 1.00 28.00 159 GLY D CA 1
ATOM 5395 C C . GLY D 1 161 ? -54.180 21.930 63.334 1.00 29.16 159 GLY D C 1
ATOM 5396 O O . GLY D 1 161 ? -53.135 21.458 62.884 1.00 30.50 159 GLY D O 1
ATOM 5397 N N . ASN D 1 162 ? -55.375 21.428 63.041 1.00 28.70 160 ASN D N 1
ATOM 5398 C CA . ASN D 1 162 ? -55.507 20.272 62.164 1.00 30.90 160 ASN D CA 1
ATOM 5399 C C . ASN D 1 162 ? -55.161 20.623 60.725 1.00 28.64 160 ASN D C 1
ATOM 5400 O O . ASN D 1 162 ? -55.155 21.787 60.348 1.00 30.02 160 ASN D O 1
ATOM 5405 N N . TYR D 1 163 ? -54.883 19.602 59.923 1.00 32.11 161 TYR D N 1
ATOM 5406 C CA . TYR D 1 163 ? -54.326 19.810 58.593 1.00 32.31 161 TYR D CA 1
ATOM 5407 C C . TYR D 1 163 ? -55.403 19.951 57.520 1.00 30.78 161 TYR D C 1
ATOM 5408 O O . TYR D 1 163 ? -56.021 18.968 57.116 1.00 30.00 161 TYR D O 1
ATOM 5417 N N . MET D 1 164 ? -55.610 21.182 57.063 1.00 29.51 162 MET D N 1
ATOM 5418 C CA . MET D 1 164 ? -56.585 21.465 56.013 1.00 28.43 162 MET D CA 1
ATOM 5419 C C . MET D 1 164 ? -56.166 20.933 54.648 1.00 34.71 162 MET D C 1
ATOM 5420 O O . MET D 1 164 ? -55.054 21.189 54.189 1.00 35.70 162 MET D O 1
ATOM 5425 N N . GLN D 1 165 ? -57.074 20.205 54.004 1.00 34.34 163 GLN D N 1
ATOM 5426 C CA . GLN D 1 165 ? -56.871 19.734 52.639 1.00 40.01 163 GLN D CA 1
ATOM 5427 C C . GLN D 1 165 ? -57.680 20.598 51.677 1.00 40.03 163 GLN D C 1
ATOM 5428 O O . GLN D 1 165 ? -58.907 20.502 51.620 1.00 43.51 163 GLN D O 1
ATOM 5434 N N . VAL D 1 166 ? -56.984 21.437 50.920 1.00 37.34 164 VAL D N 1
ATOM 5435 C CA . VAL D 1 166 ? -57.627 22.421 50.055 1.00 35.30 164 VAL D CA 1
ATOM 5436 C C . VAL D 1 166 ? -58.266 21.799 48.811 1.00 40.04 164 VAL D C 1
ATOM 5437 O O . VAL D 1 166 ? -57.714 20.880 48.205 1.00 44.72 164 VAL D O 1
ATOM 5441 N N . ASN D 1 167 ? -59.450 22.288 48.454 1.00 37.38 165 ASN D N 1
ATOM 5442 C CA . ASN D 1 167 ? -60.076 21.937 47.188 1.00 40.88 165 ASN D CA 1
ATOM 5443 C C . ASN D 1 167 ? -59.522 22.880 46.128 1.00 44.43 165 ASN D C 1
ATOM 5444 O O . ASN D 1 167 ? -59.987 24.012 45.987 1.00 41.68 165 ASN D O 1
ATOM 5449 N N . GLU D 1 168 ? -58.518 22.419 45.390 1.00 44.40 166 GLU D N 1
ATOM 5450 C CA . GLU D 1 168 ? -57.772 23.303 44.503 1.00 50.71 166 GLU D CA 1
ATOM 5451 C C . GLU D 1 168 ? -58.542 23.620 43.223 1.00 55.79 166 GLU D C 1
ATOM 5452 O O . GLU D 1 168 ? -58.113 24.447 42.418 1.00 58.38 166 GLU D O 1
ATOM 5458 N N . LYS D 1 169 ? -59.689 22.971 43.052 1.00 63.34 167 LYS D N 1
ATOM 5459 C CA . LYS D 1 169 ? -60.616 23.310 41.980 1.00 66.70 167 LYS D CA 1
ATOM 5460 C C . LYS D 1 169 ? -61.194 24.705 42.227 1.00 60.88 167 LYS D C 1
ATOM 5461 O O . LYS D 1 169 ? -61.458 25.458 41.289 1.00 60.41 167 LYS D O 1
ATOM 5467 N N . ASN D 1 170 ? -61.354 25.053 43.501 1.00 48.88 168 ASN D N 1
ATOM 5468 C CA . ASN D 1 170 ? -62.049 26.278 43.897 1.00 48.14 168 ASN D CA 1
ATOM 5469 C C . ASN D 1 170 ? -61.164 27.397 44.430 1.00 49.97 168 ASN D C 1
ATOM 5470 O O . ASN D 1 170 ? -61.486 28.575 44.277 1.00 50.28 168 ASN D O 1
ATOM 5475 N N . ILE D 1 171 ? -60.060 27.029 45.066 1.00 49.98 169 ILE D N 1
ATOM 5476 C CA . ILE D 1 171 ? -59.201 28.005 45.717 1.00 48.05 169 ILE D CA 1
ATOM 5477 C C . ILE D 1 171 ? -57.777 27.462 45.759 1.00 51.85 169 ILE D C 1
ATOM 5478 O O . ILE D 1 171 ? -57.562 26.247 45.799 1.00 51.79 169 ILE D O 1
ATOM 5483 N N . GLN D 1 172 ? -56.803 28.362 45.717 1.00 50.51 170 GLN D N 1
ATOM 5484 C CA . GLN D 1 172 ? -55.403 27.966 45.778 1.00 53.77 170 GLN D CA 1
ATOM 5485 C C . GLN D 1 172 ? -54.808 28.376 47.111 1.00 54.49 170 GLN D C 1
ATOM 5486 O O . GLN D 1 172 ? -54.879 29.543 47.486 1.00 58.58 170 GLN D O 1
ATOM 5492 N N . ALA D 1 173 ? -54.235 27.424 47.837 1.00 50.62 171 ALA D N 1
ATOM 5493 C CA . ALA D 1 173 ? -53.589 27.760 49.100 1.00 50.36 171 ALA D CA 1
ATOM 5494 C C . ALA D 1 173 ? -52.150 27.267 49.142 1.00 54.05 171 ALA D C 1
ATOM 5495 O O . ALA D 1 173 ? -51.836 26.151 48.730 1.00 60.83 171 ALA D O 1
ATOM 5497 N N . PHE D 1 174 ? -51.286 28.124 49.668 1.00 53.65 172 PHE D N 1
ATOM 5498 C CA . PHE D 1 174 ? -49.848 27.955 49.577 1.00 54.51 172 PHE D CA 1
ATOM 5499 C C . PHE D 1 174 ? -49.234 27.445 50.878 1.00 49.30 172 PHE D C 1
ATOM 5500 O O . PHE D 1 174 ? -49.474 28.005 51.944 1.00 41.15 172 PHE D O 1
ATOM 5508 N N . ARG D 1 175 ? -48.444 26.380 50.782 1.00 49.09 173 ARG D N 1
ATOM 5509 C CA . ARG D 1 175 ? -47.597 25.959 51.891 1.00 46.70 173 ARG D CA 1
ATOM 5510 C C . ARG D 1 175 ? -46.141 25.986 51.435 1.00 52.06 173 ARG D C 1
ATOM 5511 O O . ARG D 1 175 ? -45.749 25.231 50.542 1.00 54.55 173 ARG D O 1
ATOM 5519 N N . PRO D 1 176 ? -45.340 26.883 52.033 1.00 55.60 174 PRO D N 1
ATOM 5520 C CA . PRO D 1 176 ? -43.935 27.124 51.677 1.00 64.61 174 PRO D CA 1
ATOM 5521 C C . PRO D 1 176 ? -43.059 25.876 51.650 1.00 79.38 174 PRO D C 1
ATOM 5522 O O . PRO D 1 176 ? -43.303 24.913 52.379 1.00 79.33 174 PRO D O 1
ATOM 5526 N N . LYS D 1 177 ? -42.041 25.913 50.793 1.00 92.37 175 LYS D N 1
ATOM 5527 C CA . LYS D 1 177 ? -41.062 24.843 50.685 1.00 101.06 175 LYS D CA 1
ATOM 5528 C C . LYS D 1 177 ? -39.999 24.990 51.760 1.00 108.68 175 LYS D C 1
ATOM 5529 O O . LYS D 1 177 ? -38.809 25.118 51.455 1.00 114.87 175 LYS D O 1
ATOM 5535 N N . GLN D 1 178 ? -40.449 24.989 53.013 1.00 112.11 176 GLN D N 1
ATOM 5536 C CA . GLN D 1 178 ? -39.572 25.044 54.179 1.00 120.68 176 GLN D CA 1
ATOM 5537 C C . GLN D 1 178 ? -38.668 26.268 54.170 1.00 123.33 176 GLN D C 1
ATOM 5538 O O . GLN D 1 178 ? -37.925 26.495 55.125 1.00 123.37 176 GLN D O 1
ATOM 5544 N N . GLN E 1 1 ? -84.576 71.626 53.209 1.00 80.84 -1 GLN E N 1
ATOM 5545 C CA . GLN E 1 1 ? -84.378 72.054 54.589 1.00 80.52 -1 GLN E CA 1
ATOM 5546 C C . GLN E 1 1 ? -82.945 72.551 54.807 1.00 74.09 -1 GLN E C 1
ATOM 5547 O O . GLN E 1 1 ? -82.117 72.501 53.897 1.00 73.34 -1 GLN E O 1
ATOM 5553 N N . GLY E 1 2 ? -82.664 73.040 56.011 1.00 68.11 0 GLY E N 1
ATOM 5554 C CA . GLY E 1 2 ? -81.363 73.596 56.333 1.00 53.72 0 GLY E CA 1
ATOM 5555 C C . GLY E 1 2 ? -80.300 72.550 56.610 1.00 49.54 0 GLY E C 1
ATOM 5556 O O . GLY E 1 2 ? -80.574 71.505 57.198 1.00 52.04 0 GLY E O 1
ATOM 5557 N N . MET E 1 3 ? -79.076 72.835 56.186 1.00 47.63 1 MET E N 1
ATOM 5558 C CA . MET E 1 3 ? -77.961 71.948 56.478 1.00 42.41 1 MET E CA 1
ATOM 5559 C C . MET E 1 3 ? -77.471 72.177 57.898 1.00 43.38 1 MET E C 1
ATOM 5560 O O . MET E 1 3 ? -77.414 73.314 58.365 1.00 46.45 1 MET E O 1
ATOM 5565 N N . GLN E 1 4 ? -77.131 71.092 58.586 1.00 39.70 2 GLN E N 1
ATOM 5566 C CA . GLN E 1 4 ? -76.522 71.191 59.909 1.00 40.29 2 GLN E CA 1
ATOM 5567 C C . GLN E 1 4 ? -75.152 71.858 59.844 1.00 40.18 2 GLN E C 1
ATOM 5568 O O . GLN E 1 4 ? -74.391 71.666 58.894 1.00 37.33 2 GLN E O 1
ATOM 5574 N N . THR E 1 5 ? -74.841 72.646 60.864 1.00 37.57 3 THR E N 1
ATOM 5575 C CA . THR E 1 5 ? -73.525 73.246 60.971 1.00 34.90 3 THR E CA 1
ATOM 5576 C C . THR E 1 5 ? -72.519 72.179 61.363 1.00 33.38 3 THR E C 1
ATOM 5577 O O . THR E 1 5 ? -72.742 71.429 62.312 1.00 36.21 3 THR E O 1
ATOM 5581 N N . ILE E 1 6 ? -71.418 72.103 60.627 1.00 28.95 4 ILE E N 1
ATOM 5582 C CA . ILE E 1 6 ? -70.364 71.153 60.963 1.00 28.52 4 ILE E CA 1
ATOM 5583 C C . ILE E 1 6 ? -69.257 71.868 61.728 1.00 31.04 4 ILE E C 1
ATOM 5584 O O . ILE E 1 6 ? -68.685 72.844 61.245 1.00 31.85 4 ILE E O 1
ATOM 5589 N N . HIS E 1 7 ? -68.971 71.386 62.932 1.00 30.58 5 HIS E N 1
ATOM 5590 C CA . HIS E 1 7 ? -67.913 71.967 63.739 1.00 30.32 5 HIS E CA 1
ATOM 5591 C C . HIS E 1 7 ? -66.633 71.176 63.522 1.00 29.37 5 HIS E C 1
ATOM 5592 O O . HIS E 1 7 ? -66.608 69.953 63.666 1.00 27.59 5 HIS E O 1
ATOM 5599 N N . ILE E 1 8 ? -65.571 71.883 63.158 1.00 27.41 6 ILE E N 1
ATOM 5600 C CA . ILE E 1 8 ? -64.322 71.222 62.799 1.00 27.63 6 ILE E CA 1
ATOM 5601 C C . ILE E 1 8 ? -63.186 71.740 63.660 1.00 27.00 6 ILE E C 1
ATOM 5602 O O . ILE E 1 8 ? -62.938 72.942 63.708 1.00 29.21 6 ILE E O 1
ATOM 5607 N N . GLY E 1 9 ? -62.507 70.830 64.352 1.00 28.12 7 GLY E N 1
ATOM 5608 C CA . GLY E 1 9 ? -61.363 71.199 65.164 1.00 29.23 7 GLY E CA 1
ATOM 5609 C C . GLY E 1 9 ? -60.104 71.137 64.325 1.00 27.94 7 GLY E C 1
ATOM 5610 O O . GLY E 1 9 ? -59.919 70.211 63.539 1.00 24.97 7 GLY E O 1
ATOM 5611 N N . VAL E 1 10 ? -59.249 72.143 64.469 1.00 24.19 8 VAL E N 1
ATOM 5612 C CA . VAL E 1 10 ? -57.983 72.168 63.747 1.00 25.20 8 VAL E CA 1
ATOM 5613 C C . VAL E 1 10 ? -56.882 72.432 64.754 1.00 25.64 8 VAL E C 1
ATOM 5614 O O . VAL E 1 10 ? -56.749 73.547 65.262 1.00 26.15 8 VAL E O 1
ATOM 5618 N N . LEU E 1 11 ? -56.102 71.400 65.047 1.00 25.16 9 LEU E N 1
ATOM 5619 C CA A LEU E 1 11 ? -55.068 71.496 66.063 0.50 27.30 9 LEU E CA 1
ATOM 5620 C CA B LEU E 1 11 ? -55.067 71.486 66.070 0.50 27.31 9 LEU E CA 1
ATOM 5621 C C . LEU E 1 11 ? -53.685 71.436 65.435 1.00 29.95 9 LEU E C 1
ATOM 5622 O O . LEU E 1 11 ? -53.289 70.414 64.884 1.00 27.21 9 LEU E O 1
ATOM 5631 N N . SER E 1 12 ? -52.959 72.541 65.524 1.00 29.52 10 SER E N 1
ATOM 5632 C CA . SER E 1 12 ? -51.601 72.606 65.005 1.00 31.20 10 SER E CA 1
ATOM 5633 C C . SER E 1 12 ? -50.605 72.388 66.133 1.00 34.59 10 SER E C 1
ATOM 5634 O O . SER E 1 12 ? -50.527 73.195 67.055 1.00 33.30 10 SER E O 1
ATOM 5637 N N . ALA E 1 13 ? -49.857 71.289 66.069 1.00 31.77 11 ALA E N 1
ATOM 5638 C CA . ALA E 1 13 ? -48.838 70.998 67.069 1.00 37.05 11 ALA E CA 1
ATOM 5639 C C . ALA E 1 13 ? -47.496 71.585 66.640 1.00 41.61 11 ALA E C 1
ATOM 5640 O O . ALA E 1 13 ? -46.922 71.166 65.633 1.00 44.15 11 ALA E O 1
ATOM 5642 N N . SER E 1 14 ? -46.993 72.549 67.409 1.00 42.72 12 SER E N 1
ATOM 5643 C CA . SER E 1 14 ? -45.801 73.292 67.018 1.00 54.36 12 SER E CA 1
ATOM 5644 C C . SER E 1 14 ? -45.114 73.952 68.209 1.00 61.00 12 SER E C 1
ATOM 5645 O O . SER E 1 14 ? -45.778 74.432 69.126 1.00 62.29 12 SER E O 1
ATOM 5648 N N . ASP E 1 15 ? -43.784 73.985 68.180 1.00 66.92 13 ASP E N 1
ATOM 5649 C CA . ASP E 1 15 ? -43.003 74.586 69.261 1.00 77.14 13 ASP E CA 1
ATOM 5650 C C . ASP E 1 15 ? -42.772 76.086 69.081 1.00 83.05 13 ASP E C 1
ATOM 5651 O O . ASP E 1 15 ? -42.099 76.707 69.907 1.00 89.29 13 ASP E O 1
ATOM 5656 N N . ARG E 1 16 ? -43.325 76.640 68.004 1.00 86.47 14 ARG E N 1
ATOM 5657 C CA . ARG E 1 16 ? -43.215 78.062 67.639 1.00 92.96 14 ARG E CA 1
ATOM 5658 C C . ARG E 1 16 ? -41.749 78.490 67.474 1.00 99.03 14 ARG E C 1
ATOM 5659 O O . ARG E 1 16 ? -41.349 79.562 67.878 1.00 105.74 14 ARG E O 1
ATOM 5667 N N . ALA E 1 17 ? -40.954 77.649 66.856 1.00 95.12 15 ALA E N 1
ATOM 5668 C CA . ALA E 1 17 ? -39.523 77.886 66.696 1.00 96.05 15 ALA E CA 1
ATOM 5669 C C . ALA E 1 17 ? -39.051 77.498 65.299 1.00 93.88 15 ALA E C 1
ATOM 5670 O O . ALA E 1 17 ? -37.962 76.950 65.130 1.00 96.57 15 ALA E O 1
ATOM 5672 N N . GLY E 1 20 ? -41.472 80.377 61.602 1.00 79.82 18 GLY E N 1
ATOM 5673 C CA . GLY E 1 20 ? -41.046 81.753 61.421 1.00 84.32 18 GLY E CA 1
ATOM 5674 C C . GLY E 1 20 ? -42.170 82.763 61.576 1.00 97.82 18 GLY E C 1
ATOM 5675 O O . GLY E 1 20 ? -42.802 82.840 62.630 1.00 85.00 18 GLY E O 1
ATOM 5676 N N . VAL E 1 21 ? -42.415 83.543 60.525 1.00 102.30 19 VAL E N 1
ATOM 5677 C CA . VAL E 1 21 ? -43.482 84.543 60.537 1.00 110.45 19 VAL E CA 1
ATOM 5678 C C . VAL E 1 21 ? -44.713 84.041 59.774 1.00 116.64 19 VAL E C 1
ATOM 5679 O O . VAL E 1 21 ? -45.843 84.398 60.107 1.00 119.79 19 VAL E O 1
ATOM 5683 N N . TYR E 1 22 ? -44.494 83.209 58.758 1.00 120.48 20 TYR E N 1
ATOM 5684 C CA . TYR E 1 22 ? -45.588 82.492 58.104 1.00 123.98 20 TYR E CA 1
ATOM 5685 C C . TYR E 1 22 ? -46.035 81.355 59.020 1.00 120.26 20 TYR E C 1
ATOM 5686 O O . TYR E 1 22 ? -45.885 80.182 58.679 1.00 117.16 20 TYR E O 1
ATOM 5695 N N . GLU E 1 23 ? -46.594 81.708 60.174 1.00 120.34 21 GLU E N 1
ATOM 5696 C CA . GLU E 1 23 ? -46.700 80.775 61.296 1.00 116.43 21 GLU E CA 1
ATOM 5697 C C . GLU E 1 23 ? -47.558 79.530 61.065 1.00 108.68 21 GLU E C 1
ATOM 5698 O O . GLU E 1 23 ? -47.273 78.480 61.637 1.00 105.49 21 GLU E O 1
ATOM 5704 N N . ASP E 1 24 ? -48.592 79.620 60.234 1.00 103.07 22 ASP E N 1
ATOM 5705 C CA . ASP E 1 24 ? -49.371 78.417 59.937 1.00 91.32 22 ASP E CA 1
ATOM 5706 C C . ASP E 1 24 ? -50.084 78.429 58.589 1.00 87.58 22 ASP E C 1
ATOM 5707 O O . ASP E 1 24 ? -51.278 78.717 58.496 1.00 78.10 22 ASP E O 1
ATOM 5712 N N . LEU E 1 25 ? -49.331 78.091 57.551 1.00 46.63 23 LEU E N 1
ATOM 5713 C CA . LEU E 1 25 ? -49.888 77.785 56.245 1.00 45.44 23 LEU E CA 1
ATOM 5714 C C . LEU E 1 25 ? -50.703 76.496 56.308 1.00 40.87 23 LEU E C 1
ATOM 5715 O O . LEU E 1 25 ? -51.636 76.305 55.534 1.00 40.16 23 LEU E O 1
ATOM 5720 N N . SER E 1 26 ? -50.340 75.611 57.231 1.00 38.44 24 SER E N 1
ATOM 5721 C CA . SER E 1 26 ? -50.969 74.294 57.307 1.00 33.40 24 SER E CA 1
ATOM 5722 C C . SER E 1 26 ? -52.430 74.381 57.741 1.00 34.60 24 SER E C 1
ATOM 5723 O O . SER E 1 26 ? -53.299 73.735 57.156 1.00 34.29 24 SER E O 1
ATOM 5726 N N . GLY E 1 27 ? -52.699 75.181 58.767 1.00 35.62 25 GLY E N 1
ATOM 5727 C CA . GLY E 1 27 ? -54.061 75.369 59.233 1.00 34.24 25 GLY E CA 1
ATOM 5728 C C . GLY E 1 27 ? -54.941 75.978 58.157 1.00 36.21 25 GLY E C 1
ATOM 5729 O O . GLY E 1 27 ? -56.105 75.598 58.001 1.00 35.73 25 GLY E O 1
ATOM 5730 N N . LYS E 1 28 ? -54.382 76.924 57.410 1.00 38.79 26 LYS E N 1
ATOM 5731 C CA A LYS E 1 28 ? -55.104 77.568 56.318 0.50 39.89 26 LYS E CA 1
ATOM 5732 C CA B LYS E 1 28 ? -55.111 77.568 56.325 0.50 39.87 26 LYS E CA 1
ATOM 5733 C C . LYS E 1 28 ? -55.460 76.562 55.232 1.00 38.33 26 LYS E C 1
ATOM 5734 O O . LYS E 1 28 ? -56.573 76.570 54.705 1.00 38.03 26 LYS E O 1
ATOM 5745 N N . ALA E 1 29 ? -54.507 75.698 54.901 1.00 35.99 27 ALA E N 1
ATOM 5746 C CA . ALA E 1 29 ? -54.715 74.681 53.877 1.00 38.41 27 ALA E CA 1
ATOM 5747 C C . ALA E 1 29 ? -55.854 73.750 54.270 1.00 32.61 27 ALA E C 1
ATOM 5748 O O . ALA E 1 29 ? -56.686 73.382 53.439 1.00 32.21 27 ALA E O 1
ATOM 5750 N N . ILE E 1 30 ? -55.895 73.379 55.546 1.00 31.73 28 ILE E N 1
ATOM 5751 C CA . ILE E 1 30 ? -56.930 72.481 56.037 1.00 28.85 28 ILE E CA 1
ATOM 5752 C C . ILE E 1 30 ? -58.307 73.123 55.903 1.00 27.63 28 ILE E C 1
ATOM 5753 O O . ILE E 1 30 ? -59.255 72.494 55.433 1.00 29.57 28 ILE E O 1
ATOM 5758 N N . GLN E 1 31 ? -58.420 74.387 56.294 1.00 29.56 29 GLN E N 1
ATOM 5759 C CA . GLN E 1 31 ? -59.704 75.075 56.192 1.00 31.37 29 GLN E CA 1
ATOM 5760 C C . GLN E 1 31 ? -60.135 75.308 54.743 1.00 33.25 29 GLN E C 1
ATOM 5761 O O . GLN E 1 31 ? -61.320 75.213 54.419 1.00 32.41 29 GLN E O 1
ATOM 5767 N N . GLU E 1 32 ? -59.177 75.613 53.874 1.00 32.91 30 GLU E N 1
ATOM 5768 C CA . GLU E 1 32 ? -59.477 75.799 52.460 1.00 35.63 30 GLU E CA 1
ATOM 5769 C C . GLU E 1 32 ? -60.033 74.523 51.842 1.00 35.47 30 GLU E C 1
ATOM 5770 O O . GLU E 1 32 ? -61.062 74.552 51.170 1.00 34.51 30 GLU E O 1
ATOM 5776 N N . VAL E 1 33 ? -59.358 73.404 52.077 1.00 34.16 31 VAL E N 1
ATOM 5777 C CA . VAL E 1 33 ? -59.779 72.130 51.500 1.00 32.15 31 VAL E CA 1
ATOM 5778 C C . VAL E 1 33 ? -61.144 71.693 52.027 1.00 29.31 31 VAL E C 1
ATOM 5779 O O . VAL E 1 33 ? -62.018 71.304 51.254 1.00 29.26 31 VAL E O 1
ATOM 5783 N N . LEU E 1 34 ? -61.331 71.761 53.341 1.00 26.84 32 LEU E N 1
ATOM 5784 C CA . LEU E 1 34 ? -62.586 71.324 53.936 1.00 30.59 32 LEU E CA 1
ATOM 5785 C C . LEU E 1 34 ? -63.760 72.210 53.507 1.00 31.15 32 LEU E C 1
ATOM 5786 O O . LEU E 1 34 ? -64.883 71.727 53.370 1.00 33.36 32 LEU E O 1
ATOM 5791 N N . SER E 1 35 ? -63.498 73.495 53.275 1.00 28.73 33 SER E N 1
ATOM 5792 C CA . SER E 1 35 ? -64.533 74.417 52.804 1.00 34.16 33 SER E CA 1
ATOM 5793 C C . SER E 1 35 ? -64.905 74.115 51.357 1.00 35.45 33 SER E C 1
ATOM 5794 O O . SER E 1 35 ? -66.001 74.420 50.904 1.00 37.71 33 SER E O 1
ATOM 5797 N N . GLU E 1 36 ? -63.960 73.523 50.639 1.00 32.40 34 GLU E N 1
ATOM 5798 C CA . GLU E 1 36 ? -64.150 73.129 49.253 1.00 36.30 34 GLU E CA 1
ATOM 5799 C C . GLU E 1 36 ? -64.929 71.808 49.162 1.00 34.29 34 GLU E C 1
ATOM 5800 O O . GLU E 1 36 ? -65.651 71.563 48.192 1.00 32.91 34 GLU E O 1
ATOM 5806 N N . TYR E 1 37 ? -64.797 70.975 50.195 1.00 27.78 35 TYR E N 1
ATOM 5807 C CA . TYR E 1 37 ? -65.388 69.636 50.197 1.00 26.83 35 TYR E CA 1
ATOM 5808 C C . TYR E 1 37 ? -66.805 69.561 50.764 1.00 28.96 35 TYR E C 1
ATOM 5809 O O . TYR E 1 37 ? -67.521 68.593 50.514 1.00 28.08 35 TYR E O 1
ATOM 5818 N N . LEU E 1 38 ? -67.189 70.562 51.546 1.00 26.35 36 LEU E N 1
ATOM 5819 C CA . LEU E 1 38 ? -68.464 70.534 52.255 1.00 26.05 36 LEU E CA 1
ATOM 5820 C C . LEU E 1 38 ? -69.329 71.711 51.884 1.00 28.84 36 LEU E C 1
ATOM 5821 O O . LEU E 1 38 ? -68.825 72.805 51.635 1.00 34.25 36 LEU E O 1
ATOM 5826 N N . LEU E 1 39 ? -70.639 71.478 51.873 1.00 28.83 37 LEU E N 1
ATOM 5827 C CA . LEU E 1 39 ? -71.613 72.511 51.564 1.00 32.68 37 LEU E CA 1
ATOM 5828 C C . LEU E 1 39 ? -72.189 73.120 52.835 1.00 37.57 37 LEU E C 1
ATOM 5829 O O . LEU E 1 39 ? -72.778 74.201 52.801 1.00 33.74 37 LEU E O 1
ATOM 5834 N N . ASN E 1 40 ? -72.034 72.411 53.949 1.00 33.21 38 ASN E N 1
ATOM 5835 C CA . ASN E 1 40 ? -72.567 72.878 55.230 1.00 34.75 38 ASN E CA 1
ATOM 5836 C C . ASN E 1 40 ? -71.969 74.205 55.647 1.00 34.82 38 ASN E C 1
ATOM 5837 O O . ASN E 1 40 ? -70.831 74.515 55.282 1.00 34.63 38 ASN E O 1
ATOM 5842 N N . PRO E 1 41 ? -72.725 74.988 56.430 1.00 36.14 39 PRO E N 1
ATOM 5843 C CA . PRO E 1 41 ? -72.047 76.023 57.208 1.00 39.27 39 PRO E CA 1
ATOM 5844 C C . PRO E 1 41 ? -71.040 75.338 58.108 1.00 36.59 39 PRO E C 1
ATOM 5845 O O . PRO E 1 41 ? -71.387 74.345 58.756 1.00 35.87 39 PRO E O 1
ATOM 5849 N N . LEU E 1 42 ? -69.807 75.824 58.121 1.00 30.18 40 LEU E N 1
ATOM 5850 C CA . LEU E 1 42 ? -68.775 75.204 58.935 1.00 28.74 40 LEU E CA 1
ATOM 5851 C C . LEU E 1 42 ? -68.473 76.108 60.117 1.00 33.29 40 LEU E C 1
ATOM 5852 O O . LEU E 1 42 ? -68.717 77.289 60.048 1.00 40.57 40 LEU E O 1
ATOM 5857 N N . GLU E 1 43 ? -67.998 75.550 61.218 1.00 32.19 41 GLU E N 1
ATOM 5858 C CA . GLU E 1 43 ? -67.383 76.348 62.266 1.00 35.15 41 GLU E CA 1
ATOM 5859 C C . GLU E 1 43 ? -66.069 75.677 62.640 1.00 37.47 41 GLU E C 1
ATOM 5860 O O . GLU E 1 43 ? -66.054 74.539 63.109 1.00 39.33 41 GLU E O 1
ATOM 5866 N N . PHE E 1 44 ? -64.968 76.380 62.388 1.00 33.46 42 PHE E N 1
ATOM 5867 C CA . PHE E 1 44 ? -63.629 75.870 62.651 1.00 31.83 42 PHE E CA 1
ATOM 5868 C C . PHE E 1 44 ? -63.179 76.296 64.033 1.00 35.31 42 PHE E C 1
ATOM 5869 O O . PHE E 1 44 ? -63.339 77.452 64.423 1.00 39.57 42 PHE E O 1
ATOM 5877 N N . HIS E 1 45 ? -62.616 75.357 64.776 1.00 35.03 43 HIS E N 1
ATOM 5878 C CA . HIS E 1 45 ? -62.062 75.659 66.081 1.00 35.76 43 HIS E CA 1
ATOM 5879 C C . HIS E 1 45 ? -60.571 75.409 66.010 1.00 33.75 43 HIS E C 1
ATOM 5880 O O . HIS E 1 45 ? -60.122 74.272 66.097 1.00 37.00 43 HIS E O 1
ATOM 5887 N N . TYR E 1 46 ? -59.814 76.481 65.814 1.00 35.14 44 TYR E N 1
ATOM 5888 C CA . TYR E 1 46 ? -58.391 76.370 65.534 1.00 36.15 44 TYR E CA 1
ATOM 5889 C C . TYR E 1 46 ? -57.566 76.674 66.773 1.00 37.77 44 TYR E C 1
ATOM 5890 O O . TYR E 1 46 ? -57.898 77.568 67.547 1.00 40.57 44 TYR E O 1
ATOM 5899 N N . GLU E 1 47 ? -56.486 75.926 66.955 1.00 34.92 45 GLU E N 1
ATOM 5900 C CA . GLU E 1 47 ? -55.676 76.070 68.152 1.00 37.73 45 GLU E CA 1
ATOM 5901 C C . GLU E 1 47 ? -54.246 75.634 67.877 1.00 31.79 45 GLU E C 1
ATOM 5902 O O . GLU E 1 47 ? -54.024 74.564 67.314 1.00 30.36 45 GLU E O 1
ATOM 5908 N N . ILE E 1 48 ? -53.291 76.482 68.249 1.00 32.64 46 ILE E N 1
ATOM 5909 C CA . ILE E 1 48 ? -51.873 76.142 68.190 1.00 35.85 46 ILE E CA 1
ATOM 5910 C C . ILE E 1 48 ? -51.425 75.631 69.553 1.00 38.13 46 ILE E C 1
ATOM 5911 O O . ILE E 1 48 ? -51.657 76.285 70.565 1.00 39.85 46 ILE E O 1
ATOM 5916 N N . VAL E 1 49 ? -50.787 74.465 69.581 1.00 38.17 47 VAL E N 1
ATOM 5917 C CA . VAL E 1 49 ? -50.395 73.853 70.846 1.00 40.76 47 VAL E CA 1
ATOM 5918 C C . VAL E 1 49 ? -48.973 73.302 70.795 1.00 36.82 47 VAL E C 1
ATOM 5919 O O . VAL E 1 49 ? -48.587 72.634 69.833 1.00 35.92 47 VAL E O 1
ATOM 5923 N N . ALA E 1 50 ? -48.192 73.592 71.834 1.00 35.78 48 ALA E N 1
ATOM 5924 C CA . ALA E 1 50 ? -46.823 73.090 71.932 1.00 40.43 48 ALA E CA 1
ATOM 5925 C C . ALA E 1 50 ? -46.767 71.560 71.936 1.00 42.53 48 ALA E C 1
ATOM 5926 O O . ALA E 1 50 ? -47.729 70.894 72.322 1.00 45.27 48 ALA E O 1
ATOM 5928 N N . ASP E 1 51 ? -45.630 71.010 71.513 1.00 41.09 49 ASP E N 1
ATOM 5929 C CA . ASP E 1 51 ? -45.429 69.561 71.470 1.00 41.31 49 ASP E CA 1
ATOM 5930 C C . ASP E 1 51 ? -45.319 68.943 72.860 1.00 38.85 49 ASP E C 1
ATOM 5931 O O . ASP E 1 51 ? -44.360 68.222 73.145 1.00 41.76 49 ASP E O 1
ATOM 5936 N N . GLU E 1 52 ? -46.281 69.238 73.728 1.00 36.70 50 GLU E N 1
ATOM 5937 C CA . GLU E 1 52 ? -46.348 68.594 75.034 1.00 38.17 50 GLU E CA 1
ATOM 5938 C C . GLU E 1 52 ? -47.561 67.679 75.042 1.00 38.32 50 GLU E C 1
ATOM 5939 O O . GLU E 1 52 ? -48.670 68.108 74.723 1.00 35.91 50 GLU E O 1
ATOM 5945 N N . ARG E 1 53 ? -47.348 66.415 75.391 1.00 39.37 51 ARG E N 1
ATOM 5946 C CA . ARG E 1 53 ? -48.392 65.409 75.227 1.00 38.72 51 ARG E CA 1
ATOM 5947 C C . ARG E 1 53 ? -49.677 65.761 75.979 1.00 33.56 51 ARG E C 1
ATOM 5948 O O . ARG E 1 53 ? -50.766 65.657 75.428 1.00 32.35 51 ARG E O 1
ATOM 5956 N N . ASP E 1 54 ? -49.557 66.184 77.233 1.00 35.49 52 ASP E N 1
ATOM 5957 C CA . ASP E 1 54 ? -50.759 66.481 78.004 1.00 36.43 52 ASP E CA 1
ATOM 5958 C C . ASP E 1 54 ? -51.518 67.682 77.430 1.00 33.79 52 ASP E C 1
ATOM 5959 O O . ASP E 1 54 ? -52.746 67.739 77.501 1.00 33.17 52 ASP E O 1
ATOM 5964 N N . LEU E 1 55 ? -50.795 68.633 76.846 1.00 33.43 53 LEU E N 1
ATOM 5965 C CA . LEU E 1 55 ? -51.449 69.790 76.245 1.00 33.11 53 LEU E CA 1
ATOM 5966 C C . LEU E 1 55 ? -52.228 69.384 75.000 1.00 33.20 53 LEU E C 1
ATOM 5967 O O . LEU E 1 55 ? -53.351 69.843 74.779 1.00 28.22 53 LEU E O 1
ATOM 5972 N N . ILE E 1 56 ? -51.638 68.521 74.185 1.00 28.20 54 ILE E N 1
ATOM 5973 C CA . ILE E 1 56 ? -52.335 68.071 72.989 1.00 30.31 54 ILE E CA 1
ATOM 5974 C C . ILE E 1 56 ? -53.562 67.250 73.374 1.00 27.67 54 ILE E C 1
ATOM 5975 O O . ILE E 1 56 ? -54.626 67.417 72.784 1.00 25.17 54 ILE E O 1
ATOM 5980 N N . GLU E 1 57 ? -53.422 66.387 74.376 1.00 26.23 55 GLU E N 1
ATOM 5981 C CA . GLU E 1 57 ? -54.563 65.609 74.849 1.00 27.05 55 GLU E CA 1
ATOM 5982 C C . GLU E 1 57 ? -55.687 66.524 75.332 1.00 28.01 55 GLU E C 1
ATOM 5983 O O . GLU E 1 57 ? -56.848 66.330 74.971 1.00 33.60 55 GLU E O 1
ATOM 5989 N N . LYS E 1 58 ? -55.342 67.520 76.147 1.00 27.33 56 LYS E N 1
ATOM 5990 C CA . LYS E 1 58 ? -56.342 68.453 76.660 1.00 28.35 56 LYS E CA 1
ATOM 5991 C C . LYS E 1 58 ? -57.057 69.201 75.534 1.00 33.64 56 LYS E C 1
ATOM 5992 O O . LYS E 1 58 ? -58.272 69.386 75.579 1.00 34.41 56 LYS E O 1
ATOM 5998 N N . SER E 1 59 ? -56.305 69.614 74.517 1.00 31.81 57 SER E N 1
ATOM 5999 C CA . SER E 1 59 ? -56.877 70.356 73.397 1.00 29.48 57 SER E CA 1
ATOM 6000 C C . SER E 1 59 ? -57.819 69.503 72.546 1.00 27.68 57 SER E C 1
ATOM 6001 O O . SER E 1 59 ? -58.897 69.961 72.149 1.00 28.39 57 SER E O 1
ATOM 6004 N N . LEU E 1 60 ? -57.407 68.271 72.252 1.00 25.98 58 LEU E N 1
ATOM 6005 C CA . LEU E 1 60 ? -58.265 67.329 71.532 1.00 23.25 58 LEU E CA 1
ATOM 6006 C C . LEU E 1 60 ? -59.559 67.077 72.292 1.00 27.00 58 LEU E C 1
ATOM 6007 O O . LEU E 1 60 ? -60.647 67.049 71.712 1.00 28.23 58 LEU E O 1
ATOM 6012 N N . ILE E 1 61 ? -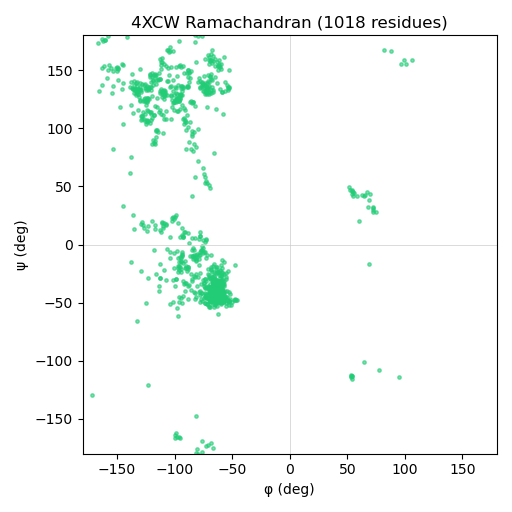59.430 66.889 73.598 1.00 25.49 59 ILE E N 1
ATOM 6013 C CA . ILE E 1 61 ? -60.585 66.621 74.441 1.00 30.89 59 ILE E CA 1
ATOM 6014 C C . ILE E 1 61 ? -61.543 67.815 74.443 1.00 29.54 59 ILE E C 1
ATOM 6015 O O . ILE E 1 61 ? -62.760 67.646 74.328 1.00 29.81 59 ILE E O 1
ATOM 6020 N N . LYS E 1 62 ? -60.997 69.024 74.521 1.00 28.20 60 LYS E N 1
ATOM 6021 C CA . LYS E 1 62 ? -61.837 70.218 74.531 1.00 32.84 60 LYS E CA 1
ATOM 6022 C C . LYS E 1 62 ? -62.572 70.388 73.204 1.00 31.05 60 LYS E C 1
ATOM 6023 O O . LYS E 1 62 ? -63.749 70.753 73.181 1.00 33.53 60 LYS E O 1
ATOM 6029 N N . MET E 1 63 ? -61.885 70.104 72.102 1.00 27.93 61 MET E N 1
ATOM 6030 C CA . MET E 1 63 ? -62.499 70.233 70.786 1.00 29.21 61 MET E CA 1
ATOM 6031 C C . MET E 1 63 ? -63.643 69.243 70.607 1.00 29.15 61 MET E C 1
ATOM 6032 O O . MET E 1 63 ? -64.691 69.599 70.076 1.00 30.60 61 MET E O 1
ATOM 6037 N N . CYS E 1 64 ? -63.444 68.004 71.049 1.00 28.33 62 CYS E N 1
ATOM 6038 C CA . CYS E 1 64 ? -64.494 66.988 70.947 1.00 29.02 62 CYS E CA 1
ATOM 6039 C C . CYS E 1 64 ? -65.635 67.227 71.923 1.00 32.51 62 CYS E C 1
ATOM 6040 O O . CYS E 1 64 ? -66.799 67.231 71.530 1.00 32.62 62 CYS E O 1
ATOM 6043 N N . ASP E 1 65 ? -65.284 67.415 73.195 1.00 32.42 63 ASP E N 1
ATOM 6044 C CA . ASP E 1 65 ? -66.254 67.428 74.289 1.00 35.80 63 ASP E CA 1
ATOM 6045 C C . ASP E 1 65 ? -66.976 68.765 74.459 1.00 41.89 63 ASP E C 1
ATOM 6046 O O . ASP E 1 65 ? -68.191 68.797 74.654 1.00 48.53 63 ASP E O 1
ATOM 6051 N N . GLU E 1 66 ? -66.227 69.862 74.405 1.00 37.85 64 GLU E N 1
ATOM 6052 C CA . GLU E 1 66 ? -66.796 71.179 74.674 1.00 41.87 64 GLU E CA 1
ATOM 6053 C C . GLU E 1 66 ? -67.261 71.870 73.399 1.00 38.76 64 GLU E C 1
ATOM 6054 O O . GLU E 1 66 ? -68.344 72.456 73.365 1.00 41.96 64 GLU E O 1
ATOM 6060 N N . TYR E 1 67 ? -66.437 71.801 72.359 1.00 31.79 65 TYR E N 1
ATOM 6061 C CA . TYR E 1 67 ? -66.758 72.424 71.077 1.00 34.37 65 TYR E CA 1
ATOM 6062 C C . TYR E 1 67 ? -67.648 71.533 70.217 1.00 37.08 65 TYR E C 1
ATOM 6063 O O . TYR E 1 67 ? -68.179 71.978 69.199 1.00 34.00 65 TYR E O 1
ATOM 6072 N N . GLN E 1 68 ? -67.787 70.275 70.628 1.00 36.21 66 GLN E N 1
ATOM 6073 C CA . GLN E 1 68 ? -68.645 69.311 69.945 1.00 32.59 66 GLN E CA 1
ATOM 6074 C C . GLN E 1 68 ? -68.286 69.182 68.467 1.00 33.50 66 GLN E C 1
ATOM 6075 O O . GLN E 1 68 ? -69.156 69.159 67.599 1.00 34.26 66 GLN E O 1
ATOM 6081 N N . CYS E 1 69 ? -66.990 69.076 68.186 1.00 29.64 67 CYS E N 1
ATOM 6082 C CA . CYS E 1 69 ? -66.533 68.914 66.817 1.00 29.48 67 CYS E CA 1
ATOM 6083 C C . CYS E 1 69 ? -66.879 67.534 66.282 1.00 27.58 67 CYS E C 1
ATOM 6084 O O . CYS E 1 69 ? -66.667 66.523 66.956 1.00 31.92 67 CYS E O 1
ATOM 6087 N N . ASP E 1 70 ? -67.423 67.496 65.068 1.00 26.81 68 ASP E N 1
ATOM 6088 C CA . ASP E 1 70 ? -67.693 66.238 64.386 1.00 25.33 68 ASP E CA 1
ATOM 6089 C C . ASP E 1 70 ? -66.401 65.665 63.831 1.00 26.34 68 ASP E C 1
ATOM 6090 O O . ASP E 1 70 ? -66.217 64.450 63.768 1.00 23.95 68 ASP E O 1
ATOM 6095 N N . LEU E 1 71 ? -65.520 66.566 63.420 1.00 24.04 69 LEU E N 1
ATOM 6096 C CA . LEU E 1 71 ? -64.223 66.197 62.866 1.00 21.61 69 LEU E CA 1
ATOM 6097 C C . LEU E 1 71 ? -63.141 67.041 63.503 1.00 22.11 69 LEU E C 1
ATOM 6098 O O . LEU E 1 71 ? -63.262 68.265 63.577 1.00 24.28 69 LEU E O 1
ATOM 6103 N N . VAL E 1 72 ? -62.083 66.389 63.975 1.00 20.06 70 VAL E N 1
ATOM 6104 C CA . VAL E 1 72 ? -60.933 67.116 64.488 1.00 19.55 70 VAL E CA 1
ATOM 6105 C C . VAL E 1 72 ? -59.701 66.649 63.731 1.00 22.03 70 VAL E C 1
ATOM 6106 O O . VAL E 1 72 ? -59.425 65.458 63.687 1.00 23.69 70 VAL E O 1
ATOM 6110 N N . VAL E 1 73 ? -58.968 67.573 63.118 1.00 21.91 71 VAL E N 1
ATOM 6111 C CA . VAL E 1 73 ? -57.741 67.176 62.435 1.00 22.32 71 VAL E CA 1
ATOM 6112 C C . VAL E 1 73 ? -56.534 67.839 63.075 1.00 24.36 71 VAL E C 1
ATOM 6113 O O . VAL E 1 73 ? -56.608 68.973 63.546 1.00 29.33 71 VAL E O 1
ATOM 6117 N N . THR E 1 74 ? -55.423 67.112 63.107 1.00 25.22 72 THR E N 1
ATOM 6118 C CA . THR E 1 74 ? -54.193 67.650 63.657 1.00 24.19 72 THR E CA 1
ATOM 6119 C C . THR E 1 74 ? -53.181 67.832 62.544 1.00 22.39 72 THR E C 1
ATOM 6120 O O . THR E 1 74 ? -53.245 67.158 61.518 1.00 25.69 72 THR E O 1
ATOM 6124 N N . THR E 1 75 ? -52.250 68.756 62.732 1.00 24.38 73 THR E N 1
ATOM 6125 C CA . THR E 1 75 ? -51.138 68.857 61.803 1.00 26.59 73 THR E CA 1
ATOM 6126 C C . THR E 1 75 ? -49.851 69.009 62.598 1.00 29.40 73 THR E C 1
ATOM 6127 O O . THR E 1 75 ? -49.790 69.782 63.554 1.00 31.22 73 THR E O 1
ATOM 6131 N N . GLY E 1 76 ? -48.845 68.229 62.220 1.00 28.92 74 GLY E N 1
ATOM 6132 C CA . GLY E 1 76 ? -47.543 68.263 62.865 1.00 31.41 74 GLY E CA 1
ATOM 6133 C C . GLY E 1 76 ? -47.299 67.138 63.857 1.00 30.98 74 GLY E C 1
ATOM 6134 O O . GLY E 1 76 ? -48.241 66.553 64.400 1.00 27.82 74 GLY E O 1
ATOM 6135 N N . GLY E 1 77 ? -46.020 66.829 64.072 1.00 30.29 75 GLY E N 1
ATOM 6136 C CA . GLY E 1 77 ? -45.584 65.970 65.158 1.00 28.64 75 GLY E CA 1
ATOM 6137 C C . GLY E 1 77 ? -45.943 64.504 65.039 1.00 25.33 75 GLY E C 1
ATOM 6138 O O . GLY E 1 77 ? -46.339 63.882 66.021 1.00 25.49 75 GLY E O 1
ATOM 6139 N N . THR E 1 78 ? -45.774 63.937 63.850 1.00 21.68 76 THR E N 1
ATOM 6140 C CA . THR E 1 78 ? -46.228 62.574 63.609 1.00 24.04 76 THR E CA 1
ATOM 6141 C C . THR E 1 78 ? -45.139 61.653 63.049 1.00 26.07 76 THR E C 1
ATOM 6142 O O . THR E 1 78 ? -45.433 60.558 62.569 1.00 26.73 76 THR E O 1
ATOM 6146 N N . GLY E 1 79 ? -43.882 62.079 63.126 1.00 23.12 77 GLY E N 1
ATOM 6147 C CA . GLY E 1 79 ? -42.801 61.251 62.610 1.00 22.08 77 GLY E CA 1
ATOM 6148 C C . GLY E 1 79 ? -42.105 60.481 63.717 1.00 26.64 77 GLY E C 1
ATOM 6149 O O . GLY E 1 79 ? -42.646 60.333 64.811 1.00 27.68 77 GLY E O 1
ATOM 6150 N N . PRO E 1 80 ? -40.893 59.992 63.444 1.00 24.96 78 PRO E N 1
ATOM 6151 C CA . PRO E 1 80 ? -40.159 59.177 64.420 1.00 24.88 78 PRO E CA 1
ATOM 6152 C C . PRO E 1 80 ? -39.365 59.983 65.441 1.00 26.45 78 PRO E C 1
ATOM 6153 O O . PRO E 1 80 ? -38.796 59.390 66.349 1.00 28.78 78 PRO E O 1
ATOM 6157 N N . ALA E 1 81 ? -39.327 61.304 65.302 1.00 26.88 79 ALA E N 1
ATOM 6158 C CA . ALA E 1 81 ? -38.505 62.132 66.174 1.00 27.88 79 ALA E CA 1
ATOM 6159 C C . ALA E 1 81 ? -39.050 62.173 67.602 1.00 28.31 79 ALA E C 1
ATOM 6160 O O . ALA E 1 81 ? -40.240 61.968 67.837 1.00 28.36 79 ALA E O 1
ATOM 6162 N N . LEU E 1 82 ? -38.158 62.448 68.547 1.00 30.61 80 LEU E N 1
ATOM 6163 C CA . LEU E 1 82 ? -38.479 62.426 69.973 1.00 33.66 80 LEU E CA 1
ATOM 6164 C C . LEU E 1 82 ? -39.734 63.216 70.355 1.00 35.44 80 LEU E C 1
ATOM 6165 O O . LEU E 1 82 ? -40.602 62.700 71.064 1.00 36.89 80 LEU E O 1
ATOM 6170 N N . ARG E 1 83 ? -39.837 64.459 69.889 1.00 31.95 81 ARG E N 1
ATOM 6171 C CA . ARG E 1 83 ? -40.958 65.310 70.282 1.00 31.36 81 ARG E CA 1
ATOM 6172 C C . ARG E 1 83 ? -42.179 65.169 69.382 1.00 31.07 81 ARG E C 1
ATOM 6173 O O . ARG E 1 83 ? -43.105 65.960 69.487 1.00 34.97 81 ARG E O 1
ATOM 6181 N N . ASP E 1 84 ? -42.186 64.179 68.493 1.00 25.20 82 ASP E N 1
ATOM 6182 C CA . ASP E 1 84 ? -43.386 63.905 67.705 1.00 23.63 82 ASP E CA 1
ATOM 6183 C C . ASP E 1 84 ? -44.364 63.040 68.503 1.00 32.68 82 ASP E C 1
ATOM 6184 O O . ASP E 1 84 ? -44.354 61.816 68.395 1.00 30.01 82 ASP E O 1
ATOM 6189 N N . ILE E 1 85 ? -45.217 63.673 69.303 1.00 29.55 83 ILE E N 1
ATOM 6190 C CA . ILE E 1 85 ? -46.057 62.908 70.212 1.00 24.68 83 ILE E CA 1
ATOM 6191 C C . ILE E 1 85 ? -47.547 63.053 69.915 1.00 26.62 83 ILE E C 1
ATOM 6192 O O . ILE E 1 85 ? -48.384 62.666 70.725 1.00 27.37 83 ILE E O 1
ATOM 6197 N N . THR E 1 86 ? -47.878 63.599 68.748 1.00 23.18 84 THR E N 1
ATOM 6198 C CA . THR E 1 86 ? -49.274 63.780 68.374 1.00 22.48 84 THR E CA 1
ATOM 6199 C C . THR E 1 86 ? -50.027 62.438 68.272 1.00 25.11 84 THR E C 1
ATOM 6200 O O . THR E 1 86 ? -51.132 62.328 68.805 1.00 25.13 84 THR E O 1
ATOM 6204 N N . PRO E 1 87 ? -49.437 61.411 67.619 1.00 25.55 85 PRO E N 1
ATOM 6205 C CA . PRO E 1 87 ? -50.199 60.153 67.568 1.00 23.89 85 PRO E CA 1
ATOM 6206 C C . PRO E 1 87 ? -50.435 59.506 68.942 1.00 26.54 85 PRO E C 1
ATOM 6207 O O . PRO E 1 87 ? -51.495 58.913 69.153 1.00 26.82 85 PRO E O 1
ATOM 6211 N N . GLU E 1 88 ? -49.463 59.612 69.847 1.00 24.66 86 GLU E N 1
ATOM 6212 C CA . GLU E 1 88 ? -49.617 59.095 71.204 1.00 28.55 86 GLU E CA 1
ATOM 6213 C C . GLU E 1 88 ? -50.787 59.763 71.909 1.00 26.60 86 GLU E C 1
ATOM 6214 O O . GLU E 1 88 ? -51.595 59.101 72.558 1.00 28.09 86 GLU E O 1
ATOM 6220 N N . ALA E 1 89 ? -50.850 61.086 71.790 1.00 28.15 87 ALA E N 1
ATOM 6221 C CA . ALA E 1 89 ? -51.919 61.862 72.406 1.00 27.97 87 ALA E CA 1
ATOM 6222 C C . ALA E 1 89 ? -53.261 61.499 71.796 1.00 25.91 87 ALA E C 1
ATOM 6223 O O . ALA E 1 89 ? -54.271 61.437 72.491 1.00 26.97 87 ALA E O 1
ATOM 6225 N N . THR E 1 90 ? -53.265 61.269 70.486 1.00 23.86 88 THR E N 1
ATOM 6226 C CA . THR E 1 90 ? -54.494 60.933 69.778 1.00 21.44 88 THR E CA 1
ATOM 6227 C C . THR E 1 90 ? -55.033 59.601 70.285 1.00 24.61 88 THR E C 1
ATOM 6228 O O . THR E 1 90 ? -56.211 59.474 70.611 1.00 28.36 88 THR E O 1
ATOM 6232 N N . LYS E 1 91 ? -54.151 58.632 70.359 1.00 25.60 89 LYS E N 1
ATOM 6233 C CA . LYS E 1 91 ? -54.495 57.321 70.810 1.00 28.76 89 LYS E CA 1
ATOM 6234 C C . LYS E 1 91 ? -55.018 57.316 72.248 1.00 29.76 89 LYS E C 1
ATOM 6235 O O . LYS E 1 91 ? -55.878 56.582 72.577 1.00 29.75 89 LYS E O 1
ATOM 6241 N N . LYS E 1 92 ? -54.473 58.180 73.062 1.00 29.51 90 LYS E N 1
ATOM 6242 C CA . LYS E 1 92 ? -54.875 58.276 74.457 1.00 30.97 90 LYS E CA 1
ATOM 6243 C C . LYS E 1 92 ? -56.311 58.788 74.615 1.00 32.83 90 LYS E C 1
ATOM 6244 O O . LYS E 1 92 ? -57.037 58.343 75.502 1.00 33.04 90 LYS E O 1
ATOM 6250 N N . VAL E 1 93 ? -56.726 59.721 73.764 1.00 28.21 91 VAL E N 1
ATOM 6251 C CA . VAL E 1 93 ? -58.050 60.327 73.940 1.00 27.39 91 VAL E CA 1
ATOM 6252 C C . VAL E 1 93 ? -59.153 59.601 73.170 1.00 29.45 91 VAL E C 1
ATOM 6253 O O . VAL E 1 93 ? -60.346 59.830 73.414 1.00 26.84 91 VAL E O 1
ATOM 6257 N N . CYS E 1 94 ? -58.760 58.735 72.241 1.00 30.40 92 CYS E N 1
ATOM 6258 C CA . CYS E 1 94 ? -59.724 57.962 71.461 1.00 28.27 92 CYS E CA 1
ATOM 6259 C C . CYS E 1 94 ? -60.123 56.659 72.143 1.00 31.11 92 CYS E C 1
ATOM 6260 O O . CYS E 1 94 ? -59.327 56.052 72.858 1.00 30.77 92 CYS E O 1
ATOM 6263 N N . GLN E 1 95 ? -61.362 56.234 71.919 1.00 28.68 93 GLN E N 1
ATOM 6264 C CA . GLN E 1 95 ? -61.837 54.963 72.459 1.00 32.38 93 GLN E CA 1
ATOM 6265 C C . GLN E 1 95 ? -61.601 53.816 71.473 1.00 31.11 93 GLN E C 1
ATOM 6266 O O . GLN E 1 95 ? -61.349 52.684 71.877 1.00 35.91 93 GLN E O 1
ATOM 6272 N N . LYS E 1 96 ? -61.682 54.126 70.183 1.00 26.55 94 LYS E N 1
ATOM 6273 C CA . LYS E 1 96 ? -61.443 53.166 69.104 1.00 28.75 94 LYS E CA 1
ATOM 6274 C C . LYS E 1 96 ? -60.463 53.763 68.111 1.00 26.99 94 LYS E C 1
ATOM 6275 O O . LYS E 1 96 ? -60.638 54.903 67.701 1.00 29.97 94 LYS E O 1
ATOM 6281 N N . MET E 1 97 ? -59.460 53.006 67.682 1.00 25.01 95 MET E N 1
ATOM 6282 C CA . MET E 1 97 ? -58.631 53.488 66.584 1.00 19.79 95 MET E CA 1
ATOM 6283 C C . MET E 1 97 ? -59.081 52.864 65.252 1.00 20.86 95 MET E C 1
ATOM 6284 O O . MET E 1 97 ? -59.641 51.766 65.226 1.00 25.50 95 MET E O 1
ATOM 6289 N N . LEU E 1 98 ? -58.838 53.582 64.158 1.00 21.55 96 LEU E N 1
ATOM 6290 C CA . LEU E 1 98 ? -59.218 53.135 62.812 1.00 24.28 96 LEU E CA 1
ATOM 6291 C C . LEU E 1 98 ? -57.982 52.939 61.951 1.00 22.46 96 LEU E C 1
ATOM 6292 O O . LEU E 1 98 ? -57.547 53.869 61.278 1.00 22.34 96 LEU E O 1
ATOM 6297 N N . PRO E 1 99 ? -57.403 51.728 61.971 1.00 23.31 97 PRO E N 1
ATOM 6298 C CA . PRO E 1 99 ? -56.111 51.526 61.308 1.00 26.26 97 PRO E CA 1
ATOM 6299 C C . PRO E 1 99 ? -56.148 51.775 59.802 1.00 25.56 97 PRO E C 1
ATOM 6300 O O . PRO E 1 99 ? -55.107 52.078 59.217 1.00 26.42 97 PRO E O 1
ATOM 6304 N N . GLY E 1 100 ? -57.320 51.656 59.186 1.00 25.55 98 GLY E N 1
ATOM 6305 C CA . GLY E 1 100 ? -57.440 51.873 57.754 1.00 23.29 98 GLY E CA 1
ATOM 6306 C C . GLY E 1 100 ? -57.050 53.273 57.301 1.00 26.22 98 GLY E C 1
ATOM 6307 O O . GLY E 1 100 ? -56.612 53.459 56.162 1.00 25.26 98 GLY E O 1
ATOM 6308 N N . PHE E 1 101 ? -57.220 54.261 58.177 1.00 27.29 99 PHE E N 1
ATOM 6309 C CA . PHE E 1 101 ? -56.833 55.633 57.846 1.00 23.33 99 PHE E CA 1
ATOM 6310 C C . PHE E 1 101 ? -55.312 55.746 57.763 1.00 23.52 99 PHE E C 1
ATOM 6311 O O . PHE E 1 101 ? -54.767 56.205 56.761 1.00 24.06 99 PHE E O 1
ATOM 6319 N N . GLY E 1 102 ? -54.637 55.319 58.825 1.00 21.54 100 GLY E N 1
ATOM 6320 C CA . GLY E 1 102 ? -53.180 55.317 58.846 1.00 24.59 100 GLY E CA 1
ATOM 6321 C C . GLY E 1 102 ? -52.586 54.590 57.650 1.00 27.22 100 GLY E C 1
ATOM 6322 O O . GLY E 1 102 ? -51.602 55.038 57.051 1.00 22.02 100 GLY E O 1
ATOM 6323 N N . GLU E 1 103 ? -53.198 53.463 57.299 1.00 22.09 101 GLU E N 1
ATOM 6324 C CA . GLU E 1 103 ? -52.747 52.664 56.167 1.00 24.92 101 GLU E CA 1
ATOM 6325 C C . GLU E 1 103 ? -52.851 53.456 54.867 1.00 26.39 101 GLU E C 1
ATOM 6326 O O . GLU E 1 103 ? -51.895 53.526 54.088 1.00 23.28 101 GLU E O 1
ATOM 6332 N N . LEU E 1 104 ? -54.012 54.056 54.644 1.00 23.88 102 LEU E N 1
ATOM 6333 C CA . LEU E 1 104 ? -54.284 54.732 53.380 1.00 26.40 102 LEU E CA 1
ATOM 6334 C C . LEU E 1 104 ? -53.479 56.018 53.251 1.00 24.38 102 LEU E C 1
ATOM 6335 O O . LEU E 1 104 ? -53.004 56.343 52.166 1.00 28.18 102 LEU E O 1
ATOM 6340 N N . MET E 1 105 ? -53.317 56.744 54.351 1.00 23.35 103 MET E N 1
ATOM 6341 C CA . MET E 1 105 ? -52.521 57.969 54.314 1.00 23.64 103 MET E CA 1
ATOM 6342 C C . MET E 1 105 ? -51.055 57.674 53.981 1.00 23.26 103 MET E C 1
ATOM 6343 O O . MET E 1 105 ? -50.449 58.385 53.181 1.00 24.10 103 MET E O 1
ATOM 6348 N N . ARG E 1 106 ? -50.488 56.627 54.580 1.00 19.68 104 ARG E N 1
ATOM 6349 C CA . ARG E 1 106 ? -49.124 56.223 54.236 1.00 19.93 104 ARG E CA 1
ATOM 6350 C C . ARG E 1 106 ? -49.047 55.749 52.792 1.00 24.12 104 ARG E C 1
ATOM 6351 O O . ARG E 1 106 ? -48.111 56.108 52.072 1.00 23.95 104 ARG E O 1
ATOM 6359 N N . MET E 1 107 ? -50.018 54.941 52.363 1.00 23.24 105 MET E N 1
ATOM 6360 C CA . MET E 1 107 ? -50.008 54.422 50.993 1.00 27.54 105 MET E CA 1
ATOM 6361 C C . MET E 1 107 ? -50.109 55.559 49.995 1.00 25.86 105 MET E C 1
ATOM 6362 O O . MET E 1 107 ? -49.504 55.512 48.923 1.00 28.65 105 MET E O 1
ATOM 6367 N N . THR E 1 108 ? -50.880 56.581 50.354 1.00 27.79 106 THR E N 1
ATOM 6368 C CA . THR E 1 108 ? -51.040 57.748 49.495 1.00 31.68 106 THR E CA 1
ATOM 6369 C C . THR E 1 108 ? -49.705 58.461 49.327 1.00 28.44 106 THR E C 1
ATOM 6370 O O . THR E 1 108 ? -49.248 58.691 48.209 1.00 33.25 106 THR E O 1
ATOM 6374 N N . SER E 1 109 ? -49.071 58.784 50.447 1.00 29.49 107 SER E N 1
ATOM 6375 C CA . SER E 1 109 ? -47.805 59.499 50.415 1.00 26.32 107 SER E CA 1
ATOM 6376 C C . SER E 1 109 ? -46.700 58.663 49.789 1.00 27.42 107 SER E C 1
ATOM 6377 O O . SER E 1 109 ? -45.829 59.199 49.107 1.00 28.96 107 SER E O 1
ATOM 6380 N N . LEU E 1 110 ? -46.756 57.349 50.007 1.00 23.92 108 LEU E N 1
ATOM 6381 C CA . LEU E 1 110 ? -45.741 56.427 49.501 1.00 24.23 108 LEU E CA 1
ATOM 6382 C C . LEU E 1 110 ? -45.690 56.411 47.976 1.00 33.22 108 LEU E C 1
ATOM 6383 O O . LEU E 1 110 ? -44.691 55.999 47.389 1.00 30.34 108 LEU E O 1
ATOM 6388 N N . LYS E 1 111 ? -46.761 56.868 47.334 1.00 33.46 109 LYS E N 1
ATOM 6389 C CA . LYS E 1 111 ? -46.757 57.007 45.883 1.00 36.41 109 LYS E CA 1
ATOM 6390 C C . LYS E 1 111 ? -45.660 57.968 45.440 1.00 34.20 109 LYS E C 1
ATOM 6391 O O . LYS E 1 111 ? -45.156 57.863 44.328 1.00 33.96 109 LYS E O 1
ATOM 6397 N N . TYR E 1 112 ? -45.291 58.902 46.315 1.00 35.61 110 TYR E N 1
ATOM 6398 C CA . TYR E 1 112 ? -44.367 59.967 45.930 1.00 37.89 110 TYR E CA 1
ATOM 6399 C C . TYR E 1 112 ? -43.009 59.919 46.633 1.00 35.99 110 TYR E C 1
ATOM 6400 O O . TYR E 1 112 ? -41.986 60.184 46.007 1.00 39.24 110 TYR E O 1
ATOM 6409 N N . VAL E 1 113 ? -42.991 59.594 47.924 1.00 31.64 111 VAL E N 1
ATOM 6410 C CA . VAL E 1 113 ? -41.734 59.565 48.675 1.00 32.28 111 VAL E CA 1
ATOM 6411 C C . VAL E 1 113 ? -41.610 58.306 49.534 1.00 26.30 111 VAL E C 1
ATOM 6412 O O . VAL E 1 113 ? -42.552 57.910 50.216 1.00 28.47 111 VAL E O 1
ATOM 6416 N N . PRO E 1 114 ? -40.440 57.659 49.492 1.00 27.07 112 PRO E N 1
ATOM 6417 C CA . PRO E 1 114 ? -40.289 56.407 50.240 1.00 31.28 112 PRO E CA 1
ATOM 6418 C C . PRO E 1 114 ? -40.309 56.620 51.746 1.00 31.38 112 PRO E C 1
ATOM 6419 O O . PRO E 1 114 ? -40.619 55.688 52.488 1.00 30.82 112 PRO E O 1
ATOM 6423 N N . THR E 1 115 ? -40.007 57.837 52.194 1.00 29.16 113 THR E N 1
ATOM 6424 C CA . THR E 1 115 ? -39.996 58.130 53.627 1.00 26.33 113 THR E CA 1
ATOM 6425 C C . THR E 1 115 ? -41.406 58.255 54.196 1.00 25.77 113 THR E C 1
ATOM 6426 O O . THR E 1 115 ? -41.589 58.548 55.376 1.00 26.73 113 THR E O 1
ATOM 6430 N N . ALA E 1 116 ? -42.409 58.010 53.360 1.00 23.92 114 ALA E N 1
ATOM 6431 C CA . ALA E 1 116 ? -43.790 57.988 53.822 1.00 25.52 114 ALA E CA 1
ATOM 6432 C C . ALA E 1 116 ? -43.996 56.926 54.900 1.00 23.38 114 ALA E C 1
ATOM 6433 O O . ALA E 1 116 ? -44.884 57.058 55.740 1.00 23.93 114 ALA E O 1
ATOM 6435 N N . ILE E 1 117 ? -43.172 55.878 54.887 1.00 25.98 115 ILE E N 1
ATOM 6436 C CA . ILE E 1 117 ? -43.367 54.787 55.835 1.00 25.12 115 ILE E CA 1
ATOM 6437 C C . ILE E 1 117 ? -42.924 55.167 57.249 1.00 24.70 115 ILE E C 1
ATOM 6438 O O . ILE E 1 117 ? -43.150 54.414 58.193 1.00 25.83 115 ILE E O 1
ATOM 6443 N N . LEU E 1 118 ? -42.317 56.342 57.399 1.00 21.83 116 LEU E N 1
ATOM 6444 C CA . LEU E 1 118 ? -41.896 56.818 58.716 1.00 20.08 116 LEU E CA 1
ATOM 6445 C C . LEU E 1 118 ? -43.048 57.444 59.495 1.00 22.41 116 LEU E C 1
ATOM 6446 O O . LEU E 1 118 ? -42.932 57.679 60.705 1.00 25.36 116 LEU E O 1
ATOM 6451 N N . SER E 1 119 ? -44.152 57.726 58.807 1.00 21.78 117 SER E N 1
ATOM 6452 C CA . SER E 1 119 ? -45.267 58.459 59.413 1.00 21.44 117 SER E CA 1
ATOM 6453 C C . SER E 1 119 ? -46.078 57.613 60.379 1.00 22.98 117 SER E C 1
ATOM 6454 O O . SER E 1 119 ? -46.392 56.459 60.090 1.00 25.11 117 SER E O 1
ATOM 6457 N N . ARG E 1 120 ? -46.428 58.200 61.521 1.00 20.76 118 ARG E N 1
ATOM 6458 C CA . ARG E 1 120 ? -47.245 57.519 62.517 1.00 21.63 118 ARG E CA 1
ATOM 6459 C C . ARG E 1 120 ? -48.650 58.129 62.589 1.00 23.74 118 ARG E C 1
ATOM 6460 O O . ARG E 1 120 ? -49.382 57.881 63.546 1.00 24.67 118 ARG E O 1
ATOM 6468 N N . GLN E 1 121 ? -49.022 58.908 61.571 1.00 20.21 119 GLN E N 1
ATOM 6469 C CA . GLN E 1 121 ? -50.361 59.508 61.519 1.00 19.56 119 GLN E CA 1
ATOM 6470 C C . GLN E 1 121 ? -51.419 58.435 61.696 1.00 22.06 119 GLN E C 1
ATOM 6471 O O . GLN E 1 121 ? -51.336 57.364 61.100 1.00 24.50 119 GLN E O 1
ATOM 6477 N N . SER E 1 122 ? -52.410 58.708 62.531 1.00 23.80 120 SER E N 1
ATOM 6478 C CA A SER E 1 122 ? -53.482 57.751 62.775 0.50 24.68 120 SER E CA 1
ATOM 6479 C CA B SER E 1 122 ? -53.487 57.744 62.725 0.50 23.96 120 SER E CA 1
ATOM 6480 C C . SER E 1 122 ? -54.834 58.452 62.776 1.00 21.51 120 SER E C 1
ATOM 6481 O O . SER E 1 122 ? -54.917 59.655 62.549 1.00 21.83 120 SER E O 1
ATOM 6486 N N . ALA E 1 123 ? -55.885 57.688 63.041 1.00 25.30 121 ALA E N 1
ATOM 6487 C CA . ALA E 1 123 ? -57.222 58.238 63.196 1.00 20.30 121 ALA E CA 1
ATOM 6488 C C . ALA E 1 123 ? -57.991 57.375 64.190 1.00 23.20 121 ALA E C 1
ATOM 6489 O O . ALA E 1 123 ? -57.731 56.178 64.318 1.00 22.55 121 ALA E O 1
ATOM 6491 N N . GLY E 1 124 ? -58.941 57.977 64.887 1.00 21.99 122 GLY E N 1
ATOM 6492 C CA . GLY E 1 124 ? -59.712 57.226 65.859 1.00 20.63 122 GLY E CA 1
ATOM 6493 C C . GLY E 1 124 ? -60.975 57.962 66.230 1.00 24.53 122 GLY E C 1
ATOM 6494 O O . GLY E 1 124 ? -61.201 59.085 65.780 1.00 21.54 122 GLY E O 1
ATOM 6495 N N . ILE E 1 125 ? -61.790 57.327 67.065 1.00 24.61 123 ILE E N 1
ATOM 6496 C CA . ILE E 1 125 ? -63.057 57.894 67.492 1.00 24.70 123 ILE E CA 1
ATOM 6497 C C . ILE E 1 125 ? -63.036 58.273 68.968 1.00 24.02 123 ILE E C 1
ATOM 6498 O O . ILE E 1 125 ? -62.630 57.484 69.813 1.00 26.96 123 ILE E O 1
ATOM 6503 N N . ARG E 1 126 ? -63.469 59.489 69.268 1.00 22.62 124 ARG E N 1
ATOM 6504 C CA . ARG E 1 126 ? -63.829 59.841 70.639 1.00 23.20 124 ARG E CA 1
ATOM 6505 C C . ARG E 1 126 ? -65.290 60.248 70.635 1.00 23.23 124 ARG E C 1
ATOM 6506 O O . ARG E 1 126 ? -65.636 61.302 70.103 1.00 24.89 124 ARG E O 1
ATOM 6514 N N . ASN E 1 127 ? -66.138 59.396 71.208 1.00 26.89 125 ASN E N 1
ATOM 6515 C CA . ASN E 1 127 ? -67.576 59.647 71.266 1.00 30.21 125 ASN E CA 1
ATOM 6516 C C . ASN E 1 127 ? -68.151 59.948 69.885 1.00 27.83 125 ASN E C 1
ATOM 6517 O O . ASN E 1 127 ? -68.148 59.079 69.022 1.00 26.99 125 ASN E O 1
ATOM 6522 N N . LYS E 1 128 ? -68.622 61.171 69.663 1.00 25.47 126 LYS E N 1
ATOM 6523 C CA . LYS E 1 128 ? -69.224 61.511 68.375 1.00 27.36 126 LYS E CA 1
ATOM 6524 C C . LYS E 1 128 ? -68.262 62.291 67.473 1.00 28.44 126 LYS E C 1
ATOM 6525 O O . LYS E 1 128 ? -68.685 63.008 66.565 1.00 27.94 126 LYS E O 1
ATOM 6531 N N . SER E 1 129 ? -66.966 62.124 67.715 1.00 26.59 127 SER E N 1
ATOM 6532 C CA . SER E 1 129 ? -65.940 62.856 66.977 1.00 22.35 127 SER E CA 1
ATOM 6533 C C . SER E 1 129 ? -64.963 61.931 66.284 1.00 26.62 127 SER E C 1
ATOM 6534 O O . SER E 1 129 ? -64.489 60.971 66.885 1.00 22.19 127 SER E O 1
ATOM 6537 N N . LEU E 1 130 ? -64.655 62.237 65.025 1.00 24.42 128 LEU E N 1
ATOM 6538 C CA . LEU E 1 130 ? -63.561 61.579 64.325 1.00 24.42 128 LEU E CA 1
ATOM 6539 C C . LEU E 1 130 ? -62.305 62.449 64.367 1.00 25.63 128 LEU E C 1
ATOM 6540 O O . LEU E 1 130 ? -62.332 63.615 63.968 1.00 24.54 128 LEU E O 1
ATOM 6545 N N . ILE E 1 131 ? -61.214 61.886 64.881 1.00 23.25 129 ILE E N 1
ATOM 6546 C CA . ILE E 1 131 ? -59.935 62.588 64.942 1.00 21.07 129 ILE E CA 1
ATOM 6547 C C . ILE E 1 131 ? -58.979 61.974 63.932 1.00 23.21 129 ILE E C 1
ATOM 6548 O O . ILE E 1 131 ? -58.829 60.761 63.895 1.00 22.16 129 ILE E O 1
ATOM 6553 N N . ILE E 1 132 ? -58.347 62.806 63.108 1.00 18.79 130 ILE E N 1
ATOM 6554 C CA . ILE E 1 132 ? -57.387 62.311 62.116 1.00 19.23 130 ILE E CA 1
ATOM 6555 C C . ILE E 1 132 ? -56.113 63.136 62.175 1.00 23.41 130 ILE E C 1
ATOM 6556 O O . ILE E 1 132 ? -56.182 64.367 62.224 1.00 24.01 130 ILE E O 1
ATOM 6561 N N . ASN E 1 133 ? -54.959 62.466 62.182 1.00 22.75 131 ASN E N 1
ATOM 6562 C CA . ASN E 1 133 ? -53.672 63.152 62.099 1.00 20.37 131 ASN E CA 1
ATOM 6563 C C . ASN E 1 133 ? -53.277 63.386 60.641 1.00 22.45 131 ASN E C 1
ATOM 6564 O O . ASN E 1 133 ? -53.165 62.434 59.871 1.00 24.15 131 ASN E O 1
ATOM 6569 N N . LEU E 1 134 ? -53.060 64.649 60.280 1.00 19.34 132 LEU E N 1
ATOM 6570 C CA . LEU E 1 134 ? -52.685 65.037 58.926 1.00 23.72 132 LEU E CA 1
ATOM 6571 C C . LEU E 1 134 ? -51.192 65.385 58.853 1.00 27.57 132 LEU E C 1
ATOM 6572 O O . LEU E 1 134 ? -50.542 65.534 59.897 1.00 25.19 132 LEU E O 1
ATOM 6577 N N . PRO E 1 135 ? -50.633 65.489 57.626 1.00 27.88 133 PRO E N 1
ATOM 6578 C CA . PRO E 1 135 ? -49.227 65.890 57.463 1.00 31.85 133 PRO E CA 1
ATOM 6579 C C . PRO E 1 135 ? -48.973 67.342 57.849 1.00 30.75 133 PRO E C 1
ATOM 6580 O O . PRO E 1 135 ? -49.861 68.005 58.381 1.00 31.52 133 PRO E O 1
ATOM 6584 N N . GLY E 1 136 ? -47.773 67.834 57.555 1.00 32.22 134 GLY E N 1
ATOM 6585 C CA . GLY E 1 136 ? -47.401 69.197 57.891 1.00 35.71 134 GLY E CA 1
ATOM 6586 C C . GLY E 1 136 ? -47.504 70.177 56.736 1.00 41.77 134 GLY E C 1
ATOM 6587 O O . GLY E 1 136 ? -47.878 71.331 56.927 1.00 48.79 134 GLY E O 1
ATOM 6588 N N . LYS E 1 137 ? -47.182 69.718 55.531 1.00 43.28 135 LYS E N 1
ATOM 6589 C CA . LYS E 1 137 ? -47.167 70.587 54.357 1.00 45.40 135 LYS E CA 1
ATOM 6590 C C . LYS E 1 137 ? -48.533 70.675 53.689 1.00 39.88 135 LYS E C 1
ATOM 6591 O O . LYS E 1 137 ? -49.227 69.673 53.567 1.00 40.06 135 LYS E O 1
ATOM 6597 N N . PRO E 1 138 ? -48.914 71.880 53.241 1.00 42.99 136 PRO E N 1
ATOM 6598 C CA . PRO E 1 138 ? -50.183 72.114 52.537 1.00 46.75 136 PRO E CA 1
ATOM 6599 C C . PRO E 1 138 ? -50.408 71.176 51.345 1.00 47.45 136 PRO E C 1
ATOM 6600 O O . PRO E 1 138 ? -51.523 70.678 51.175 1.00 44.94 136 PRO E O 1
ATOM 6604 N N . LYS E 1 139 ? -49.372 70.943 50.539 1.00 45.77 137 LYS E N 1
ATOM 6605 C CA . LYS E 1 139 ? -49.467 70.005 49.423 1.00 45.83 137 LYS E CA 1
ATOM 6606 C C . LYS E 1 139 ? -49.830 68.614 49.922 1.00 39.84 137 LYS E C 1
ATOM 6607 O O . LYS E 1 139 ? -50.736 67.969 49.390 1.00 37.56 137 LYS E O 1
ATOM 6613 N N . SER E 1 140 ? -49.121 68.172 50.960 1.00 37.24 138 SER E N 1
ATOM 6614 C CA . SER E 1 140 ? -49.322 66.861 51.560 1.00 36.50 138 SER E CA 1
ATOM 6615 C C . SER E 1 140 ? -50.678 66.761 52.248 1.00 37.40 138 SER E C 1
ATOM 6616 O O . SER E 1 140 ? -51.318 65.707 52.238 1.00 31.39 138 SER E O 1
ATOM 6619 N N . ILE E 1 141 ? -51.095 67.867 52.857 1.00 31.84 139 ILE E N 1
ATOM 6620 C CA . ILE E 1 141 ? -52.393 67.953 53.516 1.00 34.40 139 ILE E CA 1
ATOM 6621 C C . ILE E 1 141 ? -53.536 67.747 52.525 1.00 32.95 139 ILE E C 1
ATOM 6622 O O . ILE E 1 141 ? -54.487 67.015 52.812 1.00 33.08 139 ILE E O 1
ATOM 6627 N N . ARG E 1 142 ? -53.439 68.364 51.350 1.00 32.03 140 ARG E N 1
ATOM 6628 C CA . ARG E 1 142 ? -54.510 68.230 50.361 1.00 38.33 140 ARG E CA 1
ATOM 6629 C C . ARG E 1 142 ? -54.553 66.813 49.790 1.00 36.03 140 ARG E C 1
ATOM 6630 O O . ARG E 1 142 ? -55.629 66.238 49.620 1.00 34.46 140 ARG E O 1
ATOM 6638 N N . GLU E 1 143 ? -53.382 66.250 49.510 1.00 36.28 141 GLU E N 1
ATOM 6639 C CA . GLU E 1 143 ? -53.299 64.887 48.995 1.00 33.66 141 GLU E CA 1
ATOM 6640 C C . GLU E 1 143 ? -53.860 63.903 50.001 1.00 32.15 141 GLU E C 1
ATOM 6641 O O . GLU E 1 143 ? -54.552 62.946 49.650 1.00 32.81 141 GLU E O 1
ATOM 6647 N N . CYS E 1 144 ? -53.558 64.155 51.265 1.00 30.04 142 CYS E N 1
ATOM 6648 C CA . CYS E 1 144 ? -54.039 63.319 52.340 1.00 27.27 142 CYS E CA 1
ATOM 6649 C C . CYS E 1 144 ? -55.564 63.399 52.462 1.00 27.74 142 CYS E C 1
ATOM 6650 O O . CYS E 1 144 ? -56.255 62.379 52.446 1.00 28.45 142 CYS E O 1
ATOM 6653 N N . LEU E 1 145 ? -56.085 64.614 52.575 1.00 28.50 143 LEU E N 1
ATOM 6654 C CA . LEU E 1 145 ? -57.522 64.806 52.712 1.00 28.02 143 LEU E CA 1
ATOM 6655 C C . LEU E 1 145 ? -58.276 64.301 51.485 1.00 29.97 143 LEU E C 1
ATOM 6656 O O . LEU E 1 145 ? -59.374 63.762 51.607 1.00 30.82 143 LEU E O 1
ATOM 6661 N N . GLU E 1 146 ? -57.685 64.469 50.306 1.00 33.60 144 GLU E N 1
ATOM 6662 C CA . GLU E 1 146 ? -58.300 63.968 49.083 1.00 32.73 144 GLU E CA 1
ATOM 6663 C C . GLU E 1 146 ? -58.491 62.457 49.183 1.00 29.96 144 GLU E C 1
ATOM 6664 O O . GLU E 1 146 ? -59.510 61.917 48.758 1.00 33.70 144 GLU E O 1
ATOM 6670 N N . ALA E 1 147 ? -57.505 61.783 49.766 1.00 30.09 145 ALA E N 1
ATOM 6671 C CA . ALA E 1 147 ? -57.546 60.329 49.898 1.00 30.26 145 ALA E CA 1
ATOM 6672 C C . ALA E 1 147 ? -58.584 59.845 50.916 1.00 27.54 145 ALA E C 1
ATOM 6673 O O . ALA E 1 147 ? -59.345 58.917 50.639 1.00 31.51 145 ALA E O 1
ATOM 6675 N N . VAL E 1 148 ? -58.628 60.475 52.084 1.00 25.41 146 VAL E N 1
ATOM 6676 C CA . VAL E 1 148 ? -59.433 59.946 53.180 1.00 24.76 146 VAL E CA 1
ATOM 6677 C C . VAL E 1 148 ? -60.827 60.569 53.316 1.00 27.84 146 VAL E C 1
ATOM 6678 O O . VAL E 1 148 ? -61.718 59.957 53.903 1.00 28.42 146 VAL E O 1
ATOM 6682 N N . PHE E 1 149 ? -61.035 61.767 52.780 1.00 26.18 147 PHE E N 1
ATOM 6683 C CA . PHE E 1 149 ? -62.336 62.405 52.974 1.00 24.05 147 PHE E CA 1
ATOM 6684 C C . PHE E 1 149 ? -63.536 61.627 52.403 1.00 26.32 147 PHE E C 1
ATOM 6685 O O . PHE E 1 149 ? -64.626 61.711 52.968 1.00 27.89 147 PHE E O 1
ATOM 6693 N N . PRO E 1 150 ? -63.364 60.874 51.295 1.00 25.75 148 PRO E N 1
ATOM 6694 C CA . PRO E 1 150 ? -64.579 60.186 50.831 1.00 30.16 148 PRO E CA 1
ATOM 6695 C C . PRO E 1 150 ? -65.221 59.227 51.846 1.00 31.14 148 PRO E C 1
ATOM 6696 O O . PRO E 1 150 ? -66.412 58.923 51.716 1.00 35.82 148 PRO E O 1
ATOM 6700 N N . ALA E 1 151 ? -64.460 58.788 52.846 1.00 26.08 149 ALA E N 1
ATOM 6701 C CA . ALA E 1 151 ? -64.984 57.926 53.901 1.00 28.83 149 ALA E CA 1
ATOM 6702 C C . ALA E 1 151 ? -65.465 58.688 55.139 1.00 27.40 149 ALA E C 1
ATOM 6703 O O . ALA E 1 151 ? -66.084 58.096 56.021 1.00 26.45 149 ALA E O 1
ATOM 6705 N N . ILE E 1 152 ? -65.191 59.987 55.216 1.00 25.95 150 ILE E N 1
ATOM 6706 C CA . ILE E 1 152 ? -65.451 60.732 56.459 1.00 22.18 150 ILE E CA 1
ATOM 6707 C C . ILE E 1 152 ? -66.941 61.000 56.752 1.00 22.53 150 ILE E C 1
ATOM 6708 O O . ILE E 1 152 ? -67.381 60.785 57.881 1.00 26.09 150 ILE E O 1
ATOM 6713 N N . PRO E 1 153 ? -67.725 61.457 55.757 1.00 24.69 151 PRO E N 1
ATOM 6714 C CA . PRO E 1 153 ? -69.131 61.706 56.096 1.00 24.53 151 PRO E CA 1
ATOM 6715 C C . PRO E 1 153 ? -69.867 60.477 56.620 1.00 24.52 151 PRO E C 1
ATOM 6716 O O . PRO E 1 153 ? -70.635 60.591 57.570 1.00 30.70 151 PRO E O 1
ATOM 6720 N N . TYR E 1 154 ? -69.630 59.318 56.016 1.00 28.53 152 TYR E N 1
ATOM 6721 C CA . TYR E 1 154 ? -70.290 58.107 56.481 1.00 29.05 152 TYR E CA 1
ATOM 6722 C C . TYR E 1 154 ? -69.810 57.741 57.880 1.00 24.60 152 TYR E C 1
ATOM 6723 O O . TYR E 1 154 ? -70.607 57.339 58.724 1.00 27.16 152 TYR E O 1
ATOM 6732 N N . CYS E 1 155 ? -68.506 57.878 58.117 1.00 25.94 153 CYS E N 1
ATOM 6733 C CA . CYS E 1 155 ? -67.945 57.632 59.445 1.00 26.69 153 CYS E CA 1
ATOM 6734 C C . CYS E 1 155 ? -68.598 58.517 60.500 1.00 27.33 153 CYS E C 1
ATOM 6735 O O . CYS E 1 155 ? -68.980 58.043 61.570 1.00 27.20 153 CYS E O 1
ATOM 6738 N N . VAL E 1 156 ? -68.725 59.807 60.194 1.00 23.45 154 VAL E N 1
ATOM 6739 C CA . VAL E 1 156 ? -69.341 60.746 61.120 1.00 25.88 154 VAL E CA 1
ATOM 6740 C C . VAL E 1 156 ? -70.814 60.392 61.361 1.00 27.09 154 VAL E C 1
ATOM 6741 O O . VAL E 1 156 ? -71.311 60.542 62.480 1.00 24.85 154 VAL E O 1
ATOM 6745 N N . ASP E 1 157 ? -71.496 59.898 60.327 1.00 25.62 155 ASP E N 1
ATOM 6746 C CA . ASP E 1 157 ? -72.870 59.404 60.492 1.00 30.41 155 ASP E CA 1
ATOM 6747 C C . ASP E 1 157 ? -72.930 58.286 61.529 1.00 31.83 155 ASP E C 1
ATOM 6748 O O . ASP E 1 157 ? -73.763 58.303 62.440 1.00 32.56 155 ASP E O 1
ATOM 6753 N N . LEU E 1 158 ? -72.036 57.312 61.373 1.00 28.86 156 LEU E N 1
ATOM 6754 C CA . LEU E 1 158 ? -72.066 56.097 62.173 1.00 25.29 156 LEU E CA 1
ATOM 6755 C C . LEU E 1 158 ? -71.768 56.367 63.643 1.00 29.55 156 LEU E C 1
ATOM 6756 O O . LEU E 1 158 ? -72.279 55.664 64.516 1.00 31.86 156 LEU E O 1
ATOM 6761 N N . ILE E 1 159 ? -70.951 57.382 63.920 1.00 30.03 157 ILE E N 1
ATOM 6762 C CA . ILE E 1 159 ? -70.656 57.754 65.306 1.00 25.62 157 ILE E CA 1
ATOM 6763 C C . ILE E 1 159 ? -71.624 58.818 65.815 1.00 28.77 157 ILE E C 1
ATOM 6764 O O . ILE E 1 159 ? -71.439 59.375 66.901 1.00 31.33 157 ILE E O 1
ATOM 6769 N N . LEU E 1 160 ? -72.674 59.061 65.028 1.00 27.76 158 LEU E N 1
ATOM 6770 C CA . LEU E 1 160 ? -73.793 59.938 65.382 1.00 29.58 158 LEU E CA 1
ATOM 6771 C C . LEU E 1 160 ? -73.398 61.414 65.477 1.00 30.99 158 LEU E C 1
ATOM 6772 O O . LEU E 1 160 ? -73.967 62.165 66.270 1.00 32.85 158 LEU E O 1
ATOM 6777 N N . GLY E 1 161 ? -72.437 61.832 64.655 1.00 26.14 159 GLY E N 1
ATOM 6778 C CA . GLY E 1 161 ? -72.131 63.246 64.505 1.00 31.05 159 GLY E CA 1
ATOM 6779 C C . GLY E 1 161 ? -73.108 63.893 63.535 1.00 30.05 159 GLY E C 1
ATOM 6780 O O . GLY E 1 161 ? -73.999 63.214 63.018 1.00 29.94 159 GLY E O 1
ATOM 6781 N N . ASN E 1 162 ? -72.949 65.194 63.283 1.00 27.52 160 ASN E N 1
ATOM 6782 C CA . ASN E 1 162 ? -73.834 65.912 62.360 1.00 28.62 160 ASN E CA 1
ATOM 6783 C C . ASN E 1 162 ? -73.673 65.443 60.913 1.00 30.28 160 ASN E C 1
ATOM 6784 O O . ASN E 1 162 ? -72.682 64.806 60.561 1.00 32.57 160 ASN E O 1
ATOM 6789 N N . TYR E 1 163 ? -74.660 65.762 60.082 1.00 31.58 161 TYR E N 1
ATOM 6790 C CA . TYR E 1 163 ? -74.741 65.211 58.736 1.00 30.33 161 TYR E CA 1
ATOM 6791 C C . TYR E 1 163 ? -74.044 66.092 57.712 1.00 30.80 161 TYR E C 1
ATOM 6792 O O . TYR E 1 163 ? -74.522 67.183 57.371 1.00 27.86 161 TYR E O 1
ATOM 6801 N N . MET E 1 164 ? -72.913 65.602 57.222 1.00 30.02 162 MET E N 1
ATOM 6802 C CA . MET E 1 164 ? -72.123 66.323 56.238 1.00 29.69 162 MET E CA 1
ATOM 6803 C C . MET E 1 164 ? -72.748 66.260 54.853 1.00 31.93 162 MET E C 1
ATOM 6804 O O . MET E 1 164 ? -73.123 65.189 54.385 1.00 31.02 162 MET E O 1
ATOM 6809 N N . GLN E 1 165 ? -72.838 67.418 54.206 1.00 31.37 163 GLN E N 1
ATOM 6810 C CA . GLN E 1 165 ? -73.321 67.515 52.839 1.00 36.63 163 GLN E CA 1
ATOM 6811 C C . GLN E 1 165 ? -72.150 67.815 51.911 1.00 37.29 163 GLN E C 1
ATOM 6812 O O . GLN E 1 165 ? -71.606 68.918 51.907 1.00 35.69 163 GLN E O 1
ATOM 6818 N N . VAL E 1 166 ? -71.761 66.815 51.135 1.00 31.07 164 VAL E N 1
ATOM 6819 C CA . VAL E 1 166 ? -70.565 66.892 50.311 1.00 30.04 164 VAL E CA 1
ATOM 6820 C C . VAL E 1 166 ? -70.766 67.748 49.057 1.00 28.68 164 VAL E C 1
ATOM 6821 O O . VAL E 1 166 ? -71.826 67.718 48.434 1.00 30.94 164 VAL E O 1
ATOM 6825 N N . ASN E 1 167 ? -69.754 68.541 48.718 1.00 29.34 165 ASN E N 1
ATOM 6826 C CA . ASN E 1 167 ? -69.729 69.241 47.442 1.00 33.62 165 ASN E CA 1
ATOM 6827 C C . ASN E 1 167 ? -69.154 68.288 46.404 1.00 32.85 165 ASN E C 1
ATOM 6828 O O . ASN E 1 167 ? -67.936 68.199 46.240 1.00 32.22 165 ASN E O 1
ATOM 6833 N N . GLU E 1 168 ? -70.035 67.573 45.710 1.00 32.22 166 GLU E N 1
ATOM 6834 C CA . GLU E 1 168 ? -69.615 66.499 44.818 1.00 34.78 166 GLU E CA 1
ATOM 6835 C C . GLU E 1 168 ? -68.871 67.010 43.591 1.00 37.25 166 GLU E C 1
ATOM 6836 O O . GLU E 1 168 ? -68.306 66.229 42.829 1.00 39.09 166 GLU E O 1
ATOM 6842 N N . LYS E 1 169 ? -68.865 68.323 43.405 1.00 36.13 167 LYS E N 1
ATOM 6843 C CA . LYS E 1 169 ? -68.078 68.922 42.341 1.00 41.14 167 LYS E CA 1
ATOM 6844 C C . LYS E 1 169 ? -66.579 68.763 42.628 1.00 38.09 167 LYS E C 1
ATOM 6845 O O . LYS E 1 169 ? -65.763 68.676 41.709 1.00 36.60 167 LYS E O 1
ATOM 6851 N N . ASN E 1 170 ? -66.224 68.690 43.906 1.00 31.29 168 ASN E N 1
ATOM 6852 C CA . ASN E 1 170 ? -64.813 68.696 44.291 1.00 36.04 168 ASN E CA 1
ATOM 6853 C C . ASN E 1 170 ? -64.304 67.394 44.893 1.00 37.50 168 ASN E C 1
ATOM 6854 O O . ASN E 1 170 ? -63.097 67.163 44.962 1.00 38.40 168 ASN E O 1
ATOM 6859 N N . ILE E 1 171 ? -65.224 66.544 45.326 1.00 34.30 169 ILE E N 1
ATOM 6860 C CA . ILE E 1 171 ? -64.860 65.306 46.000 1.00 35.32 169 ILE E CA 1
ATOM 6861 C C . ILE E 1 171 ? -66.079 64.393 45.982 1.00 36.93 169 ILE E C 1
ATOM 6862 O O . ILE E 1 171 ? -67.211 64.868 45.926 1.00 34.18 169 ILE E O 1
ATOM 6867 N N . GLN E 1 172 ? -65.863 63.086 46.001 1.00 38.18 170 GLN E N 1
ATOM 6868 C CA . GLN E 1 172 ? -66.988 62.163 46.034 1.00 47.98 170 GLN E CA 1
ATOM 6869 C C . GLN E 1 172 ? -66.956 61.329 47.296 1.00 52.29 170 GLN E C 1
ATOM 6870 O O . GLN E 1 172 ? -66.073 60.493 47.466 1.00 60.76 170 GLN E O 1
ATOM 6876 N N . ALA E 1 173 ? -67.915 61.558 48.185 1.00 46.07 171 ALA E N 1
ATOM 6877 C CA . ALA E 1 173 ? -68.040 60.712 49.364 1.00 46.22 171 ALA E CA 1
ATOM 6878 C C . ALA E 1 173 ? -69.165 59.696 49.202 1.00 47.15 171 ALA E C 1
ATOM 6879 O O . ALA E 1 173 ? -70.284 60.021 48.807 1.00 43.13 171 ALA E O 1
ATOM 6881 N N . PHE E 1 174 ? -68.841 58.451 49.515 1.00 52.68 172 PHE E N 1
ATOM 6882 C CA . PHE E 1 174 ? -69.773 57.347 49.404 1.00 48.67 172 PHE E CA 1
ATOM 6883 C C . PHE E 1 174 ? -70.594 57.240 50.683 1.00 47.02 172 PHE E C 1
ATOM 6884 O O . PHE E 1 174 ? -70.089 57.496 51.774 1.00 45.80 172 PHE E O 1
ATOM 6892 N N . ARG E 1 175 ? -71.868 56.898 50.539 1.00 40.86 173 ARG E N 1
ATOM 6893 C CA . ARG E 1 175 ? -72.695 56.496 51.670 1.00 40.02 173 ARG E CA 1
ATOM 6894 C C . ARG E 1 175 ? -73.485 55.272 51.238 1.00 44.40 173 ARG E C 1
ATOM 6895 O O . ARG E 1 175 ? -74.322 55.365 50.341 1.00 44.02 173 ARG E O 1
ATOM 6903 N N . PRO E 1 176 ? -73.207 54.112 51.847 1.00 47.53 174 PRO E N 1
ATOM 6904 C CA . PRO E 1 176 ? -73.951 52.916 51.440 1.00 55.67 174 PRO E CA 1
ATOM 6905 C C . PRO E 1 176 ? -75.409 52.979 51.879 1.00 65.89 174 PRO E C 1
ATOM 6906 O O . PRO E 1 176 ? -75.714 53.437 52.980 1.00 64.90 174 PRO E O 1
ATOM 6910 N N . LYS E 1 177 ? -76.299 52.520 51.006 1.00 79.80 175 LYS E N 1
ATOM 6911 C CA . LYS E 1 177 ? -77.733 52.637 51.229 1.00 91.23 175 LYS E CA 1
ATOM 6912 C C . LYS E 1 177 ? -78.221 51.698 52.325 1.00 100.14 175 LYS E C 1
ATOM 6913 O O . LYS E 1 177 ? -77.864 50.520 52.359 1.00 100.83 175 LYS E O 1
ATOM 6919 N N . GLN E 1 178 ? -79.041 52.238 53.221 1.00 108.83 176 GLN E N 1
ATOM 6920 C CA . GLN E 1 178 ? -79.565 51.477 54.347 1.00 117.37 176 GLN E CA 1
ATOM 6921 C C . GLN E 1 178 ? -81.044 51.171 54.150 1.00 122.34 176 GLN E C 1
ATOM 6922 O O . GLN E 1 178 ? -81.426 50.023 53.928 1.00 124.22 176 GLN E O 1
ATOM 6929 N N . GLN F 1 1 ? -14.433 65.828 53.500 1.00 94.51 -1 GLN F N 1
ATOM 6930 C CA . GLN F 1 1 ? -14.612 65.414 54.888 1.00 90.27 -1 GLN F CA 1
ATOM 6931 C C . GLN F 1 1 ? -14.793 63.897 54.982 1.00 85.62 -1 GLN F C 1
ATOM 6932 O O . GLN F 1 1 ? -15.106 63.236 53.988 1.00 85.69 -1 GLN F O 1
ATOM 6938 N N . GLY F 1 2 ? -14.589 63.351 56.178 1.00 79.57 0 GLY F N 1
ATOM 6939 C CA . GLY F 1 2 ? -14.703 61.921 56.396 1.00 67.32 0 GLY F CA 1
ATOM 6940 C C . GLY F 1 2 ? -16.070 61.537 56.922 1.00 65.15 0 GLY F C 1
ATOM 6941 O O . GLY F 1 2 ? -16.896 62.401 57.212 1.00 65.54 0 GLY F O 1
ATOM 6942 N N . MET F 1 3 ? -16.310 60.239 57.062 1.00 60.57 1 MET F N 1
ATOM 6943 C CA . MET F 1 3 ? -17.626 59.759 57.454 1.00 52.17 1 MET F CA 1
ATOM 6944 C C . MET F 1 3 ? -17.668 59.275 58.895 1.00 51.20 1 MET F C 1
ATOM 6945 O O . MET F 1 3 ? -16.656 58.845 59.448 1.00 54.89 1 MET F O 1
ATOM 6950 N N . GLN F 1 4 ? -18.848 59.367 59.500 1.00 46.77 2 GLN F N 1
ATOM 6951 C CA . GLN F 1 4 ? -19.079 58.786 60.811 1.00 50.56 2 GLN F CA 1
ATOM 6952 C C . GLN F 1 4 ? -19.198 57.282 60.666 1.00 45.80 2 GLN F C 1
ATOM 6953 O O . GLN F 1 4 ? -19.730 56.794 59.670 1.00 45.55 2 GLN F O 1
ATOM 6959 N N . THR F 1 5 ? -18.710 56.543 61.654 1.00 49.78 3 THR F N 1
ATOM 6960 C CA . THR F 1 5 ? -18.882 55.099 61.642 1.00 49.96 3 THR F CA 1
ATOM 6961 C C . THR F 1 5 ? -20.313 54.778 62.029 1.00 46.85 3 THR F C 1
ATOM 6962 O O . THR F 1 5 ? -20.867 55.389 62.941 1.00 46.89 3 THR F O 1
ATOM 6966 N N . ILE F 1 6 ? -20.912 53.828 61.325 1.00 41.65 4 ILE F N 1
ATOM 6967 C CA . ILE F 1 6 ? -22.276 53.417 61.627 1.00 38.58 4 ILE F CA 1
ATOM 6968 C C . ILE F 1 6 ? -22.243 52.108 62.399 1.00 39.89 4 ILE F C 1
ATOM 6969 O O . ILE F 1 6 ? -21.647 51.132 61.951 1.00 45.52 4 ILE F O 1
ATOM 6974 N N . HIS F 1 7 ? -22.868 52.092 63.569 1.00 38.94 5 HIS F N 1
ATOM 6975 C CA . HIS F 1 7 ? -22.911 50.878 64.366 1.00 40.60 5 HIS F CA 1
ATOM 6976 C C . HIS F 1 7 ? -24.211 50.141 64.108 1.00 39.85 5 HIS F C 1
ATOM 6977 O O . HIS F 1 7 ? -25.298 50.705 64.231 1.00 34.82 5 HIS F O 1
ATOM 6984 N N . ILE F 1 8 ? -24.082 48.878 63.725 1.00 38.68 6 ILE F N 1
ATOM 6985 C CA . ILE F 1 8 ? -25.221 48.091 63.293 1.00 36.97 6 ILE F CA 1
ATOM 6986 C C . ILE F 1 8 ? -25.360 46.843 64.150 1.00 40.16 6 ILE F C 1
ATOM 6987 O O . ILE F 1 8 ? -24.418 46.067 64.283 1.00 41.23 6 ILE F O 1
ATOM 6992 N N . GLY F 1 9 ? -26.535 46.665 64.742 1.00 40.11 7 GLY F N 1
ATOM 6993 C CA . GLY F 1 9 ? -26.791 45.496 65.557 1.00 40.53 7 GLY F CA 1
ATOM 6994 C C . GLY F 1 9 ? -27.455 44.409 64.740 1.00 36.66 7 GLY F C 1
ATOM 6995 O O . GLY F 1 9 ? -28.377 44.678 63.970 1.00 35.15 7 GLY F O 1
ATOM 6996 N N . VAL F 1 10 ? -26.972 43.181 64.898 1.00 38.31 8 VAL F N 1
ATOM 6997 C CA . VAL F 1 10 ? -27.596 42.024 64.269 1.00 42.00 8 VAL F CA 1
ATOM 6998 C C . VAL F 1 10 ? -27.921 40.973 65.326 1.00 42.31 8 VAL F C 1
ATOM 6999 O O . VAL F 1 10 ? -27.020 40.380 65.921 1.00 46.21 8 VAL F O 1
ATOM 7003 N N . LEU F 1 11 ? -29.213 40.754 65.553 1.00 41.53 9 LEU F N 1
ATOM 7004 C CA A LEU F 1 11 ? -29.669 39.806 66.563 0.50 44.58 9 LEU F CA 1
ATOM 7005 C CA B LEU F 1 11 ? -29.664 39.807 66.558 0.50 44.58 9 LEU F CA 1
ATOM 7006 C C . LEU F 1 11 ? -30.354 38.613 65.913 1.00 53.54 9 LEU F C 1
ATOM 7007 O O . LEU F 1 11 ? -31.341 38.771 65.193 1.00 44.83 9 LEU F O 1
ATOM 7016 N N . SER F 1 12 ? -29.837 37.421 66.185 1.00 50.09 10 SER F N 1
ATOM 7017 C CA . SER F 1 12 ? -30.436 36.204 65.658 1.00 54.60 10 SER F CA 1
ATOM 7018 C C . SER F 1 12 ? -31.149 35.401 66.746 1.00 60.76 10 SER F C 1
ATOM 7019 O O . SER F 1 12 ? -30.521 34.901 67.680 1.00 62.96 10 SER F O 1
ATOM 7022 N N . ALA F 1 13 ? -32.467 35.285 66.618 1.00 61.27 11 ALA F N 1
ATOM 7023 C CA . ALA F 1 13 ? -33.264 34.497 67.550 1.00 66.26 11 ALA F CA 1
ATOM 7024 C C . ALA F 1 13 ? -33.397 33.065 67.044 1.00 74.19 11 ALA F C 1
ATOM 7025 O O . ALA F 1 13 ? -34.122 32.800 66.086 1.00 76.07 11 ALA F O 1
ATOM 7027 N N . SER F 1 14 ? -32.692 32.143 67.689 1.00 82.73 12 SER F N 1
ATOM 7028 C CA . SER F 1 14 ? -32.665 30.761 67.230 1.00 94.73 12 SER F CA 1
ATOM 7029 C C . SER F 1 14 ? -32.584 29.773 68.384 1.00 103.02 12 SER F C 1
ATOM 7030 O O . SER F 1 14 ? -32.102 30.103 69.467 1.00 104.99 12 SER F O 1
ATOM 7033 N N . ASP F 1 15 ? -33.057 28.557 68.139 1.00 106.96 13 ASP F N 1
ATOM 7034 C CA . ASP F 1 15 ? -33.017 27.501 69.140 1.00 113.10 13 ASP F CA 1
ATOM 7035 C C . ASP F 1 15 ? -31.806 26.602 68.915 1.00 115.73 13 ASP F C 1
ATOM 7036 O O . ASP F 1 15 ? -31.368 25.898 69.826 1.00 120.40 13 ASP F O 1
ATOM 7041 N N . ARG F 1 16 ? -31.274 26.646 67.694 1.00 113.66 14 ARG F N 1
ATOM 7042 C CA . ARG F 1 16 ? -30.146 25.812 67.277 1.00 117.15 14 ARG F CA 1
ATOM 7043 C C . ARG F 1 16 ? -30.449 24.336 67.498 1.00 122.19 14 ARG F C 1
ATOM 7044 O O . ARG F 1 16 ? -29.623 23.582 68.014 1.00 126.26 14 ARG F O 1
ATOM 7052 N N . ALA F 1 17 ? -31.657 23.947 67.117 1.00 119.90 15 ALA F N 1
ATOM 7053 C CA . ALA F 1 17 ? -32.080 22.561 67.154 1.00 122.84 15 ALA F CA 1
ATOM 7054 C C . ALA F 1 17 ? -32.811 22.273 65.852 1.00 119.98 15 ALA F C 1
ATOM 7055 O O . ALA F 1 17 ? -33.599 21.333 65.753 1.00 124.61 15 ALA F O 1
ATOM 7057 N N . SER F 1 18 ? -32.483 23.046 64.826 1.00 112.90 16 SER F N 1
ATOM 7058 C CA . SER F 1 18 ? -33.076 22.884 63.506 1.00 111.37 16 SER F CA 1
ATOM 7059 C C . SER F 1 18 ? -31.998 22.897 62.405 1.00 111.11 16 SER F C 1
ATOM 7060 O O . SER F 1 18 ? -32.144 22.292 61.346 1.00 104.34 16 SER F O 1
ATOM 7063 N N . ASP F 1 24 ? -25.853 30.172 59.382 1.00 87.38 22 ASP F N 1
ATOM 7064 C CA . ASP F 1 24 ? -24.984 31.341 59.437 1.00 82.78 22 ASP F CA 1
ATOM 7065 C C . ASP F 1 24 ? -25.479 32.423 58.483 1.00 72.33 22 ASP F C 1
ATOM 7066 O O . ASP F 1 24 ? -25.320 33.616 58.729 1.00 72.85 22 ASP F O 1
ATOM 7071 N N . LEU F 1 25 ? -26.136 31.968 57.422 1.00 71.38 23 LEU F N 1
ATOM 7072 C CA . LEU F 1 25 ? -26.356 32.739 56.199 1.00 70.99 23 LEU F CA 1
ATOM 7073 C C . LEU F 1 25 ? -27.150 34.027 56.375 1.00 64.21 23 LEU F C 1
ATOM 7074 O O . LEU F 1 25 ? -26.928 34.990 55.643 1.00 66.20 23 LEU F O 1
ATOM 7079 N N . SER F 1 26 ? -28.071 34.040 57.332 1.00 58.16 24 SER F N 1
ATOM 7080 C CA . SER F 1 26 ? -28.904 35.215 57.568 1.00 51.90 24 SER F CA 1
ATOM 7081 C C . SER F 1 26 ? -28.055 36.417 57.981 1.00 52.93 24 SER F C 1
ATOM 7082 O O . SER F 1 26 ? -28.042 37.448 57.302 1.00 51.30 24 SER F O 1
ATOM 7085 N N . GLY F 1 27 ? -27.339 36.271 59.093 1.00 55.45 25 GLY F N 1
ATOM 7086 C CA . GLY F 1 27 ? -26.480 37.327 59.597 1.00 54.54 25 GLY F CA 1
ATOM 7087 C C . GLY F 1 27 ? -25.429 37.751 58.589 1.00 54.49 25 GLY F C 1
ATOM 7088 O O . GLY F 1 27 ? -25.061 38.923 58.521 1.00 53.74 25 GLY F O 1
ATOM 7089 N N . LYS F 1 28 ? -24.953 36.796 57.796 1.00 61.64 26 LYS F N 1
ATOM 7090 C CA . LYS F 1 28 ? -23.931 37.077 56.794 1.00 63.07 26 LYS F CA 1
ATOM 7091 C C . LYS F 1 28 ? -24.503 37.838 55.599 1.00 60.29 26 LYS F C 1
ATOM 7092 O O . LYS F 1 28 ? -23.842 38.716 55.044 1.00 56.57 26 LYS F O 1
ATOM 7098 N N . ALA F 1 29 ? -25.733 37.509 55.211 1.00 59.44 27 ALA F N 1
ATOM 7099 C CA . ALA F 1 29 ? -26.407 38.220 54.128 1.00 56.12 27 ALA F CA 1
ATOM 7100 C C . ALA F 1 29 ? -26.719 39.653 54.544 1.00 54.33 27 ALA F C 1
ATOM 7101 O O . ALA F 1 29 ? -26.584 40.588 53.755 1.00 52.39 27 ALA F O 1
ATOM 7103 N N . ILE F 1 30 ? -27.141 39.816 55.792 1.00 53.42 28 ILE F N 1
ATOM 7104 C CA . ILE F 1 30 ? -27.400 41.134 56.348 1.00 48.51 28 ILE F CA 1
ATOM 7105 C C . ILE F 1 30 ? -26.134 41.982 56.280 1.00 46.44 28 ILE F C 1
ATOM 7106 O O . ILE F 1 30 ? -26.166 43.137 55.855 1.00 42.54 28 ILE F O 1
ATOM 7111 N N . GLN F 1 31 ? -25.014 41.388 56.677 1.00 47.41 29 GLN F N 1
ATOM 7112 C CA . GLN F 1 31 ? -23.744 42.097 56.701 1.00 48.77 29 GLN F CA 1
ATOM 7113 C C . GLN F 1 31 ? -23.317 42.524 55.297 1.00 50.54 29 GLN F C 1
ATOM 7114 O O . GLN F 1 31 ? -22.876 43.656 55.105 1.00 49.17 29 GLN F O 1
ATOM 7120 N N . GLU F 1 32 ? -23.452 41.636 54.314 1.00 53.16 30 GLU F N 1
ATOM 7121 C CA . GLU F 1 32 ? -22.946 41.949 52.978 1.00 57.06 30 GLU F CA 1
ATOM 7122 C C . GLU F 1 32 ? -23.838 42.953 52.241 1.00 53.71 30 GLU F C 1
ATOM 7123 O O . GLU F 1 32 ? -23.339 43.781 51.481 1.00 53.62 30 GLU F O 1
ATOM 7129 N N . VAL F 1 33 ? -25.147 42.903 52.478 1.00 50.67 31 VAL F N 1
ATOM 7130 C CA . VAL F 1 33 ? -26.060 43.867 51.863 1.00 47.75 31 VAL F CA 1
ATOM 7131 C C . VAL F 1 33 ? -25.850 45.285 52.405 1.00 47.16 31 VAL F C 1
ATOM 7132 O O . VAL F 1 33 ? -25.810 46.253 51.641 1.00 49.12 31 VAL F O 1
ATOM 7136 N N . LEU F 1 34 ? -25.715 45.413 53.721 1.00 45.31 32 LEU F N 1
ATOM 7137 C CA . LEU F 1 34 ? -25.522 46.723 54.332 1.00 43.50 32 LEU F CA 1
ATOM 7138 C C . LEU F 1 34 ? -24.149 47.315 54.004 1.00 46.78 32 LEU F C 1
ATOM 7139 O O . LEU F 1 34 ? -24.012 48.530 53.853 1.00 43.31 32 LEU F O 1
ATOM 7144 N N . SER F 1 35 ? -23.135 46.465 53.888 1.00 49.56 33 SER F N 1
ATOM 7145 C CA . SER F 1 35 ? -21.804 46.940 53.523 1.00 53.58 33 SER F CA 1
ATOM 7146 C C . SER F 1 35 ? -21.797 47.430 52.080 1.00 54.77 33 SER F C 1
ATOM 7147 O O . SER F 1 35 ? -20.935 48.210 51.679 1.00 56.17 33 SER F O 1
ATOM 7150 N N . GLU F 1 36 ? -22.775 46.964 51.311 1.00 51.02 34 GLU F N 1
ATOM 7151 C CA . GLU F 1 36 ? -22.946 47.367 49.922 1.00 53.48 34 GLU F CA 1
ATOM 7152 C C . GLU F 1 36 ? -23.738 48.673 49.815 1.00 51.62 34 GLU F C 1
ATOM 7153 O O . GLU F 1 36 ? -23.521 49.475 48.905 1.00 50.93 34 GLU F O 1
ATOM 7159 N N . TYR F 1 37 ? -24.645 48.890 50.762 1.00 36.34 35 TYR F N 1
ATOM 7160 C CA . TYR F 1 37 ? -25.513 50.060 50.731 1.00 43.07 35 TYR F CA 1
ATOM 7161 C C . TYR F 1 37 ? -24.858 51.318 51.302 1.00 43.05 35 TYR F C 1
ATOM 7162 O O . TYR F 1 37 ? -25.208 52.431 50.915 1.00 46.52 35 TYR F O 1
ATOM 7171 N N . LEU F 1 38 ? -23.913 51.142 52.221 1.00 42.94 36 LEU F N 1
ATOM 7172 C CA . LEU F 1 38 ? -23.336 52.279 52.935 1.00 45.71 36 LEU F CA 1
ATOM 7173 C C . LEU F 1 38 ? -21.871 52.505 52.590 1.00 47.13 36 LEU F C 1
ATOM 7174 O O . LEU F 1 38 ? -21.113 51.555 52.409 1.00 50.98 36 LEU F O 1
ATOM 7179 N N . LEU F 1 39 ? -21.484 53.774 52.510 1.00 48.89 37 LEU F N 1
ATOM 7180 C CA . LEU F 1 39 ? -20.099 54.147 52.252 1.00 51.15 37 LEU F CA 1
ATOM 7181 C C . LEU F 1 39 ? -19.334 54.305 53.560 1.00 53.03 37 LEU F C 1
ATOM 7182 O O . LEU F 1 39 ? -18.102 54.285 53.577 1.00 52.99 37 LEU F O 1
ATOM 7187 N N . ASN F 1 40 ? -20.073 54.473 54.652 1.00 48.27 38 ASN F N 1
ATOM 7188 C CA . ASN F 1 40 ? -19.477 54.674 55.969 1.00 43.62 38 ASN F CA 1
ATOM 7189 C C . ASN F 1 40 ? -18.633 53.490 56.403 1.00 46.94 38 ASN F C 1
ATOM 7190 O O . ASN F 1 40 ? -18.882 52.359 55.975 1.00 46.11 38 ASN F O 1
ATOM 7195 N N . PRO F 1 41 ? -17.633 53.736 57.262 1.00 49.15 39 PRO F N 1
ATOM 7196 C CA . PRO F 1 41 ? -17.040 52.577 57.929 1.00 52.42 39 PRO F CA 1
ATOM 7197 C C . PRO F 1 41 ? -18.085 51.987 58.872 1.00 51.32 39 PRO F C 1
ATOM 7198 O O . PRO F 1 41 ? -18.784 52.734 59.557 1.00 44.43 39 PRO F O 1
ATOM 7202 N N . LEU F 1 42 ? -18.221 50.668 58.877 1.00 48.04 40 LEU F N 1
ATOM 7203 C CA . LEU F 1 42 ? -19.275 50.028 59.650 1.00 41.72 40 LEU F CA 1
ATOM 7204 C C . LEU F 1 42 ? -18.707 49.202 60.792 1.00 45.71 40 LEU F C 1
ATOM 7205 O O . LEU F 1 42 ? -17.611 48.649 60.689 1.00 47.48 40 LEU F O 1
ATOM 7210 N N . GLU F 1 43 ? -19.453 49.137 61.887 1.00 44.95 41 GLU F N 1
ATOM 7211 C CA . GLU F 1 43 ? -19.118 48.239 62.982 1.00 48.49 41 GLU F CA 1
ATOM 7212 C C . GLU F 1 43 ? -20.340 47.415 63.362 1.00 48.40 41 GLU F C 1
ATOM 7213 O O . GLU F 1 43 ? -21.318 47.945 63.892 1.00 49.01 41 GLU F O 1
ATOM 7219 N N . PHE F 1 44 ? -20.284 46.118 63.073 1.00 48.68 42 PHE F N 1
ATOM 7220 C CA . PHE F 1 44 ? -21.392 45.222 63.373 1.00 50.22 42 PHE F CA 1
ATOM 7221 C C . PHE F 1 44 ? -21.261 44.632 64.770 1.00 55.57 42 PHE F C 1
ATOM 7222 O O . PHE F 1 44 ? -20.179 44.221 65.179 1.00 58.41 42 PHE F O 1
ATOM 7230 N N . HIS F 1 45 ? -22.370 44.605 65.500 1.00 50.70 43 HIS F N 1
ATOM 7231 C CA . HIS F 1 45 ? -22.413 43.959 66.803 1.00 51.61 43 HIS F CA 1
ATOM 7232 C C . HIS F 1 45 ? -23.374 42.786 66.731 1.00 51.72 43 HIS F C 1
ATOM 7233 O O . HIS F 1 45 ? -24.588 42.957 66.834 1.00 47.77 43 HIS F O 1
ATOM 7240 N N . TYR F 1 46 ? -22.827 41.595 66.534 1.00 54.25 44 TYR F N 1
ATOM 7241 C CA . TYR F 1 46 ? -23.656 40.422 66.316 1.00 56.22 44 TYR F CA 1
ATOM 7242 C C . TYR F 1 46 ? -23.795 39.596 67.584 1.00 58.00 44 TYR F C 1
ATOM 7243 O O . TYR F 1 46 ? -22.824 39.359 68.300 1.00 59.86 44 TYR F O 1
ATOM 7252 N N . GLU F 1 47 ? -25.019 39.167 67.855 1.00 54.43 45 GLU F N 1
ATOM 7253 C CA . GLU F 1 47 ? -25.296 38.327 69.004 1.00 60.52 45 GLU F CA 1
ATOM 7254 C C . GLU F 1 47 ? -26.402 37.347 68.656 1.00 56.73 45 GLU F C 1
ATOM 7255 O O . GLU F 1 47 ? -27.412 37.715 68.061 1.00 50.30 45 GLU F O 1
ATOM 7261 N N . ILE F 1 48 ? -26.196 36.089 69.013 1.00 60.65 46 ILE F N 1
ATOM 7262 C CA . ILE F 1 48 ? -27.207 35.074 68.798 1.00 59.01 46 ILE F CA 1
ATOM 7263 C C . ILE F 1 48 ? -27.750 34.676 70.168 1.00 60.10 46 ILE F C 1
ATOM 7264 O O . ILE F 1 48 ? -26.986 34.453 71.107 1.00 67.33 46 ILE F O 1
ATOM 7269 N N . VAL F 1 49 ? -29.071 34.629 70.292 1.00 56.12 47 VAL F N 1
ATOM 7270 C CA . VAL F 1 49 ? -29.704 34.448 71.593 1.00 60.03 47 VAL F CA 1
ATOM 7271 C C . VAL F 1 49 ? -30.854 33.443 71.513 1.00 62.40 47 VAL F C 1
ATOM 7272 O O . VAL F 1 49 ? -31.537 33.347 70.492 1.00 60.51 47 VAL F O 1
ATOM 7276 N N . ALA F 1 50 ? -31.052 32.684 72.587 1.00 67.43 48 ALA F N 1
ATOM 7277 C CA . ALA F 1 50 ? -32.143 31.718 72.659 1.00 69.73 48 ALA F CA 1
ATOM 7278 C C . ALA F 1 50 ? -33.502 32.410 72.554 1.00 68.12 48 ALA F C 1
ATOM 7279 O O . ALA F 1 50 ? -33.635 33.589 72.878 1.00 64.95 48 ALA F O 1
ATOM 7281 N N . ASP F 1 51 ? -34.506 31.662 72.106 1.00 72.29 49 ASP F N 1
ATOM 7282 C CA . ASP F 1 51 ? -35.842 32.201 71.860 1.00 70.85 49 ASP F CA 1
ATOM 7283 C C . ASP F 1 51 ? -36.627 32.535 73.126 1.00 68.75 49 ASP F C 1
ATOM 7284 O O . ASP F 1 51 ? -37.757 32.077 73.293 1.00 72.34 49 ASP F O 1
ATOM 7289 N N . GLU F 1 52 ? -36.038 33.329 74.013 1.00 58.48 50 GLU F N 1
ATOM 7290 C CA A GLU F 1 52 ? -36.740 33.761 75.216 0.50 56.87 50 GLU F CA 1
ATOM 7291 C CA B GLU F 1 52 ? -36.723 33.759 75.227 0.50 56.93 50 GLU F CA 1
ATOM 7292 C C . GLU F 1 52 ? -36.930 35.271 75.187 1.00 52.74 50 GLU F C 1
ATOM 7293 O O . GLU F 1 52 ? -35.975 36.023 74.992 1.00 48.47 50 GLU F O 1
ATOM 7304 N N . ARG F 1 53 ? -38.176 35.703 75.370 1.00 47.50 51 ARG F N 1
ATOM 7305 C CA . ARG F 1 53 ? -38.542 37.114 75.229 1.00 51.43 51 ARG F CA 1
ATOM 7306 C C . ARG F 1 53 ? -37.643 38.061 76.021 1.00 48.75 51 ARG F C 1
ATOM 7307 O O . ARG F 1 53 ? -37.101 39.012 75.462 1.00 46.88 51 ARG F O 1
ATOM 7315 N N . ASP F 1 54 ? -37.480 37.790 77.312 1.00 49.77 52 ASP F N 1
ATOM 7316 C CA . ASP F 1 54 ? -36.677 38.655 78.170 1.00 52.49 52 ASP F CA 1
ATOM 7317 C C . ASP F 1 54 ? -35.227 38.750 77.700 1.00 47.83 52 ASP F C 1
ATOM 7318 O O . ASP F 1 54 ? -34.624 39.816 77.775 1.00 47.04 52 ASP F O 1
ATOM 7323 N N . LEU F 1 55 ? -34.670 37.644 77.213 1.00 49.95 53 LEU F N 1
ATOM 7324 C CA . LEU F 1 55 ? -33.291 37.646 76.722 1.00 50.31 53 LEU F CA 1
ATOM 7325 C C . LEU F 1 55 ? -33.148 38.498 75.464 1.00 49.29 53 LEU F C 1
ATOM 7326 O O . LEU F 1 55 ? -32.188 39.258 75.322 1.00 45.85 53 LEU F O 1
ATOM 7331 N N . ILE F 1 56 ? -34.105 38.361 74.551 1.00 43.90 54 ILE F N 1
ATOM 7332 C CA . ILE F 1 56 ? -34.107 39.139 73.316 1.00 40.43 54 ILE F CA 1
ATOM 7333 C C . ILE F 1 56 ? -34.281 40.623 73.617 1.00 38.08 54 ILE F C 1
ATOM 7334 O O . ILE F 1 56 ? -33.618 41.466 73.015 1.00 36.47 54 ILE F O 1
ATOM 7339 N N . GLU F 1 57 ? -35.157 40.935 74.569 1.00 39.68 55 GLU F N 1
ATOM 7340 C CA . GLU F 1 57 ? -35.294 42.302 75.061 1.00 37.06 55 GLU F CA 1
ATOM 7341 C C . GLU F 1 57 ? -33.958 42.857 75.562 1.00 38.21 55 GLU F C 1
ATOM 7342 O O . GLU F 1 57 ? -33.524 43.926 75.126 1.00 36.49 55 GLU F O 1
ATOM 7348 N N . LYS F 1 58 ? -33.302 42.126 76.460 1.00 41.65 56 LYS F N 1
ATOM 7349 C CA . LYS F 1 58 ? -32.043 42.588 77.042 1.00 46.76 56 LYS F CA 1
ATOM 7350 C C . LYS F 1 58 ? -30.973 42.790 75.974 1.00 47.03 56 LYS F C 1
ATOM 7351 O O . LYS F 1 58 ? -30.140 43.688 76.080 1.00 45.26 56 LYS F O 1
ATOM 7357 N N . SER F 1 59 ? -30.992 41.944 74.952 1.00 48.47 57 SER F N 1
ATOM 7358 C CA . SER F 1 59 ? -29.991 42.012 73.897 1.00 47.34 57 SER F CA 1
ATOM 7359 C C . SER F 1 59 ? -30.221 43.218 72.986 1.00 42.89 57 SER F C 1
ATOM 7360 O O . SER F 1 59 ? -29.274 43.914 72.617 1.00 40.65 57 SER F O 1
ATOM 7363 N N . LEU F 1 60 ? -31.480 43.461 72.628 1.00 37.85 58 LEU F N 1
ATOM 7364 C CA . LEU F 1 60 ? -31.841 44.653 71.868 1.00 34.30 58 LEU F CA 1
ATOM 7365 C C . LEU F 1 60 ? -31.457 45.912 72.643 1.00 37.44 58 LEU F C 1
ATOM 7366 O O . LEU F 1 60 ? -30.860 46.837 72.089 1.00 37.62 58 LEU F O 1
ATOM 7371 N N . ILE F 1 61 ? -31.799 45.929 73.928 1.00 36.17 59 ILE F N 1
ATOM 7372 C CA . ILE F 1 61 ? -31.483 47.057 74.802 1.00 36.29 59 ILE F CA 1
ATOM 7373 C C . ILE F 1 61 ? -29.978 47.304 74.857 1.00 41.39 59 ILE F C 1
ATOM 7374 O O . ILE F 1 61 ? -29.523 48.441 74.741 1.00 43.07 59 ILE F O 1
ATOM 7379 N N . LYS F 1 62 ? -29.206 46.235 75.014 1.00 44.05 60 LYS F N 1
ATOM 7380 C CA . LYS F 1 62 ? -27.756 46.363 75.064 1.00 48.00 60 LYS F CA 1
ATOM 7381 C C . LYS F 1 62 ? -27.203 46.934 73.751 1.00 44.48 60 LYS F C 1
ATOM 7382 O O . LYS F 1 62 ? -26.328 47.798 73.765 1.00 42.59 60 LYS F O 1
ATOM 7388 N N . MET F 1 63 ? -27.729 46.470 72.621 1.00 40.66 61 MET F N 1
ATOM 7389 C CA . MET F 1 63 ? -27.241 46.935 71.323 1.00 39.68 61 MET F CA 1
ATOM 7390 C C . MET F 1 63 ? -27.539 48.417 71.098 1.00 40.12 61 MET F C 1
ATOM 7391 O O . MET F 1 63 ? -26.712 49.147 70.544 1.00 39.81 61 MET F O 1
ATOM 7396 N N . CYS F 1 64 ? -28.717 48.861 71.524 1.00 34.68 62 CYS F N 1
ATOM 7397 C CA . CYS F 1 64 ? -29.069 50.274 71.428 1.00 33.33 62 CYS F CA 1
ATOM 7398 C C . CYS F 1 64 ? -28.328 51.122 72.462 1.00 38.90 62 CYS F C 1
ATOM 7399 O O . CYS F 1 64 ? -27.720 52.136 72.119 1.00 41.07 62 CYS F O 1
ATOM 7402 N N . ASP F 1 65 ? -28.380 50.701 73.724 1.00 38.25 63 ASP F N 1
ATOM 7403 C CA . ASP F 1 65 ? -27.935 51.542 74.834 1.00 39.60 63 ASP F CA 1
ATOM 7404 C C . ASP F 1 65 ? -26.424 51.496 75.067 1.00 43.52 63 ASP F C 1
ATOM 7405 O O . ASP F 1 65 ? -25.807 52.519 75.355 1.00 45.93 63 ASP F O 1
ATOM 7410 N N . GLU F 1 66 ? -25.832 50.312 74.956 1.00 45.00 64 GLU F N 1
ATOM 7411 C CA . GLU F 1 66 ? -24.409 50.160 75.241 1.00 52.68 64 GLU F CA 1
ATOM 7412 C C . GLU F 1 66 ? -23.553 50.274 73.984 1.00 50.30 64 GLU F C 1
ATOM 7413 O O . GLU F 1 66 ? -22.533 50.961 73.985 1.00 52.64 64 GLU F O 1
ATOM 7419 N N . TYR F 1 67 ? -23.968 49.598 72.919 1.00 46.70 65 TYR F N 1
ATOM 7420 C CA . TYR F 1 67 ? -23.203 49.582 71.676 1.00 46.63 65 TYR F CA 1
ATOM 7421 C C . TYR F 1 67 ? -23.514 50.793 70.800 1.00 44.09 65 TYR F C 1
ATOM 7422 O O . TYR F 1 67 ? -22.827 51.037 69.808 1.00 43.74 65 TYR F O 1
ATOM 7431 N N . GLN F 1 68 ? -24.552 51.540 71.176 1.00 37.76 66 GLN F N 1
ATOM 7432 C CA . GLN F 1 68 ? -24.969 52.747 70.461 1.00 43.01 66 GLN F CA 1
ATOM 7433 C C . GLN F 1 68 ? -25.210 52.489 68.976 1.00 37.36 66 GLN F C 1
ATOM 7434 O O . GLN F 1 68 ? -24.752 53.243 68.120 1.00 36.31 66 GLN F O 1
ATOM 7440 N N . CYS F 1 69 ? -25.937 51.421 68.676 1.00 37.08 67 CYS F N 1
ATOM 7441 C CA . CYS F 1 69 ? -26.232 51.083 67.293 1.00 31.13 67 CYS F CA 1
ATOM 7442 C C . CYS F 1 69 ? -27.254 52.039 66.689 1.00 31.22 67 CYS F C 1
ATOM 7443 O O . CYS F 1 69 ? -28.297 52.300 67.283 1.00 34.42 67 CYS F O 1
ATOM 7446 N N . ASP F 1 70 ? -26.953 52.562 65.505 1.00 28.13 68 ASP F N 1
ATOM 7447 C CA . ASP F 1 70 ? -27.908 53.407 64.793 1.00 28.14 68 ASP F CA 1
ATOM 7448 C C . ASP F 1 70 ? -29.035 52.560 64.222 1.00 27.48 68 ASP F C 1
ATOM 7449 O O . ASP F 1 70 ? -30.196 52.981 64.184 1.00 26.84 68 ASP F O 1
ATOM 7454 N N . LEU F 1 71 ? -28.674 51.363 63.768 1.00 30.08 69 LEU F N 1
ATOM 7455 C CA . LEU F 1 71 ? -29.625 50.408 63.219 1.00 29.73 69 LEU F CA 1
ATOM 7456 C C . LEU F 1 71 ? -29.434 49.052 63.879 1.00 32.31 69 LEU F C 1
ATOM 7457 O O . LEU F 1 71 ? -28.310 48.591 64.060 1.00 31.61 69 LEU F O 1
ATOM 7462 N N . VAL F 1 72 ? -30.543 48.424 64.247 1.00 29.21 70 VAL F N 1
ATOM 7463 C CA . VAL F 1 72 ? -30.511 47.091 64.829 1.00 25.07 70 VAL F CA 1
ATOM 7464 C C . VAL F 1 72 ? -31.518 46.237 64.081 1.00 26.97 70 VAL F C 1
ATOM 7465 O O . VAL F 1 72 ? -32.699 46.597 63.990 1.00 26.63 70 VAL F O 1
ATOM 7469 N N . VAL F 1 73 ? -31.061 45.122 63.526 1.00 30.12 71 VAL F N 1
ATOM 7470 C CA . VAL F 1 73 ? -31.972 44.228 62.826 1.00 30.88 71 VAL F CA 1
ATOM 7471 C C . VAL F 1 73 ? -32.030 42.873 63.498 1.00 33.24 71 VAL F C 1
ATOM 7472 O O . VAL F 1 73 ? -31.041 42.394 64.052 1.00 36.45 71 VAL F O 1
ATOM 7476 N N . THR F 1 74 ? -33.212 42.270 63.462 1.00 28.86 72 THR F N 1
ATOM 7477 C CA . THR F 1 74 ? -33.381 40.906 63.925 1.00 29.42 72 THR F CA 1
ATOM 7478 C C . THR F 1 74 ? -33.668 40.004 62.733 1.00 37.13 72 THR F C 1
ATOM 7479 O O . THR F 1 74 ? -34.081 40.469 61.666 1.00 31.95 72 THR F O 1
ATOM 7483 N N . THR F 1 75 ? -33.446 38.709 62.915 1.00 35.94 73 THR F N 1
ATOM 7484 C CA . THR F 1 75 ? -33.812 37.745 61.898 1.00 39.55 73 THR F CA 1
ATOM 7485 C C . THR F 1 75 ? -34.541 36.579 62.554 1.00 43.45 73 THR F C 1
ATOM 7486 O O . THR F 1 75 ? -34.180 36.150 63.649 1.00 44.94 73 THR F O 1
ATOM 7490 N N . GLY F 1 76 ? -35.591 36.100 61.897 1.00 47.91 74 GLY F N 1
ATOM 7491 C CA . GLY F 1 76 ? -36.343 34.954 62.377 1.00 53.54 74 GLY F CA 1
ATOM 7492 C C . GLY F 1 76 ? -37.376 35.248 63.450 1.00 49.19 74 GLY F C 1
ATOM 7493 O O . GLY F 1 76 ? -37.418 36.341 64.016 1.00 42.91 74 GLY F O 1
ATOM 7494 N N . GLY F 1 77 ? -38.232 34.260 63.702 1.00 40.95 75 GLY F N 1
ATOM 7495 C CA . GLY F 1 77 ? -39.159 34.280 64.817 1.00 40.93 75 GLY F CA 1
ATOM 7496 C C . GLY F 1 77 ? -40.246 35.335 64.794 1.00 30.83 75 GLY F C 1
ATOM 7497 O O . GLY F 1 77 ? -40.546 35.925 65.831 1.00 33.90 75 GLY F O 1
ATOM 7498 N N . THR F 1 78 ? -40.860 35.558 63.632 1.00 29.39 76 THR F N 1
ATOM 7499 C CA . THR F 1 78 ? -41.843 36.634 63.483 1.00 26.60 76 THR F CA 1
ATOM 7500 C C . THR F 1 78 ? -43.159 36.167 62.863 1.00 28.82 76 THR F C 1
ATOM 7501 O O . THR F 1 78 ? -43.956 36.985 62.389 1.00 28.10 76 THR F O 1
ATOM 7505 N N . GLY F 1 79 ? -43.388 34.860 62.881 1.00 31.00 77 GLY F N 1
ATOM 7506 C CA . GLY F 1 79 ? -44.611 34.292 62.343 1.00 30.44 77 GLY F CA 1
ATOM 7507 C C . GLY F 1 79 ? -45.661 34.039 63.406 1.00 33.00 77 GLY F C 1
ATOM 7508 O O . GLY F 1 79 ? -45.561 34.541 64.525 1.00 28.49 77 GLY F O 1
ATOM 7509 N N . PRO F 1 80 ? -46.689 33.257 63.062 1.00 28.83 78 PRO F N 1
ATOM 7510 C CA . PRO F 1 80 ? -47.776 32.992 64.009 1.00 29.01 78 PRO F CA 1
ATOM 7511 C C . PRO F 1 80 ? -47.460 31.900 65.025 1.00 32.61 78 PRO F C 1
ATOM 7512 O O . PRO F 1 80 ? -48.218 31.739 65.985 1.00 33.20 78 PRO F O 1
ATOM 7516 N N . ALA F 1 81 ? -46.363 31.173 64.824 1.00 29.90 79 ALA F N 1
ATOM 7517 C CA . ALA F 1 81 ? -46.017 30.049 65.687 1.00 33.89 79 ALA F CA 1
ATOM 7518 C C . ALA F 1 81 ? -45.775 30.507 67.120 1.00 33.68 79 ALA F C 1
ATOM 7519 O O . ALA F 1 81 ? -45.391 31.652 67.357 1.00 33.63 79 ALA F O 1
ATOM 7521 N N . LEU F 1 82 ? -45.995 29.596 68.062 1.00 36.02 80 LEU F N 1
ATOM 7522 C CA . LEU F 1 82 ? -45.943 29.902 69.489 1.00 40.12 80 LEU F CA 1
ATOM 7523 C C . LEU F 1 82 ? -44.641 30.583 69.925 1.00 43.78 80 LEU F C 1
ATOM 7524 O O . LEU F 1 82 ? -44.670 31.612 70.602 1.00 45.58 80 LEU F O 1
ATOM 7529 N N . ARG F 1 83 ? -43.507 30.022 69.518 1.00 38.54 81 ARG F N 1
ATOM 7530 C CA . ARG F 1 83 ? -42.203 30.513 69.966 1.00 40.88 81 ARG F CA 1
ATOM 7531 C C . ARG F 1 83 ? -41.680 31.721 69.182 1.00 39.50 81 ARG F C 1
ATOM 7532 O O . ARG F 1 83 ? -40.548 32.162 69.399 1.00 43.17 81 ARG F O 1
ATOM 7540 N N . ASP F 1 84 ? -42.489 32.263 68.278 1.00 34.44 82 ASP F N 1
ATOM 7541 C CA . ASP F 1 84 ? -42.073 33.438 67.519 1.00 31.63 82 ASP F CA 1
ATOM 7542 C C . ASP F 1 84 ? -42.386 34.705 68.306 1.00 34.34 82 ASP F C 1
ATOM 7543 O O . ASP F 1 84 ? -43.407 35.347 68.082 1.00 33.32 82 ASP F O 1
ATOM 7548 N N . ILE F 1 85 ? -41.503 35.065 69.232 1.00 32.40 83 ILE F N 1
ATOM 7549 C CA . ILE F 1 85 ? -41.783 36.180 70.133 1.00 31.41 83 ILE F CA 1
ATOM 7550 C C . ILE F 1 85 ? -40.917 37.408 69.867 1.00 31.58 83 ILE F C 1
ATOM 7551 O O . ILE F 1 85 ? -40.857 38.324 70.686 1.00 30.79 83 ILE F O 1
ATOM 7556 N N . THR F 1 86 ? -40.255 37.443 68.718 1.00 30.59 84 THR F N 1
ATOM 7557 C CA . THR F 1 86 ? -39.374 38.565 68.418 1.00 31.73 84 THR F CA 1
ATOM 7558 C C . THR F 1 86 ? -40.125 39.905 68.266 1.00 28.56 84 THR F C 1
ATOM 7559 O O . THR F 1 86 ? -39.653 40.922 68.778 1.00 32.28 84 THR F O 1
ATOM 7563 N N . PRO F 1 87 ? -41.295 39.926 67.586 1.00 27.71 85 PRO F N 1
ATOM 7564 C CA . PRO F 1 87 ? -41.994 41.221 67.548 1.00 27.53 85 PRO F CA 1
ATOM 7565 C C . PRO F 1 87 ? -42.474 41.704 68.920 1.00 28.75 85 PRO F C 1
ATOM 7566 O O . PRO F 1 87 ? -42.471 42.909 69.167 1.00 30.26 85 PRO F O 1
ATOM 7570 N N . GLU F 1 88 ? -42.881 40.788 69.796 1.00 29.11 86 GLU F N 1
ATOM 7571 C CA . GLU F 1 88 ? -43.253 41.166 71.160 1.00 32.51 86 GLU F CA 1
ATOM 7572 C C . GLU F 1 88 ? -42.089 41.835 71.894 1.00 32.13 86 GLU F C 1
ATOM 7573 O O . GLU F 1 88 ? -42.258 42.875 72.536 1.00 30.98 86 GLU F O 1
ATOM 7579 N N . ALA F 1 89 ? -40.912 41.223 71.811 1.00 32.54 87 ALA F N 1
ATOM 7580 C CA . ALA F 1 89 ? -39.725 41.772 72.451 1.00 32.22 87 ALA F CA 1
ATOM 7581 C C . ALA F 1 89 ? -39.385 43.127 71.859 1.00 33.33 87 ALA F C 1
ATOM 7582 O O . ALA F 1 89 ? -39.028 44.058 72.577 1.00 33.40 87 ALA F O 1
ATOM 7584 N N . THR F 1 90 ? -39.500 43.224 70.538 1.00 29.27 88 THR F N 1
ATOM 7585 C CA . THR F 1 90 ? -39.221 44.458 69.824 1.00 30.05 88 THR F CA 1
ATOM 7586 C C . THR F 1 90 ? -40.119 45.592 70.305 1.00 27.09 88 THR F C 1
ATOM 7587 O O . THR F 1 90 ? -39.648 46.685 70.618 1.00 30.66 88 THR F O 1
ATOM 7591 N N . LYS F 1 91 ? -41.417 45.320 70.364 1.00 24.77 89 LYS F N 1
ATOM 7592 C CA . LYS F 1 91 ? -42.390 46.312 70.789 1.00 29.24 89 LYS F CA 1
ATOM 7593 C C . LYS F 1 91 ? -42.121 46.780 72.216 1.00 30.48 89 LYS F C 1
ATOM 7594 O O . LYS F 1 91 ? -42.354 47.938 72.550 1.00 29.32 89 LYS F O 1
ATOM 7600 N N . LYS F 1 92 ? -41.611 45.890 73.059 1.00 31.15 90 LYS F N 1
ATOM 7601 C CA . LYS F 1 92 ? -41.423 46.252 74.462 1.00 31.48 90 LYS F CA 1
ATOM 7602 C C . LYS F 1 92 ? -40.239 47.204 74.684 1.00 35.36 90 LYS F C 1
ATOM 7603 O O . LYS F 1 92 ? -40.259 48.016 75.612 1.00 35.40 90 LYS F O 1
ATOM 7609 N N . VAL F 1 93 ? -39.215 47.128 73.838 1.00 30.03 91 VAL F N 1
ATOM 7610 C CA . VAL F 1 93 ? -38.028 47.952 74.060 1.00 34.34 91 VAL F CA 1
ATOM 7611 C C . VAL F 1 93 ? -38.074 49.251 73.257 1.00 30.85 91 VAL F C 1
ATOM 7612 O O . VAL F 1 93 ? -37.268 50.151 73.483 1.00 32.29 91 VAL F O 1
ATOM 7616 N N . CYS F 1 94 ? -39.022 49.355 72.332 1.00 27.47 92 CYS F N 1
ATOM 7617 C CA . CYS F 1 94 ? -39.188 50.582 71.564 1.00 25.53 92 CYS F CA 1
ATOM 7618 C C . CYS F 1 94 ? -40.126 51.549 72.268 1.00 31.33 92 CYS F C 1
ATOM 7619 O O . CYS F 1 94 ? -41.031 51.139 72.993 1.00 32.85 92 CYS F O 1
ATOM 7622 N N . GLN F 1 95 ? -39.902 52.838 72.045 1.00 31.04 93 GLN F N 1
ATOM 7623 C CA . GLN F 1 95 ? -40.782 53.876 72.558 1.00 32.06 93 GLN F CA 1
ATOM 7624 C C . GLN F 1 95 ? -41.864 54.234 71.535 1.00 31.24 93 GLN F C 1
ATOM 7625 O O . GLN F 1 95 ? -42.997 54.554 71.897 1.00 29.56 93 GLN F O 1
ATOM 7631 N N . LYS F 1 96 ? -41.504 54.173 70.256 1.00 29.52 94 LYS F N 1
ATOM 7632 C CA . LYS F 1 96 ? -42.438 54.453 69.170 1.00 25.89 94 LYS F CA 1
ATOM 7633 C C . LYS F 1 96 ? -42.348 53.348 68.138 1.00 26.31 94 LYS F C 1
ATOM 7634 O O . LYS F 1 96 ? -41.255 53.029 67.691 1.00 26.38 94 LYS F O 1
ATOM 7640 N N . MET F 1 97 ? -43.479 52.768 67.743 1.00 24.61 95 MET F N 1
ATOM 7641 C CA . MET F 1 97 ? -43.462 51.820 66.632 1.00 22.85 95 MET F CA 1
ATOM 7642 C C . MET F 1 97 ? -43.743 52.546 65.320 1.00 21.38 95 MET F C 1
ATOM 7643 O O . MET F 1 97 ? -44.408 53.580 65.304 1.00 23.93 95 MET F O 1
ATOM 7648 N N . LEU F 1 98 ? -43.250 51.982 64.225 1.00 20.27 96 LEU F N 1
ATOM 7649 C CA . LEU F 1 98 ? -43.421 52.566 62.900 1.00 21.67 96 LEU F CA 1
ATOM 7650 C C . LEU F 1 98 ? -44.165 51.582 62.022 1.00 21.76 96 LEU F C 1
ATOM 7651 O O . LEU F 1 98 ? -43.539 50.803 61.303 1.00 22.06 96 LEU F O 1
ATOM 7656 N N . PRO F 1 99 ? -45.501 51.609 62.074 1.00 21.88 97 PRO F N 1
ATOM 7657 C CA . PRO F 1 99 ? -46.292 50.581 61.385 1.00 22.36 97 PRO F CA 1
ATOM 7658 C C . PRO F 1 99 ? -46.054 50.559 59.878 1.00 20.58 97 PRO F C 1
ATOM 7659 O O . PRO F 1 99 ? -46.270 49.522 59.248 1.00 23.31 97 PRO F O 1
ATOM 7663 N N . GLY F 1 100 ? -45.597 51.674 59.318 1.00 22.71 98 GLY F N 1
ATOM 7664 C CA . GLY F 1 100 ? -45.329 51.743 57.890 1.00 25.35 98 GLY F CA 1
ATOM 7665 C C . GLY F 1 100 ? -44.286 50.745 57.412 1.00 25.60 98 GLY F C 1
ATOM 7666 O O . GLY F 1 100 ? -44.362 50.256 56.283 1.00 23.15 98 GLY F O 1
ATOM 7667 N N . PHE F 1 101 ? -43.299 50.449 58.253 1.00 22.73 99 PHE F N 1
ATOM 7668 C CA . PHE F 1 101 ? -42.304 49.427 57.907 1.00 23.37 99 PHE F CA 1
ATOM 7669 C C . PHE F 1 101 ? -42.947 48.055 57.781 1.00 22.96 99 PHE F C 1
ATOM 7670 O O . PHE F 1 101 ? -42.734 47.350 56.795 1.00 25.65 99 PHE F O 1
ATOM 7678 N N . GLY F 1 102 ? -43.742 47.682 58.779 1.00 23.86 100 GLY F N 1
ATOM 7679 C CA . GLY F 1 102 ? -44.441 46.411 58.753 1.00 25.06 100 GLY F CA 1
ATOM 7680 C C . GLY F 1 102 ? -45.329 46.273 57.534 1.00 26.89 100 GLY F C 1
ATOM 7681 O O . GLY F 1 102 ? -45.384 45.212 56.910 1.00 25.58 100 GLY F O 1
ATOM 7682 N N . GLU F 1 103 ? -46.027 47.353 57.195 1.00 20.85 101 GLU F N 1
ATOM 7683 C CA . GLU F 1 103 ? -46.905 47.357 56.030 1.00 23.43 101 GLU F CA 1
ATOM 7684 C C . GLU F 1 103 ? -46.126 47.102 54.750 1.00 24.15 101 GLU F C 1
ATOM 7685 O O . GLU F 1 103 ? -46.510 46.266 53.934 1.00 26.53 101 GLU F O 1
ATOM 7691 N N . LEU F 1 104 ? -45.029 47.830 54.582 1.00 20.96 102 LEU F N 1
ATOM 7692 C CA . LEU F 1 104 ? -44.229 47.721 53.367 1.00 27.83 102 LEU F CA 1
ATOM 7693 C C . LEU F 1 104 ? -43.518 46.376 53.269 1.00 27.52 102 LEU F C 1
ATOM 7694 O O . LEU F 1 104 ? -43.390 45.817 52.178 1.00 30.93 102 LEU F O 1
ATOM 7699 N N . MET F 1 105 ? -43.043 45.855 54.397 1.00 25.19 103 MET F N 1
ATOM 7700 C CA . MET F 1 105 ? -42.347 44.571 54.351 1.00 25.88 103 MET F CA 1
ATOM 7701 C C . MET F 1 105 ? -43.304 43.449 53.945 1.00 24.95 103 MET F C 1
ATOM 7702 O O . MET F 1 105 ? -42.929 42.554 53.177 1.00 28.25 103 MET F O 1
ATOM 7707 N N . ARG F 1 106 ? -44.541 43.500 54.432 1.00 24.29 104 ARG F N 1
ATOM 7708 C CA . ARG F 1 106 ? -45.542 42.519 54.009 1.00 25.48 104 ARG F CA 1
ATOM 7709 C C . ARG F 1 106 ? -45.936 42.710 52.542 1.00 28.29 104 ARG F C 1
ATOM 7710 O O . ARG F 1 106 ? -46.088 41.734 51.797 1.00 29.45 104 ARG F O 1
ATOM 7718 N N . MET F 1 107 ? -46.117 43.960 52.123 1.00 32.45 105 MET F N 1
ATOM 7719 C CA . MET F 1 107 ? -46.525 44.230 50.744 1.00 33.62 105 MET F CA 1
ATOM 7720 C C . MET F 1 107 ? -45.464 43.739 49.760 1.00 33.06 105 MET F C 1
ATOM 7721 O O . MET F 1 107 ? -45.786 43.262 48.670 1.00 34.11 105 MET F O 1
ATOM 7726 N N . THR F 1 108 ? -44.203 43.839 50.166 1.00 28.67 106 THR F N 1
ATOM 7727 C CA . THR F 1 108 ? -43.086 43.439 49.325 1.00 35.20 106 THR F CA 1
ATOM 7728 C C . THR F 1 108 ? -43.073 41.928 49.166 1.00 35.93 106 THR F C 1
ATOM 7729 O O . THR F 1 108 ? -42.972 41.405 48.055 1.00 41.31 106 THR F O 1
ATOM 7733 N N . SER F 1 109 ? -43.188 41.233 50.290 1.00 36.15 107 SER F N 1
ATOM 7734 C CA . SER F 1 109 ? -43.170 39.776 50.300 1.00 39.81 107 SER F CA 1
ATOM 7735 C C . SER F 1 109 ? -44.417 39.198 49.633 1.00 40.14 107 SER F C 1
ATOM 7736 O O . SER F 1 109 ? -44.369 38.120 49.037 1.00 44.65 107 SER F O 1
ATOM 7739 N N . LEU F 1 110 ? -45.527 39.929 49.724 1.00 35.77 108 LEU F N 1
ATOM 7740 C CA . LEU F 1 110 ? -46.800 39.491 49.158 1.00 38.00 108 LEU F CA 1
ATOM 7741 C C . LEU F 1 110 ? -46.756 39.433 47.631 1.00 46.68 108 LEU F C 1
ATOM 7742 O O . LEU F 1 110 ? -47.591 38.779 47.001 1.00 47.67 108 LEU F O 1
ATOM 7747 N N . LYS F 1 111 ? -45.779 40.112 47.039 1.00 49.55 109 LYS F N 1
ATOM 7748 C CA . LYS F 1 111 ? -45.561 40.015 45.599 1.00 56.07 109 LYS F CA 1
ATOM 7749 C C . LYS F 1 111 ? -45.268 38.574 45.201 1.00 58.26 109 LYS F C 1
ATOM 7750 O O . LYS F 1 111 ? -45.699 38.109 44.149 1.00 59.34 109 LYS F O 1
ATOM 7756 N N . TYR F 1 112 ? -44.536 37.874 46.061 1.00 60.14 110 TYR F N 1
ATOM 7757 C CA . TYR F 1 112 ? -44.099 36.513 45.779 1.00 65.33 110 TYR F CA 1
ATOM 7758 C C . TYR F 1 112 ? -45.023 35.462 46.384 1.00 60.28 110 TYR F C 1
ATOM 7759 O O . TYR F 1 112 ? -45.446 34.525 45.705 1.00 61.25 110 TYR F O 1
ATOM 7768 N N . VAL F 1 113 ? -45.330 35.622 47.666 1.00 50.51 111 VAL F N 1
ATOM 7769 C CA . VAL F 1 113 ? -45.963 34.557 48.426 1.00 51.09 111 VAL F CA 1
ATOM 7770 C C . VAL F 1 113 ? -47.189 35.024 49.224 1.00 43.78 111 VAL F C 1
ATOM 7771 O O . VAL F 1 113 ? -47.117 35.993 49.983 1.00 39.37 111 VAL F O 1
ATOM 7775 N N . PRO F 1 114 ? -48.326 34.333 49.044 1.00 41.22 112 PRO F N 1
ATOM 7776 C CA . PRO F 1 114 ? -49.597 34.665 49.702 1.00 39.86 112 PRO F CA 1
ATOM 7777 C C . PRO F 1 114 ? -49.505 34.689 51.226 1.00 39.27 112 PRO F C 1
ATOM 7778 O O . PRO F 1 114 ? -50.170 35.499 51.883 1.00 39.65 112 PRO F O 1
ATOM 7782 N N . THR F 1 115 ? -48.674 33.816 51.785 1.00 35.00 113 THR F N 1
ATOM 7783 C CA . THR F 1 115 ? -48.575 33.690 53.232 1.00 28.85 113 THR F CA 1
ATOM 7784 C C . THR F 1 115 ? -47.742 34.821 53.851 1.00 27.60 113 THR F C 1
ATOM 7785 O O . THR F 1 115 ? -47.465 34.825 55.051 1.00 26.73 113 THR F O 1
ATOM 7789 N N . ALA F 1 116 ? -47.376 35.806 53.037 1.00 26.82 114 ALA F N 1
ATOM 7790 C CA . ALA F 1 116 ? -46.712 36.997 53.556 1.00 29.28 114 ALA F CA 1
ATOM 7791 C C . ALA F 1 116 ? -47.558 37.722 54.606 1.00 26.37 114 ALA F C 1
ATOM 7792 O O . ALA F 1 116 ? -47.018 38.422 55.453 1.00 27.68 114 ALA F O 1
ATOM 7794 N N . ILE F 1 117 ? -48.877 37.549 54.570 1.00 24.80 115 ILE F N 1
ATOM 7795 C CA . ILE F 1 117 ? -49.731 38.278 55.511 1.00 24.61 115 ILE F CA 1
ATOM 7796 C C . ILE F 1 117 ? -49.681 37.691 56.920 1.00 25.18 115 ILE F C 1
ATOM 7797 O O . ILE F 1 117 ? -50.273 38.243 57.853 1.00 25.33 115 ILE F O 1
ATOM 7802 N N . LEU F 1 118 ? -48.969 36.579 57.075 1.00 24.53 116 LEU F N 1
ATOM 7803 C CA . LEU F 1 118 ? -48.822 35.942 58.379 1.00 22.22 116 LEU F CA 1
ATOM 7804 C C . LEU F 1 118 ? -47.698 36.559 59.198 1.00 23.67 116 LEU F C 1
ATOM 7805 O O . LEU F 1 118 ? -47.578 36.287 60.399 1.00 26.06 116 LEU F O 1
ATOM 7810 N N . SER F 1 119 ? -46.872 37.373 58.546 1.00 25.73 117 SER F N 1
ATOM 7811 C CA . SER F 1 119 ? -45.697 37.970 59.189 1.00 26.08 117 SER F CA 1
ATOM 7812 C C . SER F 1 119 ? -46.043 39.104 60.144 1.00 25.99 117 SER F C 1
ATOM 7813 O O . SER F 1 119 ? -46.866 39.966 59.827 1.00 23.85 117 SER F O 1
ATOM 7816 N N . ARG F 1 120 ? -45.406 39.099 61.314 1.00 23.84 118 ARG F N 1
ATOM 7817 C CA . ARG F 1 120 ? -45.565 40.159 62.302 1.00 25.24 118 ARG F CA 1
ATOM 7818 C C . ARG F 1 120 ? -44.305 41.021 62.406 1.00 25.40 118 ARG F C 1
ATOM 7819 O O . ARG F 1 120 ? -44.109 41.732 63.398 1.00 27.46 118 ARG F O 1
ATOM 7827 N N . GLN F 1 121 ? -43.452 40.959 61.385 1.00 22.84 119 GLN F N 1
ATOM 7828 C CA . GLN F 1 121 ? -42.267 41.814 61.341 1.00 23.38 119 GLN F CA 1
ATOM 7829 C C . GLN F 1 121 ? -42.674 43.260 61.509 1.00 23.94 119 GLN F C 1
ATOM 7830 O O . GLN F 1 121 ? -43.646 43.709 60.906 1.00 24.40 119 GLN F O 1
ATOM 7836 N N . SER F 1 122 ? -41.928 43.979 62.336 1.00 23.24 120 SER F N 1
ATOM 7837 C CA . SER F 1 122 ? -42.247 45.364 62.639 1.00 24.01 120 SER F CA 1
ATOM 7838 C C . SER F 1 122 ? -40.983 46.196 62.749 1.00 25.51 120 SER F C 1
ATOM 7839 O O . SER F 1 122 ? -39.874 45.679 62.621 1.00 24.92 120 SER F O 1
ATOM 7842 N N . ALA F 1 123 ? -41.152 47.491 62.989 1.00 22.36 121 ALA F N 1
ATOM 7843 C CA . ALA F 1 123 ? -40.019 48.357 63.277 1.00 22.09 121 ALA F CA 1
ATOM 7844 C C . ALA F 1 123 ? -40.425 49.407 64.295 1.00 21.80 121 ALA F C 1
ATOM 7845 O O . ALA F 1 123 ? -41.598 49.754 64.401 1.00 22.29 121 ALA F O 1
ATOM 7847 N N . GLY F 1 124 ? -39.450 49.911 65.042 1.00 22.09 122 GLY F N 1
ATOM 7848 C CA . GLY F 1 124 ? -39.720 50.961 66.003 1.00 22.98 122 GLY F CA 1
ATOM 7849 C C . GLY F 1 124 ? -38.464 51.709 66.395 1.00 24.11 122 GLY F C 1
ATOM 7850 O O . GLY F 1 124 ? -37.363 51.363 65.973 1.00 22.25 122 GLY F O 1
ATOM 7851 N N . ILE F 1 125 ? -38.645 52.740 67.213 1.00 22.88 123 ILE F N 1
ATOM 7852 C CA . ILE F 1 125 ? -37.552 53.579 67.672 1.00 24.11 123 ILE F CA 1
ATOM 7853 C C . ILE F 1 125 ? -37.301 53.366 69.155 1.00 23.33 123 ILE F C 1
ATOM 7854 O O . ILE F 1 125 ? -38.241 53.352 69.950 1.00 26.39 123 ILE F O 1
ATOM 7859 N N . ARG F 1 126 ? -36.036 53.181 69.515 1.00 26.32 124 ARG F N 1
ATOM 7860 C CA . ARG F 1 126 ? -35.599 53.266 70.904 1.00 26.88 124 ARG F CA 1
ATOM 7861 C C . ARG F 1 126 ? -34.491 54.304 70.988 1.00 29.24 124 ARG F C 1
ATOM 7862 O O . ARG F 1 126 ? -33.363 54.045 70.565 1.00 29.44 124 ARG F O 1
ATOM 7870 N N . ASN F 1 127 ? -34.818 55.472 71.533 1.00 29.39 125 ASN F N 1
ATOM 7871 C CA . ASN F 1 127 ? -33.878 56.585 71.615 1.00 27.33 125 ASN F CA 1
ATOM 7872 C C . ASN F 1 127 ? -33.282 56.905 70.240 1.00 27.05 125 ASN F C 1
ATOM 7873 O O . ASN F 1 127 ? -34.004 57.336 69.348 1.00 28.79 125 ASN F O 1
ATOM 7878 N N . LYS F 1 128 ? -31.981 56.691 70.063 1.00 25.64 126 LYS F N 1
ATOM 7879 C CA . LYS F 1 128 ? -31.329 57.044 68.799 1.00 28.83 126 LYS F CA 1
ATOM 7880 C C . LYS F 1 128 ? -31.132 55.824 67.895 1.00 29.60 126 LYS F C 1
ATOM 7881 O O . LYS F 1 128 ? -30.271 55.826 67.004 1.00 29.21 126 LYS F O 1
ATOM 7887 N N . SER F 1 129 ? -31.924 54.782 68.130 1.00 29.37 127 SER F N 1
ATOM 7888 C CA . SER F 1 129 ? -31.796 53.537 67.376 1.00 27.06 127 SER F CA 1
ATOM 7889 C C . SER F 1 129 ? -33.074 53.164 66.638 1.00 24.04 127 SER F C 1
ATOM 7890 O O . SER F 1 129 ? -34.166 53.237 67.190 1.00 25.43 127 SER F O 1
ATOM 7893 N N . LEU F 1 130 ? -32.920 52.751 65.386 1.00 24.39 128 LEU F N 1
ATOM 7894 C CA . LEU F 1 130 ? -34.012 52.158 64.628 1.00 23.51 128 LEU F CA 1
ATOM 7895 C C . LEU F 1 130 ? -33.869 50.645 64.693 1.00 25.30 128 LEU F C 1
ATOM 7896 O O . LEU F 1 130 ? -32.814 50.108 64.379 1.00 25.57 128 LEU F O 1
ATOM 7901 N N . ILE F 1 131 ? -34.927 49.968 65.117 1.00 23.93 129 ILE F N 1
ATOM 7902 C CA . ILE F 1 131 ? -34.939 48.517 65.170 1.00 24.12 129 ILE F CA 1
ATOM 7903 C C . ILE F 1 131 ? -35.928 48.005 64.139 1.00 25.27 129 ILE F C 1
ATOM 7904 O O . ILE F 1 131 ? -37.056 48.481 64.066 1.00 25.59 129 ILE F O 1
ATOM 7909 N N . ILE F 1 132 ? -35.489 47.060 63.321 1.00 24.80 130 ILE F N 1
ATOM 7910 C CA . ILE F 1 132 ? -36.339 46.481 62.289 1.00 24.28 130 ILE F CA 1
ATOM 7911 C C . ILE F 1 132 ? -36.265 44.966 62.320 1.00 27.41 130 ILE F C 1
ATOM 7912 O O . ILE F 1 132 ? -35.170 44.410 62.368 1.00 25.15 130 ILE F O 1
ATOM 7917 N N . ASN F 1 133 ? -37.416 44.299 62.269 1.00 25.79 131 ASN F N 1
ATOM 7918 C CA . ASN F 1 133 ? -37.444 42.842 62.155 1.00 22.71 131 ASN F CA 1
ATOM 7919 C C . ASN F 1 133 ? -37.330 42.418 60.694 1.00 27.49 131 ASN F C 1
ATOM 7920 O O . ASN F 1 133 ? -38.161 42.799 59.881 1.00 25.92 131 ASN F O 1
ATOM 7925 N N . LEU F 1 134 ? -36.312 41.624 60.372 1.00 23.24 132 LEU F N 1
ATOM 7926 C CA . LEU F 1 134 ? -36.092 41.149 59.006 1.00 26.11 132 LEU F CA 1
ATOM 7927 C C . LEU F 1 134 ? -36.510 39.681 58.892 1.00 30.34 132 LEU F C 1
ATOM 7928 O O . LEU F 1 134 ? -36.715 39.031 59.913 1.00 31.24 132 LEU F O 1
ATOM 7933 N N . PRO F 1 135 ? -36.664 39.152 57.657 1.00 33.79 133 PRO F N 1
ATOM 7934 C CA A PRO F 1 135 ? -37.031 37.738 57.524 0.50 37.42 133 PRO F CA 1
ATOM 7935 C CA B PRO F 1 135 ? -37.018 37.738 57.488 0.50 37.76 133 PRO F CA 1
ATOM 7936 C C . PRO F 1 135 ? -35.887 36.795 57.892 1.00 41.72 133 PRO F C 1
ATOM 7937 O O . PRO F 1 135 ? -34.803 37.252 58.250 1.00 42.30 133 PRO F O 1
ATOM 7944 N N . GLY F 1 136 ? -36.138 35.493 57.810 1.00 45.59 134 GLY F N 1
ATOM 7945 C CA . GLY F 1 136 ? -35.154 34.499 58.205 1.00 50.99 134 GLY F CA 1
ATOM 7946 C C . GLY F 1 136 ? -34.157 34.059 57.145 1.00 54.81 134 GLY F C 1
ATOM 7947 O O . GLY F 1 136 ? -33.001 33.783 57.461 1.00 60.10 134 GLY F O 1
ATOM 7948 N N . LYS F 1 137 ? -34.594 33.988 55.892 1.00 54.36 135 LYS F N 1
ATOM 7949 C CA . LYS F 1 137 ? -33.757 33.447 54.821 1.00 57.31 135 LYS F CA 1
ATOM 7950 C C . LYS F 1 137 ? -33.050 34.541 54.021 1.00 54.39 135 LYS F C 1
ATOM 7951 O O . LYS F 1 137 ? -33.610 35.611 53.806 1.00 47.31 135 LYS F O 1
ATOM 7957 N N . PRO F 1 138 ? -31.813 34.263 53.571 1.00 57.73 136 PRO F N 1
ATOM 7958 C CA . PRO F 1 138 ? -30.968 35.197 52.812 1.00 54.93 136 PRO F CA 1
ATOM 7959 C C . PRO F 1 138 ? -31.662 35.912 51.648 1.00 48.57 136 PRO F C 1
ATOM 7960 O O . PRO F 1 138 ? -31.520 37.125 51.540 1.00 49.77 136 PRO F O 1
ATOM 7964 N N . LYS F 1 139 ? -32.388 35.190 50.800 1.00 46.75 137 LYS F N 1
ATOM 7965 C CA . LYS F 1 139 ? -33.023 35.821 49.642 1.00 51.30 137 LYS F CA 1
ATOM 7966 C C . LYS F 1 139 ? -34.063 36.835 50.084 1.00 47.96 137 LYS F C 1
ATOM 7967 O O . LYS F 1 139 ? -34.108 37.959 49.582 1.00 48.53 137 LYS F O 1
ATOM 7973 N N . SER F 1 140 ? -34.892 36.430 51.038 1.00 42.95 138 SER F N 1
ATOM 7974 C CA . SER F 1 140 ? -35.938 37.297 51.561 1.00 42.12 138 SER F CA 1
ATOM 7975 C C . SER F 1 140 ? -35.348 38.516 52.268 1.00 40.92 138 SER F C 1
ATOM 7976 O O . SER F 1 140 ? -35.929 39.602 52.240 1.00 37.32 138 SER F O 1
ATOM 7979 N N . ILE F 1 141 ? -34.196 38.328 52.905 1.00 40.64 139 ILE F N 1
ATOM 7980 C CA . ILE F 1 141 ? -33.528 39.413 53.613 1.00 39.22 139 ILE F CA 1
ATOM 7981 C C . ILE F 1 141 ? -33.069 40.492 52.640 1.00 38.45 139 ILE F C 1
ATOM 7982 O O . ILE F 1 141 ? -33.284 41.682 52.881 1.00 37.65 139 ILE F O 1
ATOM 7987 N N . ARG F 1 142 ? -32.457 40.079 51.531 1.00 39.76 140 ARG F N 1
ATOM 7988 C CA . ARG F 1 142 ? -32.023 41.037 50.520 1.00 40.88 140 ARG F CA 1
ATOM 7989 C C . ARG F 1 142 ? -33.215 41.797 49.946 1.00 40.21 140 ARG F C 1
ATOM 7990 O O . ARG F 1 142 ? -33.167 43.018 49.810 1.00 40.79 140 ARG F O 1
ATOM 7998 N N . GLU F 1 143 ? -34.289 41.077 49.637 1.00 41.37 141 GLU F N 1
ATOM 7999 C CA . GLU F 1 143 ? -35.496 41.694 49.095 1.00 41.43 141 GLU F CA 1
ATOM 8000 C C . GLU F 1 143 ? -36.122 42.659 50.091 1.00 37.01 141 GLU F C 1
ATOM 8001 O O . GLU F 1 143 ? -36.620 43.722 49.721 1.00 38.40 141 GLU F O 1
ATOM 8007 N N . CYS F 1 144 ? -36.096 42.283 51.362 1.00 34.88 142 CYS F N 1
ATOM 8008 C CA . CYS F 1 144 ? -36.647 43.131 52.409 1.00 33.49 142 CYS F CA 1
ATOM 8009 C C . CYS F 1 144 ? -35.832 44.414 52.566 1.00 35.16 142 CYS F C 1
ATOM 8010 O O . CYS F 1 144 ? -36.380 45.523 52.556 1.00 32.02 142 CYS F O 1
ATOM 8013 N N . LEU F 1 145 ? -34.520 44.266 52.709 1.00 37.53 143 LEU F N 1
ATOM 8014 C CA . LEU F 1 145 ? -33.655 45.426 52.888 1.00 35.00 143 LEU F CA 1
ATOM 8015 C C . LEU F 1 145 ? -33.718 46.352 51.678 1.00 36.19 143 LEU F C 1
ATOM 8016 O O . LEU F 1 145 ? -33.635 47.567 51.820 1.00 35.31 143 LEU F O 1
ATOM 8021 N N . GLU F 1 146 ? -33.877 45.776 50.492 1.00 41.59 144 GLU F N 1
ATOM 8022 C CA . GLU F 1 146 ? -33.986 46.571 49.274 1.00 40.45 144 GLU F CA 1
ATOM 8023 C C . GLU F 1 146 ? -35.208 47.482 49.340 1.00 39.69 144 GLU F C 1
ATOM 8024 O O . GLU F 1 146 ? -35.152 48.647 48.938 1.00 37.49 144 GLU F O 1
ATOM 8030 N N . ALA F 1 147 ? -36.304 46.951 49.873 1.00 33.54 145 ALA F N 1
ATOM 8031 C CA . ALA F 1 147 ? -37.557 47.691 49.940 1.00 35.45 145 ALA F CA 1
ATOM 8032 C C . ALA F 1 147 ? -37.531 48.794 50.991 1.00 36.55 145 ALA F C 1
ATOM 8033 O O . ALA F 1 147 ? -38.005 49.903 50.739 1.00 33.40 145 ALA F O 1
ATOM 8035 N N . VAL F 1 148 ? -36.988 48.498 52.171 1.00 34.92 146 VAL F N 1
ATOM 8036 C CA . VAL F 1 148 ? -37.103 49.432 53.285 1.00 29.07 146 VAL F CA 1
ATOM 8037 C C . VAL F 1 148 ? -35.912 50.369 53.446 1.00 28.89 146 VAL F C 1
ATOM 8038 O O . VAL F 1 148 ? -36.039 51.411 54.082 1.00 28.86 146 VAL F O 1
ATOM 8042 N N . PHE F 1 149 ? -34.762 50.023 52.874 1.00 28.98 147 PHE F N 1
ATOM 8043 C CA . PHE F 1 149 ? -33.585 50.850 53.128 1.00 26.19 147 PHE F CA 1
ATOM 8044 C C . PHE F 1 149 ? -33.668 52.304 52.641 1.00 26.87 147 PHE F C 1
ATOM 8045 O O . PHE F 1 149 ? -33.047 53.163 53.257 1.00 28.33 147 PHE F O 1
ATOM 8053 N N . PRO F 1 150 ? -34.392 52.589 51.534 1.00 25.87 148 PRO F N 1
ATOM 8054 C CA . PRO F 1 150 ? -34.391 53.999 51.123 1.00 30.28 148 PRO F CA 1
ATOM 8055 C C . PRO F 1 150 ? -34.933 54.978 52.170 1.00 28.24 148 PRO F C 1
ATOM 8056 O O . PRO F 1 150 ? -34.658 56.177 52.063 1.00 29.81 148 PRO F O 1
ATOM 8060 N N . ALA F 1 151 ? -35.668 54.484 53.162 1.00 25.88 149 ALA F N 1
ATOM 8061 C CA . ALA F 1 151 ? -36.238 55.361 54.186 1.00 24.34 149 ALA F CA 1
ATOM 8062 C C . ALA F 1 151 ? -35.397 55.393 55.456 1.00 26.24 149 ALA F C 1
ATOM 8063 O O . ALA F 1 151 ? -35.679 56.169 56.379 1.00 27.37 149 ALA F O 1
ATOM 8065 N N . ILE F 1 152 ? -34.362 54.561 55.513 1.00 24.09 150 ILE F N 1
ATOM 8066 C CA . ILE F 1 152 ? -33.626 54.385 56.766 1.00 26.41 150 ILE F CA 1
ATOM 8067 C C . ILE F 1 152 ? -32.647 55.527 57.106 1.00 25.95 150 ILE F C 1
ATOM 8068 O O . ILE F 1 152 ? -32.660 56.009 58.237 1.00 28.98 150 ILE F O 1
ATOM 8073 N N . PRO F 1 153 ? -31.811 55.979 56.147 1.00 25.86 151 PRO F N 1
ATOM 8074 C CA . PRO F 1 153 ? -30.915 57.087 56.519 1.00 24.53 151 PRO F CA 1
ATOM 8075 C C . PRO F 1 153 ? -31.648 58.321 57.060 1.00 26.43 151 PRO F C 1
ATOM 8076 O O . PRO F 1 153 ? -31.204 58.926 58.043 1.00 24.88 151 PRO F O 1
ATOM 8080 N N . TYR F 1 154 ? -32.778 58.674 56.459 1.00 27.46 152 TYR F N 1
ATOM 8081 C CA . TYR F 1 154 ? -33.511 59.846 56.928 1.00 22.76 152 TYR F CA 1
ATOM 8082 C C . TYR F 1 154 ? -34.113 59.581 58.310 1.00 24.54 152 TYR F C 1
ATOM 8083 O O . TYR F 1 154 ? -34.100 60.451 59.182 1.00 26.04 152 TYR F O 1
ATOM 8092 N N . CYS F 1 155 ? -34.629 58.372 58.509 1.00 22.69 153 CYS F N 1
ATOM 8093 C CA . CYS F 1 155 ? -35.163 57.988 59.808 1.00 23.00 153 CYS F CA 1
ATOM 8094 C C . CYS F 1 155 ? -34.081 58.099 60.881 1.00 25.01 153 CYS F C 1
ATOM 8095 O O . CYS F 1 155 ? -34.313 58.637 61.963 1.00 26.34 153 CYS F O 1
ATOM 8098 N N . VAL F 1 156 ? -32.891 57.596 60.571 1.00 23.40 154 VAL F N 1
ATOM 8099 C CA . VAL F 1 156 ? -31.781 57.667 61.517 1.00 22.95 154 VAL F CA 1
ATOM 8100 C C . VAL F 1 156 ? -31.395 59.122 61.790 1.00 24.64 154 VAL F C 1
ATOM 8101 O O . VAL F 1 156 ? -31.130 59.487 62.937 1.00 26.97 154 VAL F O 1
ATOM 8105 N N . ASP F 1 157 ? -31.404 59.962 60.756 1.00 24.52 155 ASP F N 1
ATOM 8106 C CA . ASP F 1 157 ? -31.200 61.399 60.958 1.00 25.72 155 ASP F CA 1
ATOM 8107 C C . ASP F 1 157 ? -32.174 61.977 61.981 1.00 30.06 155 ASP F C 1
ATOM 8108 O O . ASP F 1 157 ? -31.776 62.726 62.874 1.00 24.80 155 ASP F O 1
ATOM 8113 N N . LEU F 1 158 ? -33.453 61.640 61.831 1.00 27.47 156 LEU F N 1
ATOM 8114 C CA . LEU F 1 158 ? -34.502 62.259 62.637 1.00 25.11 156 LEU F CA 1
ATOM 8115 C C . LEU F 1 158 ? -34.448 61.835 64.096 1.00 26.03 156 LEU F C 1
ATOM 8116 O O . LEU F 1 158 ? -34.872 62.591 64.978 1.00 26.11 156 LEU F O 1
ATOM 8121 N N . ILE F 1 159 ? -33.937 60.635 64.360 1.00 24.38 157 ILE F N 1
ATOM 8122 C CA . ILE F 1 159 ? -33.820 60.179 65.744 1.00 25.84 157 ILE F CA 1
ATOM 8123 C C . ILE F 1 159 ? -32.445 60.524 66.319 1.00 28.61 157 ILE F C 1
ATOM 8124 O O . ILE F 1 159 ? -32.115 60.140 67.448 1.00 28.46 157 ILE F O 1
ATOM 8129 N N . LEU F 1 160 ? -31.674 61.275 65.530 1.00 26.27 158 LEU F N 1
ATOM 8130 C CA . LEU F 1 160 ? -30.366 61.826 65.900 1.00 27.80 158 LEU F CA 1
ATOM 8131 C C . LEU F 1 160 ? -29.265 60.768 65.965 1.00 30.33 158 LEU F C 1
ATOM 8132 O O . LEU F 1 160 ? -28.313 60.884 66.747 1.00 28.60 158 LEU F O 1
ATOM 8137 N N . GLY F 1 161 ? -29.384 59.749 65.121 1.00 27.58 159 GLY F N 1
ATOM 8138 C CA . GLY F 1 161 ? -28.329 58.763 64.974 1.00 29.99 159 GLY F CA 1
ATOM 8139 C C . GLY F 1 161 ? -27.244 59.319 64.070 1.00 31.86 159 GLY F C 1
ATOM 8140 O O . GLY F 1 161 ? -27.358 60.450 63.596 1.00 28.43 159 GLY F O 1
ATOM 8141 N N . ASN F 1 162 ? -26.195 58.535 63.829 1.00 27.94 160 ASN F N 1
ATOM 8142 C CA . ASN F 1 162 ? -25.116 58.958 62.941 1.00 31.43 160 ASN F CA 1
ATOM 8143 C C . ASN F 1 162 ? -25.561 59.055 61.486 1.00 29.91 160 ASN F C 1
ATOM 8144 O O . ASN F 1 162 ? -26.555 58.450 61.081 1.00 32.20 160 ASN F O 1
ATOM 8149 N N . TYR F 1 163 ? -24.808 59.822 60.711 1.00 31.92 161 TYR F N 1
ATOM 8150 C CA . TYR F 1 163 ? -25.212 60.198 59.364 1.00 32.81 161 TYR F CA 1
ATOM 8151 C C . TYR F 1 163 ? -24.765 59.189 58.312 1.00 33.44 161 TYR F C 1
ATOM 8152 O O . TYR F 1 163 ? -23.604 59.169 57.899 1.00 36.32 161 TYR F O 1
ATOM 8161 N N . MET F 1 164 ? -25.706 58.355 57.887 1.00 32.50 162 MET F N 1
ATOM 8162 C CA . MET F 1 164 ? -25.465 57.391 56.826 1.00 31.83 162 MET F CA 1
ATOM 8163 C C . MET F 1 164 ? -25.217 58.093 55.503 1.00 36.23 162 MET F C 1
ATOM 8164 O O . MET F 1 164 ? -25.949 59.005 55.127 1.00 36.90 162 MET F O 1
ATOM 8169 N N . GLN F 1 165 ? -24.175 57.671 54.801 1.00 39.96 163 GLN F N 1
ATOM 8170 C CA . GLN F 1 165 ? -23.936 58.146 53.448 1.00 40.87 163 GLN F CA 1
ATOM 8171 C C . GLN F 1 165 ? -24.006 56.944 52.524 1.00 39.50 163 GLN F C 1
ATOM 8172 O O . GLN F 1 165 ? -23.160 56.054 52.586 1.00 43.94 163 GLN F O 1
ATOM 8178 N N . VAL F 1 166 ? -25.037 56.902 51.689 1.00 40.20 164 VAL F N 1
ATOM 8179 C CA . VAL F 1 166 ? -25.321 55.696 50.928 1.00 43.11 164 VAL F CA 1
ATOM 8180 C C . VAL F 1 166 ? -24.460 55.589 49.682 1.00 41.18 164 VAL F C 1
ATOM 8181 O O . VAL F 1 166 ? -23.949 56.588 49.170 1.00 42.27 164 VAL F O 1
ATOM 8185 N N . ASN F 1 167 ? -24.303 54.353 49.222 1.00 42.91 165 ASN F N 1
ATOM 8186 C CA . ASN F 1 167 ? -23.650 54.040 47.960 1.00 45.94 165 ASN F CA 1
ATOM 8187 C C . ASN F 1 167 ? -24.704 54.033 46.860 1.00 47.37 165 ASN F C 1
ATOM 8188 O O . ASN F 1 167 ? -25.409 53.044 46.674 1.00 47.79 165 ASN F O 1
ATOM 8193 N N . GLU F 1 168 ? -24.803 55.136 46.127 1.00 47.75 166 GLU F N 1
ATOM 8194 C CA . GLU F 1 168 ? -25.949 55.370 45.254 1.00 54.67 166 GLU F CA 1
ATOM 8195 C C . GLU F 1 168 ? -25.907 54.589 43.940 1.00 61.73 166 GLU F C 1
ATOM 8196 O O . GLU F 1 168 ? -26.746 54.789 43.061 1.00 66.31 166 GLU F O 1
ATOM 8202 N N . LYS F 1 169 ? -24.939 53.690 43.815 1.00 60.96 167 LYS F N 1
ATOM 8203 C CA . LYS F 1 169 ? -24.899 52.784 42.677 1.00 63.59 167 LYS F CA 1
ATOM 8204 C C . LYS F 1 169 ? -25.581 51.473 43.063 1.00 62.47 167 LYS F C 1
ATOM 8205 O O . LYS F 1 169 ? -25.939 50.663 42.209 1.00 63.22 167 LYS F O 1
ATOM 8211 N N . ASN F 1 170 ? -25.782 51.287 44.364 1.00 54.15 168 ASN F N 1
ATOM 8212 C CA . ASN F 1 170 ? -26.340 50.046 44.882 1.00 56.22 168 ASN F CA 1
ATOM 8213 C C . ASN F 1 170 ? -27.733 50.220 45.484 1.00 54.83 168 ASN F C 1
ATOM 8214 O O . ASN F 1 170 ? -28.535 49.287 45.491 1.00 59.44 168 ASN F O 1
ATOM 8219 N N . ILE F 1 171 ? -28.009 51.416 45.992 1.00 49.61 169 ILE F N 1
ATOM 8220 C CA . ILE F 1 171 ? -29.305 51.726 46.582 1.00 48.77 169 ILE F CA 1
ATOM 8221 C C . ILE F 1 171 ? -29.509 53.237 46.534 1.00 48.02 169 ILE F C 1
ATOM 8222 O O . ILE F 1 171 ? -28.541 53.997 46.496 1.00 43.56 169 ILE F O 1
ATOM 8227 N N . GLN F 1 172 ? -30.763 53.675 46.515 1.00 52.97 170 GLN F N 1
ATOM 8228 C CA . GLN F 1 172 ? -31.060 55.102 46.532 1.00 58.03 170 GLN F CA 1
ATOM 8229 C C . GLN F 1 172 ? -31.830 55.479 47.791 1.00 55.97 170 GLN F C 1
ATOM 8230 O O . GLN F 1 172 ? -32.927 54.976 48.027 1.00 57.16 170 GLN F O 1
ATOM 8236 N N . ALA F 1 173 ? -31.249 56.357 48.600 1.00 51.61 171 ALA F N 1
ATOM 8237 C CA . ALA F 1 173 ? -31.901 56.809 49.823 1.00 50.66 171 ALA F CA 1
ATOM 8238 C C . ALA F 1 173 ? -32.421 58.226 49.668 1.00 52.47 171 ALA F C 1
ATOM 8239 O O . ALA F 1 173 ? -31.767 59.080 49.073 1.00 59.48 171 ALA F O 1
ATOM 8241 N N . PHE F 1 174 ? -33.598 58.472 50.224 1.00 46.10 172 PHE F N 1
ATOM 8242 C CA . PHE F 1 174 ? -34.273 59.744 50.039 1.00 44.92 172 PHE F CA 1
ATOM 8243 C C . PHE F 1 174 ? -34.259 60.559 51.327 1.00 40.39 172 PHE F C 1
ATOM 8244 O O . PHE F 1 174 ? -34.631 60.062 52.390 1.00 37.57 172 PHE F O 1
ATOM 8252 N N . ARG F 1 175 ? -33.809 61.806 51.227 1.00 40.54 173 ARG F N 1
ATOM 8253 C CA . ARG F 1 175 ? -33.833 62.732 52.353 1.00 41.96 173 ARG F CA 1
ATOM 8254 C C . ARG F 1 175 ? -34.562 64.012 51.961 1.00 51.20 173 ARG F C 1
ATOM 8255 O O . ARG F 1 175 ? -34.043 64.806 51.176 1.00 56.72 173 ARG F O 1
ATOM 8263 N N . PRO F 1 176 ? -35.771 64.178 52.458 1.00 48.83 174 PRO F N 1
ATOM 8264 C CA . PRO F 1 176 ? -36.594 65.327 52.137 1.00 54.51 174 PRO F CA 1
ATOM 8265 C C . PRO F 1 176 ? -35.919 66.619 52.459 1.00 66.30 174 PRO F C 1
ATOM 8266 O O . PRO F 1 176 ? -35.271 66.765 53.469 1.00 64.66 174 PRO F O 1
ATOM 8270 N N . LYS F 1 177 ? -36.107 67.554 51.554 1.00 78.24 175 LYS F N 1
ATOM 8271 C CA . LYS F 1 177 ? -35.560 68.870 51.640 1.00 91.70 175 LYS F CA 1
ATOM 8272 C C . LYS F 1 177 ? -36.036 69.485 52.883 1.00 99.55 175 LYS F C 1
ATOM 8273 O O . LYS F 1 177 ? -37.205 69.761 53.018 1.00 100.76 175 LYS F O 1
ATOM 8279 N N . GLN F 1 178 ? -35.112 69.699 53.801 1.00 107.91 176 GLN F N 1
ATOM 8280 C CA . GLN F 1 178 ? -35.425 70.349 55.059 1.00 115.87 176 GLN F CA 1
ATOM 8281 C C . GLN F 1 178 ? -35.134 71.822 54.896 1.00 124.51 176 GLN F C 1
ATOM 8282 O O . GLN F 1 178 ? -35.840 72.651 55.542 1.00 125.97 176 GLN F O 1
#

Radius of gyration: 32.25 Å; Cα contacts (8 Å, |Δi|>4): 2464; chains: 6; bounding box: 91×88×72 Å

Organism: Helicobacter pylori (strain J99 / ATCC 700824) (NCBI:txid85963)

Nearest PDB structures (foldseek):
  4xcw-assembly2_D  TM=1.006E+00  e=7.332E-40  Helicobacter pylori J99
  4xcw-assembly2_E  TM=9.961E-01  e=3.154E-38  Helicobacter pylori J99
  4xcw-assembly1_A  TM=9.951E-01  e=1.553E-37  Helicobacter pylori J99
  4xcw-assembly1_C  TM=9.987E-01  e=1.121E-36  Helicobacter pylori J99
  4xcw-assembly2_F  TM=1.002E+00  e=2.409E-36  Helicobacter pylori J99

Solvent-accessible surface area: 46677 Å² total; per-residue (Å²): 223,73,79,86,46,0,43,0,0,0,0,11,2,103,127,140,194,118,38,93,14,2,113,13,0,53,110,2,0,59,61,5,8,95,7,66,40,90,54,36,84,38,116,19,51,29,77,105,60,66,0,12,59,5,0,8,75,0,10,54,114,74,136,2,7,0,0,0,0,4,18,14,15,16,3,23,140,133,31,25,0,0,33,0,0,96,93,4,15,104,16,46,2,60,1,0,3,20,31,9,15,82,11,40,48,149,121,46,54,14,7,2,6,21,20,19,15,0,0,7,31,88,116,4,0,0,0,0,0,22,45,144,51,138,32,0,86,42,5,0,97,31,0,0,11,1,0,2,31,0,0,34,41,9,127,17,48,102,0,66,16,36,130,188,64,15,95,46,52,73,40,200,191,237,74,74,90,45,0,41,0,0,0,0,8,10,12,60,126,96,103,102,59,106,154,24,54,89,9,4,117,4,0,58,90,6,0,56,97,18,7,91,7,66,41,88,52,39,73,40,62,16,23,22,80,119,74,88,0,14,123,5,0,59,67,0,10,66,127,71,131,1,7,0,0,0,0,4,20,16,16,16,3,24,139,102,29,26,0,6,43,0,0,130,138,6,15,112,17,47,1,60,1,0,4,11,28,9,15,35,16,42,62,169,124,44,52,14,5,4,8,23,25,17,22,1,0,7,41,82,120,4,0,0,0,0,0,22,31,136,41,136,37,0,99,41,7,0,108,30,0,0,20,1,0,0,48,0,0,35,52,8,122,17,43,104,0,67,17,36,122,183,68,15,109,31,71,58,46,179,236,239,68,77,91,52,0,43,0,0,3,2,12,16,30,72,181,78,103,81,39,141,123,96,61,78,13,11,120,8,0,74,102,0,0,50,57,9,6,91,7,73,44,81,56,29,99,46,78,13,23,10,45,71,34,83,0,14,93,4,0,54,62,0,10,68,125,78,132,2,7,0,0,0,0,4,18,16,13,15,3,27,148,106,28,28,1,5,43,0,0,106,38,6,2,104,17,34,1,59,0,0,4,11,33,10,15,71,32,40,61,177,120,48,26,14,6,5,7,21,35,20,15,1,0,7,39,81,116,3,0,0,0,0,0,20,29,125,46,144,46,0,101,36,6,0,104,30,0,0,25,2,0,0,51,0,0,35,56,8,122,16,48,102,0,56,16,25,118,192,66,16,118,23,66,66,47,240,230,71,77,85,45,0,44,0,0,0,0,11,9,38,62,117,97,149,216,114,42,96,13,4,128,4,0,59,95,4,0,57,70,15,8,91,9,72,43,90,50,38,86,40,68,15,40,19,71,115,90,73,0,16,148,5,0,64,75,0,10,58,124,74,134,1,7,0,0,0,0,5,19,16,14,15,3,24,138,108,31,27,0,2,44,0,0,116,119,5,16,102,15,38,1,60,1,0,4,12,32,10,15,52,27,39,52,176,122,42,49,14,5,4,6,21,25,18,18,1,0,6,39,85,122,4,0,0,0,0,0,19,41,156,37,128,46,0,90,34,7,0,104,32,0,0,23,1,0,0,54,0,0,34,53,8,122,17,47,99,0,60,18,26,112,184,66,16,116,24,61,68,45,163,194,239,69,78,91,43,0,41,0,0,0,0,9,10,41,67,159,130,99,130,181,131,29,96,18,4,121,10,0,56,96,2,0,62,57,5,7,91,8,70,38,84,52,40,89,40,55,13,31,20,82,111,79,85,0,26,120,3,0,62,63,0,10,65,127,77,132,2,6,0,0,0,0,4,19,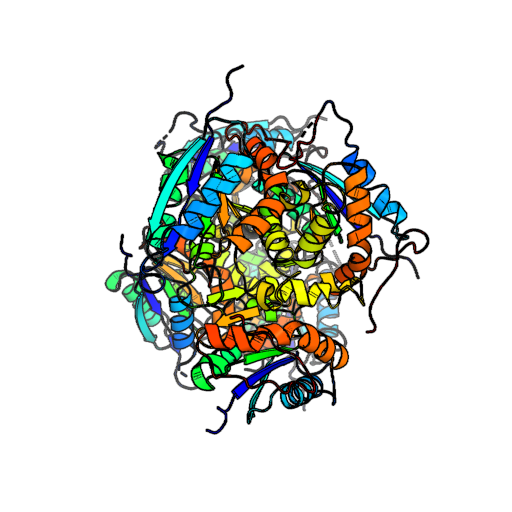17,14,16,2,26,143,104,27,25,0,7,31,0,0,128,134,5,16,110,17,32,2,60,1,0,3,13,27,10,16,48,11,42,48,81,42,45,44,13,6,3,6,20,31,18,24,0,0,6,41,81,124,4,0,0,0,0,0,22,38,130,50,82,33,0,93,19,5,0,85,29,0,0,18,1,0,0,34,0,0,31,53,8,123,18,46,99,0,59,18,35,122,184,57,13,120,25,73,64,42,209,219,235,60,69,95,57,0,39,0,0,4,0,16,11,31,89,163,89,162,138,123,25,16,126,3,0,74,86,11,0,51,63,10,7,90,8,71,39,91,59,40,126,46,68,14,46,18,87,110,72,84,0,14,114,4,0,51,60,0,10,67,127,77,137,1,6,0,0,0,0,6,18,19,12,16,3,26,139,104,28,30,0,8,45,0,0,136,119,5,16,106,16,44,1,60,0,0,3,13,28,11,16,49,22,45,62,171,126,34,52,13,8,4,6,22,35,21,24,0,0,6,41,81,121,4,0,0,0,0,0,20,32,123,22,92,44,0,65,39,9,0,66,29,0,0,22,1,0,0,32,0,0,34,40,8,126,18,43,106,0,59,13,41,132,102,35,18,144,27,62,71,32,192,193

B-factor: mean 42.6, std 20.67, range [16.95, 171.27]

InterPro domains:
  IPR001453 MoaB/Mog domain [PF00994] (7-150)
  IPR001453 MoaB/Mog domain [SM00852] (7-153)
  IPR001453 MoaB/Mog domain [TIGR00177] (4-147)
  IPR001453 MoaB/Mog domain [cd00886] (4-157)
  IPR008284 Molybdenum cofactor biosynthesis, conserved site [PS01078] (69-82)
  IPR036425 MoaB/Mog-like domain superfamily [G3DSA:3.40.980.10] (1-176)
  IPR036425 MoaB/Mog-like domain superfamily [SSF53218] (3-159)
  IPR051920 Molybdopterin Adenylyltransferase/MoaC-Related [PTHR43764] (1-169)

Sequence (1052 aa):
QGMQTIHIGVLSASGVYEDLSGKAIQQEVLSEYLLNPLEFHYEIVADERDLIEKSLIKMCDEYQCDLVVTTGGTGPALRDITPEATKKVCQKMLPGFGELMRMTSSLKYVPTAILSRQSSAGIRNKSLIINLPGKPKSIRECLEAVFPAIPYCVDLILGNYMQVNEKNIQAFRPKQQGMQTIHIGVLLSASDRASKGVYEDLSGKAIQEVLSEYLLNPLEFHYEIVADERDLIEKSSLIKMCDEYQCDLVVTTGGTGPALRDITPEATKKVCQKMLPGFGELMRMMTSSLKYVPTAILSRQSSAGIRNKSLIINLPGKPKSIRECLEAVFPAIPYCVDLILGNYMQVNEKNIQAFRPKQQGMQTIHIGVLSASDRASKGVYEDLSGKAIQEVLSEYLLNPLEFHYEIVADEERDLIEKSLIKMCDEYQCDLVVTTGGTGPALRDITPEATKKKVCQKMLPGFGELMRMTSSLKYVPTAILSRQSSAGIRNKSLIINLPGKPKSIRECLEAVFPAIPYCVDLILGNYMQVNEKNIQAFRPKQGMQTIHIGVLSASDRASYEDLSGKAIQEVLSEYLLNPLEFHYEIVADERDLIEKSLIKMCDEYQCDLVVTTGGTGPALRDITPEATKKKVCQKMLPGFGELMRMTSSLKYVPTAILSRQSSAGIRNKSLIINLPGKPKSIRRECLEAVFPAIPYCVDLILGNYMQVNEKNIQAFRPKQQGMQTIHIGVLLSASDRAGVYEDLSGKKAIQEVLSEYLLNPLEFHYEIVADERDLIEKSLIKMCDEYQCDLVVTTGGTGPALRDITPEATKKVCQKMLPGFGELMRMTSLKYVPTAILSRQSSAGIRNKSLIINLPGKPKSIRECLEAVFPAIPYCVDLILGNYMQVNEKNIQAFRPKQQGMQTIHIGVLLSASDRASDLSGKAIQEVLSEYLLNPLEFHYEIVADEERDLIEKSLIKMCDEYQCDLVVTTGGTGPALRDITPEATKKVCQKMLPGFGELMRMTSLKYVPTAILSRQSAGIRNKSLIINLPPGKPKSIRECLEAVFPAIPYCVDLILGNYMQVNEKNIQAFRPKQ

Foldseek 3Di:
DAADEAEEEEEEEDPPDDQQVSVLLVVLVVQWFPHRYDYHYDYFYLDLVGLLVSVCCCCPVVVHLEYEYEDLFFPDDSSCNLVSQVVQAPFWDVVLVVQLLVQCCVPDVCSVRGRWTWGDHQLHIYTYFYRHSVSRNSSCLRPVQCRQQVSVVSPHGHTDTPCVNHNHDDDDD/DAADEAEEEEEEEAQCPPPVPVSCVQVVLVCVQVVQWFPHNYDYHYDYHYLDLVRLLVSVCCSCPVVVHLEYEYEDLFFPDDSSCNLVSQVVQAPFWDVVLVVQLLVQCCVPDVCSVRGRWTWGDHQLHIYTYFYHHSVRRNSSCQRPVLARQQVSVVSPHGHTDTPVVNHHHDHDDD/DAFDEAEEEEEEEDQPDPPPPCVCQAVVLVVVLVVQWFPHHYHYHYDYDYLDLVRLLVSVCCCCPPVVHQEYEYEDLFFDDDSSCNVVSQVVQAPFWDVVLLVQLLVLCCVPDVCSVRGRWTWGDHQLYIYTYFYHHSVSRNSSCQRPVLARQQVSVVSPHGHTDTPVVNHHHDDDD/DAADEAEEEEEEEAQCVVPDQQVSVLLVVLVVQWFPHNYHYDYDYFYLDLVGLLVSVCCSCPPVVHLEYEYEDLFFPDDSSCNLVSQVVQAPFWDVVLLVQLLVLCCVPDVCSVRGRWTWGDHQLHIYTYFYRDSVSRNSSCQRPVLARQQVSVVSPHGHTDTPVVNHHHDDDPD/DAADEAEEEEEEEDQQPDDPRAPPSVLLVVLVVQWFPHNYHYHYDYHYLDLVRLLVSVCCCCPVVVHLEYEYEDLFFDDDSSCNLVSQVVQAPFWDVVLVVQLLVQCCVPDVCSVRGRWTWGDHQLHIYTYFYHDSVSRNSSCQRPVLARQQVSVVSPGGHTDTPVVNHHHDHDDD/DAFDEAEEEEEEEDQPPVPQLVVLLVVLVVQWFPHHYHYDYDYDYLDLVGLLVRVCCCCPVVVHLEYEYEDLFFPDPSSCNVVSQVVQAPFWDVVLVVQLLVQCCVPDVCSVRGRWTWGHHQLHIYTYFYHDSVRRSSSCQRPVLARQQVSVVSPGTHTDTDVVSHHHDHDDD

=== Feature glossary ===
A reading guide for the features in this record.

Start from the sequence.

  · Sequence gives the chain of amino acids in standard one-letter code (A=alanine, C=cysteine, …, Y=tyrosine), read N→C. It is the only feature that is directly encoded by the gene; all structural features are derived from the folded form of this sequence.

Fold it, and you get atomic coordinates and the backbone conformation that goes with them.

  · The mmCIF table is the protein's shape written out atom by atom. For each backbone N, Cα, C, and carbonyl O, it records an (x, y, z) coordinate triple in Å plus the residue type, chain letter, and residue number.

  · Backbone dihedral angles. Every residue except chain termini has a φ (preceding-C → N → Cα → C) and a ψ (N → Cα → C → next-N). They are reported in degrees following the IUPAC sign convention. Secondary structure is essentially a statement about which (φ, ψ) basin each residue occupies.

  · DSSP 8-state secondary structure assigns each residue one of H (α-helix), G (3₁₀-helix), I (π-helix), E (extended β-strand), B (isolated β-bridge), T (hydrogen-bonded turn), S (bend), or '-' (coil). The assignment is computed from backbone hydrogen-bond geometry via the Kabsch–Sander algorithm.

  · P-SEA three-state annotation labels each residue as helix, strand, or coil based purely on the geometry of the Cα trace. It serves as a fallback when the full backbone (and thus DSSP) is unavailable.

Summarize the fold with a handful of shape descriptors and a per-residue structural alphabet.

  · Radius of gyration (Rg) is the root-mean-square distance of Cα atoms from their centroid — a single number for overall size and compactness. A globular domain of N residues has Rg ≈ 2.2·N^0.38 Å; an extended or disordered chain has a much larger Rg. The Cα contact count is the number of residue pairs whose Cα atoms are within 8 Å and are more than four positions apart in sequence — a standard proxy for tertiary packing density. The bounding box is the smallest axis-aligned box enclosing all Cα atoms.

  · Foldseek's 3Di representation compresses backbone geometry into a per-residue letter drawn from a learned twenty-state alphabet. It captures the tertiary interaction pattern around each residue — which residues are packed against it in space, regardless of where they are in sequence.

  · Accessible surface area quantifies burial. A residue with SASA near zero is packed into the hydrophobic core; one with SASA >100 Å² sits on the surface. Computed here via the Shrake–Rupley numerical algorithm with a 1.4 Å probe.

Ask how reliable the model is.

  · For AlphaFold models, the B-factor field carries pLDDT — the model's own estimate of local accuracy on a 0–100 scale. Regions with pLDDT<50 should be treated as essentially unmodeled; they often correspond to intrinsically disordered segments.

  · For experimental (PDB) structures, the B-factor (temperature factor) quantifies the positional spread of each atom in the crystal — a combination of thermal vibration and static disorder — in units of Å². High B-factors mark flexible loops or poorly resolved regions; low B-factors mark the rigid, well-ordered core.

  · PAE(i, j) answers: if I align the predicted and true structures on residue i, how far off (in Å) do I expect residue j to be? A block-diagonal PAE matrix with low values on the blocks and high values off-diagonal is the signature of a multi-domain protein with confidently predicted domains but uncertain inter-domain orientation.

Place it in context: what it resembles, what it is annotated as, and how it looks.

  · Structural nearest neighbors (via Foldseek easy-search vs the PDB). Reported per hit: target PDB id, E-value, and alignment TM-score. A TM-score above ~0.5 is the conventional threshold for 'same fold'.

  · Functional annotations link the protein to curated databases. InterPro entries identify conserved domains and families by matching the sequence against member-database signatures (Pfam, PROSITE, CDD, …). Gene Ontology (GO) terms describe molecular function, biological process, and cellular component in a controlled vocabulary. CATH places the structure in a hierarchical fold classification (Class/Architecture/Topology/Homologous-superfamily). The organism is the source species.

  · Plot images: a contact map (which residues are close in 3D, as an N×N binary image), a Ramachandran scatter (backbone torsion angles, revealing secondary-structure composition at a glance), and — for AlphaFold structures — a PAE heatmap (pairwise prediction confidence).

  · Structure images are PyMOL renders from six orthogonal camera directions. Cartoon representation draws helices as coils and strands as arrows; sticks shows the backbone as bonds; surface shows the solvent-excluded envelope. Rainbow coloring maps sequence position to hue (blue→red, N→C); chain coloring assigns a distinct color per polypeptide.